Protein AF-0000000080331135 (afdb_homodimer)

Organism: NCBI:txid40318

Nearest PDB structures (foldseek):
  3e05-assembly2_H  TM=9.127E-01  e=1.111E-12  Geobacter metallireducens GS-15
  2yxd-assembly1_A  TM=8.853E-01  e=2.826E-09  Methanocaldococcus jannaschii DSM 2661
  3hm2-assembly1_B  TM=8.017E-01  e=1.770E-09  Corynebacterium diphtheriae
  2zbr-assembly1_A  TM=7.468E-01  e=2.769E-08  Thermus thermophilus
  3hm2-assembly2_H  TM=7.702E-01  e=7.490E-08  Corynebacterium diphtheriae

Radius of gyration: 27.76 Å; Cα contacts (8 Å, |Δi|>4): 1956; chains: 2; bounding box: 53×81×69 Å

Sequence (804 aa):
MADRVTVIGWDGSPLTAAARSALGAATLVAGAAHHLALPEVPAAAERIRLGSVALAARRIAAHRGSAVVLADGDPGFFGVVRTLHDPQFGLEVEVVPAVSSVAAAFARAGMPWDDAQVVVAHPRTLRRAVNVCRAHTKVAVLTSPGAGPAELGLLLEGVHRTFVICEELGTDRERVTVVTSDRAADHTWRNPNVVIVIGGPAGAAEGGWIAGRDPGAGPRGWALPAGAYGGGLGEGEAQLLRAAQLARLGPRVGDLVWDIGSGSGAFAVEAARCGAAVIAVDRDPGACARTDAAARRFGVPLQIVFGAAPHILEDLPEPDVVRVGGGGPAVVSAVADRRPQCIVAHAATRDEAELLGRDLTEHGYAVECALLQSVELDTRAWTEKERSVAFLLSGRLPERSPMADRVTVIGWDGSPLTAAARSALGAATLVAGAAHHLALPEVPAAAERIRLGSVALAARRIAAHRGSAVVLADGDPGFFGVVRTLHDPQFGLEVEVVPAVSSVAAAFARAGMPWDDAQVVVAHPRTLRRAVNVCRAHTKVAVLTSPGAGPAELGLLLEGVHRTFVICEELGTDRERVTVVTSDRAADHTWRNPNVVIVIGGPAGAAEGGWIAGRDPGAGPRGWALPAGAYGGGLGEGEAQLLRAAQLARLGPRVGDLVWDIGSGSGAFAVEAARCGAAVIAVDRDPGACARTDAAARRFGVPLQIVFGAAPHILEDLPEPDVVRVGGGGPAVVSAVADRRPQCIVAHAATRDEAELLGRDLTEHGYAVECALLQSVELDTRAWTEKERSVAFLLSGRLPERSP

Solvent-accessible surface area (backbone atoms only — not comparable to full-atom values): 41237 Å² total; per-residue (Å²): 125,72,37,54,33,38,36,35,24,42,45,59,62,82,74,48,72,68,52,48,53,52,38,57,61,22,47,29,39,32,15,44,73,76,56,68,64,37,85,65,52,42,87,85,27,45,76,40,77,59,77,50,65,67,61,51,39,52,51,50,50,70,46,89,66,39,35,29,38,46,36,76,10,17,25,32,58,89,36,61,42,56,66,49,58,37,68,92,48,48,45,42,58,42,42,43,62,26,37,32,62,66,54,49,47,30,20,75,69,42,39,52,47,34,49,30,43,43,31,35,20,34,72,90,34,31,67,31,42,46,20,35,53,62,31,41,41,41,29,38,35,42,42,33,87,85,20,36,64,28,51,46,18,58,73,37,63,96,54,80,32,39,31,42,37,32,24,37,74,49,49,98,72,46,45,78,46,78,42,46,27,83,56,34,50,80,50,88,77,63,80,59,36,38,35,36,39,35,38,64,62,80,44,86,75,73,64,79,46,44,57,21,70,60,74,72,71,63,75,78,34,43,49,62,61,48,67,83,67,76,42,84,63,53,83,89,53,36,42,69,58,41,20,49,48,47,22,64,54,30,60,29,59,34,30,32,34,36,24,31,43,34,51,59,19,61,65,47,44,47,39,25,73,48,39,8,15,32,40,32,27,22,66,45,69,67,30,49,51,39,24,50,52,42,20,59,73,69,44,43,44,69,47,76,46,83,36,52,70,50,70,56,55,73,80,49,79,83,45,42,27,36,39,41,60,46,68,58,58,65,27,53,50,54,50,52,74,66,60,35,50,28,39,33,38,64,25,85,44,68,68,53,39,50,53,42,49,51,51,41,40,75,70,59,23,52,64,48,36,31,42,38,35,40,37,33,36,40,80,90,76,66,39,82,67,55,74,50,70,37,32,41,36,37,30,34,50,69,77,75,70,129,125,71,37,54,35,39,36,36,23,42,42,60,63,82,75,48,72,67,52,47,53,51,38,57,60,22,47,28,40,33,15,46,73,75,56,69,64,37,86,64,51,44,86,84,26,45,75,40,76,58,76,50,67,68,60,51,39,51,53,51,50,71,46,91,67,40,35,32,36,46,36,76,11,16,26,32,57,87,36,61,44,55,65,47,58,39,70,92,49,46,46,42,56,41,43,42,61,26,38,31,61,66,55,49,45,30,18,77,68,43,39,52,47,33,49,30,42,44,32,36,19,32,73,89,34,30,66,32,42,47,20,36,52,59,31,41,43,41,28,38,35,43,41,33,87,84,20,36,64,29,51,47,18,59,72,37,63,96,52,80,33,38,31,42,37,31,23,38,74,51,49,98,71,46,45,78,46,77,43,47,26,84,58,34,48,79,48,88,76,62,81,59,36,38,34,37,39,34,38,64,62,81,41,85,76,73,65,79,46,44,57,20,69,60,73,72,70,65,75,79,34,42,49,62,60,47,68,82,67,76,42,84,64,53,84,89,52,34,42,69,59,41,20,48,47,48,23,64,54,30,60,29,60,35,30,32,34,37,25,31,41,34,48,59,18,61,64,47,45,47,39,23,73,48,38,8,15,32,39,31,28,22,68,47,68,69,30,50,52,37,24,51,51,42,20,59,72,68,43,44,43,66,47,74,44,84,36,53,70,51,70,57,55,73,81,50,80,85,44,42,27,35,40,41,62,47,69,58,58,65,27,52,49,54,50,53,73,65,60,35,50,27,40,35,38,64,26,84,45,68,69,54,38,50,52,42,46,50,51,41,41,74,70,60,25,54,64,48,36,31,42,39,36,38,36,32,34,39,81,90,76,66,40,82,70,54,73,50,70,36,32,42,36,38,30,34,50,67,78,76,71,128

InterPro domains:
  IPR000878 Tetrapyrrole methylase [PF00590] (15-182)
  IPR006365 Cobalamin (vitamin B12) biosynthesis CobL/Precorrin-6Y C(5,15)-methyltransferase [PIRSF036428] (2-395)
  IPR012818 Precorrin-6Y methyltransferase [TIGR02467] (9-196)
  IPR012818 Precorrin-6Y methyltransferase [cd11644] (28-197)
  IPR014776 Tetrapyrrole methylase, subdomain 2 [G3DSA:3.30.950.10] (101-200)
  IPR014777 Tetrapyrrole methylase, subdomain 1 [G3DSA:3.40.1010.10] (3-100)
  IPR029063 S-adenosyl-L-methionine-dependent methyltransferase superfamily [G3DSA:3.40.50.150] (238-394)
  IPR029063 S-adenosyl-L-methionine-dependent methyltransferase superfamily [SSF53335] (225-328)
  IPR035996 Tetrapyrrole methylase superfamily [SSF53790] (8-197)
  IPR050714 Cobalamin biosynthesis methyltransferase [PTHR43182] (1-396)

Foldseek 3Di:
DAQEEEEEEDQLDDDDPVRLVLQQFAQAEEEAPVVCPDPSHDPNHHYHYDDDLLVVLQVSLVDDGRYYYYDYAFQVPPHSVVVNPPVVSRYDYHYHHGHHQQNLLCVVVVHDQLAEAEEEDDPVQLLLLLFLLQWDFKYKYFYDVVRDLLSSLVQCPPPKKKKFKWAPGSDPPTDTDIDISVCSNVDDGDPPIMIIIGDAQPQPCPDDDGGYHDLPQFDPDALDDQVLLVHDADLLSHSVNLVVVCVQQVQARSFEEEEEQCQQLRSVLRSSSRSGAYEYEDQDVVSLVNNVVSCNSSRIRYHYYHDDPPVSVVPDPQGQEYEHSDDAQRRLLSNLVSPHQKYKYKDPDPVRVVSSQVSLVVSQWDKDKDWDKDWDADPVVRDTDDIHIMIMMMTGHPDPDD/DAQEEEEEEDQLDDDDPVRLVLQQFAQAEEEAPVVCPDPSHDPNHHYHYDDDLLVVLQVSLVDDGRYYYYDYAFQVPPHSVVVNPPVVSRYDYHYHHGHHQQNLLVVVVVHDQLAEAEEEDDPVQLLLLLFLLQWDFKYKYFYDVVRDLLVSLVQNPLPKKKKFKWAPGSDPPTDTDIDISVCSNVDDGDPPIMIIIGDAQPQPCPDDDGGYHDLVQFDPDALDDQVLLVHDADLLSHSVNLVVVCVQQVQARSFEEEEEQCQQLRSVLRSSSRSGAYEYEDQDVVSLVNNVVSCNSSRIRYHYYHDDPPVSVVPDPQGQEYEHSDDAQRRLLSNLVSPHQKYKYKDPDPVRVVSSQVSLVVSQWDKDKDWDKDWDADPVVRDTDDIHIMIMMMTGHPDPDD

Structure (mmCIF, N/CA/C/O backbone):
data_AF-0000000080331135-model_v1
#
loop_
_entity.id
_entity.type
_entity.pdbx_description
1 polymer Methyltransferase
#
loop_
_atom_site.group_PDB
_atom_site.id
_atom_site.type_symbol
_atom_site.label_atom_id
_atom_site.label_alt_id
_atom_site.label_comp_id
_atom_site.label_asym_id
_atom_site.label_entity_id
_atom_site.label_seq_id
_atom_site.pdbx_PDB_ins_code
_atom_site.Cartn_x
_atom_site.Cartn_y
_atom_site.Cartn_z
_atom_site.occupancy
_atom_site.B_iso_or_equiv
_atom_site.auth_seq_id
_atom_site.auth_comp_id
_atom_site.auth_asym_id
_atom_site.auth_atom_id
_atom_site.pdbx_PDB_model_num
ATOM 1 N N . MET A 1 1 ? -5.594 33.688 -19.953 1 44.69 1 MET A N 1
ATOM 2 C CA . MET A 1 1 ? -4.859 33.781 -18.688 1 44.69 1 MET A CA 1
ATOM 3 C C . MET A 1 1 ? -5.414 32.781 -17.672 1 44.69 1 MET A C 1
ATOM 5 O O . MET A 1 1 ? -6.633 32.656 -17.516 1 44.69 1 MET A O 1
ATOM 9 N N . ALA A 1 2 ? -4.734 31.828 -17.375 1 58.84 2 ALA A N 1
ATOM 10 C CA . ALA A 1 2 ? -5.309 30.922 -16.391 1 58.84 2 ALA A CA 1
ATOM 11 C C . ALA A 1 2 ? -5.773 31.672 -15.156 1 58.84 2 ALA A C 1
ATOM 13 O O . ALA A 1 2 ? -5.168 32.688 -14.766 1 58.84 2 ALA A O 1
ATOM 14 N N . ASP A 1 3 ? -7.125 31.516 -14.688 1 82.06 3 ASP A N 1
ATOM 15 C CA . ASP A 1 3 ? -7.676 32.125 -13.484 1 82.06 3 ASP A CA 1
ATOM 16 C C . ASP A 1 3 ? -7.074 31.5 -12.227 1 82.06 3 ASP A C 1
ATOM 18 O O . ASP A 1 3 ? -6.906 30.281 -12.141 1 82.06 3 ASP A O 1
ATOM 22 N N . ARG A 1 4 ? -6.473 32.406 -11.414 1 87.56 4 ARG A N 1
ATOM 23 C CA . ARG A 1 4 ? -5.781 31.984 -10.211 1 87.56 4 ARG A CA 1
ATOM 24 C C . ARG A 1 4 ? -6.754 31.828 -9.047 1 87.56 4 ARG A C 1
ATOM 26 O O . ARG A 1 4 ? -7.688 32.625 -8.898 1 87.56 4 ARG A O 1
ATOM 33 N N . VAL A 1 5 ? -6.602 30.766 -8.289 1 95.75 5 VAL A N 1
ATOM 34 C CA . VAL A 1 5 ? -7.375 30.547 -7.07 1 95.75 5 VAL A CA 1
ATOM 35 C C . VAL A 1 5 ? -6.441 30.156 -5.926 1 95.75 5 VAL A C 1
ATOM 37 O O . VAL A 1 5 ? -5.516 29.359 -6.113 1 95.75 5 VAL A O 1
ATOM 40 N N . THR A 1 6 ? -6.574 30.844 -4.824 1 97.31 6 THR A N 1
ATOM 41 C CA . THR A 1 6 ? -5.855 30.469 -3.611 1 97.31 6 THR A CA 1
ATOM 42 C C . THR A 1 6 ? -6.723 29.578 -2.721 1 97.31 6 THR A C 1
ATOM 44 O O . THR A 1 6 ? -7.852 29.938 -2.385 1 97.31 6 THR A O 1
ATOM 47 N N . VAL A 1 7 ? -6.242 28.406 -2.451 1 97.75 7 VAL A N 1
ATOM 48 C CA . VAL A 1 7 ? -6.941 27.469 -1.574 1 97.75 7 VAL A CA 1
ATOM 49 C C . VAL A 1 7 ? -6.293 27.469 -0.191 1 97.75 7 VAL A C 1
ATOM 51 O O . VAL A 1 7 ? -5.109 27.156 -0.051 1 97.75 7 VAL A O 1
ATOM 54 N N . ILE A 1 8 ? -7.066 27.797 0.812 1 97.31 8 ILE A N 1
ATOM 55 C CA . ILE A 1 8 ? -6.551 27.953 2.17 1 97.31 8 ILE A CA 1
ATOM 56 C C . ILE A 1 8 ? -7.137 26.859 3.064 1 97.31 8 ILE A C 1
ATOM 58 O O . ILE A 1 8 ? -8.359 26.734 3.172 1 97.31 8 ILE A O 1
ATOM 62 N N . GLY A 1 9 ? -6.215 26.062 3.648 1 96.56 9 GLY A N 1
ATOM 63 C CA . GLY A 1 9 ? -6.645 25.125 4.684 1 96.56 9 GLY A CA 1
ATOM 64 C C . GLY A 1 9 ? -6.887 25.797 6.023 1 96.56 9 GLY A C 1
ATOM 65 O O . GLY A 1 9 ? -6.168 26.734 6.398 1 96.56 9 GLY A O 1
ATOM 66 N N . TRP A 1 10 ? -7.867 25.328 6.672 1 93.38 10 TRP A N 1
ATOM 67 C CA . TRP A 1 10 ? -8.219 25.844 7.992 1 93.38 10 TRP A CA 1
ATOM 68 C C . TRP A 1 10 ? -8.289 24.719 9.016 1 93.38 10 TRP A C 1
ATOM 70 O O . TRP A 1 10 ? -9.039 23.75 8.836 1 93.38 10 TRP A O 1
ATOM 80 N N . ASP A 1 11 ? -7.477 24.797 10.086 1 92.38 11 ASP A N 1
ATOM 81 C CA . ASP A 1 11 ? -7.449 23.734 11.102 1 92.38 11 ASP A CA 1
ATOM 82 C C . ASP A 1 11 ? -7.812 24.297 12.477 1 92.38 11 ASP A C 1
ATOM 84 O O . ASP A 1 11 ? -7.52 23.672 13.5 1 92.38 11 ASP A O 1
ATOM 88 N N . GLY A 1 12 ? -8.414 25.469 12.492 1 88.06 12 GLY A N 1
ATOM 89 C CA . GLY A 1 12 ? -8.82 26.078 13.75 1 88.06 12 GLY A CA 1
ATOM 90 C C . GLY A 1 12 ? -7.777 27.016 14.312 1 88.06 12 GLY A C 1
ATOM 91 O O . GLY A 1 12 ? -8.078 27.844 15.188 1 88.06 12 GLY A O 1
ATOM 92 N N . SER A 1 13 ? -6.523 26.953 13.852 1 87.81 13 SER A N 1
ATOM 93 C CA . SER A 1 13 ? -5.465 27.844 14.305 1 87.81 13 SER A CA 1
ATOM 94 C C . SER A 1 13 ? -5.547 29.203 13.609 1 87.81 13 SER A C 1
ATOM 96 O O . SER A 1 13 ? -6.254 29.344 12.609 1 87.81 13 SER A O 1
ATOM 98 N N . PRO A 1 14 ? -4.906 30.156 14.102 1 84.81 14 PRO A N 1
ATOM 99 C CA . PRO A 1 14 ? -4.859 31.453 13.422 1 84.81 14 PRO A CA 1
ATOM 100 C C . PRO A 1 14 ? -4.273 31.359 12.016 1 84.81 14 PRO A C 1
ATOM 102 O O . PRO A 1 14 ? -3.342 30.578 11.781 1 84.81 14 PRO A O 1
ATOM 105 N N . LEU A 1 15 ? -4.887 32.156 11.172 1 89 15 LEU A N 1
ATOM 106 C CA . LEU A 1 15 ? -4.422 32.156 9.789 1 89 15 LEU A CA 1
ATOM 107 C C . LEU A 1 15 ? -2.988 32.688 9.703 1 89 15 LEU A C 1
ATOM 109 O O . LEU A 1 15 ? -2.607 33.594 10.438 1 89 15 LEU A O 1
ATOM 113 N N . THR A 1 16 ? -2.217 32.125 8.859 1 87.69 16 THR A N 1
ATOM 114 C CA . THR A 1 16 ? -0.875 32.625 8.57 1 87.69 16 THR A CA 1
ATOM 115 C C . THR A 1 16 ? -0.94 34 7.891 1 87.69 16 THR A C 1
ATOM 117 O O . THR A 1 16 ? -2.012 34.406 7.457 1 87.69 16 THR A O 1
ATOM 120 N N . ALA A 1 17 ? 0.189 34.625 7.816 1 88.19 17 ALA A N 1
ATOM 121 C CA . ALA A 1 17 ? 0.256 35.906 7.125 1 88.19 17 ALA A CA 1
ATOM 122 C C . ALA A 1 17 ? -0.137 35.781 5.66 1 88.19 17 ALA A C 1
ATOM 124 O O . ALA A 1 17 ? -0.87 36.594 5.121 1 88.19 17 ALA A O 1
ATOM 125 N N . ALA A 1 18 ? 0.296 34.719 5.062 1 89.31 18 ALA A N 1
ATOM 126 C CA . ALA A 1 18 ? -0.018 34.438 3.664 1 89.31 18 ALA A CA 1
ATOM 127 C C . ALA A 1 18 ? -1.519 34.25 3.467 1 89.31 18 ALA A C 1
ATOM 129 O O . ALA A 1 18 ? -2.104 34.781 2.521 1 89.31 18 ALA A O 1
ATOM 130 N N . ALA A 1 19 ? -2.104 33.5 4.328 1 93.5 19 ALA A N 1
ATOM 131 C CA . ALA A 1 19 ? -3.539 33.25 4.258 1 93.5 19 ALA A CA 1
ATOM 132 C C . ALA A 1 19 ? -4.34 34.531 4.453 1 93.5 19 ALA A C 1
ATOM 134 O O . ALA A 1 19 ? -5.297 34.781 3.719 1 93.5 19 ALA A O 1
ATOM 135 N N . ARG A 1 20 ? -3.928 35.312 5.383 1 94.12 20 ARG A N 1
ATOM 136 C CA . ARG A 1 20 ? -4.613 36.562 5.664 1 94.12 20 ARG A CA 1
ATOM 137 C C . ARG A 1 20 ? -4.523 37.531 4.477 1 94.12 20 ARG A C 1
ATOM 139 O O . ARG A 1 20 ? -5.512 38.188 4.121 1 94.12 20 ARG A O 1
ATOM 146 N N . SER A 1 21 ? -3.381 37.594 3.955 1 94.5 21 SER A N 1
ATOM 147 C CA . SER A 1 21 ? -3.168 38.438 2.795 1 94.5 21 SER A CA 1
ATOM 148 C C . SER A 1 21 ? -4.039 38 1.619 1 94.5 21 SER A C 1
ATOM 150 O O . SER A 1 21 ? -4.699 38.844 0.992 1 94.5 21 SER A O 1
ATOM 152 N N . ALA A 1 22 ? -4.07 36.75 1.343 1 94.88 22 ALA A N 1
ATOM 153 C CA . ALA A 1 22 ? -4.875 36.188 0.25 1 94.88 22 ALA A CA 1
ATOM 154 C C . ALA A 1 22 ? -6.363 36.438 0.495 1 94.88 22 ALA A C 1
ATOM 156 O O . ALA A 1 22 ? -7.086 36.875 -0.407 1 94.88 22 ALA A O 1
ATOM 157 N N . LEU A 1 23 ? -6.758 36.156 1.661 1 95.5 23 LEU A N 1
ATOM 158 C CA . LEU A 1 23 ? -8.164 36.344 2.014 1 95.5 23 LEU A CA 1
ATOM 159 C C . LEU A 1 23 ? -8.562 37.812 1.943 1 95.5 23 LEU A C 1
ATOM 161 O O . LEU A 1 23 ? -9.625 38.156 1.417 1 95.5 23 LEU A O 1
ATOM 165 N N . GLY A 1 24 ? -7.75 38.656 2.396 1 95.06 24 GLY A N 1
ATOM 166 C CA . GLY A 1 24 ? -8.023 40.094 2.393 1 95.06 24 GLY A CA 1
ATOM 167 C C . GLY A 1 24 ? -8.195 40.656 0.998 1 95.06 24 GLY A C 1
ATOM 168 O O . GLY A 1 24 ? -8.938 41.625 0.803 1 95.06 24 GLY A O 1
ATOM 169 N N . ALA A 1 25 ? -7.547 40.094 0.053 1 94.75 25 ALA A N 1
ATOM 170 C CA . ALA A 1 25 ? -7.57 40.562 -1.326 1 94.75 25 ALA A CA 1
ATOM 171 C C . ALA A 1 25 ? -8.672 39.875 -2.127 1 94.75 25 ALA A C 1
ATOM 173 O O . ALA A 1 25 ? -8.906 40.219 -3.291 1 94.75 25 ALA A O 1
ATOM 174 N N . ALA A 1 26 ? -9.367 38.969 -1.557 1 96.44 26 ALA A N 1
ATOM 175 C CA . ALA A 1 26 ? -10.289 38.125 -2.293 1 96.44 26 ALA A CA 1
ATOM 176 C C . ALA A 1 26 ? -11.547 38.875 -2.695 1 96.44 26 ALA A C 1
ATOM 178 O O . ALA A 1 26 ? -12.094 39.656 -1.904 1 96.44 26 ALA A O 1
ATOM 179 N N . THR A 1 27 ? -11.969 38.719 -3.959 1 97.12 27 THR A N 1
ATOM 180 C CA . THR A 1 27 ? -13.234 39.25 -4.449 1 97.12 27 THR A CA 1
ATOM 181 C C . THR A 1 27 ? -14.289 38.156 -4.543 1 97.12 27 THR A C 1
ATOM 183 O O . THR A 1 27 ? -15.469 38.438 -4.766 1 97.12 27 THR A O 1
ATOM 186 N N . LEU A 1 28 ? -13.867 36.969 -4.375 1 97.06 28 LEU A N 1
ATOM 187 C CA . LEU A 1 28 ? -14.734 35.812 -4.266 1 97.06 28 LEU A CA 1
ATOM 188 C C . LEU A 1 28 ? -14.195 34.812 -3.234 1 97.06 28 LEU A C 1
ATOM 190 O O . LEU A 1 28 ? -13 34.5 -3.25 1 97.06 28 LEU A O 1
ATOM 194 N N . VAL A 1 29 ? -15.023 34.438 -2.301 1 97.69 29 VAL A N 1
ATOM 195 C CA . VAL A 1 29 ? -14.633 33.469 -1.279 1 97.69 29 VAL A CA 1
ATOM 196 C C . VAL A 1 29 ? -15.633 32.312 -1.251 1 97.69 29 VAL A C 1
ATOM 198 O O . VAL A 1 29 ? -16.844 32.531 -1.095 1 97.69 29 VAL A O 1
ATOM 201 N N . ALA A 1 30 ? -15.117 31.141 -1.482 1 97.19 30 ALA A N 1
ATOM 202 C CA . ALA A 1 30 ? -15.914 29.922 -1.377 1 97.19 30 ALA A CA 1
ATOM 203 C C . ALA A 1 30 ? -15.508 29.109 -0.152 1 97.19 30 ALA A C 1
ATOM 205 O O . ALA A 1 30 ? -14.32 29.016 0.173 1 97.19 30 ALA A O 1
ATOM 206 N N . GLY A 1 31 ? -16.422 28.5 0.599 1 95.88 31 GLY A N 1
ATOM 207 C CA . GLY A 1 31 ? -16.141 27.703 1.775 1 95.88 31 GLY A CA 1
ATOM 208 C C . GLY A 1 31 ? -17.406 27.25 2.504 1 95.88 31 GLY A C 1
ATOM 209 O O . GLY A 1 31 ? -18.516 27.5 2.039 1 95.88 31 GLY A O 1
ATOM 210 N N . ALA A 1 32 ? -17.219 26.516 3.52 1 91.25 32 ALA A N 1
ATOM 211 C CA . ALA A 1 32 ? -18.328 26.156 4.398 1 91.25 32 ALA A CA 1
ATOM 212 C C . ALA A 1 32 ? -18.859 27.359 5.152 1 91.25 32 ALA A C 1
ATOM 214 O O . ALA A 1 32 ? -18.266 28.438 5.105 1 91.25 32 ALA A O 1
ATOM 215 N N . ALA A 1 33 ? -19.969 27.125 5.863 1 89.94 33 ALA A N 1
ATOM 216 C CA . ALA A 1 33 ? -20.625 28.219 6.586 1 89.94 33 ALA A CA 1
ATOM 217 C C . ALA A 1 33 ? -19.672 28.844 7.609 1 89.94 33 ALA A C 1
ATOM 219 O O . ALA A 1 33 ? -19.578 30.062 7.707 1 89.94 33 ALA A O 1
ATOM 220 N N . HIS A 1 34 ? -18.969 28 8.328 1 87.75 34 HIS A N 1
ATOM 221 C CA . HIS A 1 34 ? -18.094 28.5 9.391 1 87.75 34 HIS A CA 1
ATOM 222 C C . HIS A 1 34 ? -16.875 29.219 8.812 1 87.75 34 HIS A C 1
ATOM 224 O O . HIS A 1 34 ? -16.297 30.078 9.461 1 87.75 34 HIS A O 1
ATOM 230 N N . HIS A 1 35 ? -16.484 28.891 7.605 1 92.25 35 HIS A N 1
ATOM 231 C CA . HIS A 1 35 ? -15.414 29.609 6.922 1 92.25 35 HIS A CA 1
ATOM 232 C C . HIS A 1 35 ? -15.844 31.016 6.523 1 92.25 35 HIS A C 1
ATOM 234 O O . HIS A 1 35 ? -15.109 31.984 6.75 1 92.25 35 HIS A O 1
ATOM 240 N N . LEU A 1 36 ? -17.016 31.047 5.961 1 93.69 36 LEU A N 1
ATOM 241 C CA . LEU A 1 36 ? -17.516 32.312 5.418 1 93.69 36 LEU A CA 1
ATOM 242 C C . LEU A 1 36 ? -17.859 33.281 6.535 1 93.69 36 LEU A C 1
ATOM 244 O O . LEU A 1 36 ? -18.016 34.469 6.289 1 93.69 36 LEU A O 1
ATOM 248 N N . ALA A 1 37 ? -17.906 32.75 7.762 1 90.69 37 ALA A N 1
ATOM 249 C CA . ALA A 1 37 ? -18.203 33.562 8.93 1 90.69 37 ALA A CA 1
ATOM 250 C C . ALA A 1 37 ? -16.938 34.188 9.523 1 90.69 37 ALA A C 1
ATOM 252 O O . ALA A 1 37 ? -17 35 10.453 1 90.69 37 ALA A O 1
ATOM 253 N N . LEU A 1 38 ? -15.789 33.781 9.047 1 90.12 38 LEU A N 1
ATOM 254 C CA . LEU A 1 38 ? -14.531 34.344 9.555 1 90.12 38 LEU A CA 1
ATOM 255 C C . LEU A 1 38 ? -14.469 35.844 9.344 1 90.12 38 LEU A C 1
ATOM 257 O O . LEU A 1 38 ? -14.883 36.344 8.297 1 90.12 38 LEU A O 1
ATOM 261 N N . PRO A 1 39 ? -13.961 36.531 10.359 1 91.31 39 PRO A N 1
ATOM 262 C CA . PRO A 1 39 ? -13.922 38 10.258 1 91.31 39 PRO A CA 1
ATOM 263 C C . PRO A 1 39 ? -12.969 38.469 9.164 1 91.31 39 PRO A C 1
ATOM 265 O O . PRO A 1 39 ? -13.102 39.594 8.68 1 91.31 39 PRO A O 1
ATOM 268 N N . GLU A 1 40 ? -12.039 37.625 8.742 1 93 40 GLU A N 1
ATOM 269 C CA . GLU A 1 40 ? -11.047 38 7.742 1 93 40 GLU A CA 1
ATOM 270 C C . GLU A 1 40 ? -11.656 38.031 6.344 1 93 40 GLU A C 1
ATOM 272 O O . GLU A 1 40 ? -11.047 38.562 5.41 1 93 40 GLU A O 1
ATOM 277 N N . VAL A 1 41 ? -12.844 37.469 6.16 1 95.31 41 VAL A N 1
ATOM 278 C CA . VAL A 1 41 ? -13.492 37.469 4.855 1 95.31 41 VAL A CA 1
ATOM 279 C C . VAL A 1 41 ? -14 38.875 4.52 1 95.31 41 VAL A C 1
ATOM 281 O O . VAL A 1 41 ? -14.797 39.438 5.266 1 95.31 41 VAL A O 1
ATOM 284 N N . PRO A 1 42 ? -13.594 39.375 3.398 1 96.31 42 PRO A N 1
ATOM 285 C CA . PRO A 1 42 ? -14.016 40.719 3.055 1 96.31 42 PRO A CA 1
ATOM 286 C C . PRO A 1 42 ? -15.523 40.844 2.879 1 96.31 42 PRO A C 1
ATOM 288 O O . PRO A 1 42 ? -16.156 39.969 2.277 1 96.31 42 PRO A O 1
ATOM 291 N N . ALA A 1 43 ? -16.031 42 3.254 1 95.12 43 ALA A N 1
ATOM 292 C CA . ALA A 1 43 ? -17.469 42.219 3.197 1 95.12 43 ALA A CA 1
ATOM 293 C C . ALA A 1 43 ? -17.953 42.312 1.754 1 95.12 43 ALA A C 1
ATOM 295 O O . ALA A 1 43 ? -19.078 41.906 1.444 1 95.12 43 ALA A O 1
ATOM 296 N N . ALA A 1 44 ? -17.188 42.781 0.88 1 95.38 44 ALA A N 1
ATOM 297 C CA . ALA A 1 44 ? -17.594 43.062 -0.498 1 95.38 44 ALA A CA 1
ATOM 298 C C . ALA A 1 44 ? -17.406 41.812 -1.369 1 95.38 44 ALA A C 1
ATOM 300 O O . ALA A 1 44 ? -17.844 41.781 -2.518 1 95.38 44 ALA A O 1
ATOM 301 N N . ALA A 1 45 ? -16.688 40.812 -0.84 1 96.75 45 ALA A N 1
ATOM 302 C CA . ALA A 1 45 ? -16.406 39.625 -1.644 1 96.75 45 ALA A CA 1
ATOM 303 C C . ALA A 1 45 ? -17.672 38.812 -1.893 1 96.75 45 ALA A C 1
ATOM 305 O O . ALA A 1 45 ? -18.516 38.688 -1 1 96.75 45 ALA A O 1
ATOM 306 N N . GLU A 1 46 ? -17.781 38.312 -3.123 1 96.75 46 GLU A N 1
ATOM 307 C CA . GLU A 1 46 ? -18.812 37.312 -3.381 1 96.75 46 GLU A CA 1
ATOM 308 C C . GLU A 1 46 ? -18.594 36.062 -2.535 1 96.75 46 GLU A C 1
ATOM 310 O O . GLU A 1 46 ? -17.484 35.562 -2.451 1 96.75 46 GLU A O 1
ATOM 315 N N . ARG A 1 47 ? -19.609 35.625 -1.903 1 96.5 47 ARG A N 1
ATOM 316 C CA . ARG A 1 47 ? -19.531 34.438 -1.046 1 96.5 47 ARG A CA 1
ATOM 317 C C . ARG A 1 47 ? -20.266 33.281 -1.676 1 96.5 47 ARG A C 1
ATOM 319 O O . ARG A 1 47 ? -21.422 33.406 -2.096 1 96.5 47 ARG A O 1
ATOM 326 N N . ILE A 1 48 ? -19.562 32.156 -1.737 1 95.56 48 ILE A N 1
ATOM 327 C CA . ILE A 1 48 ? -20.125 30.922 -2.273 1 95.56 48 ILE A CA 1
ATOM 328 C C . ILE A 1 48 ? -20.062 29.828 -1.212 1 95.56 48 ILE A C 1
ATOM 330 O O . ILE A 1 48 ? -18.984 29.469 -0.736 1 95.56 48 ILE A O 1
ATOM 334 N N . ARG A 1 49 ? -21.203 29.312 -0.874 1 93.12 49 ARG A N 1
ATOM 335 C CA . ARG A 1 49 ? -21.234 28.141 -0 1 93.12 49 ARG A CA 1
ATOM 336 C C . ARG A 1 49 ? -20.812 26.891 -0.75 1 93.12 49 ARG A C 1
ATOM 338 O O . ARG A 1 49 ? -21.422 26.516 -1.752 1 93.12 49 ARG A O 1
ATOM 345 N N . LEU A 1 50 ? -19.781 26.25 -0.157 1 89.12 50 LEU A N 1
ATOM 346 C CA . LEU A 1 50 ? -19.203 25.109 -0.851 1 89.12 50 LEU A CA 1
ATOM 347 C C . LEU A 1 50 ? -20.047 23.859 -0.648 1 89.12 50 LEU A C 1
ATOM 349 O O . LEU A 1 50 ? -20.141 23.328 0.467 1 89.12 50 LEU A O 1
ATOM 353 N N . GLY A 1 51 ? -20.875 23.562 -1.603 1 82.56 51 GLY A N 1
ATOM 354 C CA . GLY A 1 51 ? -21.531 22.266 -1.729 1 82.56 51 GLY A CA 1
ATOM 355 C C . GLY A 1 51 ? -20.859 21.344 -2.734 1 82.56 51 GLY A C 1
ATOM 356 O O . GLY A 1 51 ? -20.141 20.422 -2.355 1 82.56 51 GLY A O 1
ATOM 357 N N . SER A 1 52 ? -20.922 21.734 -3.918 1 88.69 52 SER A N 1
ATOM 358 C CA . SER A 1 52 ? -20.203 21.078 -5.008 1 88.69 52 SER A CA 1
ATOM 359 C C . SER A 1 52 ? -18.922 21.828 -5.359 1 88.69 52 SER A C 1
ATOM 361 O O . SER A 1 52 ? -18.969 23 -5.777 1 88.69 52 SER A O 1
ATOM 363 N N . VAL A 1 53 ? -17.859 21.141 -5.199 1 91.62 53 VAL A N 1
ATOM 364 C CA . VAL A 1 53 ? -16.578 21.766 -5.512 1 91.62 53 VAL A CA 1
ATOM 365 C C . VAL A 1 53 ? -16.5 22.062 -7.008 1 91.62 53 VAL A C 1
ATOM 367 O O . VAL A 1 53 ? -15.938 23.078 -7.418 1 91.62 53 VAL A O 1
ATOM 370 N N . ALA A 1 54 ? -17.109 21.219 -7.789 1 92 54 ALA A N 1
ATOM 371 C CA . ALA A 1 54 ? -17.094 21.406 -9.234 1 92 54 ALA A CA 1
ATOM 372 C C . ALA A 1 54 ? -17.844 22.688 -9.625 1 92 54 ALA A C 1
ATOM 374 O O . ALA A 1 54 ? -17.391 23.438 -10.492 1 92 54 ALA A O 1
ATOM 375 N N . LEU A 1 55 ? -18.953 22.906 -8.977 1 92.62 55 LEU A N 1
ATOM 376 C CA . LEU A 1 55 ? -19.734 24.109 -9.266 1 92.62 55 LEU A CA 1
ATOM 377 C C . LEU A 1 55 ? -18.969 25.359 -8.844 1 92.62 55 LEU A C 1
ATOM 379 O O . LEU A 1 55 ? -18.953 26.359 -9.562 1 92.62 55 LEU A O 1
ATOM 383 N N . ALA A 1 56 ? -18.391 25.25 -7.707 1 93.25 56 ALA A N 1
ATOM 384 C CA . ALA A 1 56 ? -17.578 26.375 -7.242 1 93.25 56 ALA A CA 1
ATOM 385 C C . ALA A 1 56 ? -16.422 26.641 -8.195 1 93.25 56 ALA A C 1
ATOM 387 O O . ALA A 1 56 ? -16.109 27.797 -8.5 1 93.25 56 ALA A O 1
ATOM 388 N N . ALA A 1 57 ? -15.797 25.594 -8.688 1 94.12 57 ALA A N 1
ATOM 389 C CA . ALA A 1 57 ? -14.672 25.719 -9.602 1 94.12 57 ALA A CA 1
ATOM 390 C C . ALA A 1 57 ? -15.086 26.438 -10.891 1 94.12 57 ALA A C 1
ATOM 392 O O . ALA A 1 57 ? -14.359 27.297 -11.383 1 94.12 57 ALA A O 1
ATOM 393 N N . ARG A 1 58 ? -16.25 26.141 -11.406 1 94.25 58 ARG A N 1
ATOM 394 C CA . ARG A 1 58 ? -16.75 26.781 -12.609 1 94.25 58 ARG A CA 1
ATOM 395 C C . ARG A 1 58 ? -17.016 28.266 -12.375 1 94.25 58 ARG A C 1
ATOM 397 O O . ARG A 1 58 ? -16.688 29.094 -13.227 1 94.25 58 ARG A O 1
ATOM 404 N N . ARG A 1 59 ? -17.594 28.531 -11.266 1 94.5 59 ARG A N 1
ATOM 405 C CA . ARG A 1 59 ? -17.844 29.922 -10.938 1 94.5 59 ARG A CA 1
ATOM 406 C C . ARG A 1 59 ? -16.531 30.703 -10.797 1 94.5 59 ARG A C 1
ATOM 408 O O . ARG A 1 59 ? -16.438 31.859 -11.227 1 94.5 59 ARG A O 1
ATOM 415 N N . ILE A 1 60 ? -15.555 30.094 -10.18 1 94.25 60 ILE A N 1
ATOM 416 C CA . ILE A 1 60 ? -14.25 30.703 -9.969 1 94.25 60 ILE A CA 1
ATOM 417 C C . ILE A 1 60 ? -13.578 30.953 -11.32 1 94.25 60 ILE A C 1
ATOM 419 O O . ILE A 1 60 ? -13 32.031 -11.539 1 94.25 60 ILE A O 1
ATOM 423 N N . ALA A 1 61 ? -13.727 30.016 -12.195 1 93.62 61 ALA A N 1
ATOM 424 C CA . ALA A 1 61 ? -13.141 30.125 -13.531 1 93.62 61 ALA A CA 1
ATOM 425 C C . ALA A 1 61 ? -13.742 31.312 -14.289 1 93.62 61 ALA A C 1
ATOM 427 O O . ALA A 1 61 ? -13.078 31.922 -15.117 1 93.62 61 ALA A O 1
ATOM 428 N N . ALA A 1 62 ? -14.969 31.578 -14 1 93.38 62 ALA A N 1
ATOM 429 C CA . ALA A 1 62 ? -15.672 32.688 -14.672 1 93.38 62 ALA A CA 1
ATOM 430 C C . ALA A 1 62 ? -15.445 34 -13.953 1 93.38 62 ALA A C 1
ATOM 432 O O . ALA A 1 62 ? -15.828 35.062 -14.461 1 93.38 62 ALA A O 1
ATOM 433 N N . HIS A 1 63 ? -14.93 33.906 -12.805 1 93.56 63 HIS A N 1
ATOM 434 C CA . HIS A 1 63 ? -14.742 35.094 -11.961 1 93.56 63 HIS A CA 1
ATOM 435 C C . HIS A 1 63 ? -13.531 35.906 -12.406 1 93.56 63 HIS A C 1
ATOM 437 O O . HIS A 1 63 ? -12.469 35.312 -12.688 1 93.56 63 HIS A O 1
ATOM 443 N N . ARG A 1 64 ? -13.773 37.219 -12.594 1 90.38 64 ARG A N 1
ATOM 444 C CA . ARG A 1 64 ? -12.672 38.125 -12.891 1 90.38 64 ARG A CA 1
ATOM 445 C C . ARG A 1 64 ? -12.164 38.812 -11.617 1 90.38 64 ARG A C 1
ATOM 447 O O . ARG A 1 64 ? -12.852 39.656 -11.062 1 90.38 64 ARG A O 1
ATOM 454 N N . GLY A 1 65 ? -11.117 38.344 -10.945 1 92.12 65 GLY A N 1
ATOM 455 C CA . GLY A 1 65 ? -10.547 38.844 -9.703 1 92.12 65 GLY A CA 1
ATOM 456 C C . GLY A 1 65 ? -9.812 37.781 -8.914 1 92.12 65 GLY A C 1
ATOM 457 O O . GLY A 1 65 ? -9.328 36.781 -9.492 1 92.12 65 GLY A O 1
ATOM 458 N N . SER A 1 66 ? -9.656 38.094 -7.617 1 94.56 66 SER A N 1
ATOM 459 C CA . SER A 1 66 ? -8.953 37.156 -6.738 1 94.56 66 SER A CA 1
ATOM 460 C C . SER A 1 66 ? -9.93 36.25 -6.016 1 94.56 66 SER A C 1
ATOM 462 O O . SER A 1 66 ? -10.805 36.719 -5.281 1 94.56 66 SER A O 1
ATOM 464 N N . ALA A 1 67 ? -9.797 35 -6.246 1 96.62 67 ALA A N 1
ATOM 465 C CA . ALA A 1 67 ? -10.688 34 -5.633 1 96.62 67 ALA A CA 1
ATOM 466 C C . ALA A 1 67 ? -9.953 33.188 -4.566 1 96.62 67 ALA A C 1
ATOM 468 O O . ALA A 1 67 ? -8.781 32.844 -4.738 1 96.62 67 ALA A O 1
ATOM 469 N N . VAL A 1 68 ? -10.656 32.969 -3.492 1 97.31 68 VAL A N 1
ATOM 470 C CA . VAL A 1 68 ? -10.141 32.125 -2.408 1 97.31 68 VAL A CA 1
ATOM 471 C C . VAL A 1 68 ? -11.133 31.016 -2.09 1 97.31 68 VAL A C 1
ATOM 473 O O . VAL A 1 68 ? -12.344 31.234 -2.051 1 97.31 68 VAL A O 1
ATOM 476 N N . VAL A 1 69 ? -10.641 29.812 -1.957 1 97.31 69 VAL A N 1
ATOM 477 C CA . VAL A 1 69 ? -11.414 28.672 -1.461 1 97.31 69 VAL A CA 1
ATOM 478 C C . VAL A 1 69 ? -10.898 28.25 -0.089 1 97.31 69 VAL A C 1
ATOM 480 O O . VAL A 1 69 ? -9.695 28.031 0.084 1 97.31 69 VAL A O 1
ATOM 483 N N . LEU A 1 70 ? -11.797 28.219 0.87 1 96.38 70 LEU A N 1
ATOM 484 C CA . LEU A 1 70 ? -11.461 27.734 2.201 1 96.38 70 LEU A CA 1
ATOM 485 C C . LEU A 1 70 ? -11.906 26.281 2.377 1 96.38 70 LEU A C 1
ATOM 487 O O . LEU A 1 70 ? -13.016 25.922 1.973 1 96.38 70 LEU A O 1
ATOM 491 N N . ALA A 1 71 ? -11 25.453 2.918 1 95.06 71 ALA A N 1
ATOM 492 C CA . ALA A 1 71 ? -11.297 24.047 3.172 1 95.06 71 ALA A CA 1
ATOM 493 C C . ALA A 1 71 ? -10.867 23.641 4.578 1 95.06 71 ALA A C 1
ATOM 495 O O . ALA A 1 71 ? -9.898 24.172 5.121 1 95.06 71 ALA A O 1
ATOM 496 N N . ASP A 1 72 ? -11.594 22.688 5.172 1 92.69 72 ASP A N 1
ATOM 497 C CA . ASP A 1 72 ? -11.211 22.141 6.469 1 92.69 72 ASP A CA 1
ATOM 498 C C . ASP A 1 72 ? -9.938 21.297 6.352 1 92.69 72 ASP A C 1
ATOM 500 O O . ASP A 1 72 ? -9.82 20.469 5.453 1 92.69 72 ASP A O 1
ATOM 504 N N . GLY A 1 73 ? -9.031 21.516 7.312 1 95 73 GLY A N 1
ATOM 505 C CA . GLY A 1 73 ? -7.793 20.75 7.312 1 95 73 GLY A CA 1
ATOM 506 C C . GLY A 1 73 ? -6.887 21.094 6.145 1 95 73 GLY A C 1
ATOM 507 O O . GLY A 1 73 ? -6.773 22.25 5.75 1 95 73 GLY A O 1
ATOM 508 N N . ASP A 1 74 ? -6.168 20.141 5.668 1 97.12 74 ASP A N 1
ATOM 509 C CA . ASP A 1 74 ? -5.254 20.312 4.547 1 97.12 74 ASP A CA 1
ATOM 510 C C . ASP A 1 74 ? -5.973 20.125 3.213 1 97.12 74 ASP A C 1
ATOM 512 O O . ASP A 1 74 ? -6.398 19.016 2.881 1 97.12 74 ASP A O 1
ATOM 516 N N . PRO A 1 75 ? -6.027 21.156 2.385 1 96.88 75 PRO A N 1
ATOM 517 C CA . PRO A 1 75 ? -6.777 21.062 1.131 1 96.88 75 PRO A CA 1
ATOM 518 C C . PRO A 1 75 ? -6.16 20.078 0.146 1 96.88 75 PRO A C 1
ATOM 520 O O . PRO A 1 75 ? -6.809 19.688 -0.826 1 96.88 75 PRO A O 1
ATOM 523 N N . GLY A 1 76 ? -4.934 19.719 0.33 1 96.88 76 GLY A N 1
ATOM 524 C CA . GLY A 1 76 ? -4.25 18.828 -0.597 1 96.88 76 GLY A CA 1
ATOM 525 C C . GLY A 1 76 ? -4.34 17.375 -0.199 1 96.88 76 GLY A C 1
ATOM 526 O O . GLY A 1 76 ? -3.854 16.5 -0.917 1 96.88 76 GLY A O 1
ATOM 527 N N . PHE A 1 77 ? -4.895 17.062 0.952 1 97.44 77 PHE A N 1
ATOM 528 C CA . PHE A 1 77 ? -4.996 15.695 1.478 1 97.44 77 PHE A CA 1
ATOM 529 C C . PHE A 1 77 ? -6.457 15.273 1.589 1 97.44 77 PHE A C 1
ATOM 531 O O . PHE A 1 77 ? -7.082 15.445 2.637 1 97.44 77 PHE A O 1
ATOM 538 N N . PHE A 1 78 ? -6.969 14.594 0.538 1 95.62 78 PHE A N 1
ATOM 539 C CA . PHE A 1 78 ? -8.367 14.234 0.345 1 95.62 78 PHE A CA 1
ATOM 540 C C . PHE A 1 78 ? -9.25 15.484 0.338 1 95.62 78 PHE A C 1
ATOM 542 O O . PHE A 1 78 ? -10.352 15.477 0.896 1 95.62 78 PHE A O 1
ATOM 549 N N . GLY A 1 79 ? -8.734 16.547 -0.24 1 93.5 79 GLY A N 1
ATOM 550 C CA . GLY A 1 79 ? -9.414 17.844 -0.204 1 93.5 79 GLY A CA 1
ATOM 551 C C . GLY A 1 79 ? -9.75 18.375 -1.583 1 93.5 79 GLY A C 1
ATOM 552 O O . GLY A 1 79 ? -9.742 17.625 -2.562 1 93.5 79 GLY A O 1
ATOM 553 N N . VAL A 1 80 ? -10.008 19.625 -1.605 1 94.56 80 VAL A N 1
ATOM 554 C CA . VAL A 1 80 ? -10.633 20.25 -2.762 1 94.56 80 VAL A CA 1
ATOM 555 C C . VAL A 1 80 ? -9.594 20.469 -3.857 1 94.56 80 VAL A C 1
ATOM 557 O O . VAL A 1 80 ? -9.945 20.703 -5.02 1 94.56 80 VAL A O 1
ATOM 560 N N . VAL A 1 81 ? -8.297 20.453 -3.494 1 95.25 81 VAL A N 1
ATOM 561 C CA . VAL A 1 81 ? -7.246 20.75 -4.461 1 95.25 81 VAL A CA 1
ATOM 562 C C . VAL A 1 81 ? -7.328 19.781 -5.633 1 95.25 81 VAL A C 1
ATOM 564 O O . VAL A 1 81 ? -7.141 20.172 -6.789 1 95.25 81 VAL A O 1
ATOM 567 N N . ARG A 1 82 ? -7.637 18.5 -5.406 1 92.38 82 ARG A N 1
ATOM 568 C CA . ARG A 1 82 ? -7.73 17.5 -6.465 1 92.38 82 ARG A CA 1
ATOM 569 C C . ARG A 1 82 ? -8.773 17.891 -7.504 1 92.38 82 ARG A C 1
ATOM 571 O O . ARG A 1 82 ? -8.5 17.875 -8.703 1 92.38 82 ARG A O 1
ATOM 578 N N . THR A 1 83 ? -9.914 18.281 -7 1 91.56 83 THR A N 1
ATOM 579 C CA . THR A 1 83 ? -11 18.656 -7.902 1 91.56 83 THR A CA 1
ATOM 580 C C . THR A 1 83 ? -10.664 19.938 -8.664 1 91.56 83 THR A C 1
ATOM 582 O O . THR A 1 83 ? -10.914 20.031 -9.867 1 91.56 83 THR A O 1
ATOM 585 N N . LEU A 1 84 ? -10.086 20.859 -7.992 1 93.94 84 LEU A N 1
ATOM 586 C CA . LEU A 1 84 ? -9.781 22.156 -8.594 1 93.94 84 LEU A CA 1
ATOM 587 C C . LEU A 1 84 ? -8.703 22.031 -9.656 1 93.94 84 LEU A C 1
ATOM 589 O O . LEU A 1 84 ? -8.609 22.859 -10.562 1 93.94 84 LEU A O 1
ATOM 593 N N . HIS A 1 85 ? -7.898 20.984 -9.578 1 90.69 85 HIS A N 1
ATOM 594 C CA . HIS A 1 85 ? -6.805 20.766 -10.516 1 90.69 85 HIS A CA 1
ATOM 595 C C . HIS A 1 85 ? -7.305 20.125 -11.812 1 90.69 85 HIS A C 1
ATOM 597 O O . HIS A 1 85 ? -6.551 20 -12.773 1 90.69 85 HIS A O 1
ATOM 603 N N . ASP A 1 86 ? -8.547 19.703 -11.805 1 89.88 86 ASP A N 1
ATOM 604 C CA . ASP A 1 86 ? -9.094 19.188 -13.055 1 89.88 86 ASP A CA 1
ATOM 605 C C . ASP A 1 86 ? -8.883 20.156 -14.203 1 89.88 86 ASP A C 1
ATOM 607 O O . ASP A 1 86 ? -9.266 21.328 -14.117 1 89.88 86 ASP A O 1
ATOM 611 N N . PRO A 1 87 ? -8.344 19.641 -15.203 1 88.62 87 PRO A N 1
ATOM 612 C CA . PRO A 1 87 ? -8.008 20.516 -16.328 1 88.62 87 PRO A CA 1
ATOM 613 C C . PRO A 1 87 ? -9.234 21.188 -16.938 1 88.62 87 PRO A C 1
ATOM 615 O O . PRO A 1 87 ? -9.109 22.25 -17.547 1 88.62 87 PRO A O 1
ATOM 618 N N . GLN A 1 88 ? -10.328 20.641 -16.781 1 91.31 88 GLN A N 1
ATOM 619 C CA . GLN A 1 88 ? -11.547 21.188 -17.375 1 91.31 88 GLN A CA 1
ATOM 620 C C . GLN A 1 88 ? -11.844 22.578 -16.828 1 91.31 88 GLN A C 1
ATOM 622 O O . GLN A 1 88 ? -12.531 23.375 -17.484 1 91.31 88 GLN A O 1
ATOM 627 N N . PHE A 1 89 ? -11.211 22.891 -15.648 1 92.5 89 PHE A N 1
ATOM 628 C CA . PHE A 1 89 ? -11.508 24.188 -15.039 1 92.5 89 PHE A CA 1
ATOM 629 C C . PHE A 1 89 ? -10.438 25.203 -15.398 1 92.5 89 PHE A C 1
ATOM 631 O O . PHE A 1 89 ? -10.648 26.406 -15.25 1 92.5 89 PHE A O 1
ATOM 638 N N . GLY A 1 90 ? -9.219 24.719 -15.812 1 91.19 90 GLY A N 1
ATOM 639 C CA . GLY A 1 90 ? -8.141 25.594 -16.234 1 91.19 90 GLY A CA 1
ATOM 640 C C . GLY A 1 90 ? -7.648 26.5 -15.125 1 91.19 90 GLY A C 1
ATOM 641 O O . GLY A 1 90 ? -7.266 27.641 -15.383 1 91.19 90 GLY A O 1
ATOM 642 N N . LEU A 1 91 ? -7.707 26.156 -13.914 1 93.5 91 LEU A N 1
ATOM 643 C CA . LEU A 1 91 ? -7.348 26.984 -12.766 1 93.5 91 LEU A CA 1
ATOM 644 C C . LEU A 1 91 ? -5.883 26.781 -12.391 1 93.5 91 LEU A C 1
ATOM 646 O O . LEU A 1 91 ? -5.367 25.656 -12.461 1 93.5 91 LEU A O 1
ATOM 650 N N . GLU A 1 92 ? -5.277 27.828 -12.133 1 93.06 92 GLU A N 1
ATOM 651 C CA . GLU A 1 92 ? -3.998 27.781 -11.43 1 93.06 92 GLU A CA 1
ATOM 652 C C . GLU A 1 92 ? -4.195 27.828 -9.922 1 93.06 92 GLU A C 1
ATOM 654 O O . GLU A 1 92 ? -4.68 28.828 -9.391 1 93.06 92 GLU A O 1
ATOM 659 N N . VAL A 1 93 ? -3.729 26.828 -9.242 1 95.44 93 VAL A N 1
ATOM 660 C CA . VAL A 1 93 ? -4.09 26.672 -7.836 1 95.44 93 VAL A CA 1
ATOM 661 C C . VAL A 1 93 ? -2.877 26.953 -6.953 1 95.44 93 VAL A C 1
ATOM 663 O O . VAL A 1 93 ? -1.815 26.344 -7.137 1 95.44 93 VAL A O 1
ATOM 666 N N . GLU A 1 94 ? -2.998 27.875 -6.125 1 96.44 94 GLU A N 1
ATOM 667 C CA . GLU A 1 94 ? -2.055 28.109 -5.031 1 96.44 94 GLU A CA 1
ATOM 668 C C . GLU A 1 94 ? -2.605 27.594 -3.707 1 96.44 94 GLU A C 1
ATOM 670 O O . GLU A 1 94 ? -3.762 27.859 -3.365 1 96.44 94 GLU A O 1
ATOM 675 N N . VAL A 1 95 ? -1.771 26.891 -2.971 1 97.5 95 VAL A N 1
ATOM 676 C CA . VAL A 1 95 ? -2.287 26.219 -1.782 1 97.5 95 VAL A CA 1
ATOM 677 C C . VAL A 1 95 ? -1.591 26.766 -0.537 1 97.5 95 VAL A C 1
ATOM 679 O O . VAL A 1 95 ? -0.361 26.859 -0.495 1 97.5 95 VAL A O 1
ATOM 682 N N . VAL A 1 96 ? -2.314 27.203 0.416 1 96.69 96 VAL A N 1
ATOM 683 C CA . VAL A 1 96 ? -1.875 27.422 1.79 1 96.69 96 VAL A CA 1
ATOM 684 C C . VAL A 1 96 ? -2.32 26.25 2.666 1 96.69 96 VAL A C 1
ATOM 686 O O . VAL A 1 96 ? -3.498 26.141 3.02 1 96.69 96 VAL A O 1
ATOM 689 N N . PRO A 1 97 ? -1.377 25.375 3.053 1 96.44 97 PRO A N 1
ATOM 690 C CA . PRO A 1 97 ? -1.773 24.156 3.752 1 96.44 97 PRO A CA 1
ATOM 691 C C . PRO A 1 97 ? -2.131 24.406 5.215 1 96.44 97 PRO A C 1
ATOM 693 O O . PRO A 1 97 ? -1.908 25.5 5.734 1 96.44 97 PRO A O 1
ATOM 696 N N . ALA A 1 98 ? -2.725 23.5 5.82 1 96.19 98 ALA A N 1
ATOM 697 C CA . ALA A 1 98 ? -3.006 23.438 7.25 1 96.19 98 ALA A CA 1
ATOM 698 C C . ALA A 1 98 ? -2.863 22.016 7.773 1 96.19 98 ALA A C 1
ATOM 700 O O . ALA A 1 98 ? -2.654 21.078 7 1 96.19 98 ALA A O 1
ATOM 701 N N . VAL A 1 99 ? -2.887 21.859 9.086 1 96.81 99 VAL A N 1
ATOM 702 C CA . VAL A 1 99 ? -2.852 20.531 9.688 1 96.81 99 VAL A CA 1
ATOM 703 C C . VAL A 1 99 ? -4.074 19.734 9.242 1 96.81 99 VAL A C 1
ATOM 705 O O . VAL A 1 99 ? -5.207 20.203 9.367 1 96.81 99 VAL A O 1
ATOM 708 N N . SER A 1 100 ? -3.834 18.578 8.625 1 97.56 100 SER A N 1
ATOM 709 C CA . SER A 1 100 ? -4.957 17.75 8.188 1 97.56 100 SER A CA 1
ATOM 710 C C . SER A 1 100 ? -5.766 17.234 9.375 1 97.56 100 SER A C 1
ATOM 712 O O . SER A 1 100 ? -5.25 17.141 10.484 1 97.56 100 SER A O 1
ATOM 714 N N . SER A 1 101 ? -7.02 16.906 9.086 1 97.38 101 SER A N 1
ATOM 715 C CA . SER A 1 101 ? -7.852 16.359 10.156 1 97.38 101 SER A CA 1
ATOM 716 C C . SER A 1 101 ? -7.277 15.055 10.688 1 97.38 101 SER A C 1
ATOM 718 O O . SER A 1 101 ? -7.395 14.758 11.875 1 97.38 101 SER A O 1
ATOM 720 N N . VAL A 1 102 ? -6.613 14.266 9.859 1 98.44 102 VAL A N 1
ATOM 721 C CA . VAL A 1 102 ? -5.992 13.008 10.266 1 98.44 102 VAL A CA 1
ATOM 722 C C . VAL A 1 102 ? -4.844 13.289 11.234 1 98.44 102 VAL A C 1
ATOM 724 O O . VAL A 1 102 ? -4.77 12.695 12.312 1 98.44 102 VAL A O 1
ATOM 727 N N . ALA A 1 103 ? -3.969 14.227 10.852 1 98.25 103 ALA A N 1
ATOM 728 C CA . ALA A 1 103 ? -2.855 14.602 11.719 1 98.25 103 ALA A CA 1
ATOM 729 C C . ALA A 1 103 ? -3.359 15.133 13.055 1 98.25 103 ALA A C 1
ATOM 731 O O . ALA A 1 103 ? -2.824 14.789 14.109 1 98.25 103 ALA A O 1
ATOM 732 N N . ALA A 1 104 ? -4.375 15.969 12.977 1 97.69 104 ALA A N 1
ATOM 733 C CA . ALA A 1 104 ? -4.957 16.531 14.195 1 97.69 104 ALA A CA 1
ATOM 734 C C . ALA A 1 104 ? -5.523 15.438 15.094 1 97.69 104 ALA A C 1
ATOM 736 O O . ALA A 1 104 ? -5.328 15.461 16.312 1 97.69 104 ALA A O 1
ATOM 737 N N . ALA A 1 105 ? -6.203 14.5 14.484 1 98.5 105 ALA A N 1
ATOM 738 C CA . ALA A 1 105 ? -6.797 13.406 15.242 1 98.5 105 ALA A CA 1
ATOM 739 C C . ALA A 1 105 ? -5.727 12.586 15.961 1 98.5 105 ALA A C 1
ATOM 741 O O . ALA A 1 105 ? -5.836 12.32 17.156 1 98.5 105 ALA A O 1
ATOM 742 N N . PHE A 1 106 ? -4.699 12.203 15.281 1 98.25 106 PHE A N 1
ATOM 743 C CA . PHE A 1 106 ? -3.639 11.406 15.875 1 98.25 106 PHE A CA 1
ATOM 744 C C . PHE A 1 106 ? -2.891 12.203 16.938 1 98.25 106 PHE A C 1
ATOM 746 O O . PHE A 1 106 ? -2.43 11.648 17.938 1 98.25 106 PHE A O 1
ATOM 753 N N . ALA A 1 107 ? -2.768 13.516 16.688 1 97.44 107 ALA A N 1
ATOM 754 C CA . ALA A 1 107 ? -2.174 14.359 17.719 1 97.44 107 ALA A CA 1
ATOM 755 C C . ALA A 1 107 ? -2.977 14.297 19.016 1 97.44 107 ALA A C 1
ATOM 757 O O . ALA A 1 107 ? -2.408 14.148 20.094 1 97.44 107 ALA A O 1
ATOM 758 N N . ARG A 1 108 ? -4.316 14.406 18.891 1 96.88 108 ARG A N 1
ATOM 759 C CA . ARG A 1 108 ? -5.18 14.328 20.062 1 96.88 108 ARG A CA 1
ATOM 760 C C . ARG A 1 108 ? -5.043 12.969 20.75 1 96.88 108 ARG A C 1
ATOM 762 O O . ARG A 1 108 ? -5.156 12.875 21.969 1 96.88 108 ARG A O 1
ATOM 769 N N . ALA A 1 109 ? -4.777 11.93 19.938 1 96.12 109 ALA A N 1
ATOM 770 C CA . ALA A 1 109 ? -4.621 10.586 20.484 1 96.12 109 ALA A CA 1
ATOM 771 C C . ALA A 1 109 ? -3.203 10.367 21 1 96.12 109 ALA A C 1
ATOM 773 O O . ALA A 1 109 ? -2.916 9.336 21.625 1 96.12 109 ALA A O 1
ATOM 774 N N . GLY A 1 110 ? -2.279 11.312 20.703 1 95.06 110 GLY A N 1
ATOM 775 C CA . GLY A 1 110 ? -0.895 11.195 21.125 1 95.06 110 GLY A CA 1
ATOM 776 C C . GLY A 1 110 ? -0.138 10.094 20.406 1 95.06 110 GLY A C 1
ATOM 777 O O . GLY A 1 110 ? 0.734 9.445 21 1 95.06 110 GLY A O 1
ATOM 778 N N . MET A 1 111 ? -0.446 9.805 19.156 1 95 111 MET A N 1
ATOM 779 C CA . MET A 1 111 ? 0.139 8.688 18.422 1 95 111 MET A CA 1
ATOM 780 C C . MET A 1 111 ? 0.786 9.156 17.125 1 95 111 MET A C 1
ATOM 782 O O . MET A 1 111 ? 0.314 10.109 16.5 1 95 111 MET A O 1
ATOM 786 N N . PRO A 1 112 ? 1.897 8.484 16.75 1 95.75 112 PRO A N 1
ATOM 787 C CA . PRO A 1 112 ? 2.346 8.703 15.375 1 95.75 112 PRO A CA 1
ATOM 788 C C . PRO A 1 112 ? 1.367 8.148 14.344 1 95.75 112 PRO A C 1
ATOM 790 O O . PRO A 1 112 ? 0.548 7.281 14.664 1 95.75 112 PRO A O 1
ATOM 793 N N . TRP A 1 113 ? 1.446 8.656 13.133 1 96.5 113 TRP A N 1
ATOM 794 C CA . TRP A 1 113 ? 0.422 8.188 12.203 1 96.5 113 TRP A CA 1
ATOM 795 C C . TRP A 1 113 ? 1.032 7.844 10.852 1 96.5 113 TRP A C 1
ATOM 797 O O . TRP A 1 113 ? 0.319 7.453 9.922 1 96.5 113 TRP A O 1
ATOM 807 N N . ASP A 1 114 ? 2.402 7.898 10.695 1 95.75 114 ASP A N 1
ATOM 808 C CA . ASP A 1 114 ? 3.047 7.535 9.438 1 95.75 114 ASP A CA 1
ATOM 809 C C . ASP A 1 114 ? 2.805 6.066 9.102 1 95.75 114 ASP A C 1
ATOM 811 O O . ASP A 1 114 ? 2.889 5.668 7.934 1 95.75 114 ASP A O 1
ATOM 815 N N . ASP A 1 115 ? 2.467 5.23 10.062 1 94.19 115 ASP A N 1
ATOM 816 C CA . ASP A 1 115 ? 2.258 3.801 9.844 1 94.19 115 ASP A CA 1
ATOM 817 C C . ASP A 1 115 ? 0.771 3.479 9.711 1 94.19 115 ASP A C 1
ATOM 819 O O . ASP A 1 115 ? 0.39 2.309 9.617 1 94.19 115 ASP A O 1
ATOM 823 N N . ALA A 1 116 ? -0.098 4.477 9.703 1 96 116 ALA A N 1
ATOM 824 C CA . ALA A 1 116 ? -1.541 4.258 9.648 1 96 116 ALA A CA 1
ATOM 825 C C . ALA A 1 116 ? -2.025 4.16 8.203 1 96 116 ALA A C 1
ATOM 827 O O . ALA A 1 116 ? -1.498 4.836 7.316 1 96 116 ALA A O 1
ATOM 828 N N . GLN A 1 117 ? -3.014 3.283 7.992 1 96.5 117 GLN A N 1
ATOM 829 C CA . GLN A 1 117 ? -3.807 3.381 6.773 1 96.5 117 GLN A CA 1
ATOM 830 C C . GLN A 1 117 ? -4.832 4.504 6.871 1 96.5 117 GLN A C 1
ATOM 832 O O . GLN A 1 117 ? -5.465 4.688 7.914 1 96.5 117 GLN A O 1
ATOM 837 N N . VAL A 1 118 ? -4.949 5.32 5.848 1 98.12 118 VAL A N 1
ATOM 838 C CA . VAL A 1 118 ? -5.922 6.406 5.836 1 98.12 118 VAL A CA 1
ATOM 839 C C . VAL A 1 118 ? -6.938 6.184 4.719 1 98.12 118 VAL A C 1
ATOM 841 O O . VAL A 1 118 ? -6.562 6.059 3.549 1 98.12 118 VAL A O 1
ATOM 844 N N . VAL A 1 119 ? -8.203 6.105 5.066 1 98.06 119 VAL A N 1
ATOM 845 C CA . VAL A 1 119 ? -9.234 5.816 4.082 1 98.06 119 VAL A CA 1
ATOM 846 C C . VAL A 1 119 ? -10.383 6.816 4.223 1 98.06 119 VAL A C 1
ATOM 848 O O . VAL A 1 119 ? -10.523 7.457 5.266 1 98.06 119 VAL A O 1
ATOM 851 N N . VAL A 1 120 ? -11.109 7 3.162 1 97.25 120 VAL A N 1
ATOM 852 C CA . VAL A 1 120 ? -12.312 7.824 3.146 1 97.25 120 VAL A CA 1
ATOM 853 C C . VAL A 1 120 ? -13.555 6.934 3.088 1 97.25 120 VAL A C 1
ATOM 855 O O . VAL A 1 120 ? -13.648 6.051 2.232 1 97.25 120 VAL A O 1
ATOM 858 N N . ALA A 1 121 ? -14.445 7.148 4 1 97.75 121 ALA A N 1
ATOM 859 C CA . ALA A 1 121 ? -15.703 6.398 4.008 1 97.75 121 ALA A CA 1
ATOM 860 C C . ALA A 1 121 ? -16.859 7.262 3.523 1 97.75 121 ALA A C 1
ATOM 862 O O . ALA A 1 121 ? -17.156 8.312 4.105 1 97.75 121 ALA A O 1
ATOM 863 N N . HIS A 1 122 ? -17.469 6.953 2.457 1 94.94 122 HIS A N 1
ATOM 864 C CA . HIS A 1 122 ? -18.781 7.363 1.979 1 94.94 122 HIS A CA 1
ATOM 865 C C . HIS A 1 122 ? -19.672 6.156 1.716 1 94.94 122 HIS A C 1
ATOM 867 O O . HIS A 1 122 ? -19.219 5.012 1.798 1 94.94 122 HIS A O 1
ATOM 873 N N . PRO A 1 123 ? -20.891 6.406 1.518 1 93.06 123 PRO A N 1
ATOM 874 C CA . PRO A 1 123 ? -21.781 5.25 1.373 1 93.06 123 PRO A CA 1
ATOM 875 C C . PRO A 1 123 ? -21.281 4.254 0.327 1 93.06 123 PRO A C 1
ATOM 877 O O . PRO A 1 123 ? -21.453 3.045 0.494 1 93.06 123 PRO A O 1
ATOM 880 N N . ARG A 1 124 ? -20.547 4.691 -0.689 1 92.94 124 ARG A N 1
ATOM 881 C CA . ARG A 1 124 ? -20.094 3.818 -1.762 1 92.94 124 ARG A CA 1
ATOM 882 C C . ARG A 1 124 ? -18.812 3.086 -1.355 1 92.94 124 ARG A C 1
ATOM 884 O O . ARG A 1 124 ? -18.484 2.037 -1.914 1 92.94 124 ARG A O 1
ATOM 891 N N . THR A 1 125 ? -18.062 3.645 -0.413 1 95.25 125 THR A N 1
ATOM 892 C CA . THR A 1 125 ? -16.781 3.053 -0.07 1 95.25 125 THR A CA 1
ATOM 893 C C . THR A 1 125 ? -16.781 2.537 1.366 1 95.25 125 THR A C 1
ATOM 895 O O . THR A 1 125 ? -15.758 2.059 1.863 1 95.25 125 THR A O 1
ATOM 898 N N . LEU A 1 126 ? -17.922 2.602 2.037 1 97.62 126 LEU A N 1
ATOM 899 C CA . LEU A 1 126 ? -18.016 2.244 3.449 1 97.62 126 LEU A CA 1
ATOM 900 C C . LEU A 1 126 ? -17.578 0.803 3.676 1 97.62 126 LEU A C 1
ATOM 902 O O . LEU A 1 126 ? -16.766 0.53 4.566 1 97.62 126 LEU A O 1
ATOM 906 N N . ARG A 1 127 ? -18.062 -0.066 2.836 1 97.25 127 ARG A N 1
ATOM 907 C CA . ARG A 1 127 ? -17.703 -1.475 2.996 1 97.25 127 ARG A CA 1
ATOM 908 C C . ARG A 1 127 ? -16.203 -1.687 2.871 1 97.25 127 ARG A C 1
ATOM 910 O O . ARG A 1 127 ? -15.609 -2.439 3.646 1 97.25 127 ARG A O 1
ATOM 917 N N . ARG A 1 128 ? -15.578 -1.057 1.898 1 97.12 128 ARG A N 1
ATOM 918 C CA . ARG A 1 128 ? -14.133 -1.157 1.71 1 97.12 128 ARG A CA 1
ATOM 919 C C . ARG A 1 128 ? -13.383 -0.608 2.918 1 97.12 128 ARG A C 1
ATOM 921 O O . ARG A 1 128 ? -12.414 -1.213 3.381 1 97.12 128 ARG A O 1
ATOM 928 N N . ALA A 1 129 ? -13.828 0.551 3.398 1 98.19 129 ALA A N 1
ATOM 929 C CA . ALA A 1 129 ? -13.211 1.146 4.578 1 98.19 129 ALA A CA 1
ATOM 930 C C . ALA A 1 129 ? -13.289 0.198 5.773 1 98.19 129 ALA A C 1
ATOM 932 O O . ALA A 1 129 ? -12.305 0.027 6.5 1 98.19 129 ALA A O 1
ATOM 933 N N . VAL A 1 130 ? -14.43 -0.437 5.938 1 98.38 130 VAL A N 1
ATOM 934 C CA . VAL A 1 130 ? -14.633 -1.383 7.031 1 98.38 130 VAL A CA 1
ATOM 935 C C . VAL A 1 130 ? -13.672 -2.557 6.887 1 98.38 130 VAL A C 1
ATOM 937 O O . VAL A 1 130 ? -13.07 -3.002 7.871 1 98.38 130 VAL A O 1
ATOM 940 N N . ASN A 1 131 ? -13.523 -3.018 5.691 1 98.31 131 ASN A N 1
ATOM 941 C CA . ASN A 1 131 ? -12.625 -4.145 5.457 1 98.31 131 ASN A CA 1
ATOM 942 C C . ASN A 1 131 ? -11.172 -3.773 5.723 1 98.31 131 ASN A C 1
ATOM 944 O O . ASN A 1 131 ? -10.391 -4.609 6.176 1 98.31 131 ASN A O 1
ATOM 948 N N . VAL A 1 132 ? -10.773 -2.525 5.453 1 97.75 132 VAL A N 1
ATOM 949 C CA . VAL A 1 132 ? -9.438 -2.068 5.816 1 97.75 132 VAL A CA 1
ATOM 950 C C . VAL A 1 132 ? -9.281 -2.09 7.336 1 97.75 132 VAL A C 1
ATOM 952 O O . VAL A 1 132 ? -8.258 -2.529 7.855 1 97.75 132 VAL A O 1
ATOM 955 N N . CYS A 1 133 ? -10.328 -1.698 8.047 1 97.81 133 CYS A N 1
ATOM 956 C CA . CYS A 1 133 ? -10.289 -1.704 9.508 1 97.81 133 CYS A CA 1
ATOM 957 C C . CYS A 1 133 ? -10.18 -3.127 10.039 1 97.81 133 CYS A C 1
ATOM 959 O O . CYS A 1 133 ? -9.547 -3.357 11.07 1 97.81 133 CYS A O 1
ATOM 961 N N . ARG A 1 134 ? -10.805 -4.059 9.352 1 97.06 134 ARG A N 1
ATOM 962 C CA . ARG A 1 134 ? -10.719 -5.465 9.727 1 97.06 134 ARG A CA 1
ATOM 963 C C . ARG A 1 134 ? -9.297 -5.992 9.562 1 97.06 134 ARG A C 1
ATOM 965 O O . ARG A 1 134 ? -8.812 -6.777 10.375 1 97.06 134 ARG A O 1
ATOM 972 N N . ALA A 1 135 ? -8.633 -5.555 8.539 1 96.31 135 ALA A N 1
ATOM 973 C CA . ALA A 1 135 ? -7.395 -6.164 8.078 1 96.31 135 ALA A CA 1
ATOM 974 C C . ALA A 1 135 ? -6.18 -5.496 8.719 1 96.31 135 ALA A C 1
ATOM 976 O O . ALA A 1 135 ? -5.098 -6.082 8.773 1 96.31 135 ALA A O 1
ATOM 977 N N . HIS A 1 136 ? -6.293 -4.27 9.203 1 95.12 136 HIS A N 1
ATOM 978 C CA . HIS A 1 136 ? -5.137 -3.5 9.641 1 95.12 136 HIS A CA 1
ATOM 979 C C . HIS A 1 136 ? -5.316 -2.996 11.07 1 95.12 136 HIS A C 1
ATOM 981 O O . HIS A 1 136 ? -6.441 -2.727 11.5 1 95.12 136 HIS A O 1
ATOM 987 N N . THR A 1 137 ? -4.211 -2.752 11.766 1 94.38 137 THR A N 1
ATOM 988 C CA . THR A 1 137 ? -4.242 -2.529 13.211 1 94.38 137 THR A CA 1
ATOM 989 C C . THR A 1 137 ? -4.387 -1.044 13.523 1 94.38 137 THR A C 1
ATOM 991 O O . THR A 1 137 ? -4.691 -0.672 14.664 1 94.38 137 THR A O 1
ATOM 994 N N . LYS A 1 138 ? -4.117 -0.156 12.625 1 96.38 138 LYS A N 1
ATOM 995 C CA . LYS A 1 138 ? -4.191 1.291 12.812 1 96.38 138 LYS A CA 1
ATOM 996 C C . LYS A 1 138 ? -4.715 1.977 11.555 1 96.38 138 LYS A C 1
ATOM 998 O O . LYS A 1 138 ? -4 2.086 10.555 1 96.38 138 LYS A O 1
ATOM 1003 N N . VAL A 1 139 ? -5.969 2.432 11.602 1 97.94 139 VAL A N 1
ATOM 1004 C CA . VAL A 1 139 ? -6.645 3 10.438 1 97.94 139 VAL A CA 1
ATOM 1005 C C . VAL A 1 139 ? -7.301 4.328 10.82 1 97.94 139 VAL A C 1
ATOM 1007 O O . VAL A 1 139 ? -7.945 4.43 11.867 1 97.94 139 VAL A O 1
ATOM 1010 N N . ALA A 1 140 ? -7.035 5.348 10.078 1 98.75 140 ALA A N 1
ATOM 1011 C CA . ALA A 1 140 ? -7.809 6.582 10.164 1 98.75 140 ALA A CA 1
ATOM 1012 C C . ALA A 1 140 ? -8.898 6.621 9.094 1 98.75 140 ALA A C 1
ATOM 1014 O O . ALA A 1 140 ? -8.609 6.449 7.906 1 98.75 140 ALA A O 1
ATOM 1015 N N . VAL A 1 141 ? -10.117 6.848 9.516 1 98.75 141 VAL A N 1
ATOM 1016 C CA . VAL A 1 141 ? -11.242 6.895 8.594 1 98.75 141 VAL A CA 1
ATOM 1017 C C . VAL A 1 141 ? -11.82 8.312 8.547 1 98.75 141 VAL A C 1
ATOM 1019 O O . VAL A 1 141 ? -12.305 8.82 9.562 1 98.75 141 VAL A O 1
ATOM 1022 N N . LEU A 1 142 ? -11.617 8.969 7.418 1 98 142 LEU A N 1
ATOM 1023 C CA . LEU A 1 142 ? -12.383 10.188 7.16 1 98 142 LEU A CA 1
ATOM 1024 C C . LEU A 1 142 ? -13.836 9.852 6.824 1 98 142 LEU A C 1
ATOM 1026 O O . LEU A 1 142 ? -14.117 9.289 5.766 1 98 142 LEU A O 1
ATOM 1030 N N . THR A 1 143 ? -14.742 10.266 7.668 1 97.56 143 THR A N 1
ATOM 1031 C CA . THR A 1 143 ? -16.125 9.797 7.562 1 97.56 143 THR A CA 1
ATOM 1032 C C . THR A 1 143 ? -16.984 10.805 6.797 1 97.56 143 THR A C 1
ATOM 1034 O O . THR A 1 143 ? -16.516 11.898 6.465 1 97.56 143 THR A O 1
ATOM 1037 N N . SER A 1 144 ? -18.141 10.406 6.41 1 94.88 144 SER A N 1
ATOM 1038 C CA . SER A 1 144 ? -19.188 11.227 5.809 1 94.88 144 SER A CA 1
ATOM 1039 C C . SER A 1 144 ? -20.578 10.805 6.312 1 94.88 144 SER A C 1
ATOM 1041 O O . SER A 1 144 ? -20.719 9.766 6.961 1 94.88 144 SER A O 1
ATOM 1043 N N . PRO A 1 145 ? -21.547 11.695 6.141 1 93.62 145 PRO A N 1
ATOM 1044 C CA . PRO A 1 145 ? -22.906 11.297 6.551 1 93.62 145 PRO A CA 1
ATOM 1045 C C . PRO A 1 145 ? -23.312 9.945 5.977 1 93.62 145 PRO A C 1
ATOM 1047 O O . PRO A 1 145 ? -23.156 9.711 4.777 1 93.62 145 PRO A O 1
ATOM 1050 N N . GLY A 1 146 ? -23.828 9.055 6.84 1 95.06 146 GLY A N 1
ATOM 1051 C CA . GLY A 1 146 ? -24.234 7.719 6.422 1 95.06 146 GLY A CA 1
ATOM 1052 C C . GLY A 1 146 ? -23.094 6.719 6.453 1 95.06 146 GLY A C 1
ATOM 1053 O O . GLY A 1 146 ? -23.297 5.535 6.18 1 95.06 146 GLY A O 1
ATOM 1054 N N . ALA A 1 147 ? -21.953 7.188 6.754 1 97.5 147 ALA A N 1
ATOM 1055 C CA . ALA A 1 147 ? -20.75 6.367 6.852 1 97.5 147 ALA A CA 1
ATOM 1056 C C . ALA A 1 147 ? -19.844 6.848 7.98 1 97.5 147 ALA A C 1
ATOM 1058 O O . ALA A 1 147 ? -18.656 7.07 7.773 1 97.5 147 ALA A O 1
ATOM 1059 N N . GLY A 1 148 ? -20.469 6.93 9.117 1 97.5 148 GLY A N 1
ATOM 1060 C CA . GLY A 1 148 ? -19.781 7.449 10.289 1 97.5 148 GLY A CA 1
ATOM 1061 C C . GLY A 1 148 ? -19.391 6.371 11.281 1 97.5 148 GLY A C 1
ATOM 1062 O O . GLY A 1 148 ? -19.375 5.184 10.945 1 97.5 148 GLY A O 1
ATOM 1063 N N . PRO A 1 149 ? -19.047 6.797 12.484 1 98.06 149 PRO A N 1
ATOM 1064 C CA . PRO A 1 149 ? -18.609 5.848 13.516 1 98.06 149 PRO A CA 1
ATOM 1065 C C . PRO A 1 149 ? -19.656 4.781 13.812 1 98.06 149 PRO A C 1
ATOM 1067 O O . PRO A 1 149 ? -19.312 3.619 14.039 1 98.06 149 PRO A O 1
ATOM 1070 N N . ALA A 1 150 ? -20.906 5.168 13.82 1 97.75 150 ALA A N 1
ATOM 1071 C CA . ALA A 1 150 ? -21.969 4.215 14.117 1 97.75 150 ALA A CA 1
ATOM 1072 C C . ALA A 1 150 ? -22.016 3.109 13.062 1 97.75 150 ALA A C 1
ATOM 1074 O O . ALA A 1 150 ? -22.078 1.926 13.406 1 97.75 150 ALA A O 1
ATOM 1075 N N . GLU A 1 151 ? -22.031 3.521 11.82 1 97.56 151 GLU A N 1
ATOM 1076 C CA . GLU A 1 151 ? -22.062 2.559 10.719 1 97.56 151 GLU A CA 1
ATOM 1077 C C . GLU A 1 151 ? -20.828 1.667 10.742 1 97.56 151 GLU A C 1
ATOM 1079 O O . GLU A 1 151 ? -20.922 0.453 10.547 1 97.56 151 GLU A O 1
ATOM 1084 N N . LEU A 1 152 ? -19.641 2.248 10.977 1 98.06 152 LEU A N 1
ATOM 1085 C CA . LEU A 1 152 ? -18.406 1.485 11.078 1 98.06 152 LEU A CA 1
ATOM 1086 C C . LEU A 1 152 ? -18.5 0.423 12.172 1 98.06 152 LEU A C 1
ATOM 1088 O O . LEU A 1 152 ? -18.172 -0.743 11.938 1 98.06 152 LEU A O 1
ATOM 1092 N N . GLY A 1 153 ? -18.938 0.885 13.312 1 97.25 153 GLY A N 1
ATOM 1093 C CA . GLY A 1 153 ? -19.094 -0.036 14.43 1 97.25 153 GLY A CA 1
ATOM 1094 C C . GLY A 1 153 ? -20.016 -1.198 14.133 1 97.25 153 GLY A C 1
ATOM 1095 O O . GLY A 1 153 ? -19.703 -2.348 14.438 1 97.25 153 GLY A O 1
ATOM 1096 N N . LEU A 1 154 ? -21.141 -0.896 13.539 1 96.38 154 LEU A N 1
ATOM 1097 C CA . LEU A 1 154 ? -22.125 -1.917 13.195 1 96.38 154 LEU A CA 1
ATOM 1098 C C . LEU A 1 154 ? -21.531 -2.938 12.227 1 96.38 154 LEU A C 1
ATOM 1100 O O . LEU A 1 154 ? -21.719 -4.145 12.398 1 96.38 154 LEU A O 1
ATOM 1104 N N . LEU A 1 155 ? -20.828 -2.463 11.258 1 96.62 155 LEU A N 1
ATOM 1105 C CA . LEU A 1 155 ? -20.312 -3.338 10.203 1 96.62 155 LEU A CA 1
ATOM 1106 C C . LEU A 1 155 ? -19.094 -4.105 10.68 1 96.62 155 LEU A C 1
ATOM 1108 O O . LEU A 1 155 ? -18.688 -5.094 10.062 1 96.62 155 LEU A O 1
ATOM 1112 N N . LEU A 1 156 ? -18.438 -3.664 11.711 1 95.94 156 LEU A N 1
ATOM 1113 C CA . LEU A 1 156 ? -17.297 -4.359 12.289 1 95.94 156 LEU A CA 1
ATOM 1114 C C . LEU A 1 156 ? -17.75 -5.359 13.352 1 95.94 156 LEU A C 1
ATOM 1116 O O . LEU A 1 156 ? -16.938 -5.801 14.172 1 95.94 156 LEU A O 1
ATOM 1120 N N . GLU A 1 157 ? -18.969 -5.711 13.328 1 90.5 157 GLU A N 1
ATOM 1121 C CA . GLU A 1 157 ? -19.469 -6.699 14.281 1 90.5 157 GLU A CA 1
ATOM 1122 C C . GLU A 1 157 ? -18.625 -7.965 14.266 1 90.5 157 GLU A C 1
ATOM 1124 O O . GLU A 1 157 ? -18.281 -8.477 13.195 1 90.5 157 GLU A O 1
ATOM 1129 N N . GLY A 1 158 ? -18.266 -8.414 15.422 1 87.19 158 GLY A N 1
ATOM 1130 C CA . GLY A 1 158 ? -17.453 -9.609 15.539 1 87.19 158 GLY A CA 1
ATOM 1131 C C . GLY A 1 158 ? -15.961 -9.312 15.578 1 87.19 158 GLY A C 1
ATOM 1132 O O . GLY A 1 158 ? -15.148 -10.203 15.844 1 87.19 158 GLY A O 1
ATOM 1133 N N . VAL A 1 159 ? -15.594 -8.164 15.227 1 92.25 159 VAL A N 1
ATOM 1134 C CA . VAL A 1 159 ? -14.203 -7.723 15.273 1 92.25 159 VAL A CA 1
ATOM 1135 C C . VAL A 1 159 ? -14.047 -6.598 16.297 1 92.25 159 VAL A C 1
ATOM 1137 O O . VAL A 1 159 ? -14.641 -5.523 16.141 1 92.25 159 VAL A O 1
ATOM 1140 N N . HIS A 1 160 ? -13.273 -6.773 17.25 1 91.88 160 HIS A N 1
ATOM 1141 C CA . HIS A 1 160 ? -13.117 -5.793 18.328 1 91.88 160 HIS A CA 1
ATOM 1142 C C . HIS A 1 160 ? -12.031 -4.777 17.984 1 91.88 160 HIS A C 1
ATOM 1144 O O . HIS A 1 160 ? -10.875 -5.145 17.75 1 91.88 160 HIS A O 1
ATOM 1150 N N . ARG A 1 161 ? -12.438 -3.586 18 1 96.75 161 ARG A N 1
ATOM 1151 C CA . ARG A 1 161 ? -11.531 -2.461 17.781 1 96.75 161 ARG A CA 1
ATOM 1152 C C . ARG A 1 161 ? -11.812 -1.337 18.781 1 96.75 161 ARG A C 1
ATOM 1154 O O . ARG A 1 161 ? -12.883 -1.29 19.375 1 96.75 161 ARG A O 1
ATOM 1161 N N . THR A 1 162 ? -10.844 -0.557 19.016 1 97.62 162 THR A N 1
ATOM 1162 C CA . THR A 1 162 ? -11.008 0.696 19.75 1 97.62 162 THR A CA 1
ATOM 1163 C C . THR A 1 162 ? -11.141 1.869 18.781 1 97.62 162 THR A C 1
ATOM 1165 O O . THR A 1 162 ? -10.344 2.008 17.859 1 97.62 162 THR A O 1
ATOM 1168 N N . PHE A 1 163 ? -12.188 2.645 19.031 1 98.31 163 PHE A N 1
ATOM 1169 C CA . PHE A 1 163 ? -12.422 3.848 18.25 1 98.31 163 PHE A CA 1
ATOM 1170 C C . PHE A 1 163 ? -12.008 5.094 19.016 1 98.31 163 PHE A C 1
ATOM 1172 O O . PHE A 1 163 ? -12.422 5.281 20.172 1 98.31 163 PHE A O 1
ATOM 1179 N N . VAL A 1 164 ? -11.141 5.867 18.484 1 98.62 164 VAL A N 1
ATOM 1180 C CA . VAL A 1 164 ? -10.969 7.258 18.891 1 98.62 164 VAL A CA 1
ATOM 1181 C C . VAL A 1 164 ? -11.711 8.18 17.938 1 98.62 164 VAL A C 1
ATOM 1183 O O . VAL A 1 164 ? -11.266 8.383 16.797 1 98.62 164 VAL A O 1
ATOM 1186 N N . ILE A 1 165 ? -12.82 8.688 18.344 1 98.62 165 ILE A N 1
ATOM 1187 C CA . ILE A 1 165 ? -13.695 9.5 17.5 1 98.62 165 ILE A CA 1
ATOM 1188 C C . ILE A 1 165 ? -13.453 10.984 17.781 1 98.62 165 ILE A C 1
ATOM 1190 O O . ILE A 1 165 ? -13.656 11.453 18.906 1 98.62 165 ILE A O 1
ATOM 1194 N N . CYS A 1 166 ? -12.992 11.695 16.812 1 98.31 166 CYS A N 1
ATOM 1195 C CA . CYS A 1 166 ? -12.695 13.117 16.906 1 98.31 166 CYS A CA 1
ATOM 1196 C C . CYS A 1 166 ? -13.719 13.953 16.156 1 98.31 166 CYS A C 1
ATOM 1198 O O . CYS A 1 166 ? -13.664 14.039 14.922 1 98.31 166 CYS A O 1
ATOM 1200 N N . GLU A 1 167 ? -14.594 14.633 16.859 1 97.31 167 GLU A N 1
ATOM 1201 C CA . GLU A 1 167 ? -15.664 15.422 16.266 1 97.31 167 GLU A CA 1
ATOM 1202 C C . GLU A 1 167 ? -15.289 16.906 16.203 1 97.31 167 GLU A C 1
ATOM 1204 O O . GLU A 1 167 ? -14.789 17.453 17.188 1 97.31 167 GLU A O 1
ATOM 1209 N N . GLU A 1 168 ? -15.508 17.516 15.102 1 93.88 168 GLU A N 1
ATOM 1210 C CA . GLU A 1 168 ? -15.414 18.969 14.891 1 93.88 168 GLU A CA 1
ATOM 1211 C C . GLU A 1 168 ? -14.062 19.5 15.344 1 93.88 168 GLU A C 1
ATOM 1213 O O . GLU A 1 168 ? -14 20.469 16.109 1 93.88 168 GLU A O 1
ATOM 1218 N N . LEU A 1 169 ? -13.008 18.812 14.883 1 94.06 169 LEU A N 1
ATOM 1219 C CA . LEU A 1 169 ? -11.633 19.172 15.234 1 94.06 169 LEU A CA 1
ATOM 1220 C C . LEU A 1 169 ? -11.336 20.625 14.883 1 94.06 169 LEU A C 1
ATOM 1222 O O . LEU A 1 169 ? -11.711 21.094 13.805 1 94.06 169 LEU A O 1
ATOM 1226 N N . GLY A 1 170 ? -10.68 21.344 15.789 1 88.44 170 GLY A N 1
ATOM 1227 C CA . GLY A 1 170 ? -10.25 22.703 15.531 1 88.44 170 GLY A CA 1
ATOM 1228 C C . GLY A 1 170 ? -11.297 23.734 15.898 1 88.44 170 GLY A C 1
ATOM 1229 O O . GLY A 1 170 ? -11.039 24.938 15.828 1 88.44 170 GLY A O 1
ATOM 1230 N N . THR A 1 171 ? -12.5 23.328 16.25 1 88.31 171 THR A N 1
ATOM 1231 C CA . THR A 1 171 ? -13.562 24.266 16.625 1 88.31 171 THR A CA 1
ATOM 1232 C C . THR A 1 171 ? -13.766 24.281 18.141 1 88.31 171 THR A C 1
ATOM 1234 O O . THR A 1 171 ? -13.141 23.5 18.859 1 88.31 171 THR A O 1
ATOM 1237 N N . ASP A 1 172 ? -14.648 25.172 18.594 1 88 172 ASP A N 1
ATOM 1238 C CA . ASP A 1 172 ? -14.961 25.266 20.016 1 88 172 ASP A CA 1
ATOM 1239 C C . ASP A 1 172 ? -15.828 24.094 20.469 1 88 172 ASP A C 1
ATOM 1241 O O . ASP A 1 172 ? -16.047 23.906 21.672 1 88 172 ASP A O 1
ATOM 1245 N N . ARG A 1 173 ? -16.281 23.25 19.547 1 92.81 173 ARG A N 1
ATOM 1246 C CA . ARG A 1 173 ? -17.156 22.125 19.859 1 92.81 173 ARG A CA 1
ATOM 1247 C C . ARG A 1 173 ? -16.406 20.812 19.719 1 92.81 173 ARG A C 1
ATOM 1249 O O . ARG A 1 173 ? -17.031 19.734 19.656 1 92.81 173 ARG A O 1
ATOM 1256 N N . GLU A 1 174 ? -15.164 20.938 19.641 1 95.06 174 GLU A N 1
ATOM 1257 C CA . GLU A 1 174 ? -14.344 19.75 19.484 1 95.06 174 GLU A CA 1
ATOM 1258 C C . GLU A 1 174 ? -14.602 18.75 20.625 1 95.06 174 GLU A C 1
ATOM 1260 O O . GLU A 1 174 ? -14.727 19.141 21.781 1 95.06 174 GLU A O 1
ATOM 1265 N N . ARG A 1 175 ? -14.781 17.5 20.266 1 97.19 175 ARG A N 1
ATOM 1266 C CA . ARG A 1 175 ? -14.945 16.422 21.234 1 97.19 175 ARG A CA 1
ATOM 1267 C C . ARG A 1 175 ? -14.188 15.164 20.797 1 97.19 175 ARG A C 1
ATOM 1269 O O . ARG A 1 175 ? -14.297 14.742 19.641 1 97.19 175 ARG A O 1
ATOM 1276 N N . VAL A 1 176 ? -13.422 14.641 21.688 1 97.88 176 VAL A N 1
ATOM 1277 C CA . VAL A 1 176 ? -12.711 13.383 21.453 1 97.88 176 VAL A CA 1
ATOM 1278 C C . VAL A 1 176 ? -13.25 12.305 22.375 1 97.88 176 VAL A C 1
ATOM 1280 O O . VAL A 1 176 ? -13.227 12.461 23.609 1 97.88 176 VAL A O 1
ATOM 1283 N N . THR A 1 177 ? -13.734 11.25 21.781 1 97.88 177 THR A N 1
ATOM 1284 C CA . THR A 1 177 ? -14.336 10.164 22.547 1 97.88 177 THR A CA 1
ATOM 1285 C C . THR A 1 177 ? -13.68 8.836 22.219 1 97.88 177 THR A C 1
ATOM 1287 O O . THR A 1 177 ? -13.406 8.547 21.047 1 97.88 177 THR A O 1
ATOM 1290 N N . VAL A 1 178 ? -13.344 8.109 23.219 1 97.75 178 VAL A N 1
ATOM 1291 C CA . VAL A 1 178 ? -12.789 6.77 23.031 1 97.75 178 VAL A CA 1
ATOM 1292 C C . VAL A 1 178 ? -13.828 5.723 23.438 1 97.75 178 VAL A C 1
ATOM 1294 O O . VAL A 1 178 ? -14.336 5.75 24.562 1 97.75 178 VAL A O 1
ATOM 1297 N N . VAL A 1 179 ? -14.125 4.848 22.531 1 97.19 179 VAL A N 1
ATOM 1298 C CA . VAL A 1 179 ? -15.078 3.777 22.812 1 97.19 179 VAL A CA 1
ATOM 1299 C C . VAL A 1 179 ? -14.641 2.498 22.109 1 97.19 179 VAL A C 1
ATOM 1301 O O . VAL A 1 179 ? -13.789 2.533 21.219 1 97.19 179 VAL A O 1
ATOM 1304 N N . THR A 1 180 ? -15.148 1.412 22.578 1 95.88 180 THR A N 1
ATOM 1305 C CA . THR A 1 180 ? -15.008 0.183 21.812 1 95.88 180 THR A CA 1
ATOM 1306 C C . THR A 1 180 ? -15.93 0.199 20.594 1 95.88 180 THR A C 1
ATOM 1308 O O . THR A 1 180 ? -16.969 0.854 20.609 1 95.88 180 THR A O 1
ATOM 1311 N N . SER A 1 181 ? -15.539 -0.501 19.547 1 94.62 181 SER A N 1
ATOM 1312 C CA . SER A 1 181 ? -16.281 -0.48 18.281 1 94.62 181 SER A CA 1
ATOM 1313 C C . SER A 1 181 ? -17.734 -0.868 18.5 1 94.62 181 SER A C 1
ATOM 1315 O O . SER A 1 181 ? -18.641 -0.305 17.859 1 94.62 181 SER A O 1
ATOM 1317 N N . ASP A 1 182 ? -18.078 -1.742 19.438 1 93.75 182 ASP A N 1
ATOM 1318 C CA . ASP A 1 182 ? -19.438 -2.236 19.656 1 93.75 182 ASP A CA 1
ATOM 1319 C C . ASP A 1 182 ? -20.312 -1.171 20.312 1 93.75 182 ASP A C 1
ATOM 1321 O O . ASP A 1 182 ? -21.547 -1.256 20.281 1 93.75 182 ASP A O 1
ATOM 1325 N N . ARG A 1 183 ? -19.656 -0.178 20.844 1 94.62 183 ARG A N 1
ATOM 1326 C CA . ARG A 1 183 ? -20.391 0.871 21.531 1 94.62 183 ARG A CA 1
ATOM 1327 C C . ARG A 1 183 ? -20.609 2.08 20.625 1 94.62 183 ARG A C 1
ATOM 1329 O O . ARG A 1 183 ? -21.375 2.984 20.969 1 94.62 183 ARG A O 1
ATOM 1336 N N . ALA A 1 184 ? -19.969 2.102 19.547 1 94.69 184 ALA A N 1
ATOM 1337 C CA . ALA A 1 184 ? -20.031 3.266 18.672 1 94.69 184 ALA A CA 1
ATOM 1338 C C . ALA A 1 184 ? -21.422 3.404 18.047 1 94.69 184 ALA A C 1
ATOM 1340 O O . ALA A 1 184 ? -21.859 4.516 17.766 1 94.69 184 ALA A O 1
ATOM 1341 N N . ALA A 1 185 ? -22.109 2.25 17.844 1 91.81 185 ALA A N 1
ATOM 1342 C CA . ALA A 1 185 ? -23.391 2.242 17.141 1 91.81 185 ALA A CA 1
ATOM 1343 C C . ALA A 1 185 ? -24.5 2.84 18 1 91.81 185 ALA A C 1
ATOM 1345 O O . ALA A 1 185 ? -25.547 3.242 17.5 1 91.81 185 ALA A O 1
ATOM 1346 N N . ASP A 1 186 ? -24.297 3.004 19.234 1 90.31 186 ASP A N 1
ATOM 1347 C CA . ASP A 1 186 ? -25.328 3.406 20.188 1 90.31 186 ASP A CA 1
ATOM 1348 C C . ASP A 1 186 ? -25.344 4.922 20.375 1 90.31 186 ASP A C 1
ATOM 1350 O O . ASP A 1 186 ? -26.078 5.441 21.219 1 90.31 186 ASP A O 1
ATOM 1354 N N . HIS A 1 187 ? -24.516 5.605 19.641 1 91.06 187 HIS A N 1
ATOM 1355 C CA . HIS A 1 187 ? -24.375 7.047 19.828 1 91.06 187 HIS A CA 1
ATOM 1356 C C . HIS A 1 187 ? -24.594 7.793 18.516 1 91.06 187 HIS A C 1
ATOM 1358 O O . HIS A 1 187 ? -24.516 7.199 17.438 1 91.06 187 HIS A O 1
ATOM 1364 N N . THR A 1 188 ? -25.062 8.977 18.703 1 93.69 188 THR A N 1
ATOM 1365 C CA . THR A 1 188 ? -25.078 9.898 17.578 1 93.69 188 THR A CA 1
ATOM 1366 C C . THR A 1 188 ? -23.797 10.727 17.547 1 93.69 188 THR A C 1
ATOM 1368 O O . THR A 1 188 ? -23.344 11.234 18.578 1 93.69 188 THR A O 1
ATOM 1371 N N . TRP A 1 189 ? -23.281 10.773 16.438 1 96.69 189 TRP A N 1
ATOM 1372 C CA . TRP A 1 189 ? -22.016 11.469 16.281 1 96.69 189 TRP A CA 1
ATOM 1373 C C . TRP A 1 189 ? -22.156 12.664 15.352 1 96.69 189 TRP A C 1
ATOM 1375 O O . TRP A 1 189 ? -22.859 12.602 14.344 1 96.69 189 TRP A O 1
ATOM 1385 N N . ARG A 1 190 ? -21.453 13.688 15.602 1 94.44 190 ARG A N 1
ATOM 1386 C CA . ARG A 1 190 ? -21.516 14.891 14.789 1 94.44 190 ARG A CA 1
ATOM 1387 C C . ARG A 1 190 ? -20.531 14.82 13.633 1 94.44 190 ARG A C 1
ATOM 1389 O O . ARG A 1 190 ? -19.453 14.234 13.758 1 94.44 190 ARG A O 1
ATOM 1396 N N . ASN A 1 191 ? -20.953 15.43 12.594 1 91.56 191 ASN A N 1
ATOM 1397 C CA . ASN A 1 191 ? -20.062 15.656 11.461 1 91.56 191 ASN A CA 1
ATOM 1398 C C . ASN A 1 191 ? -19.516 17.078 11.453 1 91.56 191 ASN A C 1
ATOM 1400 O O . ASN A 1 191 ? -20.203 18.016 11.883 1 91.56 191 ASN A O 1
ATOM 1404 N N . PRO A 1 192 ? -18.328 17.344 10.961 1 91.81 192 PRO A N 1
ATOM 1405 C CA . PRO A 1 192 ? -17.406 16.312 10.492 1 91.81 192 PRO A CA 1
ATOM 1406 C C . PRO A 1 192 ? -16.703 15.578 11.633 1 91.81 192 PRO A C 1
ATOM 1408 O O . PRO A 1 192 ? -16.562 16.125 12.734 1 91.81 192 PRO A O 1
ATOM 1411 N N . ASN A 1 193 ? -16.312 14.32 11.438 1 96.62 193 ASN A N 1
ATOM 1412 C CA . ASN A 1 193 ? -15.484 13.602 12.398 1 96.62 193 ASN A CA 1
ATOM 1413 C C . ASN A 1 193 ? -14.492 12.672 11.703 1 96.62 193 ASN A C 1
ATOM 1415 O O . ASN A 1 193 ? -14.641 12.367 10.516 1 96.62 193 ASN A O 1
ATOM 1419 N N . VAL A 1 194 ? -13.445 12.352 12.359 1 98.19 194 VAL A N 1
ATOM 1420 C CA . VAL A 1 194 ? -12.43 11.367 12 1 98.19 194 VAL A CA 1
ATOM 1421 C C . VAL A 1 194 ? -12.406 10.25 13.039 1 98.19 194 VAL A C 1
ATOM 1423 O O . VAL A 1 194 ? -12.453 10.516 14.25 1 98.19 194 VAL A O 1
ATOM 1426 N N . VAL A 1 195 ? -12.375 9.031 12.562 1 98.81 195 VAL A N 1
ATOM 1427 C CA . VAL A 1 195 ? -12.305 7.895 13.477 1 98.81 195 VAL A CA 1
ATOM 1428 C C . VAL A 1 195 ? -10.945 7.207 13.336 1 98.81 195 VAL A C 1
ATOM 1430 O O . VAL A 1 195 ? -10.562 6.797 12.234 1 98.81 195 VAL A O 1
ATOM 1433 N N . ILE A 1 196 ? -10.195 7.152 14.359 1 98.69 196 ILE A N 1
ATOM 1434 C CA . ILE A 1 196 ? -9.023 6.281 14.422 1 98.69 196 ILE A CA 1
ATOM 1435 C C . ILE A 1 196 ? -9.43 4.902 14.938 1 98.69 196 ILE A C 1
ATOM 1437 O O . ILE A 1 196 ? -9.977 4.781 16.031 1 98.69 196 ILE A O 1
ATOM 1441 N N . VAL A 1 197 ? -9.25 3.938 14.133 1 98.38 197 VAL A N 1
ATOM 1442 C CA . VAL A 1 197 ? -9.586 2.559 14.469 1 98.38 197 VAL A CA 1
ATOM 1443 C C . VAL A 1 197 ? -8.312 1.787 14.82 1 98.38 197 VAL A C 1
ATOM 1445 O O . VAL A 1 197 ? -7.43 1.621 13.977 1 98.38 197 VAL A O 1
ATOM 1448 N N . ILE A 1 198 ? -8.258 1.331 16.062 1 96.69 198 ILE A N 1
ATOM 1449 C CA . ILE A 1 198 ? -7.055 0.667 16.562 1 96.69 198 ILE A CA 1
ATOM 1450 C C . ILE A 1 198 ? -7.406 -0.73 17.062 1 96.69 198 ILE A C 1
ATOM 1452 O O . ILE A 1 198 ? -8.453 -0.928 17.688 1 96.69 198 ILE A O 1
ATOM 1456 N N . GLY A 1 199 ? -6.5 -1.642 16.781 1 93.44 199 GLY A N 1
ATOM 1457 C CA . GLY A 1 199 ? -6.648 -2.975 17.344 1 93.44 199 GLY A CA 1
ATOM 1458 C C . GLY A 1 199 ? -6.062 -4.062 16.469 1 93.44 199 GLY A C 1
ATOM 1459 O O . GLY A 1 199 ? -5.496 -3.777 15.406 1 93.44 199 GLY A O 1
ATOM 1460 N N . GLY A 1 200 ? -6.078 -5.258 16.906 1 80.94 200 GLY A N 1
ATOM 1461 C CA . GLY A 1 200 ? -5.5 -6.395 16.219 1 80.94 200 GLY A CA 1
ATOM 1462 C C . GLY A 1 200 ? -4.117 -6.762 16.719 1 80.94 200 GLY A C 1
ATOM 1463 O O . GLY A 1 200 ? -3.596 -6.125 17.641 1 80.94 200 GLY A O 1
ATOM 1464 N N . PRO A 1 201 ? -3.664 -7.887 16.156 1 72.69 201 PRO A N 1
ATOM 1465 C CA . PRO A 1 201 ? -2.355 -8.344 16.641 1 72.69 201 PRO A CA 1
ATOM 1466 C C . PRO A 1 201 ? -1.251 -7.316 16.406 1 72.69 201 PRO A C 1
ATOM 1468 O O . PRO A 1 201 ? -1.268 -6.605 15.398 1 72.69 201 PRO A O 1
ATOM 1471 N N . ALA A 1 202 ? -0.652 -6.984 17.594 1 59 202 ALA A N 1
ATOM 1472 C CA . ALA A 1 202 ? 0.435 -6.008 17.531 1 59 202 ALA A CA 1
ATOM 1473 C C . ALA A 1 202 ? 1.554 -6.484 16.609 1 59 202 ALA A C 1
ATOM 1475 O O . ALA A 1 202 ? 2.072 -7.594 16.781 1 59 202 ALA A O 1
ATOM 1476 N N . GLY A 1 203 ? 1.5 -6.359 15.359 1 54.78 203 GLY A N 1
ATOM 1477 C CA . GLY A 1 203 ? 2.719 -6.699 14.648 1 54.78 203 GLY A CA 1
ATOM 1478 C C . GLY A 1 203 ? 3.877 -5.773 14.969 1 54.78 203 GLY A C 1
ATOM 1479 O O . GLY A 1 203 ? 3.68 -4.703 15.547 1 54.78 203 GLY A O 1
ATOM 1480 N N . ALA A 1 204 ? 5.07 -6.332 15.141 1 49.47 204 ALA A N 1
ATOM 1481 C CA . ALA A 1 204 ? 6.27 -5.516 15.32 1 49.47 204 ALA A CA 1
ATOM 1482 C C . ALA A 1 204 ? 6.23 -4.277 14.43 1 49.47 204 ALA A C 1
ATOM 1484 O O . ALA A 1 204 ? 6.238 -4.387 13.203 1 49.47 204 ALA A O 1
ATOM 1485 N N . ALA A 1 205 ? 5.414 -3.34 14.836 1 51.41 205 ALA A N 1
ATOM 1486 C CA . ALA A 1 205 ? 5.32 -2.074 14.109 1 51.41 205 ALA A CA 1
ATOM 1487 C C . ALA A 1 205 ? 6.703 -1.583 13.695 1 51.41 205 ALA A C 1
ATOM 1489 O O . ALA A 1 205 ? 7.457 -1.055 14.516 1 51.41 205 ALA A O 1
ATOM 1490 N N . GLU A 1 206 ? 7.531 -2.293 12.898 1 55.44 206 GLU A N 1
ATOM 1491 C CA . GLU A 1 206 ? 8.773 -1.596 12.57 1 55.44 206 GLU A CA 1
ATOM 1492 C C . GLU A 1 206 ? 8.547 -0.559 11.469 1 55.44 206 GLU A C 1
ATOM 1494 O O . GLU A 1 206 ? 8.586 -0.888 10.281 1 55.44 206 GLU A O 1
ATOM 1499 N N . GLY A 1 207 ? 7.574 0.387 11.734 1 61.47 207 GLY A N 1
ATOM 1500 C CA . GLY A 1 207 ? 7.406 1.603 10.953 1 61.47 207 GLY A CA 1
ATOM 1501 C C . GLY A 1 207 ? 8.719 2.316 10.672 1 61.47 207 GLY A C 1
ATOM 1502 O O . GLY A 1 207 ? 9.75 1.982 11.258 1 61.47 207 GLY A O 1
ATOM 1503 N N . GLY A 1 208 ? 9.164 2.879 9.328 1 79.5 208 GLY A N 1
ATOM 1504 C CA . GLY A 1 208 ? 10.266 3.824 9.422 1 79.5 208 GLY A CA 1
ATOM 1505 C C . GLY A 1 208 ? 10.68 4.391 8.078 1 79.5 208 GLY A C 1
ATOM 1506 O O . GLY A 1 208 ? 11.18 5.516 8 1 79.5 208 GLY A O 1
ATOM 1507 N N . TRP A 1 209 ? 10.25 3.49 7 1 92.5 209 TRP A N 1
ATOM 1508 C CA . TRP A 1 209 ? 10.844 4.105 5.82 1 92.5 209 TRP A CA 1
ATOM 1509 C C . TRP A 1 209 ? 9.781 4.48 4.797 1 92.5 209 TRP A C 1
ATOM 1511 O O . TRP A 1 209 ? 10.047 5.223 3.85 1 92.5 209 TRP A O 1
ATOM 1521 N N . ILE A 1 210 ? 8.539 4.031 4.98 1 95.88 210 ILE A N 1
ATOM 1522 C CA . ILE A 1 210 ? 7.453 4.32 4.047 1 95.88 210 ILE A CA 1
ATOM 1523 C C . ILE A 1 210 ? 6.16 4.559 4.82 1 95.88 210 ILE A C 1
ATOM 1525 O O . ILE A 1 210 ? 5.926 3.939 5.859 1 95.88 210 ILE A O 1
ATOM 1529 N N . ALA A 1 211 ? 5.316 5.496 4.324 1 96.06 211 ALA A N 1
ATOM 1530 C CA . ALA A 1 211 ? 4.027 5.773 4.953 1 96.06 211 ALA A CA 1
ATOM 1531 C C . ALA A 1 211 ? 3.061 4.609 4.766 1 96.06 211 ALA A C 1
ATOM 1533 O O . ALA A 1 211 ? 3.006 4.008 3.689 1 96.06 211 ALA A O 1
ATOM 1534 N N . GLY A 1 212 ? 2.258 4.348 5.801 1 92.75 212 GLY A N 1
ATOM 1535 C CA . GLY A 1 212 ? 1.339 3.221 5.77 1 92.75 212 GLY A CA 1
ATOM 1536 C C . GLY A 1 212 ? 1.961 1.93 6.266 1 92.75 212 GLY A C 1
ATOM 1537 O O . GLY A 1 212 ? 2.957 1.953 6.992 1 92.75 212 GLY A O 1
ATOM 1538 N N . ARG A 1 213 ? 1.348 0.891 5.949 1 86.69 213 ARG A N 1
ATOM 1539 C CA . ARG A 1 213 ? 1.863 -0.414 6.348 1 86.69 213 ARG A CA 1
ATOM 1540 C C . ARG A 1 213 ? 3.146 -0.75 5.598 1 86.69 213 ARG A C 1
ATOM 1542 O O . ARG A 1 213 ? 3.244 -0.517 4.391 1 86.69 213 ARG A O 1
ATOM 1549 N N . ASP A 1 214 ? 4.098 -1.304 6.305 1 85.44 214 ASP A N 1
ATOM 1550 C CA . ASP A 1 214 ? 5.352 -1.721 5.688 1 85.44 214 ASP A CA 1
ATOM 1551 C C . ASP A 1 214 ? 5.137 -2.914 4.758 1 85.44 214 ASP A C 1
ATOM 1553 O O . ASP A 1 214 ? 4.715 -3.984 5.203 1 85.44 214 ASP A O 1
ATOM 1557 N N . PRO A 1 215 ? 5.484 -2.754 3.514 1 80.12 215 PRO A N 1
ATOM 1558 C CA . PRO A 1 215 ? 5.289 -3.848 2.559 1 80.12 215 PRO A CA 1
ATOM 1559 C C . PRO A 1 215 ? 6.23 -5.023 2.805 1 80.12 215 PRO A C 1
ATOM 1561 O O . PRO A 1 215 ? 6.023 -6.109 2.258 1 80.12 215 PRO A O 1
ATOM 1564 N N . GLY A 1 216 ? 7.223 -4.852 3.537 1 77.12 216 GLY A N 1
ATOM 1565 C CA . GLY A 1 216 ? 8.211 -5.898 3.744 1 77.12 216 GLY A CA 1
ATOM 1566 C C . GLY A 1 216 ? 8.102 -6.566 5.102 1 77.12 216 GLY A C 1
ATOM 1567 O O . GLY A 1 216 ? 9.016 -7.266 5.535 1 77.12 216 GLY A O 1
ATOM 1568 N N . ALA A 1 217 ? 6.836 -6.25 5.648 1 77.62 217 ALA A N 1
ATOM 1569 C CA . ALA A 1 217 ? 6.633 -6.879 6.953 1 77.62 217 ALA A CA 1
ATOM 1570 C C . ALA A 1 217 ? 6.324 -8.367 6.801 1 77.62 217 ALA A C 1
ATOM 1572 O O . ALA A 1 217 ? 5.461 -8.75 6.008 1 77.62 217 ALA A O 1
ATOM 1573 N N . GLY A 1 218 ? 7.227 -9.32 6.941 1 84.19 218 GLY A N 1
ATOM 1574 C CA . GLY A 1 218 ? 7.043 -10.758 6.852 1 84.19 218 GLY A CA 1
ATOM 1575 C C . GLY A 1 218 ? 7.93 -11.406 5.805 1 84.19 218 GLY A C 1
ATOM 1576 O O . GLY A 1 218 ? 8.734 -10.727 5.156 1 84.19 218 GLY A O 1
ATOM 1577 N N . PRO A 1 219 ? 7.637 -12.609 5.625 1 91.44 219 PRO A N 1
ATOM 1578 C CA . PRO A 1 219 ? 8.469 -13.32 4.648 1 91.44 219 PRO A CA 1
ATOM 1579 C C . PRO A 1 219 ? 8.141 -12.938 3.207 1 91.44 219 PRO A C 1
ATOM 1581 O O . PRO A 1 219 ? 7.008 -12.555 2.91 1 91.44 219 PRO A O 1
ATOM 1584 N N . ARG A 1 220 ? 9.094 -13.023 2.393 1 92.69 220 ARG A N 1
ATOM 1585 C CA . ARG A 1 220 ? 8.906 -12.742 0.974 1 92.69 220 ARG A CA 1
ATOM 1586 C C . ARG A 1 220 ? 8.117 -13.859 0.293 1 92.69 220 ARG A C 1
ATOM 1588 O O . ARG A 1 220 ? 8.359 -15.039 0.548 1 92.69 220 ARG A O 1
ATOM 1595 N N . GLY A 1 221 ? 7.234 -13.406 -0.603 1 92.75 221 GLY A N 1
ATOM 1596 C CA . GLY A 1 221 ? 6.488 -14.359 -1.416 1 92.75 221 GLY A CA 1
ATOM 1597 C C . GLY A 1 221 ? 5.172 -14.773 -0.788 1 92.75 221 GLY A C 1
ATOM 1598 O O . GLY A 1 221 ? 4.836 -14.336 0.312 1 92.75 221 GLY A O 1
ATOM 1599 N N . TRP A 1 222 ? 4.48 -15.531 -1.477 1 92.75 222 TRP A N 1
ATOM 1600 C CA . TRP A 1 222 ? 3.242 -16.156 -1.025 1 92.75 222 TRP A CA 1
ATOM 1601 C C . TRP A 1 222 ? 3.188 -17.625 -1.445 1 92.75 222 TRP A C 1
ATOM 1603 O O . TRP A 1 222 ? 4.129 -18.141 -2.053 1 92.75 222 TRP A O 1
ATOM 1613 N N . ALA A 1 223 ? 2.207 -18.312 -1.027 1 95.81 223 ALA A N 1
ATOM 1614 C CA . ALA A 1 223 ? 2.135 -19.75 -1.188 1 95.81 223 ALA A CA 1
ATOM 1615 C C . ALA A 1 223 ? 3.396 -20.438 -0.66 1 95.81 223 ALA A C 1
ATOM 1617 O O . ALA A 1 223 ? 4.039 -21.203 -1.372 1 95.81 223 ALA A O 1
ATOM 1618 N N . LEU A 1 224 ? 3.762 -20.125 0.488 1 95.5 224 LEU A N 1
ATOM 1619 C CA . LEU A 1 224 ? 4.992 -20.609 1.109 1 95.5 224 LEU A CA 1
ATOM 1620 C C . LEU A 1 224 ? 4.953 -22.125 1.302 1 95.5 224 LEU A C 1
ATOM 1622 O O . LEU A 1 224 ? 3.877 -22.719 1.29 1 95.5 224 LEU A O 1
ATOM 1626 N N . PRO A 1 225 ? 6.145 -22.719 1.449 1 92.19 225 PRO A N 1
ATOM 1627 C CA . PRO A 1 225 ? 6.199 -24.172 1.674 1 92.19 225 PRO A CA 1
ATOM 1628 C C . PRO A 1 225 ? 5.508 -24.594 2.969 1 92.19 225 PRO A C 1
ATOM 1630 O O . PRO A 1 225 ? 5.305 -23.766 3.861 1 92.19 225 PRO A O 1
ATOM 1633 N N . ALA A 1 226 ? 5.188 -25.859 3.037 1 92.69 226 ALA A N 1
ATOM 1634 C CA . ALA A 1 226 ? 4.41 -26.438 4.133 1 92.69 226 ALA A CA 1
ATOM 1635 C C . ALA A 1 226 ? 5.066 -26.141 5.48 1 92.69 226 ALA A C 1
ATOM 1637 O O . ALA A 1 226 ? 4.379 -25.953 6.484 1 92.69 226 ALA A O 1
ATOM 1638 N N . GLY A 1 227 ? 6.328 -26.094 5.484 1 92.12 227 GLY A N 1
ATOM 1639 C CA . GLY A 1 227 ? 7.051 -25.859 6.727 1 92.12 227 GLY A CA 1
ATOM 1640 C C . GLY A 1 227 ? 6.719 -24.531 7.379 1 92.12 227 GLY A C 1
ATOM 1641 O O . GLY A 1 227 ? 6.793 -24.406 8.602 1 92.12 227 GLY A O 1
ATOM 1642 N N . ALA A 1 228 ? 6.336 -23.562 6.613 1 93.31 228 ALA A N 1
ATOM 1643 C CA . ALA A 1 228 ? 5.988 -22.234 7.141 1 93.31 228 ALA A CA 1
ATOM 1644 C C . ALA A 1 228 ? 4.699 -22.297 7.953 1 93.31 228 ALA A C 1
ATOM 1646 O O . ALA A 1 228 ? 4.418 -21.391 8.75 1 93.31 228 ALA A O 1
ATOM 1647 N N . TYR A 1 229 ? 3.934 -23.328 7.777 1 94.06 229 TYR A N 1
ATOM 1648 C CA . TYR A 1 229 ? 2.627 -23.438 8.414 1 94.06 229 TYR A CA 1
ATOM 1649 C C . TYR A 1 229 ? 2.588 -24.641 9.367 1 94.06 229 TYR A C 1
ATOM 1651 O O . TYR A 1 229 ? 1.511 -25.141 9.688 1 94.06 229 TYR A O 1
ATOM 1659 N N . GLY A 1 230 ? 3.758 -25.172 9.711 1 88.94 230 GLY A N 1
ATOM 1660 C CA . GLY A 1 230 ? 3.842 -26.266 10.672 1 88.94 230 GLY A CA 1
ATOM 1661 C C . GLY A 1 230 ? 3.863 -27.641 10.023 1 88.94 230 GLY A C 1
ATOM 1662 O O . GLY A 1 230 ? 3.844 -28.656 10.711 1 88.94 230 GLY A O 1
ATOM 1663 N N . GLY A 1 231 ? 3.891 -27.688 8.727 1 87.81 231 GLY A N 1
ATOM 1664 C CA . GLY A 1 231 ? 4 -28.938 7.988 1 87.81 231 GLY A CA 1
ATOM 1665 C C . GLY A 1 231 ? 2.66 -29.625 7.766 1 87.81 231 GLY A C 1
ATOM 1666 O O . GLY A 1 231 ? 1.65 -29.219 8.344 1 87.81 231 GLY A O 1
ATOM 1667 N N . GLY A 1 232 ? 2.66 -30.562 6.797 1 82.19 232 GLY A N 1
ATOM 1668 C CA . GLY A 1 232 ? 1.527 -31.453 6.605 1 82.19 232 GLY A CA 1
ATOM 1669 C C . GLY A 1 232 ? 0.322 -30.766 5.992 1 82.19 232 GLY A C 1
ATOM 1670 O O . GLY A 1 232 ? -0.795 -30.906 6.496 1 82.19 232 GLY A O 1
ATOM 1671 N N . LEU A 1 233 ? 0.42 -30.031 4.98 1 90.38 233 LEU A N 1
ATOM 1672 C CA . LEU A 1 233 ? -0.724 -29.422 4.316 1 90.38 233 LEU A CA 1
ATOM 1673 C C . LEU A 1 233 ? -1.507 -30.453 3.512 1 90.38 233 LEU A C 1
ATOM 1675 O O . LEU A 1 233 ? -0.919 -31.359 2.928 1 90.38 233 LEU A O 1
ATOM 1679 N N . GLY A 1 234 ? -2.83 -30.344 3.568 1 87.88 234 GLY A N 1
ATOM 1680 C CA . GLY A 1 234 ? -3.676 -31.25 2.805 1 87.88 234 GLY A CA 1
ATOM 1681 C C . GLY A 1 234 ? -3.551 -31.047 1.305 1 87.88 234 GLY A C 1
ATOM 1682 O O . GLY A 1 234 ? -2.943 -30.078 0.846 1 87.88 234 GLY A O 1
ATOM 1683 N N . GLU A 1 235 ? -4.102 -31.938 0.564 1 85.06 235 GLU A N 1
ATOM 1684 C CA . GLU A 1 235 ? -4.016 -31.922 -0.894 1 85.06 235 GLU A CA 1
ATOM 1685 C C . GLU A 1 235 ? -4.578 -30.641 -1.472 1 85.06 235 GLU A C 1
ATOM 1687 O O . GLU A 1 235 ? -4.059 -30.109 -2.459 1 85.06 235 GLU A O 1
ATOM 1692 N N . GLY A 1 236 ? -5.578 -30.141 -0.849 1 90.69 236 GLY A N 1
ATOM 1693 C CA . GLY A 1 236 ? -6.203 -28.922 -1.324 1 90.69 236 GLY A CA 1
ATOM 1694 C C . GLY A 1 236 ? -5.43 -27.672 -0.949 1 90.69 236 GLY A C 1
ATOM 1695 O O . GLY A 1 236 ? -5.867 -26.547 -1.236 1 90.69 236 GLY A O 1
ATOM 1696 N N . GLU A 1 237 ? -4.238 -27.906 -0.347 1 94.62 237 GLU A N 1
ATOM 1697 C CA . GLU A 1 237 ? -3.455 -26.766 0.129 1 94.62 237 GLU A CA 1
ATOM 1698 C C . GLU A 1 237 ? -2.029 -26.812 -0.414 1 94.62 237 GLU A C 1
ATOM 1700 O O . GLU A 1 237 ? -1.132 -26.156 0.129 1 94.62 237 GLU A O 1
ATOM 1705 N N . ALA A 1 238 ? -1.852 -27.625 -1.437 1 94.56 238 ALA A N 1
ATOM 1706 C CA . ALA A 1 238 ? -0.532 -27.719 -2.057 1 94.56 238 ALA A CA 1
ATOM 1707 C C . ALA A 1 238 ? -0.054 -26.344 -2.527 1 94.56 238 ALA A C 1
ATOM 1709 O O . ALA A 1 238 ? -0.862 -25.5 -2.92 1 94.56 238 ALA A O 1
ATOM 1710 N N . GLN A 1 239 ? 1.201 -26.219 -2.518 1 94.62 239 GLN A N 1
ATOM 1711 C CA . GLN A 1 239 ? 1.846 -24.938 -2.775 1 94.62 239 GLN A CA 1
ATOM 1712 C C . GLN A 1 239 ? 1.439 -24.375 -4.137 1 94.62 239 GLN A C 1
ATOM 1714 O O . GLN A 1 239 ? 1.019 -23.219 -4.238 1 94.62 239 GLN A O 1
ATOM 1719 N N . LEU A 1 240 ? 1.534 -25.203 -5.168 1 95.75 240 LEU A N 1
ATOM 1720 C CA . LEU A 1 240 ? 1.221 -24.766 -6.52 1 95.75 240 LEU A CA 1
ATOM 1721 C C . LEU A 1 240 ? -0.249 -24.375 -6.637 1 95.75 240 LEU A C 1
ATOM 1723 O O . LEU A 1 240 ? -0.579 -23.359 -7.258 1 95.75 240 LEU A O 1
ATOM 1727 N N . LEU A 1 241 ? -1.096 -25.156 -6.098 1 96.88 241 LEU A N 1
ATOM 1728 C CA . LEU A 1 241 ? -2.525 -24.875 -6.145 1 96.88 241 LEU A CA 1
ATOM 1729 C C . LEU A 1 241 ? -2.838 -23.547 -5.461 1 96.88 241 LEU A C 1
ATOM 1731 O O . LEU A 1 241 ? -3.57 -22.719 -6.012 1 96.88 241 LEU A O 1
ATOM 1735 N N . ARG A 1 242 ? -2.256 -23.297 -4.289 1 97.69 242 ARG A N 1
ATOM 1736 C CA . ARG A 1 242 ? -2.479 -22.047 -3.561 1 97.69 242 ARG A CA 1
ATOM 1737 C C . ARG A 1 242 ? -1.97 -20.859 -4.355 1 97.69 242 ARG A C 1
ATOM 1739 O O . ARG A 1 242 ? -2.627 -19.812 -4.406 1 97.69 242 ARG A O 1
ATOM 1746 N N . ALA A 1 243 ? -0.822 -21.031 -4.973 1 97.5 243 ALA A N 1
ATOM 1747 C CA . ALA A 1 243 ? -0.284 -19.953 -5.805 1 97.5 243 ALA A CA 1
ATOM 1748 C C . ALA A 1 243 ? -1.253 -19.594 -6.926 1 97.5 243 ALA A C 1
ATOM 1750 O O . ALA A 1 243 ? -1.498 -18.406 -7.184 1 97.5 243 ALA A O 1
ATOM 1751 N N . ALA A 1 244 ? -1.779 -2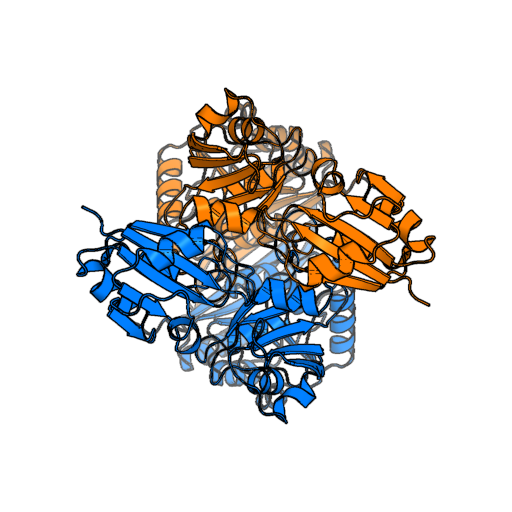0.609 -7.543 1 97.69 244 ALA A N 1
ATOM 1752 C CA . ALA A 1 244 ? -2.715 -20.391 -8.641 1 97.69 244 ALA A CA 1
ATOM 1753 C C . ALA A 1 244 ? -4.016 -19.766 -8.141 1 97.69 244 ALA A C 1
ATOM 1755 O O . ALA A 1 244 ? -4.582 -18.891 -8.781 1 97.69 244 ALA A O 1
ATOM 1756 N N . GLN A 1 245 ? -4.477 -20.234 -7.004 1 98.31 245 GLN A N 1
ATOM 1757 C CA . GLN A 1 245 ? -5.707 -19.703 -6.422 1 98.31 245 GLN A CA 1
ATOM 1758 C C . GLN A 1 245 ? -5.555 -18.234 -6.043 1 98.31 245 GLN A C 1
ATOM 1760 O O . GLN A 1 245 ? -6.422 -17.422 -6.348 1 98.31 245 GLN A O 1
ATOM 1765 N N . LEU A 1 246 ? -4.449 -17.922 -5.41 1 98.06 246 LEU A N 1
ATOM 1766 C CA . LEU A 1 246 ? -4.18 -16.531 -5.031 1 98.06 246 LEU A CA 1
ATOM 1767 C C . LEU A 1 246 ? -4.098 -15.641 -6.262 1 98.06 246 LEU A C 1
ATOM 1769 O O . LEU A 1 246 ? -4.656 -14.539 -6.273 1 98.06 246 LEU A O 1
ATOM 1773 N N . ALA A 1 247 ? -3.445 -16.125 -7.25 1 97.25 247 ALA A N 1
ATOM 1774 C CA . ALA A 1 247 ? -3.277 -15.344 -8.469 1 97.25 247 ALA A CA 1
ATOM 1775 C C . ALA A 1 247 ? -4.625 -15.039 -9.117 1 97.25 247 ALA A C 1
ATOM 1777 O O . ALA A 1 247 ? -4.844 -13.93 -9.617 1 97.25 247 ALA A O 1
ATOM 1778 N N . ARG A 1 248 ? -5.527 -16 -9.094 1 97 248 ARG A N 1
ATOM 1779 C CA . ARG A 1 248 ? -6.84 -15.828 -9.711 1 97 248 ARG A CA 1
ATOM 1780 C C . ARG A 1 248 ? -7.707 -14.883 -8.883 1 97 248 ARG A C 1
ATOM 1782 O O . ARG A 1 248 ? -8.398 -14.023 -9.438 1 97 248 ARG A O 1
ATOM 1789 N N . LEU A 1 249 ? -7.637 -15.047 -7.59 1 97.88 249 LEU A N 1
ATOM 1790 C CA . LEU A 1 249 ? -8.5 -14.258 -6.719 1 97.88 249 LEU A CA 1
ATOM 1791 C C . LEU A 1 249 ? -7.98 -12.828 -6.578 1 97.88 249 LEU A C 1
ATOM 1793 O O . LEU A 1 249 ? -8.766 -11.891 -6.441 1 97.88 249 LEU A O 1
ATOM 1797 N N . GLY A 1 250 ? -6.676 -12.656 -6.5 1 96.56 250 GLY A N 1
ATOM 1798 C CA . GLY A 1 250 ? -6.059 -11.344 -6.387 1 96.56 250 GLY A CA 1
ATOM 1799 C C . GLY A 1 250 ? -6.57 -10.547 -5.203 1 96.56 250 GLY A C 1
ATOM 1800 O O . GLY A 1 250 ? -7.062 -9.43 -5.367 1 96.56 250 GLY A O 1
ATOM 1801 N N . PRO A 1 251 ? -6.453 -11.102 -4.012 1 97.12 251 PRO A N 1
ATOM 1802 C CA . PRO A 1 251 ? -6.875 -10.32 -2.848 1 97.12 251 PRO A CA 1
ATOM 1803 C C . PRO A 1 251 ? -6.156 -8.977 -2.74 1 97.12 251 PRO A C 1
ATOM 1805 O O . PRO A 1 251 ? -4.941 -8.906 -2.961 1 97.12 251 PRO A O 1
ATOM 1808 N N . ARG A 1 252 ? -6.895 -7.918 -2.391 1 95.44 252 ARG A N 1
ATOM 1809 C CA . ARG A 1 252 ? -6.348 -6.566 -2.301 1 95.44 252 ARG A CA 1
ATOM 1810 C C . ARG A 1 252 ? -6.855 -5.852 -1.054 1 95.44 252 ARG A C 1
ATOM 1812 O O . ARG A 1 252 ? -7.832 -6.285 -0.438 1 95.44 252 ARG A O 1
ATOM 1819 N N . VAL A 1 253 ? -6.195 -4.777 -0.706 1 95.94 253 VAL A N 1
ATOM 1820 C CA . VAL A 1 253 ? -6.652 -3.902 0.369 1 95.94 253 VAL A CA 1
ATOM 1821 C C . VAL A 1 253 ? -8.078 -3.436 0.084 1 95.94 253 VAL A C 1
ATOM 1823 O O . VAL A 1 253 ? -8.391 -3.012 -1.032 1 95.94 253 VAL A O 1
ATOM 1826 N N . GLY A 1 254 ? -8.961 -3.613 1.055 1 97.06 254 GLY A N 1
ATOM 1827 C CA . GLY A 1 254 ? -10.344 -3.213 0.891 1 97.06 254 GLY A CA 1
ATOM 1828 C C . GLY A 1 254 ? -11.273 -4.375 0.58 1 97.06 254 GLY A C 1
ATOM 1829 O O . GLY A 1 254 ? -12.492 -4.246 0.665 1 97.06 254 GLY A O 1
ATOM 1830 N N . ASP A 1 255 ? -10.719 -5.547 0.226 1 97.88 255 ASP A N 1
ATOM 1831 C CA . ASP A 1 255 ? -11.516 -6.73 -0.073 1 97.88 255 ASP A CA 1
ATOM 1832 C C . ASP A 1 255 ? -11.867 -7.492 1.203 1 97.88 255 ASP A C 1
ATOM 1834 O O . ASP A 1 255 ? -11.164 -7.387 2.209 1 97.88 255 ASP A O 1
ATOM 1838 N N . LEU A 1 256 ? -12.906 -8.195 1.106 1 98.56 256 LEU A N 1
ATOM 1839 C CA . LEU A 1 256 ? -13.203 -9.266 2.051 1 98.56 256 LEU A CA 1
ATOM 1840 C C . LEU A 1 256 ? -13.109 -10.625 1.37 1 98.56 256 LEU A C 1
ATOM 1842 O O . LEU A 1 256 ? -13.82 -10.891 0.397 1 98.56 256 LEU A O 1
ATOM 1846 N N . VAL A 1 257 ? -12.266 -11.469 1.882 1 98.81 257 VAL A N 1
ATOM 1847 C CA . VAL A 1 257 ? -12.055 -12.812 1.359 1 98.81 257 VAL A CA 1
ATOM 1848 C C . VAL A 1 257 ? -12.695 -13.844 2.293 1 98.81 257 VAL A C 1
ATOM 1850 O O . VAL A 1 257 ? -12.484 -13.797 3.508 1 98.81 257 VAL A O 1
ATOM 1853 N N . TRP A 1 258 ? -13.531 -14.703 1.704 1 98.88 258 TRP A N 1
ATOM 1854 C CA . TRP A 1 258 ? -13.914 -15.906 2.424 1 98.88 258 TRP A CA 1
ATOM 1855 C C . TRP A 1 258 ? -12.984 -17.062 2.078 1 98.88 258 TRP A C 1
ATOM 1857 O O . TRP A 1 258 ? -12.727 -17.328 0.903 1 98.88 258 TRP A O 1
ATOM 1867 N N . ASP A 1 259 ? -12.484 -17.688 3.045 1 98.69 259 ASP A N 1
ATOM 1868 C CA . ASP A 1 259 ? -11.781 -18.969 2.91 1 98.69 259 ASP A CA 1
ATOM 1869 C C . ASP A 1 259 ? -12.555 -20.094 3.578 1 98.69 259 ASP A C 1
ATOM 1871 O O . ASP A 1 259 ? -12.43 -20.312 4.785 1 98.69 259 ASP A O 1
ATOM 1875 N N . ILE A 1 260 ? -13.266 -20.812 2.803 1 98.62 260 ILE A N 1
ATOM 1876 C CA . ILE A 1 260 ? -14.148 -21.844 3.328 1 98.62 260 ILE A CA 1
ATOM 1877 C C . ILE A 1 260 ? -13.445 -23.203 3.299 1 98.62 260 ILE A C 1
ATOM 1879 O O . ILE A 1 260 ? -12.977 -23.641 2.246 1 98.62 260 ILE A O 1
ATOM 1883 N N . GLY A 1 261 ? -13.57 -23.953 4.398 1 97.56 261 GLY A N 1
ATOM 1884 C CA . GLY A 1 261 ? -12.688 -25.094 4.523 1 97.56 261 GLY A CA 1
ATOM 1885 C C . GLY A 1 261 ? -11.219 -24.703 4.59 1 97.56 261 GLY A C 1
ATOM 1886 O O . GLY A 1 261 ? -10.414 -25.172 3.785 1 97.56 261 GLY A O 1
ATOM 1887 N N . SER A 1 262 ? -10.859 -23.891 5.625 1 97.06 262 SER A N 1
ATOM 1888 C CA . SER A 1 262 ? -9.57 -23.203 5.656 1 97.06 262 SER A CA 1
ATOM 1889 C C . SER A 1 262 ? -8.43 -24.188 5.938 1 97.06 262 SER A C 1
ATOM 1891 O O . SER A 1 262 ? -7.277 -23.906 5.613 1 97.06 262 SER A O 1
ATOM 1893 N N . GLY A 1 263 ? -8.766 -25.375 6.586 1 96.38 263 GLY A N 1
ATOM 1894 C CA . GLY A 1 263 ? -7.754 -26.391 6.836 1 96.38 263 GLY A CA 1
ATOM 1895 C C . GLY A 1 263 ? -6.641 -25.906 7.746 1 96.38 263 GLY A C 1
ATOM 1896 O O . GLY A 1 263 ? -6.859 -25.672 8.938 1 96.38 263 GLY A O 1
ATOM 1897 N N . SER A 1 264 ? -5.453 -25.672 7.199 1 96.94 264 SER A N 1
ATOM 1898 C CA . SER A 1 264 ? -4.305 -25.203 7.965 1 96.94 264 SER A CA 1
ATOM 1899 C C . SER A 1 264 ? -4.348 -23.688 8.164 1 96.94 264 SER A C 1
ATOM 1901 O O . SER A 1 264 ? -3.629 -23.156 9.008 1 96.94 264 SER A O 1
ATOM 1903 N N . GLY A 1 265 ? -5.109 -23.031 7.398 1 97.62 265 GLY A N 1
ATOM 1904 C CA . GLY A 1 265 ? -5.145 -21.562 7.406 1 97.62 265 GLY A CA 1
ATOM 1905 C C . GLY A 1 265 ? -4.121 -20.938 6.477 1 97.62 265 GLY A C 1
ATOM 1906 O O . GLY A 1 265 ? -3.996 -19.719 6.418 1 97.62 265 GLY A O 1
ATOM 1907 N N . ALA A 1 266 ? -3.404 -21.75 5.688 1 98 266 ALA A N 1
ATOM 1908 C CA . ALA A 1 266 ? -2.322 -21.266 4.844 1 98 266 ALA A CA 1
ATOM 1909 C C . ALA A 1 266 ? -2.838 -20.234 3.844 1 98 266 ALA A C 1
ATOM 1911 O O . ALA A 1 266 ? -2.311 -19.109 3.762 1 98 266 ALA A O 1
ATOM 1912 N N . PHE A 1 267 ? -3.934 -20.641 3.191 1 98.12 267 PHE A N 1
ATOM 1913 C CA . PHE A 1 267 ? -4.484 -19.719 2.207 1 98.12 267 PHE A CA 1
ATOM 1914 C C . PHE A 1 267 ? -4.988 -18.438 2.879 1 98.12 267 PHE A C 1
ATOM 1916 O O . PHE A 1 267 ? -4.734 -17.328 2.398 1 98.12 267 PHE A O 1
ATOM 1923 N N . ALA A 1 268 ? -5.688 -18.562 3.965 1 98.44 268 ALA A N 1
ATOM 1924 C CA . ALA A 1 268 ? -6.25 -17.422 4.688 1 98.44 268 ALA A CA 1
ATOM 1925 C C . ALA A 1 268 ? -5.156 -16.438 5.082 1 98.44 268 ALA A C 1
ATOM 1927 O O . ALA A 1 268 ? -5.293 -15.227 4.863 1 98.44 268 ALA A O 1
ATOM 1928 N N . VAL A 1 269 ? -4.094 -16.953 5.605 1 97.44 269 VAL A N 1
ATOM 1929 C CA . VAL A 1 269 ? -2.98 -16.125 6.059 1 97.44 269 VAL A CA 1
ATOM 1930 C C . VAL A 1 269 ? -2.344 -15.422 4.867 1 97.44 269 VAL A C 1
ATOM 1932 O O . VAL A 1 269 ? -2.021 -14.234 4.941 1 97.44 269 VAL A O 1
ATOM 1935 N N . GLU A 1 270 ? -2.191 -16.141 3.801 1 97.62 270 GLU A N 1
ATOM 1936 C CA . GLU A 1 270 ? -1.56 -15.555 2.617 1 97.62 270 GLU A CA 1
ATOM 1937 C C . GLU A 1 270 ? -2.43 -14.461 2.006 1 97.62 270 GLU A C 1
ATOM 1939 O O . GLU A 1 270 ? -1.92 -13.43 1.566 1 97.62 270 GLU A O 1
ATOM 1944 N N . ALA A 1 271 ? -3.738 -14.672 1.989 1 97.75 271 ALA A N 1
ATOM 1945 C CA . ALA A 1 271 ? -4.656 -13.625 1.532 1 97.75 271 ALA A CA 1
ATOM 1946 C C . ALA A 1 271 ? -4.578 -12.398 2.428 1 97.75 271 ALA A C 1
ATOM 1948 O O . ALA A 1 271 ? -4.57 -11.266 1.937 1 97.75 271 ALA A O 1
ATOM 1949 N N . ALA A 1 272 ? -4.492 -12.602 3.699 1 96.88 272 ALA A N 1
ATOM 1950 C CA . ALA A 1 272 ? -4.387 -11.5 4.652 1 96.88 272 ALA A CA 1
ATOM 1951 C C . ALA A 1 272 ? -3.084 -10.727 4.461 1 96.88 272 ALA A C 1
ATOM 1953 O O . ALA A 1 272 ? -3.055 -9.5 4.594 1 96.88 272 ALA A O 1
ATOM 1954 N N . ARG A 1 273 ? -2.047 -11.445 4.148 1 95.44 273 ARG A N 1
ATOM 1955 C CA . ARG A 1 273 ? -0.748 -10.812 3.945 1 95.44 273 ARG A CA 1
ATOM 1956 C C . ARG A 1 273 ? -0.771 -9.898 2.727 1 95.44 273 ARG A C 1
ATOM 1958 O O . ARG A 1 273 ? 0.083 -9.016 2.59 1 95.44 273 ARG A O 1
ATOM 1965 N N . CYS A 1 274 ? -1.762 -10.102 1.867 1 94.5 274 CYS A N 1
ATOM 1966 C CA . CYS A 1 274 ? -1.945 -9.203 0.728 1 94.5 274 CYS A CA 1
ATOM 1967 C C . CYS A 1 274 ? -2.676 -7.934 1.143 1 94.5 274 CYS A C 1
ATOM 1969 O O . CYS A 1 274 ? -2.865 -7.027 0.329 1 94.5 274 CYS A O 1
ATOM 1971 N N . GLY A 1 275 ? -3.139 -7.867 2.393 1 94.31 275 GLY A N 1
ATOM 1972 C CA . GLY A 1 275 ? -3.777 -6.672 2.918 1 94.31 275 GLY A CA 1
ATOM 1973 C C . GLY A 1 275 ? -5.293 -6.762 2.934 1 94.31 275 GLY A C 1
ATOM 1974 O O . GLY A 1 275 ? -5.973 -5.809 3.314 1 94.31 275 GLY A O 1
ATOM 1975 N N . ALA A 1 276 ? -5.844 -7.914 2.52 1 97.31 276 ALA A N 1
ATOM 1976 C CA . ALA A 1 276 ? -7.293 -8.086 2.49 1 97.31 276 ALA A CA 1
ATOM 1977 C C . ALA A 1 276 ? -7.824 -8.516 3.857 1 97.31 276 ALA A C 1
ATOM 1979 O O . ALA A 1 276 ? -7.082 -9.078 4.664 1 97.31 276 ALA A O 1
ATOM 1980 N N . ALA A 1 277 ? -9.039 -8.148 4.117 1 97.94 277 ALA A N 1
ATOM 1981 C CA . ALA A 1 277 ? -9.75 -8.781 5.223 1 97.94 277 ALA A CA 1
ATOM 1982 C C . ALA A 1 277 ? -10.086 -10.234 4.895 1 97.94 277 ALA A C 1
ATOM 1984 O O . ALA A 1 277 ? -10.406 -10.555 3.746 1 97.94 277 ALA A O 1
ATOM 1985 N N . VAL A 1 278 ? -10.008 -11.109 5.922 1 98.44 278 VAL A N 1
ATOM 1986 C CA . VAL A 1 278 ? -10.25 -12.523 5.648 1 98.44 278 VAL A CA 1
ATOM 1987 C C . VAL A 1 278 ? -11.133 -13.117 6.738 1 98.44 278 VAL A C 1
ATOM 1989 O O . VAL A 1 278 ? -10.906 -12.891 7.93 1 98.44 278 VAL A O 1
ATOM 1992 N N . ILE A 1 279 ? -12.125 -13.781 6.355 1 98.62 279 ILE A N 1
ATOM 1993 C CA . ILE A 1 279 ? -12.891 -14.68 7.219 1 98.62 279 ILE A CA 1
ATOM 1994 C C . ILE A 1 279 ? -12.609 -16.125 6.832 1 98.62 279 ILE A C 1
ATOM 1996 O O . ILE A 1 279 ? -12.914 -16.547 5.715 1 98.62 279 ILE A O 1
ATOM 2000 N N . ALA A 1 280 ? -12.039 -16.828 7.723 1 98.56 280 ALA A N 1
ATOM 2001 C CA . ALA A 1 280 ? -11.758 -18.25 7.539 1 98.56 280 ALA A CA 1
ATOM 2002 C C . ALA A 1 280 ? -12.812 -19.109 8.227 1 98.56 280 ALA A C 1
ATOM 2004 O O . ALA A 1 280 ? -13.086 -18.938 9.422 1 98.56 280 ALA A O 1
ATOM 2005 N N . VAL A 1 281 ? -13.383 -20.016 7.5 1 98.44 281 VAL A N 1
ATOM 2006 C CA . VAL A 1 281 ? -14.453 -20.859 8.016 1 98.44 281 VAL A CA 1
ATOM 2007 C C . VAL A 1 281 ? -14.016 -22.328 7.969 1 98.44 281 VAL A C 1
ATOM 2009 O O . VAL A 1 281 ? -13.477 -22.781 6.965 1 98.44 281 VAL A O 1
ATOM 2012 N N . ASP A 1 282 ? -14.25 -23.016 9.023 1 98.25 282 ASP A N 1
ATOM 2013 C CA . ASP A 1 282 ? -14.031 -24.453 9.023 1 98.25 282 ASP A CA 1
ATOM 2014 C C . ASP A 1 282 ? -14.953 -25.156 10.008 1 98.25 282 ASP A C 1
ATOM 2016 O O . ASP A 1 282 ? -15.281 -24.609 11.062 1 98.25 282 ASP A O 1
ATOM 2020 N N . ARG A 1 283 ? -15.344 -26.375 9.734 1 97.75 283 ARG A N 1
ATOM 2021 C CA . ARG A 1 283 ? -16.219 -27.141 10.617 1 97.75 283 ARG A CA 1
ATOM 2022 C C . ARG A 1 283 ? -15.398 -27.938 11.641 1 97.75 283 ARG A C 1
ATOM 2024 O O . ARG A 1 283 ? -15.953 -28.469 12.602 1 97.75 283 ARG A O 1
ATOM 2031 N N . ASP A 1 284 ? -14.117 -28.109 11.391 1 97.56 284 ASP A N 1
ATOM 2032 C CA . ASP A 1 284 ? -13.203 -28.812 12.289 1 97.56 284 ASP A CA 1
ATOM 2033 C C . ASP A 1 284 ? -12.555 -27.828 13.273 1 97.56 284 ASP A C 1
ATOM 2035 O O . ASP A 1 284 ? -11.797 -26.953 12.867 1 97.56 284 ASP A O 1
ATOM 2039 N N . PRO A 1 285 ? -12.766 -28.016 14.555 1 97.88 285 PRO A N 1
ATOM 2040 C CA . PRO A 1 285 ? -12.156 -27.109 15.531 1 97.88 285 PRO A CA 1
ATOM 2041 C C . PRO A 1 285 ? -10.625 -27.141 15.492 1 97.88 285 PRO A C 1
ATOM 2043 O O . PRO A 1 285 ? -9.977 -26.141 15.773 1 97.88 285 PRO A O 1
ATOM 2046 N N . GLY A 1 286 ? -10.102 -28.297 15.172 1 97.44 286 GLY A N 1
ATOM 2047 C CA . GLY A 1 286 ? -8.656 -28.375 15 1 97.44 286 GLY A CA 1
ATOM 2048 C C . GLY A 1 286 ? -8.133 -27.5 13.891 1 97.44 286 GLY A C 1
ATOM 2049 O O . GLY A 1 286 ? -7.07 -26.891 14.016 1 97.44 286 GLY A O 1
ATOM 2050 N N . ALA A 1 287 ? -8.875 -27.438 12.805 1 97 287 ALA A N 1
ATOM 2051 C CA . ALA A 1 287 ? -8.516 -26.562 11.688 1 97 287 ALA A CA 1
ATOM 2052 C C . ALA A 1 287 ? -8.578 -25.094 12.109 1 97 287 ALA A C 1
ATOM 2054 O O . ALA A 1 287 ? -7.695 -24.312 11.75 1 97 287 ALA A O 1
ATOM 2055 N N . CYS A 1 288 ? -9.578 -24.734 12.875 1 98.12 288 CYS A N 1
ATOM 2056 C CA . CYS A 1 288 ? -9.695 -23.375 13.383 1 98.12 288 CYS A CA 1
ATOM 2057 C C . CYS A 1 288 ? -8.5 -23 14.242 1 98.12 288 CYS A C 1
ATOM 2059 O O . CYS A 1 288 ? -7.953 -21.906 14.117 1 98.12 288 CYS A O 1
ATOM 2061 N N . ALA A 1 289 ? -8.094 -23.953 15.039 1 97.88 289 ALA A N 1
ATOM 2062 C CA . ALA A 1 289 ? -6.941 -23.719 15.914 1 97.88 289 ALA A CA 1
ATOM 2063 C C . ALA A 1 289 ? -5.664 -23.547 15.102 1 97.88 289 ALA A C 1
ATOM 2065 O O . ALA A 1 289 ? -4.836 -22.672 15.406 1 97.88 289 ALA A O 1
ATOM 2066 N N . ARG 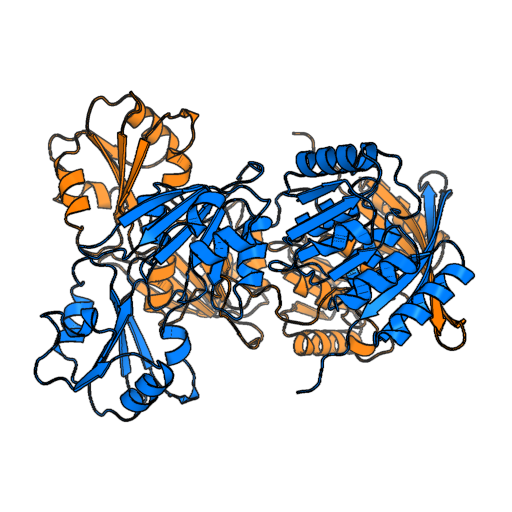A 1 290 ? -5.48 -24.375 14.086 1 97.31 290 ARG A N 1
ATOM 2067 C CA . ARG A 1 290 ? -4.312 -24.266 13.219 1 97.31 290 ARG A CA 1
ATOM 2068 C C . ARG A 1 290 ? -4.293 -22.922 12.492 1 97.31 290 ARG A C 1
ATOM 2070 O O . ARG A 1 290 ? -3.24 -22.297 12.359 1 97.31 290 ARG A O 1
ATOM 2077 N N . THR A 1 291 ? -5.453 -22.531 12.031 1 97.75 291 THR A N 1
ATOM 2078 C CA . THR A 1 291 ? -5.57 -21.234 11.359 1 97.75 291 THR A CA 1
ATOM 2079 C C . THR A 1 291 ? -5.195 -20.094 12.297 1 97.75 291 THR A C 1
ATOM 2081 O O . THR A 1 291 ? -4.469 -19.172 11.906 1 97.75 291 THR A O 1
ATOM 2084 N N . ASP A 1 292 ? -5.645 -20.172 13.508 1 96.94 292 ASP A N 1
ATOM 2085 C CA . ASP A 1 292 ? -5.316 -19.156 14.508 1 96.94 292 ASP A CA 1
ATOM 2086 C C . ASP A 1 292 ? -3.812 -19.109 14.773 1 96.94 292 ASP A C 1
ATOM 2088 O O . ASP A 1 292 ? -3.221 -18.031 14.828 1 96.94 292 ASP A O 1
ATOM 2092 N N . ALA A 1 293 ? -3.252 -20.25 14.898 1 96.69 293 ALA A N 1
ATOM 2093 C CA . ALA A 1 293 ? -1.815 -20.344 15.141 1 96.69 293 ALA A CA 1
ATOM 2094 C C . ALA A 1 293 ? -1.025 -19.75 13.977 1 96.69 293 ALA A C 1
ATOM 2096 O O . ALA A 1 293 ? -0.049 -19.031 14.188 1 96.69 293 ALA A O 1
ATOM 2097 N N . ALA A 1 294 ? -1.44 -20.062 12.781 1 96.5 294 ALA A N 1
ATOM 2098 C CA . ALA A 1 294 ? -0.774 -19.516 11.602 1 96.5 294 ALA A CA 1
ATOM 2099 C C . ALA A 1 294 ? -0.899 -18 11.547 1 96.5 294 ALA A C 1
ATOM 2101 O O . ALA A 1 294 ? 0.074 -17.297 11.266 1 96.5 294 ALA A O 1
ATOM 2102 N N . ALA A 1 295 ? -2.068 -17.531 11.828 1 95.88 295 ALA A N 1
ATOM 2103 C CA . ALA A 1 295 ? -2.311 -16.078 11.828 1 95.88 295 ALA A CA 1
ATOM 2104 C C . ALA A 1 295 ? -1.406 -15.375 12.836 1 95.88 295 ALA A C 1
ATOM 2106 O O . ALA A 1 295 ? -0.83 -14.328 12.523 1 95.88 295 ALA A O 1
ATOM 2107 N N . ARG A 1 296 ? -1.249 -15.922 13.969 1 94.25 296 ARG A N 1
A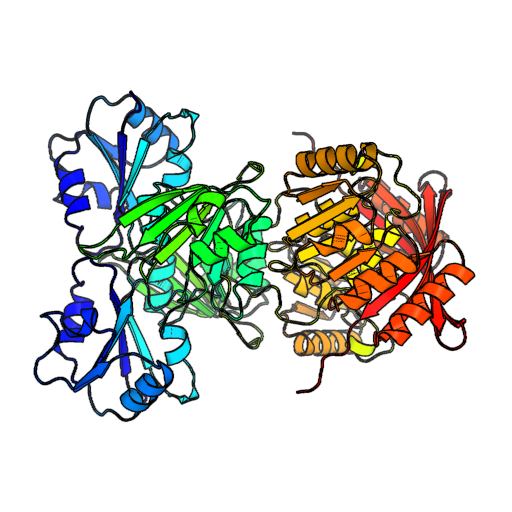TOM 2108 C CA . ARG A 1 296 ? -0.388 -15.359 15 1 94.25 296 ARG A CA 1
ATOM 2109 C C . ARG A 1 296 ? 1.074 -15.383 14.57 1 94.25 296 ARG A C 1
ATOM 2111 O O . ARG A 1 296 ? 1.802 -14.406 14.766 1 94.25 296 ARG A O 1
ATOM 2118 N N . ARG A 1 297 ? 1.413 -16.438 14 1 92.88 297 ARG A N 1
ATOM 2119 C CA . ARG A 1 297 ? 2.793 -16.609 13.555 1 92.88 297 ARG A CA 1
ATOM 2120 C C . ARG A 1 297 ? 3.166 -15.531 12.531 1 92.88 297 ARG A C 1
ATOM 2122 O O . ARG A 1 297 ? 4.27 -14.984 12.57 1 92.88 297 ARG A O 1
ATOM 2129 N N . PHE A 1 298 ? 2.27 -15.25 11.656 1 93.88 298 PHE A N 1
ATOM 2130 C CA . PHE A 1 298 ? 2.564 -14.312 10.586 1 93.88 298 PHE A CA 1
ATOM 2131 C C . PHE A 1 298 ? 2.143 -12.898 10.969 1 93.88 298 PHE A C 1
ATOM 2133 O O . PHE A 1 298 ? 2.363 -11.953 10.211 1 93.88 298 PHE A O 1
ATOM 2140 N N . GLY A 1 299 ? 1.473 -12.703 12.102 1 91.5 299 GLY A N 1
ATOM 2141 C CA . GLY A 1 299 ? 1.101 -11.398 12.609 1 91.5 299 GLY A CA 1
ATOM 2142 C C . GLY A 1 299 ? -0.003 -10.734 11.812 1 91.5 299 GLY A C 1
ATOM 2143 O O . GLY A 1 299 ? 0.033 -9.523 11.578 1 91.5 299 GLY A O 1
ATOM 2144 N N . VAL A 1 300 ? -0.912 -11.523 11.266 1 93.19 300 VAL A N 1
ATOM 2145 C CA . VAL A 1 300 ? -2.004 -10.945 10.492 1 93.19 300 VAL A CA 1
ATOM 2146 C C . VAL A 1 300 ? -3.334 -11.203 11.195 1 93.19 300 VAL A C 1
ATOM 2148 O O . VAL A 1 300 ? -3.518 -12.25 11.82 1 93.19 300 VAL A O 1
ATOM 2151 N N . PRO A 1 301 ? -4.242 -10.242 11.086 1 92.81 301 PRO A N 1
ATOM 2152 C CA . PRO A 1 301 ? -5.574 -10.461 11.656 1 92.81 301 PRO A CA 1
ATOM 2153 C C . PRO A 1 301 ? -6.438 -11.375 10.797 1 92.81 301 PRO A C 1
ATOM 2155 O O . PRO A 1 301 ? -6.422 -11.273 9.562 1 92.81 301 PRO A O 1
ATOM 2158 N N . LEU A 1 302 ? -7.117 -12.312 11.414 1 94.88 302 LEU A N 1
ATOM 2159 C CA . LEU A 1 302 ? -8.094 -13.18 10.766 1 94.88 302 LEU A CA 1
ATOM 2160 C C . LEU A 1 302 ? -9.352 -13.312 11.625 1 94.88 302 LEU A C 1
ATOM 2162 O O . LEU A 1 302 ? -9.266 -13.43 12.844 1 94.88 302 LEU A O 1
ATOM 2166 N N . GLN A 1 303 ? -10.445 -13.195 11 1 96.81 303 GLN A N 1
ATOM 2167 C CA . GLN A 1 303 ? -11.664 -13.664 11.648 1 96.81 303 GLN A CA 1
ATOM 2168 C C . GLN A 1 303 ? -11.898 -15.148 11.367 1 96.81 303 GLN A C 1
ATOM 2170 O O . GLN A 1 303 ? -12.023 -15.555 10.211 1 96.81 303 GLN A O 1
ATOM 2175 N N . ILE A 1 304 ? -11.883 -15.938 12.391 1 97.75 304 ILE A N 1
ATOM 2176 C CA . ILE A 1 304 ? -12.039 -17.375 12.266 1 97.75 304 ILE A CA 1
ATOM 2177 C C . ILE A 1 304 ? -13.43 -17.781 12.758 1 97.75 304 ILE A C 1
ATOM 2179 O O . ILE A 1 304 ? -13.812 -17.469 13.883 1 97.75 304 ILE A O 1
ATOM 2183 N N . VAL A 1 305 ? -14.164 -18.406 11.945 1 97.62 305 VAL A N 1
ATOM 2184 C CA . VAL A 1 305 ? -15.531 -18.812 12.25 1 97.62 305 VAL A CA 1
ATOM 2185 C C . VAL A 1 305 ? -15.633 -20.344 12.258 1 97.62 305 VAL A C 1
ATOM 2187 O O . VAL A 1 305 ? -15.391 -21 11.242 1 97.62 305 VAL A O 1
ATOM 2190 N N . PHE A 1 306 ? -15.984 -20.875 13.375 1 97.75 306 PHE A N 1
ATOM 2191 C CA . PHE A 1 306 ? -16.25 -22.312 13.523 1 97.75 306 PHE A CA 1
ATOM 2192 C C . PHE A 1 306 ? -17.672 -22.641 13.125 1 97.75 306 PHE A C 1
ATOM 2194 O O . PHE A 1 306 ? -18.625 -22.156 13.75 1 97.75 306 PHE A O 1
ATOM 2201 N N . GLY A 1 307 ? -17.797 -23.422 12.086 1 96.81 307 GLY A N 1
ATOM 2202 C CA . GLY A 1 307 ? -19.125 -23.812 11.656 1 96.81 307 GLY A CA 1
ATOM 2203 C C . GLY A 1 307 ? -19.125 -24.547 10.336 1 96.81 307 GLY A C 1
ATOM 2204 O O . GLY A 1 307 ? -18.094 -24.656 9.664 1 96.81 307 GLY A O 1
ATOM 2205 N N . ALA A 1 308 ? -20.25 -25.062 10.008 1 96.62 308 ALA A N 1
ATOM 2206 C CA . ALA A 1 308 ? -20.406 -25.844 8.789 1 96.62 308 ALA A CA 1
ATOM 2207 C C . ALA A 1 308 ? -21 -25 7.664 1 96.62 308 ALA A C 1
ATOM 2209 O O . ALA A 1 308 ? -22.094 -24.438 7.816 1 96.62 308 ALA A O 1
ATOM 2210 N N . ALA A 1 309 ? -20.312 -24.875 6.594 1 96.25 309 ALA A N 1
ATOM 2211 C CA . ALA A 1 309 ? -20.875 -24.297 5.379 1 96.25 309 ALA A CA 1
ATOM 2212 C C . ALA A 1 309 ? -21.828 -25.266 4.688 1 96.25 309 ALA A C 1
ATOM 2214 O O . ALA A 1 309 ? -21.609 -26.484 4.727 1 96.25 309 ALA A O 1
ATOM 2215 N N . PRO A 1 310 ? -22.922 -24.828 4.152 1 96.56 310 PRO A N 1
ATOM 2216 C CA . PRO A 1 310 ? -23.125 -23.422 3.807 1 96.56 310 PRO A CA 1
ATOM 2217 C C . PRO A 1 310 ? -23.891 -22.656 4.887 1 96.56 310 PRO A C 1
ATOM 2219 O O . PRO A 1 310 ? -23.969 -21.422 4.836 1 96.56 310 PRO A O 1
ATOM 2222 N N . HIS A 1 311 ? -24.438 -23.312 5.934 1 96.12 311 HIS A N 1
ATOM 2223 C CA . HIS A 1 311 ? -25.344 -22.688 6.887 1 96.12 311 HIS A CA 1
ATOM 2224 C C . HIS A 1 311 ? -24.672 -21.5 7.586 1 96.12 311 HIS A C 1
ATOM 2226 O O . HIS A 1 311 ? -25.281 -20.438 7.734 1 96.12 311 HIS A O 1
ATOM 2232 N N . ILE A 1 312 ? -23.453 -21.672 7.914 1 96.75 312 ILE A N 1
ATOM 2233 C CA . ILE A 1 312 ? -22.75 -20.688 8.727 1 96.75 312 ILE A CA 1
ATOM 2234 C C . ILE A 1 312 ? -22.484 -19.422 7.902 1 96.75 312 ILE A C 1
ATOM 2236 O O . ILE A 1 312 ? -22.203 -18.359 8.461 1 96.75 312 ILE A O 1
ATOM 2240 N N . LEU A 1 313 ? -22.547 -19.516 6.543 1 97.12 313 LEU A N 1
ATOM 2241 C CA . LEU A 1 313 ? -22.219 -18.406 5.656 1 97.12 313 LEU A CA 1
ATOM 2242 C C . LEU A 1 313 ? -23.328 -17.359 5.656 1 97.12 313 LEU A C 1
ATOM 2244 O O . LEU A 1 313 ? -23.109 -16.219 5.234 1 97.12 313 LEU A O 1
ATOM 2248 N N . GLU A 1 314 ? -24.531 -17.719 6.094 1 95.06 314 GLU A N 1
ATOM 2249 C CA . GLU A 1 314 ? -25.719 -16.891 5.984 1 95.06 314 GLU A CA 1
ATOM 2250 C C . GLU A 1 314 ? -25.531 -15.578 6.754 1 95.06 314 GLU A C 1
ATOM 2252 O O . GLU A 1 314 ? -26 -14.523 6.312 1 95.06 314 GLU A O 1
ATOM 2257 N N . ASP A 1 315 ? -24.797 -15.594 7.809 1 91.81 315 ASP A N 1
ATOM 2258 C CA . ASP A 1 315 ? -24.719 -14.438 8.695 1 91.81 315 ASP A CA 1
ATOM 2259 C C . ASP A 1 315 ? -23.438 -13.648 8.453 1 91.81 315 ASP A C 1
ATOM 2261 O O . ASP A 1 315 ? -23.156 -12.672 9.148 1 91.81 315 ASP A O 1
ATOM 2265 N N . LEU A 1 316 ? -22.688 -14.109 7.516 1 96.44 316 LEU A N 1
ATOM 2266 C CA . LEU A 1 316 ? -21.406 -13.453 7.281 1 96.44 316 LEU A CA 1
ATOM 2267 C C . LEU A 1 316 ? -21.562 -12.266 6.344 1 96.44 316 LEU A C 1
ATOM 2269 O O . LEU A 1 316 ? -22.453 -12.25 5.5 1 96.44 316 LEU A O 1
ATOM 2273 N N . PRO A 1 317 ? -20.734 -11.18 6.559 1 96.69 317 PRO A N 1
ATOM 2274 C CA . PRO A 1 317 ? -20.766 -10.078 5.598 1 96.69 317 PRO A CA 1
ATOM 2275 C C . PRO A 1 317 ? -20.422 -10.516 4.18 1 96.69 317 PRO A C 1
ATOM 2277 O O . PRO A 1 317 ? -19.719 -11.508 3.994 1 96.69 317 PRO A O 1
ATOM 2280 N N . GLU A 1 318 ? -20.844 -9.781 3.18 1 97 318 GLU A N 1
ATOM 2281 C CA . GLU A 1 318 ? -20.688 -10.141 1.773 1 97 318 GLU A CA 1
ATOM 2282 C C . GLU A 1 318 ? -19.203 -10.133 1.374 1 97 318 GLU A C 1
ATOM 2284 O O . GLU A 1 318 ? -18.5 -9.164 1.632 1 97 318 GLU A O 1
ATOM 2289 N N . PRO A 1 319 ? -18.812 -11.227 0.765 1 98.38 319 PRO A N 1
ATOM 2290 C CA . PRO A 1 319 ? -17.422 -11.305 0.309 1 98.38 319 PRO A CA 1
ATOM 2291 C C . PRO A 1 319 ? -17.219 -10.656 -1.059 1 98.38 319 PRO A C 1
ATOM 2293 O O . PRO A 1 319 ? -18.172 -10.523 -1.834 1 98.38 319 PRO A O 1
ATOM 2296 N N . ASP A 1 32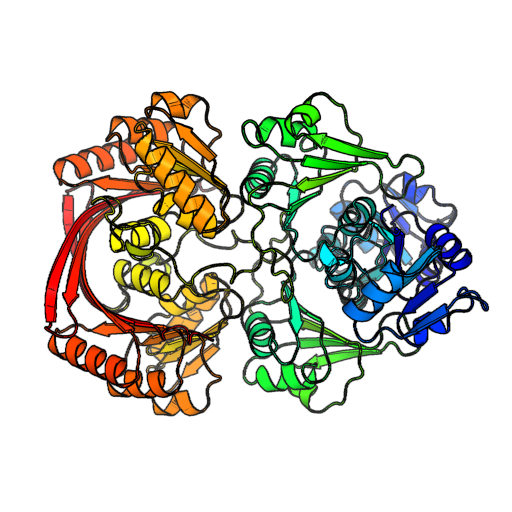0 ? -16 -10.219 -1.304 1 98 320 ASP A N 1
ATOM 2297 C CA . ASP A 1 320 ? -15.602 -9.789 -2.641 1 98 320 ASP A CA 1
ATOM 2298 C C . ASP A 1 320 ? -15.102 -10.969 -3.471 1 98 320 ASP A C 1
ATOM 2300 O O . ASP A 1 320 ? -15.375 -11.055 -4.668 1 98 320 ASP A O 1
ATOM 2304 N N . VAL A 1 321 ? -14.305 -11.859 -2.863 1 98.69 321 VAL A N 1
ATOM 2305 C CA . VAL A 1 321 ? -13.789 -13.07 -3.5 1 98.69 321 VAL A CA 1
ATOM 2306 C C . VAL A 1 321 ? -13.828 -14.234 -2.51 1 98.69 321 VAL A C 1
ATOM 2308 O O . VAL A 1 321 ? -13.82 -14.023 -1.295 1 98.69 321 VAL A O 1
ATOM 2311 N N . VAL A 1 322 ? -13.828 -15.461 -3.047 1 98.88 322 VAL A N 1
ATOM 2312 C CA . VAL A 1 322 ? -14.023 -16.609 -2.164 1 98.88 322 VAL A CA 1
ATOM 2313 C C . VAL A 1 322 ? -13.172 -17.781 -2.643 1 98.88 322 VAL A C 1
ATOM 2315 O O . VAL A 1 322 ? -13.125 -18.078 -3.84 1 98.88 322 VAL A O 1
ATOM 2318 N N . ARG A 1 323 ? -12.492 -18.391 -1.762 1 98.88 323 ARG A N 1
ATOM 2319 C CA . ARG A 1 323 ? -11.945 -19.719 -1.99 1 98.88 323 ARG A CA 1
ATOM 2320 C C . ARG A 1 323 ? -12.797 -20.781 -1.305 1 98.88 323 ARG A C 1
ATOM 2322 O O . ARG A 1 323 ? -13.047 -20.703 -0.101 1 98.88 323 ARG A O 1
ATOM 2329 N N . VAL A 1 324 ? -13.227 -21.734 -2.051 1 98.44 324 VAL A N 1
ATOM 2330 C CA . VAL A 1 324 ? -13.93 -22.891 -1.499 1 98.44 324 VAL A CA 1
ATOM 2331 C C . VAL A 1 324 ? -12.984 -24.094 -1.428 1 98.44 324 VAL A C 1
ATOM 2333 O O . VAL A 1 324 ? -12.766 -24.766 -2.43 1 98.44 324 VAL A O 1
ATOM 2336 N N . GLY A 1 325 ? -12.523 -24.312 -0.232 1 96.06 325 GLY A N 1
ATOM 2337 C CA . GLY A 1 325 ? -11.586 -25.391 -0.014 1 96.06 325 GLY A CA 1
ATOM 2338 C C . GLY A 1 325 ? -12.258 -26.688 0.396 1 96.06 325 GLY A C 1
ATOM 2339 O O . GLY A 1 325 ? -11.617 -27.75 0.417 1 96.06 325 GLY A O 1
ATOM 2340 N N . GLY A 1 326 ? -13.555 -26.562 0.728 1 91.12 326 GLY A N 1
ATOM 2341 C CA . GLY A 1 326 ? -14.305 -27.734 1.154 1 91.12 326 GLY A CA 1
ATOM 2342 C C . GLY A 1 326 ? -15.805 -27.531 1.097 1 91.12 326 GLY A C 1
ATOM 2343 O O . GLY A 1 326 ? -16.281 -26.406 0.954 1 91.12 326 GLY A O 1
ATOM 2344 N N . GLY A 1 327 ? -16.547 -28.703 1.148 1 89.81 327 GLY A N 1
ATOM 2345 C CA . GLY A 1 327 ? -18 -28.641 1.21 1 89.81 327 GLY A CA 1
ATOM 2346 C C . GLY A 1 327 ? -18.672 -29.016 -0.105 1 89.81 327 GLY A C 1
ATOM 2347 O O . GLY A 1 327 ? -19.859 -29.312 -0.139 1 89.81 327 GLY A O 1
ATOM 2348 N N . GLY A 1 328 ? -17.922 -29.016 -1.211 1 88.94 328 GLY A N 1
ATOM 2349 C CA . GLY A 1 328 ? -18.406 -29.547 -2.477 1 88.94 328 GLY A CA 1
ATOM 2350 C C . GLY A 1 328 ? -19.359 -28.609 -3.184 1 88.94 328 GLY A C 1
ATOM 2351 O O . GLY A 1 328 ? -19.328 -27.391 -2.963 1 88.94 328 GLY A O 1
ATOM 2352 N N . PRO A 1 329 ? -20.203 -29.141 -4.016 1 93.69 329 PRO A N 1
ATOM 2353 C CA . PRO A 1 329 ? -21.078 -28.344 -4.887 1 93.69 329 PRO A CA 1
ATOM 2354 C C . PRO A 1 329 ? -22.094 -27.531 -4.102 1 93.69 329 PRO A C 1
ATOM 2356 O O . PRO A 1 329 ? -22.438 -26.406 -4.496 1 93.69 329 PRO A O 1
ATOM 2359 N N . ALA A 1 330 ? -22.547 -28.016 -2.998 1 95.44 330 ALA A N 1
ATOM 2360 C CA . ALA A 1 330 ? -23.547 -27.297 -2.203 1 95.44 330 ALA A CA 1
ATOM 2361 C C . ALA A 1 330 ? -22.984 -25.984 -1.676 1 95.44 330 ALA A C 1
ATOM 2363 O O . ALA A 1 330 ? -23.672 -24.969 -1.685 1 95.44 330 ALA A O 1
ATOM 2364 N N . VAL A 1 331 ? -21.781 -26.031 -1.245 1 97.75 331 VAL A N 1
ATOM 2365 C CA . VAL A 1 331 ? -21.141 -24.828 -0.72 1 97.75 331 VAL A CA 1
ATOM 2366 C C . VAL A 1 331 ? -20.859 -23.859 -1.86 1 97.75 331 VAL A C 1
ATOM 2368 O O . VAL A 1 331 ? -21.094 -22.656 -1.731 1 97.75 331 VAL A O 1
ATOM 2371 N N . VAL A 1 332 ? -20.375 -24.359 -2.98 1 98.06 332 VAL A N 1
ATOM 2372 C CA . VAL A 1 332 ? -20.094 -23.516 -4.141 1 98.06 332 VAL A CA 1
ATOM 2373 C C . VAL A 1 332 ? -21.375 -22.812 -4.582 1 98.06 332 VAL A C 1
ATOM 2375 O O . VAL A 1 332 ? -21.359 -21.609 -4.883 1 98.06 332 VAL A O 1
ATOM 2378 N N . SER A 1 333 ? -22.453 -23.516 -4.566 1 97.31 333 SER A N 1
ATOM 2379 C CA . SER A 1 333 ? -23.734 -22.938 -4.949 1 97.31 333 SER A CA 1
ATOM 2380 C C . SER A 1 333 ? -24.156 -21.828 -3.996 1 97.31 333 SER A C 1
ATOM 2382 O O . SER A 1 333 ? -24.578 -20.75 -4.434 1 97.31 333 SER A O 1
ATOM 2384 N N . ALA A 1 334 ? -24.016 -22.109 -2.721 1 98 334 ALA A N 1
ATOM 2385 C CA . ALA A 1 334 ? -24.375 -21.109 -1.711 1 98 334 ALA A CA 1
ATOM 2386 C C . ALA A 1 334 ? -23.5 -19.859 -1.843 1 98 334 ALA A C 1
ATOM 2388 O O . ALA A 1 334 ? -23.984 -18.734 -1.683 1 98 334 ALA A O 1
ATOM 2389 N N . VAL A 1 335 ? -22.25 -20.062 -2.115 1 98.5 335 VAL A N 1
ATOM 2390 C CA . VAL A 1 335 ? -21.312 -18.953 -2.301 1 98.5 335 VAL A CA 1
ATOM 2391 C C . VAL A 1 335 ? -21.703 -18.172 -3.551 1 98.5 335 VAL A C 1
ATOM 2393 O O . VAL A 1 335 ? -21.75 -16.938 -3.523 1 98.5 335 VAL A O 1
ATOM 2396 N N . ALA A 1 336 ? -21.969 -18.875 -4.633 1 98.12 336 ALA A N 1
ATOM 2397 C CA . ALA A 1 336 ? -22.328 -18.234 -5.898 1 98.12 336 ALA A CA 1
ATOM 2398 C C . ALA A 1 336 ? -23.578 -17.391 -5.754 1 98.12 336 ALA A C 1
ATOM 2400 O O . ALA A 1 336 ? -23.719 -16.359 -6.414 1 98.12 336 ALA A O 1
ATOM 2401 N N . ASP A 1 337 ? -24.453 -17.797 -4.855 1 97.5 337 ASP A N 1
ATOM 2402 C CA . ASP A 1 337 ? -25.672 -17.047 -4.59 1 97.5 337 ASP A CA 1
ATOM 2403 C C . ASP A 1 337 ? -25.359 -15.672 -3.998 1 97.5 337 ASP A C 1
ATOM 2405 O O . ASP A 1 337 ? -26.141 -14.734 -4.137 1 97.5 337 ASP A O 1
ATOM 2409 N N . ARG A 1 338 ? -24.172 -15.531 -3.377 1 97.62 338 ARG A N 1
ATOM 2410 C CA . ARG A 1 338 ? -23.781 -14.266 -2.768 1 97.62 338 ARG A CA 1
ATOM 2411 C C . ARG A 1 338 ? -23.125 -13.344 -3.793 1 97.62 338 ARG A C 1
ATOM 2413 O O . ARG A 1 338 ? -22.859 -12.18 -3.5 1 97.62 338 ARG A O 1
ATOM 2420 N N . ARG A 1 339 ? -22.797 -13.859 -4.941 1 97.38 339 ARG A N 1
ATOM 2421 C CA . ARG A 1 339 ? -22.328 -13.148 -6.133 1 97.38 339 ARG A CA 1
ATOM 2422 C C . ARG A 1 339 ? -21 -12.453 -5.879 1 97.38 339 ARG A C 1
ATOM 2424 O O . ARG A 1 339 ? -20.844 -11.273 -6.199 1 97.38 339 ARG A O 1
ATOM 2431 N N . PRO A 1 340 ? -20.031 -13.133 -5.215 1 98.19 340 PRO A N 1
ATOM 2432 C CA . PRO A 1 340 ? -18.688 -12.539 -5.203 1 98.19 340 PRO A CA 1
ATOM 2433 C C . PRO A 1 340 ? -18.109 -12.367 -6.605 1 98.19 340 PRO A C 1
ATOM 2435 O O . PRO A 1 340 ? -18.516 -13.07 -7.535 1 98.19 340 PRO A O 1
ATOM 2438 N N . GLN A 1 341 ? -17.219 -11.438 -6.734 1 97.06 341 GLN A N 1
ATOM 2439 C CA . GLN A 1 341 ? -16.641 -11.117 -8.039 1 97.06 341 GLN A CA 1
ATOM 2440 C C . GLN A 1 341 ? -15.898 -12.328 -8.617 1 97.06 341 GLN A C 1
ATOM 2442 O O . GLN A 1 341 ? -15.922 -12.547 -9.828 1 97.06 341 GLN A O 1
ATOM 2447 N N . CYS A 1 342 ? -15.25 -13.086 -7.762 1 98.06 342 CYS A N 1
ATOM 2448 C CA . CYS A 1 342 ? -14.461 -14.227 -8.195 1 98.06 342 CYS A CA 1
ATOM 2449 C C . CYS A 1 342 ? -14.523 -15.359 -7.176 1 98.06 342 CYS A C 1
ATOM 2451 O O . CYS A 1 342 ? -14.484 -15.109 -5.973 1 98.06 342 CYS A O 1
ATOM 2453 N N . ILE A 1 343 ? -14.625 -16.547 -7.676 1 98.62 343 ILE A N 1
ATOM 2454 C CA . ILE A 1 343 ? -14.656 -17.75 -6.859 1 98.62 343 ILE A CA 1
ATOM 2455 C C . ILE A 1 343 ? -13.609 -18.734 -7.367 1 98.62 343 ILE A C 1
ATOM 2457 O O . ILE A 1 343 ? -13.5 -18.969 -8.578 1 98.62 343 ILE A O 1
ATOM 2461 N N . VAL A 1 344 ? -12.797 -19.266 -6.48 1 98.56 344 VAL A N 1
ATOM 2462 C CA . VAL A 1 344 ? -11.945 -20.406 -6.855 1 98.56 344 VAL A CA 1
ATOM 2463 C C . VAL A 1 344 ? -12.312 -21.625 -6.02 1 98.56 344 VAL A C 1
ATOM 2465 O O . VAL A 1 344 ? -12.664 -21.5 -4.844 1 98.56 344 VAL A O 1
ATOM 2468 N N . ALA A 1 345 ? -12.258 -22.719 -6.605 1 98.19 345 ALA A N 1
ATOM 2469 C CA . ALA A 1 345 ? -12.461 -24.031 -5.984 1 98.19 345 ALA A CA 1
ATOM 2470 C C . ALA A 1 345 ? -11.539 -25.078 -6.605 1 98.19 345 ALA A C 1
ATOM 2472 O O . ALA A 1 345 ? -10.906 -24.828 -7.629 1 98.19 345 ALA A O 1
ATOM 2473 N N . HIS A 1 346 ? -11.398 -26.156 -5.934 1 97.44 346 HIS A N 1
ATOM 2474 C CA . HIS A 1 346 ? -10.617 -27.266 -6.496 1 97.44 346 HIS A CA 1
ATOM 2475 C C . HIS A 1 346 ? -11.328 -28.594 -6.297 1 97.44 346 HIS A C 1
ATOM 2477 O O . HIS A 1 346 ? -12.234 -28.703 -5.477 1 97.44 346 HIS A O 1
ATOM 2483 N N . ALA A 1 347 ? -10.984 -29.531 -7.152 1 96.19 347 ALA A N 1
ATOM 2484 C CA . ALA A 1 347 ? -11.531 -30.891 -7.094 1 96.19 347 ALA A CA 1
ATOM 2485 C C . ALA A 1 347 ? -10.43 -31.938 -7.297 1 96.19 347 ALA A C 1
ATOM 2487 O O . ALA A 1 347 ? -9.453 -31.688 -8.008 1 96.19 347 ALA A O 1
ATOM 2488 N N . ALA A 1 348 ? -10.664 -33.062 -6.703 1 93.81 348 ALA A N 1
ATOM 2489 C CA . ALA A 1 348 ? -9.703 -34.156 -6.84 1 93.81 348 ALA A CA 1
ATOM 2490 C C . ALA A 1 348 ? -10.031 -35.031 -8.047 1 93.81 348 ALA A C 1
ATOM 2492 O O . ALA A 1 348 ? -9.164 -35.75 -8.57 1 93.81 348 ALA A O 1
ATOM 2493 N N . THR A 1 349 ? -11.336 -35.031 -8.461 1 93.81 349 THR A N 1
ATOM 2494 C CA . THR A 1 349 ? -11.758 -35.844 -9.586 1 93.81 349 THR A CA 1
ATOM 2495 C C . THR A 1 349 ? -12.398 -35 -10.68 1 93.81 349 THR A C 1
ATOM 2497 O O . THR A 1 349 ? -12.906 -33.906 -10.406 1 93.81 349 THR A O 1
ATOM 2500 N N . ARG A 1 350 ? -12.375 -35.562 -11.82 1 94.06 350 ARG A N 1
ATOM 2501 C CA . ARG A 1 350 ? -12.977 -34.875 -12.961 1 94.06 350 ARG A CA 1
ATOM 2502 C C . ARG A 1 350 ? -14.477 -34.688 -12.766 1 94.06 350 ARG A C 1
ATOM 2504 O O . ARG A 1 350 ? -15.031 -33.625 -13.086 1 94.06 350 ARG A O 1
ATOM 2511 N N . ASP A 1 351 ? -15.102 -35.719 -12.25 1 94.62 351 ASP A N 1
ATOM 2512 C CA . ASP A 1 351 ? -16.547 -35.656 -12.031 1 94.62 351 ASP A CA 1
ATOM 2513 C C . ASP A 1 351 ? -16.922 -34.5 -11.109 1 94.62 351 ASP A C 1
ATOM 2515 O O . ASP A 1 351 ? -17.875 -33.781 -11.391 1 94.62 351 ASP A O 1
ATOM 2519 N N . GLU A 1 352 ? -16.172 -34.375 -10.102 1 94.75 352 GLU A N 1
ATOM 2520 C CA . GLU A 1 352 ? -16.438 -33.281 -9.172 1 94.75 352 GLU A CA 1
ATOM 2521 C C . GLU A 1 352 ? -16.188 -31.922 -9.836 1 94.75 352 GLU A C 1
ATOM 2523 O O . GLU A 1 352 ? -16.953 -30.984 -9.648 1 94.75 352 GLU A O 1
ATOM 2528 N N . ALA A 1 353 ? -15.141 -31.844 -10.539 1 96.31 353 ALA A N 1
ATOM 2529 C CA . ALA A 1 353 ? -14.812 -30.609 -11.25 1 96.31 353 ALA A CA 1
ATOM 2530 C C . ALA A 1 353 ? -15.938 -30.234 -12.211 1 96.31 353 ALA A C 1
ATOM 2532 O O . ALA A 1 353 ? -16.297 -29.047 -12.312 1 96.31 353 ALA A O 1
ATOM 2533 N N . GLU A 1 354 ? -16.438 -31.234 -12.867 1 95.19 354 GLU A N 1
ATOM 2534 C CA . GLU A 1 354 ? -17.531 -30.984 -13.812 1 95.19 354 GLU A CA 1
ATOM 2535 C C . GLU A 1 354 ? -18.766 -30.453 -13.102 1 95.19 354 GLU A C 1
ATOM 2537 O O . GLU A 1 354 ? -19.422 -29.516 -13.586 1 95.19 354 GLU A O 1
ATOM 2542 N N . LEU A 1 355 ? -19.062 -31.031 -12.008 1 95.56 355 LEU A N 1
ATOM 2543 C CA . LEU A 1 355 ? -20.219 -30.609 -11.234 1 95.56 355 LEU A CA 1
ATOM 2544 C C . LEU A 1 355 ? -20.047 -29.172 -10.758 1 95.56 355 LEU A C 1
ATOM 2546 O O . LEU A 1 355 ? -20.969 -28.359 -10.875 1 95.56 355 LEU A O 1
ATOM 2550 N N . LEU A 1 356 ? -18.906 -28.828 -10.242 1 96.62 356 LEU A N 1
ATOM 2551 C CA . LEU A 1 356 ? -18.609 -27.484 -9.773 1 96.62 356 LEU A CA 1
ATOM 2552 C C . LEU A 1 356 ? -18.703 -26.469 -10.922 1 96.62 356 LEU A C 1
ATOM 2554 O O . LEU A 1 356 ? -19.281 -25.406 -10.773 1 96.62 356 LEU A O 1
ATOM 2558 N N . GLY A 1 357 ? -18.078 -26.844 -12.008 1 95.94 357 GLY A N 1
ATOM 2559 C CA . GLY A 1 357 ? -18.094 -25.969 -13.172 1 95.94 357 GLY A CA 1
ATOM 2560 C C . GLY A 1 357 ? -19.484 -25.672 -13.68 1 95.94 357 GLY A C 1
ATOM 2561 O O . GLY A 1 357 ? -19.812 -24.516 -14 1 95.94 357 GLY A O 1
ATOM 2562 N N . ARG A 1 358 ? -20.25 -26.688 -13.766 1 95.19 358 ARG A N 1
ATOM 2563 C CA . ARG A 1 358 ? -21.641 -26.531 -14.203 1 95.19 358 ARG A CA 1
ATOM 2564 C C . ARG A 1 358 ? -22.406 -25.609 -13.266 1 95.19 358 ARG A C 1
ATOM 2566 O O . ARG A 1 358 ? -23.141 -24.734 -13.719 1 95.19 358 ARG A O 1
ATOM 2573 N N . ASP A 1 359 ? -22.219 -25.828 -12.055 1 96 359 ASP A N 1
ATOM 2574 C CA . ASP A 1 359 ? -22.906 -25.016 -11.055 1 96 359 ASP A CA 1
ATOM 2575 C C . ASP A 1 359 ? -22.531 -23.547 -11.188 1 96 359 ASP A C 1
ATOM 2577 O O . ASP A 1 359 ? -23.406 -22.672 -11.195 1 96 359 ASP A O 1
ATOM 2581 N N . LEU A 1 360 ? -21.297 -23.234 -11.289 1 97.19 360 LEU A N 1
ATOM 2582 C CA . LEU A 1 360 ? -20.812 -21.859 -11.438 1 97.19 360 LEU A CA 1
ATOM 2583 C C . LEU A 1 360 ? -21.359 -21.234 -12.719 1 97.19 360 LEU A C 1
ATOM 2585 O O . LEU A 1 360 ? -21.812 -20.094 -12.719 1 97.19 360 LEU A O 1
ATOM 2589 N N . THR A 1 361 ? -21.328 -22.031 -13.742 1 96.44 361 THR A N 1
ATOM 2590 C CA . THR A 1 361 ? -21.828 -21.562 -15.023 1 96.44 361 THR A CA 1
ATOM 2591 C C . THR A 1 361 ? -23.312 -21.219 -14.93 1 96.44 361 THR A C 1
ATOM 2593 O O . THR A 1 361 ? -23.75 -20.188 -15.445 1 96.44 361 THR A O 1
ATOM 2596 N N . GLU A 1 362 ? -24.016 -22.047 -14.305 1 96.25 362 GLU A N 1
ATOM 2597 C CA . GLU A 1 362 ? -25.453 -21.844 -14.148 1 96.25 362 GLU A CA 1
ATOM 2598 C C . GLU A 1 362 ? -25.734 -20.578 -13.344 1 96.25 362 GLU A C 1
ATOM 2600 O O . GLU A 1 362 ? -26.797 -19.969 -13.484 1 96.25 362 GLU A O 1
ATOM 2605 N N . HIS A 1 363 ? -24.812 -20.156 -12.508 1 97.31 363 HIS A N 1
ATOM 2606 C CA . HIS A 1 363 ? -24.984 -18.953 -11.711 1 97.31 363 HIS A CA 1
ATOM 2607 C C . HIS A 1 363 ? -24.484 -17.719 -12.461 1 97.31 363 HIS A C 1
ATOM 2609 O O . HIS A 1 363 ? -24.438 -16.625 -11.906 1 97.31 363 HIS A O 1
ATOM 2615 N N . GLY A 1 364 ? -23.984 -17.922 -13.672 1 96.44 364 GLY A N 1
ATOM 2616 C CA . GLY A 1 364 ? -23.641 -16.812 -14.531 1 96.44 364 GLY A CA 1
ATOM 2617 C C . GLY A 1 364 ? -22.172 -16.469 -14.516 1 96.44 364 GLY A C 1
ATOM 2618 O O . GLY A 1 364 ? -21.766 -15.43 -15.039 1 96.44 364 GLY A O 1
ATOM 2619 N N . TYR A 1 365 ? -21.344 -17.328 -13.953 1 97.62 365 TYR A N 1
ATOM 2620 C CA . TYR A 1 365 ? -19.906 -17.078 -13.914 1 97.62 365 TYR A CA 1
ATOM 2621 C C . TYR A 1 365 ? -19.234 -17.547 -15.195 1 97.62 365 TYR A C 1
ATOM 2623 O O . TYR A 1 365 ? -19.609 -18.562 -15.766 1 97.62 365 TYR A O 1
ATOM 2631 N N . ALA A 1 366 ? -18.297 -16.75 -15.703 1 96.19 366 ALA A N 1
ATOM 2632 C CA . ALA A 1 366 ? -17.328 -17.281 -16.672 1 96.19 366 ALA A CA 1
ATOM 2633 C C . ALA A 1 366 ? -16.359 -18.25 -15.992 1 96.19 366 ALA A C 1
ATOM 2635 O O . ALA A 1 366 ? -15.57 -17.828 -15.133 1 96.19 366 ALA A O 1
ATOM 2636 N N . VAL A 1 367 ? -16.375 -19.5 -16.438 1 96.62 367 VAL A N 1
ATOM 2637 C CA . VAL A 1 367 ? -15.672 -20.531 -15.688 1 96.62 367 VAL A CA 1
ATOM 2638 C C . VAL A 1 367 ? -14.438 -21 -16.469 1 96.62 367 VAL A C 1
ATOM 2640 O O . VAL A 1 367 ? -14.508 -21.203 -17.672 1 96.62 367 VAL A O 1
ATOM 2643 N N . GLU A 1 368 ? -13.344 -21.094 -15.812 1 94.94 368 GLU A N 1
ATOM 2644 C CA . GLU A 1 368 ? -12.133 -21.75 -16.297 1 94.94 368 GLU A CA 1
ATOM 2645 C C . GLU A 1 368 ? -11.758 -22.953 -15.422 1 94.94 368 GLU A C 1
ATOM 2647 O O . GLU A 1 368 ? -11.977 -22.922 -14.211 1 94.94 368 GLU A O 1
ATOM 2652 N N . CYS A 1 369 ? -11.242 -23.953 -16.047 1 96.44 369 CYS A N 1
ATOM 2653 C CA . CYS A 1 369 ? -10.797 -25.156 -15.336 1 96.44 369 CYS A CA 1
ATOM 2654 C C . CYS A 1 369 ? -9.469 -25.656 -15.891 1 96.44 369 CYS A C 1
ATOM 2656 O O . CYS A 1 369 ? -9.266 -25.656 -17.109 1 96.44 369 CYS A O 1
ATOM 2658 N N . ALA A 1 370 ? -8.609 -26.031 -15.023 1 96.31 370 ALA A N 1
ATOM 2659 C CA . ALA A 1 370 ? -7.332 -26.609 -15.422 1 96.31 370 ALA A CA 1
ATOM 2660 C C . ALA A 1 370 ? -6.926 -27.734 -14.484 1 96.31 370 ALA A C 1
ATOM 2662 O O . ALA A 1 370 ? -7.156 -27.656 -13.273 1 96.31 370 ALA A O 1
ATOM 2663 N N . LEU A 1 371 ? -6.379 -28.797 -15.078 1 96.94 371 LEU A N 1
ATOM 2664 C CA . LEU A 1 371 ? -5.703 -29.828 -14.289 1 96.94 371 LEU A CA 1
ATOM 2665 C C . LEU A 1 371 ? -4.262 -29.422 -13.992 1 96.94 371 LEU A C 1
ATOM 2667 O O . LEU A 1 371 ? -3.467 -29.219 -14.914 1 96.94 371 LEU A O 1
ATOM 2671 N N . LEU A 1 372 ? -3.982 -29.234 -12.711 1 96.88 372 LEU A N 1
ATOM 2672 C CA . LEU A 1 372 ? -2.648 -28.844 -12.273 1 96.88 372 LEU A CA 1
ATOM 2673 C C . LEU A 1 372 ? -1.901 -30.031 -11.68 1 96.88 372 LEU A C 1
ATOM 2675 O O . LEU A 1 372 ? -2.459 -30.781 -10.875 1 96.88 372 LEU A O 1
ATOM 2679 N N . GLN A 1 373 ? -0.689 -30.188 -12.094 1 95.38 373 GLN A N 1
ATOM 2680 C CA . GLN A 1 373 ? 0.184 -31.219 -11.547 1 95.38 373 GLN A CA 1
ATOM 2681 C C . GLN A 1 373 ? 1.568 -30.656 -11.234 1 95.38 373 GLN A C 1
ATOM 2683 O O . GLN A 1 373 ? 2.107 -29.844 -11.992 1 95.38 373 GLN A O 1
ATOM 2688 N N . SER A 1 374 ? 2.033 -30.984 -10.086 1 95 374 SER A N 1
ATOM 2689 C CA . SER A 1 374 ? 3.395 -30.625 -9.703 1 95 374 SER A CA 1
ATOM 2690 C C . SER A 1 374 ? 4.141 -31.828 -9.133 1 95 374 SER A C 1
ATOM 2692 O O . SER A 1 374 ? 3.568 -32.625 -8.398 1 95 374 SER A O 1
ATOM 2694 N N . VAL A 1 375 ? 5.367 -32 -9.57 1 94.69 375 VAL A N 1
ATOM 2695 C CA . VAL A 1 375 ? 6.27 -33 -9.023 1 94.69 375 VAL A CA 1
ATOM 2696 C C . VAL A 1 375 ? 7.523 -32.344 -8.469 1 94.69 375 VAL A C 1
ATOM 2698 O O . VAL A 1 375 ? 8.32 -31.781 -9.227 1 94.69 375 VAL A O 1
ATOM 2701 N N . GLU A 1 376 ? 7.613 -32.375 -7.199 1 92.31 376 GLU A N 1
ATOM 2702 C CA . GLU A 1 376 ? 8.828 -31.828 -6.59 1 92.31 376 GLU A CA 1
ATOM 2703 C C . GLU A 1 376 ? 10.016 -32.75 -6.824 1 92.31 376 GLU A C 1
ATOM 2705 O O . GLU A 1 376 ? 9.891 -33.969 -6.711 1 92.31 376 GLU A O 1
ATOM 2710 N N . LEU A 1 377 ? 11.133 -32.094 -7.109 1 92.25 377 LEU A N 1
ATOM 2711 C CA . LEU A 1 377 ? 12.336 -32.875 -7.383 1 92.25 377 LEU A CA 1
ATOM 2712 C C . LEU A 1 377 ? 13.414 -32.594 -6.332 1 92.25 377 LEU A C 1
ATOM 2714 O O . LEU A 1 377 ? 13.586 -31.469 -5.902 1 92.25 377 LEU A O 1
ATOM 2718 N N . ASP A 1 378 ? 14 -33.625 -5.848 1 87.19 378 ASP A N 1
ATOM 2719 C CA . ASP A 1 378 ? 15.219 -33.469 -5.062 1 87.19 378 ASP A CA 1
ATOM 2720 C C . ASP A 1 378 ? 16.391 -33.031 -5.934 1 87.19 378 ASP A C 1
ATOM 2722 O O . ASP A 1 378 ? 16.844 -33.75 -6.812 1 87.19 378 ASP A O 1
ATOM 2726 N N . THR A 1 379 ? 16.859 -31.891 -5.797 1 82.75 379 THR A N 1
ATOM 2727 C CA . THR A 1 379 ? 17.844 -31.312 -6.699 1 82.75 379 THR A CA 1
ATOM 2728 C C . THR A 1 379 ? 19.203 -31.969 -6.512 1 82.75 379 THR A C 1
ATOM 2730 O O . THR A 1 379 ? 20.109 -31.781 -7.316 1 82.75 379 THR A O 1
ATOM 2733 N N . ARG A 1 380 ? 19.578 -32.812 -5.422 1 81 380 ARG A N 1
ATOM 2734 C CA . ARG A 1 380 ? 20.828 -33.531 -5.219 1 81 380 ARG A CA 1
ATOM 2735 C C . ARG A 1 380 ? 20.859 -34.844 -6 1 81 380 ARG A C 1
ATOM 2737 O O . ARG A 1 380 ? 21.812 -35.125 -6.715 1 81 380 ARG A O 1
ATOM 2744 N N . ALA A 1 381 ? 19.547 -35.438 -5.906 1 81.44 381 ALA A N 1
ATOM 2745 C CA . ALA A 1 381 ? 19.469 -36.781 -6.52 1 81.44 381 ALA A CA 1
ATOM 2746 C C . ALA A 1 381 ? 18.609 -36.75 -7.777 1 81.44 381 ALA A C 1
ATOM 2748 O O . ALA A 1 381 ? 18.625 -37.688 -8.57 1 81.44 381 ALA A O 1
ATOM 2749 N N . TRP A 1 382 ? 17.891 -35.656 -7.926 1 81.94 382 TRP A N 1
ATOM 2750 C CA . TRP A 1 382 ? 16.984 -35.438 -9.039 1 81.94 382 TRP A CA 1
ATOM 2751 C C . TRP A 1 382 ? 15.969 -36.594 -9.148 1 81.94 382 TRP A C 1
ATOM 2753 O O . TRP A 1 382 ? 15.75 -37.125 -10.242 1 81.94 382 TRP A O 1
ATOM 2763 N N . THR A 1 383 ? 15.516 -36.938 -8.055 1 85.88 383 THR A N 1
ATOM 2764 C CA . THR A 1 383 ? 14.43 -37.906 -7.938 1 85.88 383 THR A CA 1
ATOM 2765 C C . THR A 1 383 ? 13.133 -37.219 -7.523 1 85.88 383 THR A C 1
ATOM 2767 O O . THR A 1 383 ? 13.156 -36.125 -6.941 1 85.88 383 THR A O 1
ATOM 2770 N N . GLU A 1 384 ? 12.062 -37.906 -7.918 1 88 384 GLU A N 1
ATOM 2771 C CA . GLU A 1 384 ? 10.75 -37.344 -7.586 1 88 384 GLU A CA 1
ATOM 2772 C C . GLU A 1 384 ? 10.453 -37.5 -6.098 1 88 384 GLU A C 1
ATOM 2774 O O . GLU A 1 384 ? 10.766 -38.531 -5.492 1 88 384 GLU A O 1
ATOM 2779 N N . LYS A 1 385 ? 9.945 -36.469 -5.492 1 86.06 385 LYS A N 1
ATOM 2780 C CA . LYS A 1 385 ? 9.516 -36.5 -4.098 1 86.06 385 LYS A CA 1
ATOM 2781 C C . LYS A 1 385 ? 7.992 -36.469 -3.992 1 86.06 385 LYS A C 1
ATOM 2783 O O . LYS A 1 385 ? 7.34 -37.531 -4.078 1 86.06 385 LYS A O 1
ATOM 2788 N N . GLU A 1 386 ? 7.422 -35.375 -3.852 1 84.69 386 GLU A N 1
ATOM 2789 C CA . GLU A 1 386 ? 5.988 -35.219 -3.633 1 84.69 386 GLU A CA 1
ATOM 2790 C C . GLU A 1 386 ? 5.273 -34.812 -4.918 1 84.69 386 GLU A C 1
ATOM 2792 O O . GLU A 1 386 ? 5.785 -34 -5.691 1 84.69 386 GLU A O 1
ATOM 2797 N N . ARG A 1 387 ? 4.215 -35.531 -5.145 1 90 387 ARG A N 1
ATOM 2798 C CA . ARG A 1 387 ? 3.361 -35.219 -6.289 1 90 387 ARG A CA 1
ATOM 2799 C C . ARG A 1 387 ? 2.006 -34.688 -5.832 1 90 387 ARG A C 1
ATOM 2801 O O . ARG A 1 387 ? 1.44 -35.188 -4.852 1 90 387 ARG A O 1
ATOM 2808 N N . SER A 1 388 ? 1.569 -33.656 -6.523 1 92.56 388 SER A N 1
ATOM 2809 C CA . SER A 1 388 ? 0.236 -33.125 -6.273 1 92.56 388 SER A CA 1
ATOM 2810 C C . SER A 1 388 ? -0.533 -32.906 -7.574 1 92.56 388 SER A C 1
ATOM 2812 O O . SER A 1 388 ? 0.048 -32.531 -8.594 1 92.56 388 SER A O 1
ATOM 2814 N N . VAL A 1 389 ? -1.825 -33.344 -7.547 1 94.62 389 VAL A N 1
ATOM 2815 C CA . VAL A 1 389 ? -2.719 -33.188 -8.688 1 94.62 389 VAL A CA 1
ATOM 2816 C C . VAL A 1 389 ? -4.07 -32.656 -8.219 1 94.62 389 VAL A C 1
ATOM 2818 O O . VAL A 1 389 ? -4.609 -33.125 -7.211 1 94.62 389 VAL A O 1
ATOM 2821 N N . ALA A 1 390 ? -4.52 -31.656 -8.938 1 96.5 390 ALA A N 1
ATOM 2822 C CA . ALA A 1 390 ? -5.836 -31.125 -8.602 1 96.5 390 ALA A CA 1
ATOM 2823 C C . ALA A 1 390 ? -6.449 -30.391 -9.789 1 96.5 390 ALA A C 1
ATOM 2825 O O . ALA A 1 390 ? -5.73 -29.812 -10.609 1 96.5 390 ALA A O 1
ATOM 2826 N N . PHE A 1 391 ? -7.77 -30.484 -9.844 1 96.75 391 PHE A N 1
ATOM 2827 C CA . PHE A 1 391 ? -8.5 -29.609 -10.758 1 96.75 391 PHE A CA 1
ATOM 2828 C C . PHE A 1 391 ? -8.742 -28.25 -10.117 1 96.75 391 PHE A C 1
ATOM 2830 O O . PHE A 1 391 ? -9.297 -28.172 -9.016 1 96.75 391 PHE A O 1
ATOM 2837 N N . LEU A 1 392 ? -8.266 -27.219 -10.719 1 97.75 392 LEU A N 1
ATOM 2838 C CA . LEU A 1 392 ? -8.555 -25.875 -10.273 1 97.75 392 LEU A CA 1
ATOM 2839 C C . LEU A 1 392 ? -9.68 -25.25 -11.102 1 97.75 392 LEU A C 1
ATOM 2841 O O . LEU A 1 392 ? -9.609 -25.234 -12.336 1 97.75 392 LEU A O 1
ATOM 2845 N N . LEU A 1 393 ? -10.688 -24.812 -10.438 1 97.44 393 LEU A N 1
ATOM 2846 C CA . LEU A 1 393 ? -11.773 -24.078 -11.07 1 97.44 393 LEU A CA 1
ATOM 2847 C C . LEU A 1 393 ? -11.789 -22.625 -10.617 1 97.44 393 LEU A C 1
ATOM 2849 O O . LEU A 1 393 ? -11.57 -22.328 -9.445 1 97.44 393 LEU A O 1
ATOM 2853 N N . SER A 1 394 ? -12.008 -21.766 -11.531 1 97.38 394 SER A N 1
ATOM 2854 C CA . SER A 1 394 ? -12.211 -20.359 -11.227 1 97.38 394 SER A CA 1
ATOM 2855 C C . SER A 1 394 ? -13.438 -19.812 -11.945 1 97.38 394 SER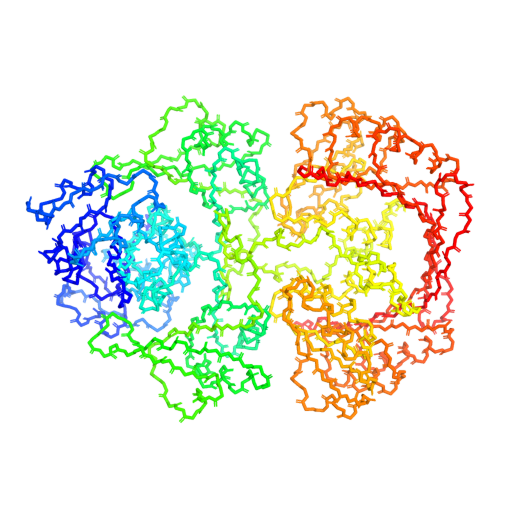 A C 1
ATOM 2857 O O . SER A 1 394 ? -13.68 -20.141 -13.102 1 97.38 394 SER A O 1
ATOM 2859 N N . GLY A 1 395 ? -14.266 -19.109 -11.25 1 97.5 395 GLY A N 1
ATOM 2860 C CA . GLY A 1 395 ? -15.414 -18.406 -11.797 1 97.5 395 GLY A CA 1
ATOM 2861 C C . GLY A 1 395 ? -15.336 -16.906 -11.586 1 97.5 395 GLY A C 1
ATOM 2862 O O . GLY A 1 395 ? -15.094 -16.438 -10.469 1 97.5 395 GLY A O 1
ATOM 2863 N N . ARG A 1 396 ? -15.523 -16.109 -12.648 1 96.88 396 ARG A N 1
ATOM 2864 C CA . ARG A 1 396 ? -15.531 -14.648 -12.57 1 96.88 396 ARG A CA 1
ATOM 2865 C C . ARG A 1 396 ? -16.859 -14.07 -13.062 1 96.88 396 ARG A C 1
ATOM 2867 O O . ARG A 1 396 ? -17.375 -14.5 -14.094 1 96.88 396 ARG A O 1
ATOM 2874 N N . LEU A 1 397 ? -17.328 -13.141 -12.305 1 95.31 397 LEU A N 1
ATOM 2875 C CA . LEU A 1 397 ? -18.531 -12.453 -12.773 1 95.31 397 LEU A CA 1
ATOM 2876 C C . LEU A 1 397 ? -18.188 -11.453 -13.875 1 95.31 397 LEU A C 1
ATOM 2878 O O . LEU A 1 397 ? -17.281 -10.625 -13.711 1 95.31 397 LEU A O 1
ATOM 2882 N N . PRO A 1 398 ? -18.766 -11.672 -14.992 1 86.5 398 PRO A N 1
ATOM 2883 C CA . PRO A 1 398 ? -18.484 -10.719 -16.078 1 86.5 398 PRO A CA 1
ATOM 2884 C C . PRO A 1 398 ? -18.859 -9.281 -15.703 1 86.5 398 PRO A C 1
ATOM 2886 O O . PRO A 1 398 ? -19.781 -9.055 -14.93 1 86.5 398 PRO A O 1
ATOM 2889 N N . GLU A 1 399 ? -17.922 -8.367 -15.891 1 74.06 399 GLU A N 1
ATOM 2890 C CA . GLU A 1 399 ? -18.203 -6.961 -15.617 1 74.06 399 GLU A CA 1
ATOM 2891 C C . GLU A 1 399 ? -19.469 -6.508 -16.359 1 74.06 399 GLU A C 1
ATOM 2893 O O . GLU A 1 399 ? -19.672 -6.859 -17.516 1 74.06 399 GLU A O 1
ATOM 2898 N N . ARG A 1 400 ? -20.547 -6.227 -15.602 1 53.19 400 ARG A N 1
ATOM 2899 C CA . ARG A 1 400 ? -21.719 -5.684 -16.266 1 53.19 400 ARG A CA 1
ATOM 2900 C C . ARG A 1 400 ? -21.391 -4.406 -17.016 1 53.19 400 ARG A C 1
ATOM 2902 O O . ARG A 1 400 ? -20.703 -3.527 -16.5 1 53.19 400 ARG A O 1
ATOM 2909 N N . SER A 1 401 ? -21.125 -4.57 -18.391 1 39.06 401 SER A N 1
ATOM 2910 C CA . SER A 1 401 ? -21.125 -3.328 -19.156 1 39.06 401 SER A CA 1
ATOM 2911 C C . SER A 1 401 ? -22.078 -2.307 -18.547 1 39.06 401 SER A C 1
ATOM 2913 O O . SER A 1 401 ? -23.203 -2.645 -18.188 1 39.06 401 SER A O 1
ATOM 2915 N N . PRO A 1 402 ? -21.609 -1.143 -18.297 1 36.12 402 PRO A N 1
ATOM 2916 C CA . PRO A 1 402 ? -22.703 -0.192 -18.109 1 36.12 402 PRO A CA 1
ATOM 2917 C C . PRO A 1 402 ? -23.766 -0.289 -19.203 1 36.12 402 PRO A C 1
ATOM 2919 O O . PRO A 1 402 ? -23.469 -0.705 -20.328 1 36.12 402 PRO A O 1
ATOM 2922 N N . MET B 1 1 ? 4.582 7.84 38.406 1 44.53 1 MET B N 1
ATOM 2923 C CA . MET B 1 1 ? 3.816 8.805 37.625 1 44.53 1 MET B CA 1
ATOM 2924 C C . MET B 1 1 ? 4.402 8.953 36.219 1 44.53 1 MET B C 1
ATOM 2926 O O . MET B 1 1 ? 5.621 9.078 36.062 1 44.53 1 MET B O 1
ATOM 2930 N N . ALA B 1 2 ? 3.787 8.484 35.312 1 59.03 2 ALA B N 1
ATOM 2931 C CA . ALA B 1 2 ? 4.383 8.656 33.969 1 59.03 2 ALA B CA 1
ATOM 2932 C C . ALA B 1 2 ? 4.762 10.117 33.719 1 59.03 2 ALA B C 1
ATOM 2934 O O . ALA B 1 2 ? 4.086 11.031 34.219 1 59.03 2 ALA B O 1
ATOM 2935 N N . ASP B 1 3 ? 6.117 10.438 33.344 1 82.06 3 ASP B N 1
ATOM 2936 C CA . ASP B 1 3 ? 6.594 11.789 33.031 1 82.06 3 ASP B CA 1
ATOM 2937 C C . ASP B 1 3 ? 6 12.289 31.719 1 82.06 3 ASP B C 1
ATOM 2939 O O . ASP B 1 3 ? 5.914 11.539 30.75 1 82.06 3 ASP B O 1
ATOM 2943 N N . ARG B 1 4 ? 5.32 13.461 31.844 1 87.56 4 ARG B N 1
ATOM 2944 C CA . ARG B 1 4 ? 4.629 14.039 30.703 1 87.56 4 ARG B CA 1
ATOM 2945 C C . ARG B 1 4 ? 5.586 14.852 29.828 1 87.56 4 ARG B C 1
ATOM 2947 O O . ARG B 1 4 ? 6.469 15.539 30.359 1 87.56 4 ARG B O 1
ATOM 2954 N N . VAL B 1 5 ? 5.48 14.703 28.531 1 95.75 5 VAL B N 1
ATOM 2955 C CA . VAL B 1 5 ? 6.242 15.5 27.578 1 95.75 5 VAL B CA 1
ATOM 2956 C C . VAL B 1 5 ? 5.309 16.047 26.5 1 95.75 5 VAL B C 1
ATOM 2958 O O . VAL B 1 5 ? 4.438 15.32 26 1 95.75 5 VAL B O 1
ATOM 2961 N N . THR B 1 6 ? 5.379 17.328 26.266 1 97.31 6 THR B N 1
ATOM 2962 C CA . THR B 1 6 ? 4.652 17.938 25.172 1 97.31 6 THR B CA 1
ATOM 2963 C C . THR B 1 6 ? 5.547 18.062 23.938 1 97.31 6 THR B C 1
ATOM 2965 O O . THR B 1 6 ? 6.645 18.625 24.016 1 97.31 6 THR B O 1
ATOM 2968 N N . VAL B 1 7 ? 5.133 17.453 22.859 1 97.75 7 VAL B N 1
ATOM 2969 C CA . VAL B 1 7 ? 5.859 17.516 21.594 1 97.75 7 VAL B CA 1
ATOM 2970 C C . VAL B 1 7 ? 5.184 18.531 20.672 1 97.75 7 VAL B C 1
ATOM 2972 O O . VAL B 1 7 ? 4.012 18.359 20.312 1 97.75 7 VAL B O 1
ATOM 2975 N N . ILE B 1 8 ? 5.914 19.531 20.266 1 97.31 8 ILE B N 1
ATOM 2976 C CA . ILE B 1 8 ? 5.367 20.609 19.453 1 97.31 8 ILE B CA 1
ATOM 2977 C C . ILE B 1 8 ? 5.992 20.594 18.062 1 97.31 8 ILE B C 1
ATOM 2979 O O . ILE B 1 8 ? 7.215 20.641 17.922 1 97.31 8 ILE B O 1
ATOM 2983 N N . GLY B 1 9 ? 5.098 20.438 17.062 1 96.5 9 GLY B N 1
ATOM 2984 C CA . GLY B 1 9 ? 5.555 20.609 15.688 1 96.5 9 GLY B CA 1
ATOM 2985 C C . GLY B 1 9 ? 5.73 22.062 15.297 1 96.5 9 GLY B C 1
ATOM 2986 O O . GLY B 1 9 ? 4.949 22.922 15.719 1 96.5 9 GLY B O 1
ATOM 2987 N N . TRP B 1 10 ? 6.723 22.281 14.531 1 93.31 10 TRP B N 1
ATOM 2988 C CA . TRP B 1 10 ? 7.012 23.625 14.055 1 93.31 10 TRP B CA 1
ATOM 2989 C C . TRP B 1 10 ? 7.125 23.656 12.531 1 93.31 10 TRP B C 1
ATOM 2991 O O . TRP B 1 10 ? 7.926 22.922 11.953 1 93.31 10 TRP B O 1
ATOM 3001 N N . ASP B 1 11 ? 6.273 24.453 11.852 1 92.31 11 ASP B N 1
ATOM 3002 C CA . ASP B 1 11 ? 6.281 24.5 10.398 1 92.31 11 ASP B CA 1
ATOM 3003 C C . ASP B 1 11 ? 6.582 25.922 9.906 1 92.31 11 ASP B C 1
ATOM 3005 O O . ASP B 1 11 ? 6.301 26.25 8.75 1 92.31 11 ASP B O 1
ATOM 3009 N N . GLY B 1 12 ? 7.125 26.75 10.773 1 87.94 12 GLY B N 1
ATOM 3010 C CA . GLY B 1 12 ? 7.469 28.109 10.406 1 87.94 12 GLY B CA 1
ATOM 3011 C C . GLY B 1 12 ? 6.367 29.109 10.703 1 87.94 12 GLY B C 1
ATOM 3012 O O . GLY B 1 12 ? 6.605 30.312 10.734 1 87.94 12 GLY B O 1
ATOM 3013 N N . SER B 1 13 ? 5.133 28.641 10.922 1 87.75 13 SER B N 1
ATOM 3014 C CA . SER B 1 13 ? 4.016 29.516 11.266 1 87.75 13 SER B CA 1
ATOM 3015 C C . SER B 1 13 ? 4.043 29.891 12.734 1 87.75 13 SER B C 1
ATOM 3017 O O . SER B 1 13 ? 4.762 29.281 13.531 1 87.75 13 SER B O 1
ATOM 3019 N N . PRO B 1 14 ? 3.34 30.875 13.102 1 84.75 14 PRO B N 1
ATOM 3020 C CA . PRO B 1 14 ? 3.242 31.219 14.523 1 84.75 14 PRO B CA 1
ATOM 3021 C C . PRO B 1 14 ? 2.693 30.078 15.375 1 84.75 14 PRO B C 1
ATOM 3023 O O . PRO B 1 14 ? 1.81 29.344 14.93 1 84.75 14 PRO B O 1
ATOM 3026 N N . LEU B 1 15 ? 3.281 30.016 16.547 1 89.12 15 LEU B N 1
ATOM 3027 C CA . LEU B 1 15 ? 2.848 28.969 17.453 1 89.12 15 LEU B CA 1
ATOM 3028 C C . LEU B 1 15 ? 1.393 29.156 17.875 1 89.12 15 LEU B C 1
ATOM 3030 O O . LEU B 1 15 ? 0.941 30.297 18.047 1 89.12 15 LEU B O 1
ATOM 3034 N N . THR B 1 16 ? 0.67 28.125 18 1 87.62 16 THR B N 1
ATOM 3035 C CA . THR B 1 16 ? -0.689 28.172 18.516 1 87.62 16 THR B CA 1
ATOM 3036 C C . THR B 1 16 ? -0.686 28.578 19.984 1 87.62 16 THR B C 1
ATOM 3038 O O . THR B 1 16 ? 0.367 28.609 20.625 1 87.62 16 THR B O 1
ATOM 3041 N N . ALA B 1 17 ? -1.845 28.891 20.484 1 88.12 17 ALA B N 1
ATOM 3042 C CA . ALA B 1 17 ? -1.969 29.234 21.906 1 88.12 17 ALA B CA 1
ATOM 3043 C C . ALA B 1 17 ? -1.536 28.062 22.781 1 88.12 17 ALA B C 1
ATOM 3045 O O . ALA B 1 17 ? -0.838 28.25 23.781 1 88.12 17 ALA B O 1
ATOM 3046 N N . ALA B 1 18 ? -1.897 26.906 22.391 1 89.25 18 ALA B N 1
ATOM 3047 C CA . ALA B 1 18 ? -1.538 25.688 23.125 1 89.25 18 ALA B CA 1
ATOM 3048 C C . ALA B 1 18 ? -0.026 25.484 23.156 1 89.25 18 ALA B C 1
ATOM 3050 O O . ALA B 1 18 ? 0.551 25.172 24.188 1 89.25 18 ALA B O 1
ATOM 3051 N N . ALA B 1 19 ? 0.574 25.672 22.047 1 93.5 19 ALA B N 1
ATOM 3052 C CA . ALA B 1 19 ? 2.021 25.531 21.938 1 93.5 19 ALA B CA 1
ATOM 3053 C C . ALA B 1 19 ? 2.748 26.562 22.797 1 93.5 19 ALA B C 1
ATOM 3055 O O . ALA B 1 19 ? 3.703 26.25 23.5 1 93.5 19 ALA B O 1
ATOM 3056 N N . ARG B 1 20 ? 2.275 27.766 22.75 1 94.12 20 ARG B N 1
ATOM 3057 C CA . ARG B 1 20 ? 2.885 28.844 23.516 1 94.12 20 ARG B CA 1
ATOM 3058 C C . ARG B 1 20 ? 2.768 28.594 25.016 1 94.12 20 ARG B C 1
ATOM 3060 O O . ARG B 1 20 ? 3.723 28.812 25.766 1 94.12 20 ARG B O 1
ATOM 3067 N N . SER B 1 21 ? 1.635 28.172 25.359 1 94.5 21 SER B N 1
ATOM 3068 C CA . SER B 1 21 ? 1.399 27.875 26.766 1 94.5 21 SER B CA 1
ATOM 3069 C C . SER B 1 21 ? 2.316 26.75 27.25 1 94.5 21 SER B C 1
ATOM 3071 O O . SER B 1 21 ? 2.947 26.875 28.297 1 94.5 21 SER B O 1
ATOM 3073 N N . ALA B 1 22 ? 2.418 25.703 26.484 1 94.88 22 ALA B N 1
ATOM 3074 C CA . ALA B 1 22 ? 3.275 24.578 26.844 1 94.88 22 ALA B CA 1
ATOM 3075 C C . ALA B 1 22 ? 4.742 25 26.891 1 94.88 22 ALA B C 1
ATOM 3077 O O . ALA B 1 22 ? 5.457 24.656 27.844 1 94.88 22 ALA B O 1
ATOM 3078 N N . LEU B 1 23 ? 5.125 25.703 25.938 1 95.5 23 LEU B N 1
ATOM 3079 C CA . LEU B 1 23 ? 6.512 26.156 25.875 1 95.5 23 LEU B CA 1
ATOM 3080 C C . LEU B 1 23 ? 6.828 27.109 27.016 1 95.5 23 LEU B C 1
ATOM 3082 O O . LEU B 1 23 ? 7.883 27 27.656 1 95.5 23 LEU B O 1
ATOM 3086 N N . GLY B 1 24 ? 5.961 27.969 27.344 1 95.06 24 GLY B N 1
ATOM 3087 C CA . GLY B 1 24 ? 6.156 28.922 28.406 1 95.06 24 GLY B CA 1
ATOM 3088 C C . GLY B 1 24 ? 6.324 28.266 29.766 1 95.06 24 GLY B C 1
ATOM 3089 O O . GLY B 1 24 ? 7.023 28.797 30.641 1 95.06 24 GLY B O 1
ATOM 3090 N N . ALA B 1 25 ? 5.734 27.141 29.938 1 94.75 25 ALA B N 1
ATOM 3091 C CA . ALA B 1 25 ? 5.762 26.438 31.219 1 94.75 25 ALA B CA 1
ATOM 3092 C C . ALA B 1 25 ? 6.918 25.453 31.281 1 94.75 25 ALA B C 1
ATOM 3094 O O . ALA B 1 25 ? 7.156 24.812 32.312 1 94.75 25 ALA B O 1
ATOM 3095 N N . ALA B 1 26 ? 7.641 25.312 30.25 1 96.44 26 ALA B N 1
ATOM 3096 C CA . ALA B 1 26 ? 8.625 24.234 30.125 1 96.44 26 ALA B CA 1
ATOM 3097 C C . ALA B 1 26 ? 9.852 24.516 31 1 96.44 26 ALA B C 1
ATOM 3099 O O . ALA B 1 26 ? 10.328 25.656 31.062 1 96.44 26 ALA B O 1
ATOM 3100 N N . THR B 1 27 ? 10.312 23.484 31.719 1 97.06 27 THR B N 1
ATOM 3101 C CA . THR B 1 27 ? 11.555 23.547 32.469 1 97.06 27 THR B CA 1
ATOM 3102 C C . THR B 1 27 ? 12.672 22.797 31.75 1 97.06 27 THR B C 1
ATOM 3104 O O . THR B 1 27 ? 13.836 22.891 32.156 1 97.06 27 THR B O 1
ATOM 3107 N N . LEU B 1 28 ? 12.312 22.125 30.75 1 97.06 28 LEU B N 1
ATOM 3108 C CA . LEU B 1 28 ? 13.234 21.469 29.828 1 97.06 28 LEU B CA 1
ATOM 3109 C C . LEU B 1 28 ? 12.727 21.547 28.391 1 97.06 28 LEU B C 1
ATOM 3111 O O . LEU B 1 28 ? 11.555 21.266 28.141 1 97.06 28 LEU B O 1
ATOM 3115 N N . VAL B 1 29 ? 13.555 22.047 27.516 1 97.62 29 VAL B N 1
ATOM 3116 C CA . VAL B 1 29 ? 13.195 22.141 26.094 1 97.62 29 VAL B CA 1
ATOM 3117 C C . VAL B 1 29 ? 14.258 21.438 25.25 1 97.62 29 VAL B C 1
ATOM 3119 O O . VAL B 1 29 ? 15.445 21.766 25.328 1 97.62 29 VAL B O 1
ATOM 3122 N N . ALA B 1 30 ? 13.812 20.453 24.516 1 97.19 30 ALA B N 1
ATOM 3123 C CA . ALA B 1 30 ? 14.672 19.766 23.547 1 97.19 30 ALA B CA 1
ATOM 3124 C C . ALA B 1 30 ? 14.289 20.125 22.109 1 97.19 30 ALA B C 1
ATOM 3126 O O . ALA B 1 30 ? 13.109 20.234 21.797 1 97.19 30 ALA B O 1
ATOM 3127 N N . GLY B 1 31 ? 15.219 20.328 21.188 1 95.88 31 GLY B N 1
ATOM 3128 C CA . GLY B 1 31 ? 14.961 20.656 19.797 1 95.88 31 GLY B CA 1
ATOM 3129 C C . GLY B 1 31 ? 16.219 20.969 19.016 1 95.88 31 GLY B C 1
ATOM 3130 O O . GLY B 1 31 ? 17.328 20.844 19.531 1 95.88 31 GLY B O 1
ATOM 3131 N N . ALA B 1 32 ? 16.062 21.234 17.797 1 91.19 32 ALA B N 1
ATOM 3132 C CA . ALA B 1 32 ? 17.172 21.703 16.969 1 91.19 32 ALA B CA 1
ATOM 3133 C C . ALA B 1 32 ? 17.625 23.094 17.375 1 91.19 32 ALA B C 1
ATOM 3135 O O . ALA B 1 32 ? 16.969 23.75 18.203 1 91.19 32 ALA B O 1
ATOM 3136 N N . ALA B 1 33 ? 18.734 23.516 16.766 1 89.88 33 ALA B N 1
ATOM 3137 C CA . ALA B 1 33 ? 19.312 24.812 17.109 1 89.88 33 ALA B CA 1
ATOM 3138 C C . ALA B 1 33 ? 18.312 25.953 16.859 1 89.88 33 ALA B C 1
ATOM 3140 O O . ALA B 1 33 ? 18.141 26.828 17.719 1 89.88 33 ALA B O 1
ATOM 3141 N N . HIS B 1 34 ? 17.641 25.875 15.727 1 87.69 34 HIS B N 1
ATOM 3142 C CA . HIS B 1 34 ? 16.719 26.953 15.375 1 87.69 34 HIS B CA 1
ATOM 3143 C C . HIS B 1 34 ? 15.477 26.938 16.266 1 87.69 34 HIS B C 1
ATOM 3145 O O . HIS B 1 34 ? 14.844 27.984 16.469 1 87.69 34 HIS B O 1
ATOM 3151 N N . HIS B 1 35 ? 15.125 25.812 16.812 1 92.19 35 HIS B N 1
ATOM 3152 C CA . HIS B 1 35 ? 14.023 25.719 17.766 1 92.19 35 HIS B CA 1
ATOM 3153 C C . HIS B 1 35 ? 14.391 26.375 19.094 1 92.19 35 HIS B C 1
ATOM 3155 O O . HIS B 1 35 ? 13.602 27.156 19.656 1 92.19 35 HIS B O 1
ATOM 3161 N N . LEU B 1 36 ? 15.562 26.047 19.531 1 93.62 36 LEU B N 1
ATOM 3162 C CA . LEU B 1 36 ? 16.016 26.5 20.844 1 93.62 36 LEU B CA 1
ATOM 3163 C C . LEU B 1 36 ? 16.266 28 20.844 1 93.62 36 LEU B C 1
ATOM 3165 O O . LEU B 1 36 ? 16.375 28.625 21.906 1 93.62 36 LEU B O 1
ATOM 3169 N N . ALA B 1 37 ? 16.312 28.578 19.625 1 90.69 37 ALA B N 1
ATOM 3170 C CA . ALA B 1 37 ? 16.547 30.016 19.484 1 90.69 37 ALA B CA 1
ATOM 3171 C C . ALA B 1 37 ? 15.234 30.781 19.484 1 90.69 37 ALA B C 1
ATOM 3173 O O . ALA B 1 37 ? 15.227 32.031 19.469 1 90.69 37 ALA B O 1
ATOM 3174 N N . LEU B 1 38 ? 14.117 30.109 19.484 1 90.12 38 LEU B N 1
ATOM 3175 C CA . LEU B 1 38 ? 12.828 30.781 19.516 1 90.12 38 LEU B CA 1
ATOM 3176 C C . LEU B 1 38 ? 12.68 31.625 20.781 1 90.12 38 LEU B C 1
ATOM 3178 O O . LEU B 1 38 ? 13.086 31.203 21.859 1 90.12 38 LEU B O 1
ATOM 3182 N N . PRO B 1 39 ? 12.109 32.812 20.609 1 91.31 39 PRO B N 1
ATOM 3183 C CA . PRO B 1 39 ? 11.984 33.688 21.766 1 91.31 39 PRO B CA 1
ATOM 3184 C C . PRO B 1 39 ? 11.031 33.156 22.828 1 91.31 39 PRO B C 1
ATOM 3186 O O . PRO B 1 39 ? 11.109 33.562 24 1 91.31 39 PRO B O 1
ATOM 3189 N N . GLU B 1 40 ? 10.172 32.219 22.453 1 93 40 GLU B N 1
ATOM 3190 C CA . GLU B 1 40 ? 9.172 31.672 23.359 1 93 40 GLU B CA 1
ATOM 3191 C C . GLU B 1 40 ? 9.812 30.688 24.344 1 93 40 GLU B C 1
ATOM 3193 O O . GLU B 1 40 ? 9.195 30.312 25.344 1 93 40 GLU B O 1
ATOM 3198 N N . VAL B 1 41 ? 11.031 30.234 24.078 1 95.25 41 VAL B N 1
ATOM 3199 C CA . VAL B 1 41 ? 11.711 29.297 24.953 1 95.25 41 VAL B CA 1
ATOM 3200 C C . VAL B 1 41 ? 12.141 30 26.234 1 95.25 41 VAL B C 1
ATOM 3202 O O . VAL B 1 41 ? 12.883 30.984 26.188 1 95.25 41 VAL B O 1
ATOM 3205 N N . PRO B 1 42 ? 11.742 29.484 27.344 1 96.25 42 PRO B N 1
ATOM 3206 C CA . PRO B 1 42 ? 12.086 30.156 28.594 1 96.25 42 PRO B CA 1
ATOM 3207 C C . PRO B 1 42 ? 13.594 30.188 28.844 1 96.25 42 PRO B C 1
ATOM 3209 O O . PRO B 1 42 ? 14.289 29.188 28.625 1 96.25 42 PRO B O 1
ATOM 3212 N N . ALA B 1 43 ? 14.023 31.234 29.453 1 95.06 43 ALA B N 1
ATOM 3213 C CA . ALA B 1 43 ? 15.445 31.438 29.703 1 95.06 43 ALA B CA 1
ATOM 3214 C C . ALA B 1 43 ? 15.961 30.453 30.75 1 95.06 43 ALA B C 1
ATOM 3216 O O . ALA B 1 43 ? 17.109 30.016 30.688 1 95.06 43 ALA B O 1
ATOM 3217 N N . ALA B 1 44 ? 15.18 30.078 31.672 1 95.31 44 ALA B N 1
ATOM 3218 C CA . ALA B 1 44 ? 15.609 29.25 32.781 1 95.31 44 ALA B CA 1
ATOM 3219 C C . ALA B 1 44 ? 15.5 27.766 32.438 1 95.31 44 ALA B C 1
ATOM 3221 O O . ALA B 1 44 ? 15.977 26.906 33.219 1 95.31 44 ALA B O 1
ATOM 3222 N N . ALA B 1 45 ? 14.82 27.453 31.328 1 96.69 45 ALA B N 1
ATOM 3223 C CA . ALA B 1 45 ? 14.625 26.047 30.984 1 96.69 45 ALA B CA 1
ATOM 3224 C C . ALA B 1 45 ? 15.945 25.391 30.578 1 96.69 45 ALA B C 1
ATOM 3226 O O . ALA B 1 45 ? 16.766 26 29.906 1 96.69 45 ALA B O 1
ATOM 3227 N N . GLU B 1 46 ? 16.109 24.156 31.047 1 96.75 46 GLU B N 1
ATOM 3228 C CA . GLU B 1 46 ? 17.203 23.359 30.5 1 96.75 46 GLU B CA 1
ATOM 3229 C C . GLU B 1 46 ? 17.031 23.141 29 1 96.75 46 GLU B C 1
ATOM 3231 O O . GLU B 1 46 ? 15.945 22.812 28.531 1 96.75 46 GLU B O 1
ATOM 3236 N N . ARG B 1 47 ? 18.062 23.344 28.266 1 96.56 47 ARG B N 1
ATOM 3237 C CA . ARG B 1 47 ? 18.031 23.203 26.812 1 96.56 47 ARG B CA 1
ATOM 3238 C C . ARG B 1 47 ? 18.844 21.984 26.375 1 96.56 47 ARG B C 1
ATOM 3240 O O . ARG B 1 47 ? 19.984 21.812 26.781 1 96.56 47 ARG B O 1
ATOM 3247 N N . ILE B 1 48 ? 18.188 21.172 25.562 1 95.56 48 ILE B N 1
ATOM 3248 C CA . ILE B 1 48 ? 18.828 19.984 25 1 95.56 48 ILE B CA 1
ATOM 3249 C C . ILE B 1 48 ? 18.812 20.062 23.469 1 95.56 48 ILE B C 1
ATOM 3251 O O . ILE B 1 48 ? 17.75 20.125 22.859 1 95.56 48 ILE B O 1
ATOM 3255 N N . ARG B 1 49 ? 19.969 20.016 22.891 1 93.12 49 ARG B N 1
ATOM 3256 C CA . ARG B 1 49 ? 20.047 19.906 21.438 1 93.12 49 ARG B CA 1
ATOM 3257 C C . ARG B 1 49 ? 19.719 18.484 20.984 1 93.12 49 ARG B C 1
ATOM 3259 O O . ARG B 1 49 ? 20.391 17.531 21.391 1 93.12 49 ARG B O 1
ATOM 3266 N N . LEU B 1 50 ? 18.719 18.453 20.094 1 89.19 50 LEU B N 1
ATOM 3267 C CA . LEU B 1 50 ? 18.234 17.141 19.672 1 89.19 50 LEU B CA 1
ATOM 3268 C C . LEU B 1 50 ? 19.156 16.516 18.641 1 89.19 50 LEU B C 1
ATOM 3270 O O . LEU B 1 50 ? 19.297 17.031 17.531 1 89.19 50 LEU B O 1
ATOM 3274 N N . GLY B 1 51 ? 19.984 15.625 19.062 1 82.38 51 GLY B N 1
ATOM 3275 C CA . GLY B 1 51 ? 20.734 14.711 18.203 1 82.38 51 GLY B CA 1
ATOM 3276 C C . GLY B 1 51 ? 20.141 13.312 18.172 1 82.38 51 GLY B C 1
ATOM 3277 O O . GLY B 1 51 ? 19.484 12.93 17.203 1 82.38 51 GLY B O 1
ATOM 3278 N N . SER B 1 52 ? 20.172 12.703 19.25 1 88.69 52 SER B N 1
ATOM 3279 C CA . SER B 1 52 ? 19.516 11.422 19.484 1 88.69 52 SER B CA 1
ATOM 3280 C C . SER B 1 52 ? 18.219 11.594 20.234 1 88.69 52 SER B C 1
ATOM 3282 O O . SER B 1 52 ? 18.203 12.055 21.391 1 88.69 52 SER B O 1
ATOM 3284 N N . VAL B 1 53 ? 17.188 11.188 19.594 1 91.62 53 VAL B N 1
ATOM 3285 C CA . VAL B 1 53 ? 15.875 11.297 20.234 1 91.62 53 VAL B CA 1
ATOM 3286 C C . VAL B 1 53 ? 15.812 10.375 21.453 1 91.62 53 VAL B C 1
ATOM 3288 O O . VAL B 1 53 ? 15.211 10.727 22.469 1 91.62 53 VAL B O 1
ATOM 3291 N N . ALA B 1 54 ? 16.484 9.273 21.359 1 92.12 54 ALA B N 1
ATOM 3292 C CA . ALA B 1 54 ? 16.5 8.32 22.469 1 92.12 54 ALA B CA 1
ATOM 3293 C C . ALA B 1 54 ? 17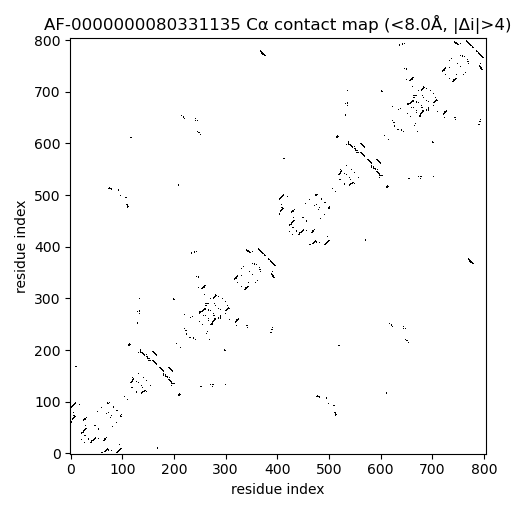.188 8.914 23.703 1 92.12 54 ALA B C 1
ATOM 3295 O O . ALA B 1 54 ? 16.719 8.742 24.828 1 92.12 54 ALA B O 1
ATOM 3296 N N . LEU B 1 55 ? 18.266 9.617 23.453 1 92.75 55 LEU B N 1
ATOM 3297 C CA . LEU B 1 55 ? 18.984 10.242 24.578 1 92.75 55 LEU B CA 1
ATOM 3298 C C . LEU B 1 55 ? 18.141 11.352 25.203 1 92.75 55 LEU B C 1
ATOM 3300 O O . LEU B 1 55 ? 18.094 11.469 26.422 1 92.75 55 LEU B O 1
ATOM 3304 N N . ALA B 1 56 ? 17.547 12.086 24.344 1 93.31 56 ALA B N 1
ATOM 3305 C CA . ALA B 1 56 ? 16.656 13.133 24.844 1 93.31 56 ALA B CA 1
ATOM 3306 C C . ALA B 1 56 ? 15.508 12.539 25.656 1 93.31 56 ALA B C 1
ATOM 3308 O O . ALA B 1 56 ? 15.141 13.062 26.703 1 93.31 56 ALA B O 1
ATOM 3309 N N . ALA B 1 57 ? 14.969 11.453 25.188 1 94.19 57 ALA B N 1
ATOM 3310 C CA . ALA B 1 57 ? 13.859 10.781 25.859 1 94.19 57 ALA B CA 1
ATOM 3311 C C . ALA B 1 57 ? 14.258 10.328 27.266 1 94.19 57 ALA B C 1
ATOM 3313 O O . ALA B 1 57 ? 13.492 10.492 28.219 1 94.19 57 ALA B O 1
ATOM 3314 N N . ARG B 1 58 ? 15.445 9.805 27.406 1 94.31 58 ARG B N 1
ATOM 3315 C CA . ARG B 1 58 ? 15.945 9.352 28.703 1 94.31 58 ARG B CA 1
ATOM 3316 C C . ARG B 1 58 ? 16.109 10.531 29.672 1 94.31 58 ARG B C 1
ATOM 3318 O O . ARG B 1 58 ? 15.766 10.43 30.844 1 94.31 58 ARG B O 1
ATOM 3325 N N . ARG B 1 59 ? 16.641 11.562 29.141 1 94.56 59 ARG B N 1
ATOM 3326 C CA . ARG B 1 59 ? 16.812 12.75 29.969 1 94.56 59 ARG B CA 1
ATOM 3327 C C . ARG B 1 59 ? 15.461 13.297 30.422 1 94.56 59 ARG B C 1
ATOM 3329 O O . ARG B 1 59 ? 15.312 13.742 31.562 1 94.56 59 ARG B O 1
ATOM 3336 N N . ILE B 1 60 ? 14.508 13.297 29.516 1 94.25 60 ILE B N 1
ATOM 3337 C CA . ILE B 1 60 ? 13.164 13.789 29.812 1 94.25 60 ILE B CA 1
ATOM 3338 C C . ILE B 1 60 ? 12.508 12.914 30.875 1 94.25 60 ILE B C 1
ATOM 3340 O O . ILE B 1 60 ? 11.875 13.43 31.797 1 94.25 60 ILE B O 1
ATOM 3344 N N . ALA B 1 61 ? 12.734 11.648 30.75 1 93.69 61 ALA B N 1
ATOM 3345 C CA . ALA B 1 61 ? 12.164 10.703 31.703 1 93.69 61 ALA B CA 1
ATOM 3346 C C . ALA B 1 61 ? 12.719 10.953 33.125 1 93.69 61 ALA B C 1
ATOM 3348 O O . ALA B 1 61 ? 12.039 10.703 34.094 1 93.69 61 ALA B O 1
ATOM 3349 N N . ALA B 1 62 ? 13.922 11.414 33.156 1 93.44 62 ALA B N 1
ATOM 3350 C CA . ALA B 1 62 ? 14.578 11.672 34.438 1 93.44 62 ALA B CA 1
ATOM 3351 C C . ALA B 1 62 ? 14.258 13.078 34.938 1 93.44 62 ALA B C 1
ATOM 3353 O O . ALA B 1 62 ? 14.594 13.43 36.094 1 93.44 62 ALA B O 1
ATOM 3354 N N . HIS B 1 63 ? 13.719 13.844 34.094 1 93.56 63 HIS B N 1
ATOM 3355 C CA . HIS B 1 63 ? 13.445 15.242 34.438 1 93.56 63 HIS B CA 1
ATOM 3356 C C . HIS B 1 63 ? 12.195 15.383 35.281 1 93.56 63 HIS B C 1
ATOM 3358 O O . HIS B 1 63 ? 11.18 14.734 35.031 1 93.56 63 HIS B O 1
ATOM 3364 N N . ARG B 1 64 ? 12.367 16.141 36.375 1 90.44 64 ARG B N 1
ATOM 3365 C CA . ARG B 1 64 ? 11.219 16.469 37.219 1 90.44 64 ARG B CA 1
ATOM 3366 C C . ARG B 1 64 ? 10.656 17.844 36.875 1 90.44 64 ARG B C 1
ATOM 3368 O O . ARG B 1 64 ? 11.289 18.859 37.156 1 90.44 64 ARG B O 1
ATOM 3375 N N . GLY B 1 65 ? 9.609 18 36.062 1 92.06 65 GLY B N 1
ATOM 3376 C CA . GLY B 1 65 ? 8.992 19.219 35.594 1 92.06 65 GLY B CA 1
ATOM 3377 C C . GLY B 1 65 ? 8.305 19.062 34.25 1 92.06 65 GLY B C 1
ATOM 3378 O O . GLY B 1 65 ? 7.883 17.953 33.906 1 92.06 65 GLY B O 1
ATOM 3379 N N . SER B 1 66 ? 8.102 20.234 33.625 1 94.5 66 SER B N 1
ATOM 3380 C CA . SER B 1 66 ? 7.438 20.234 32.312 1 94.5 66 SER B CA 1
ATOM 3381 C C . SER B 1 66 ? 8.453 20.203 31.188 1 94.5 66 SER B C 1
ATOM 3383 O O . SER B 1 66 ? 9.297 21.094 31.078 1 94.5 66 SER B O 1
ATOM 3385 N N . ALA B 1 67 ? 8.391 19.203 30.391 1 96.62 67 ALA B N 1
ATOM 3386 C CA . ALA B 1 67 ? 9.32 19.047 29.281 1 96.62 67 ALA B CA 1
ATOM 3387 C C . ALA B 1 67 ? 8.617 19.266 27.938 1 96.62 67 ALA B C 1
ATOM 3389 O O . ALA B 1 67 ? 7.469 18.844 27.766 1 96.62 67 ALA B O 1
ATOM 3390 N N . VAL B 1 68 ? 9.305 19.938 27.062 1 97.31 68 VAL B N 1
ATOM 3391 C CA . VAL B 1 68 ? 8.812 20.172 25.703 1 97.31 68 VAL B CA 1
ATOM 3392 C C . VAL B 1 68 ? 9.859 19.703 24.688 1 97.31 68 VAL B C 1
ATOM 3394 O O . VAL B 1 68 ? 11.055 19.953 24.875 1 97.31 68 VAL B O 1
ATOM 3397 N N . VAL B 1 69 ? 9.438 18.984 23.703 1 97.31 69 VAL B N 1
ATOM 3398 C CA . VAL B 1 69 ? 10.258 18.641 22.547 1 97.31 69 VAL B CA 1
ATOM 3399 C C . VAL B 1 69 ? 9.734 19.359 21.297 1 97.31 69 VAL B C 1
ATOM 3401 O O . VAL B 1 69 ? 8.547 19.266 20.984 1 97.31 69 VAL B O 1
ATOM 3404 N N . LEU B 1 70 ? 10.617 20.094 20.672 1 96.31 70 LEU B N 1
ATOM 3405 C CA . LEU B 1 70 ? 10.281 20.734 19.406 1 96.31 70 LEU B CA 1
ATOM 3406 C C . LEU B 1 70 ? 10.797 19.938 18.219 1 96.31 70 LEU B C 1
ATOM 3408 O O . LEU B 1 70 ? 11.938 19.453 18.25 1 96.31 70 LEU B O 1
ATOM 3412 N N . ALA B 1 71 ? 9.93 19.734 17.219 1 95 71 ALA B N 1
ATOM 3413 C CA . ALA B 1 71 ? 10.297 19.016 16.016 1 95 71 ALA B CA 1
ATOM 3414 C C . ALA B 1 71 ? 9.859 19.766 14.758 1 95 71 ALA B C 1
ATOM 3416 O O . ALA B 1 71 ? 8.852 20.484 14.781 1 95 71 ALA B O 1
ATOM 3417 N N . ASP B 1 72 ? 10.625 19.625 13.672 1 92.5 72 ASP B N 1
ATOM 3418 C CA . ASP B 1 72 ? 10.242 20.203 12.383 1 92.5 72 ASP B CA 1
ATOM 3419 C C . ASP B 1 72 ? 9.023 19.484 11.805 1 92.5 72 ASP B C 1
ATOM 3421 O O . ASP B 1 72 ? 8.977 18.25 11.773 1 92.5 72 ASP B O 1
ATOM 3425 N N . GLY B 1 73 ? 8.078 20.297 11.312 1 94.88 73 GLY B N 1
ATOM 3426 C CA . GLY B 1 73 ? 6.887 19.719 10.711 1 94.88 73 GLY B CA 1
ATOM 3427 C C . GLY B 1 73 ? 5.984 19.031 11.711 1 94.88 73 GLY B C 1
ATOM 3428 O O . GLY B 1 73 ? 5.812 19.5 12.836 1 94.88 73 GLY B O 1
ATOM 3429 N N . ASP B 1 74 ? 5.34 18 11.297 1 97.06 74 ASP B N 1
ATOM 3430 C CA . ASP B 1 74 ? 4.441 17.234 12.148 1 97.06 74 ASP B CA 1
ATOM 3431 C C . ASP B 1 74 ? 5.199 16.156 12.922 1 97.06 74 ASP B C 1
ATOM 3433 O O . ASP B 1 74 ? 5.691 15.195 12.328 1 97.06 74 ASP B O 1
ATOM 3437 N N . PRO B 1 75 ? 5.215 16.234 14.242 1 96.88 75 PRO B N 1
ATOM 3438 C CA . PRO B 1 75 ? 6 15.281 15.023 1 96.88 75 PRO B CA 1
ATOM 3439 C C . PRO B 1 75 ? 5.461 13.852 14.93 1 96.88 75 PRO B C 1
ATOM 3441 O O . PRO B 1 75 ? 6.148 12.898 15.305 1 96.88 75 PRO B O 1
ATOM 3444 N N . GLY B 1 76 ? 4.246 13.688 14.516 1 96.88 76 GLY B N 1
ATOM 3445 C CA . GLY B 1 76 ? 3.633 12.367 14.461 1 96.88 76 GLY B CA 1
ATOM 3446 C C . GLY B 1 76 ? 3.795 11.695 13.109 1 96.88 76 GLY B C 1
ATOM 3447 O O . GLY B 1 76 ? 3.373 10.555 12.93 1 96.88 76 GLY B O 1
ATOM 3448 N N . PHE B 1 77 ? 4.336 12.367 12.117 1 97.44 77 PHE B N 1
ATOM 3449 C CA . PHE B 1 77 ? 4.504 11.859 10.758 1 97.44 77 PHE B CA 1
ATOM 3450 C C . PHE B 1 77 ? 5.984 11.734 10.406 1 97.44 77 PHE B C 1
ATOM 3452 O O . PHE B 1 77 ? 6.578 12.664 9.859 1 97.44 77 PHE B O 1
ATOM 3459 N N . PHE B 1 78 ? 6.551 10.531 10.625 1 95.56 78 PHE B N 1
ATOM 3460 C CA . PHE B 1 78 ? 7.973 10.219 10.523 1 95.56 78 PHE B CA 1
ATOM 3461 C C . PHE B 1 78 ? 8.789 11.078 11.477 1 95.56 78 PHE B C 1
ATOM 3463 O O . PHE B 1 78 ? 9.875 11.539 11.133 1 95.56 78 PHE B O 1
ATOM 3470 N N . GLY B 1 79 ? 8.227 11.344 12.641 1 93.56 79 GLY B N 1
ATOM 3471 C CA . GLY B 1 79 ? 8.836 12.266 13.586 1 93.56 79 GLY B CA 1
ATOM 3472 C C . GLY B 1 79 ? 9.172 11.609 14.914 1 93.56 79 GLY B C 1
ATOM 3473 O O . GLY B 1 79 ? 9.227 10.383 15.016 1 93.56 79 GLY B O 1
ATOM 3474 N N . VAL B 1 80 ? 9.359 12.438 15.875 1 94.56 80 VAL B N 1
ATOM 3475 C CA . VAL B 1 80 ? 9.969 12.031 17.125 1 94.56 80 VAL B CA 1
ATOM 3476 C C . VAL B 1 80 ? 8.945 11.305 18 1 94.56 80 VAL B C 1
ATOM 3478 O O . VAL B 1 80 ? 9.305 10.609 18.953 1 94.56 80 VAL B O 1
ATOM 3481 N N . VAL B 1 81 ? 7.648 11.484 17.703 1 95.31 81 VAL B N 1
ATOM 3482 C CA . VAL B 1 81 ? 6.602 10.914 18.547 1 95.31 81 VAL B CA 1
ATOM 3483 C C . VAL B 1 81 ? 6.762 9.398 18.609 1 95.31 81 VAL B C 1
ATOM 3485 O O . VAL B 1 81 ? 6.582 8.789 19.656 1 95.31 81 VAL B O 1
ATOM 3488 N N . ARG B 1 82 ? 7.133 8.734 17.516 1 92.38 82 ARG B N 1
ATOM 3489 C CA . ARG B 1 82 ? 7.305 7.285 17.484 1 92.38 82 ARG B CA 1
ATOM 3490 C C . ARG B 1 82 ? 8.344 6.832 18.5 1 92.38 82 ARG B C 1
ATOM 3492 O O . ARG B 1 82 ? 8.094 5.91 19.281 1 92.38 82 ARG B O 1
ATOM 3499 N N . THR B 1 83 ? 9.461 7.531 18.484 1 91.62 83 THR B N 1
ATOM 3500 C CA . THR B 1 83 ? 10.547 7.164 19.391 1 91.62 83 THR B CA 1
ATOM 3501 C C . THR B 1 83 ? 10.148 7.43 20.844 1 91.62 83 THR B C 1
ATOM 3503 O O . THR B 1 83 ? 10.422 6.613 21.719 1 91.62 83 THR B O 1
ATOM 3506 N N . LEU B 1 84 ? 9.5 8.516 21.062 1 93.94 84 LEU B N 1
ATOM 3507 C CA . LEU B 1 84 ? 9.141 8.914 22.406 1 93.94 84 LEU B CA 1
ATOM 3508 C C . LEU B 1 84 ? 8.086 7.977 22.984 1 93.94 84 LEU B C 1
ATOM 3510 O O . LEU B 1 84 ? 7.973 7.844 24.219 1 93.94 84 LEU B O 1
ATOM 3514 N N . HIS B 1 85 ? 7.355 7.285 22.141 1 90.81 85 HIS B N 1
ATOM 3515 C CA . HIS B 1 85 ? 6.293 6.383 22.578 1 90.81 85 HIS B CA 1
ATOM 3516 C C . HIS B 1 85 ? 6.859 5.023 22.969 1 90.81 85 HIS B C 1
ATOM 3518 O O . HIS B 1 85 ? 6.133 4.176 23.5 1 90.81 85 HIS B O 1
ATOM 3524 N N . ASP B 1 86 ? 8.125 4.816 22.703 1 89.94 86 ASP B N 1
ATOM 3525 C CA . ASP B 1 86 ? 8.734 3.568 23.156 1 89.94 86 ASP B CA 1
ATOM 3526 C C . ASP B 1 86 ? 8.484 3.35 24.656 1 89.94 86 ASP B C 1
ATOM 3528 O O . ASP B 1 86 ? 8.805 4.211 25.469 1 89.94 86 ASP B O 1
ATOM 3532 N N . PRO B 1 87 ? 8.008 2.225 24.922 1 88.75 87 PRO B N 1
ATOM 3533 C CA . PRO B 1 87 ? 7.641 1.95 26.312 1 88.75 87 PRO B CA 1
ATOM 3534 C C . PRO B 1 87 ? 8.836 2.01 27.266 1 88.75 87 PRO B C 1
ATOM 3536 O O . PRO B 1 87 ? 8.672 2.258 28.453 1 88.75 87 PRO B O 1
ATOM 3539 N N . GLN B 1 88 ? 9.969 1.828 26.766 1 91.31 88 GLN B N 1
ATOM 3540 C CA . GLN B 1 88 ? 11.164 1.813 27.609 1 91.31 88 GLN B CA 1
ATOM 3541 C C . GLN B 1 88 ? 11.367 3.162 28.297 1 91.31 88 GLN B C 1
ATOM 3543 O O . GLN B 1 88 ? 12.031 3.244 29.328 1 91.31 88 GLN B O 1
ATOM 3548 N N . PHE B 1 89 ? 10.688 4.219 27.719 1 92.56 89 PHE B N 1
ATOM 3549 C CA . PHE B 1 89 ? 10.898 5.547 28.281 1 92.56 89 PHE B CA 1
ATOM 3550 C C . PHE B 1 89 ? 9.781 5.906 29.25 1 92.56 89 PHE B C 1
ATOM 3552 O O . PHE B 1 89 ? 9.914 6.828 30.062 1 92.56 89 PHE B O 1
ATOM 3559 N N . GLY B 1 90 ? 8.602 5.211 29.125 1 91.25 90 GLY B N 1
ATOM 3560 C CA . GLY B 1 90 ? 7.484 5.426 30.031 1 91.25 90 GLY B CA 1
ATOM 3561 C C . GLY B 1 90 ? 6.918 6.832 29.953 1 91.25 90 GLY B C 1
ATOM 3562 O O . GLY B 1 90 ? 6.469 7.375 30.969 1 91.25 90 GLY B O 1
ATOM 3563 N N . LEU B 1 91 ? 6.961 7.508 28.875 1 93.56 91 LEU B N 1
ATOM 3564 C CA . LEU B 1 91 ? 6.531 8.891 28.719 1 93.56 91 LEU B CA 1
ATOM 3565 C C . LEU B 1 91 ? 5.07 8.961 28.281 1 93.56 91 LEU B C 1
ATOM 3567 O O . LEU B 1 91 ? 4.621 8.133 27.484 1 93.56 91 LEU B O 1
ATOM 3571 N N . GLU B 1 92 ? 4.41 9.812 28.875 1 93.19 92 GLU B N 1
ATOM 3572 C CA . GLU B 1 92 ? 3.119 10.234 28.344 1 93.19 92 GLU B CA 1
ATOM 3573 C C . GLU B 1 92 ? 3.275 11.406 27.375 1 93.19 92 GLU B C 1
ATOM 3575 O O . GLU B 1 92 ? 3.688 12.492 27.781 1 93.19 92 GLU B O 1
ATOM 3580 N N . VAL B 1 93 ? 2.852 11.219 26.172 1 95.5 93 VAL B N 1
ATOM 3581 C CA . VAL B 1 93 ? 3.189 12.172 25.125 1 95.5 93 VAL B CA 1
ATOM 3582 C C . VAL B 1 93 ? 1.941 12.953 24.703 1 95.5 93 VAL B C 1
ATOM 3584 O O . VAL B 1 93 ? 0.918 12.359 24.359 1 95.5 93 VAL B O 1
ATOM 3587 N N . GLU B 1 94 ? 2.004 14.195 24.844 1 96.44 94 GLU B N 1
ATOM 3588 C CA . GLU B 1 94 ? 1.027 15.117 24.266 1 96.44 94 GLU B CA 1
ATOM 3589 C C . GLU B 1 94 ? 1.577 15.781 23 1 96.44 94 GLU B C 1
ATOM 3591 O O . GLU B 1 94 ? 2.711 16.266 23 1 96.44 94 GLU B O 1
ATOM 3596 N N . VAL B 1 95 ? 0.768 15.828 21.984 1 97.44 95 VAL B N 1
ATOM 3597 C CA . VAL B 1 95 ? 1.295 16.297 20.703 1 97.44 95 VAL B CA 1
ATOM 3598 C C . VAL B 1 95 ? 0.541 17.547 20.25 1 97.44 95 VAL B C 1
ATOM 3600 O O . VAL B 1 95 ? -0.692 17.562 20.266 1 97.44 95 VAL B O 1
ATOM 3603 N N . VAL B 1 96 ? 1.216 18.578 19.953 1 96.69 96 VAL B N 1
ATOM 3604 C CA . VAL B 1 96 ? 0.733 19.719 19.188 1 96.69 96 VAL B CA 1
ATOM 3605 C C . VAL B 1 96 ? 1.222 19.625 17.734 1 96.69 96 VAL B C 1
ATOM 3607 O O . VAL B 1 96 ? 2.395 19.875 17.453 1 96.69 96 VAL B O 1
ATOM 3610 N N . PRO B 1 97 ? 0.319 19.281 16.812 1 96.38 97 PRO B N 1
ATOM 3611 C CA . PRO B 1 97 ? 0.765 19 15.453 1 96.38 97 PRO B CA 1
ATOM 3612 C C . PRO B 1 97 ? 1.073 20.281 14.664 1 96.38 97 PRO B C 1
ATOM 3614 O O . PRO B 1 97 ? 0.785 21.375 15.133 1 96.38 97 PRO B O 1
ATOM 3617 N N . ALA B 1 98 ? 1.698 20.156 13.602 1 96.19 98 ALA B N 1
ATOM 3618 C CA . ALA B 1 98 ? 1.952 21.188 12.602 1 96.19 98 ALA B CA 1
ATOM 3619 C C . ALA B 1 98 ? 1.878 20.625 11.188 1 96.19 98 ALA B C 1
ATOM 3621 O O . ALA B 1 98 ? 1.744 19.422 11.008 1 96.19 98 ALA B O 1
ATOM 3622 N N . VAL B 1 99 ? 1.881 21.5 10.219 1 96.81 99 VAL B N 1
ATOM 3623 C CA . VAL B 1 99 ? 1.904 21.078 8.82 1 96.81 99 VAL B CA 1
ATOM 3624 C C . VAL B 1 99 ? 3.182 20.281 8.555 1 96.81 99 VAL B C 1
ATOM 3626 O O . VAL B 1 99 ? 4.285 20.75 8.844 1 96.81 99 VAL B O 1
ATOM 3629 N N . SER B 1 100 ? 3.02 19.031 8.094 1 97.56 100 SER B N 1
ATOM 3630 C CA . SER B 1 100 ? 4.195 18.219 7.805 1 97.56 100 SER B CA 1
ATOM 3631 C C . SER B 1 100 ? 5 18.812 6.648 1 97.56 100 SER B C 1
ATOM 3633 O O . SER B 1 100 ? 4.465 19.562 5.828 1 97.56 100 SER B O 1
ATOM 3635 N N . SER B 1 101 ? 6.281 18.453 6.621 1 97.31 101 SER B N 1
ATOM 3636 C CA . SER B 1 101 ? 7.113 18.922 5.52 1 97.31 101 SER B CA 1
ATOM 3637 C C . SER B 1 101 ? 6.598 18.406 4.18 1 97.31 101 SER B C 1
ATOM 3639 O O . SER B 1 101 ? 6.695 19.109 3.166 1 97.31 101 SER B O 1
ATOM 3641 N N . VAL B 1 102 ? 5.992 17.234 4.129 1 98.44 102 VAL B N 1
ATOM 3642 C CA . VAL B 1 102 ? 5.426 16.672 2.912 1 98.44 102 VAL B CA 1
ATOM 3643 C C . VAL B 1 102 ? 4.242 17.516 2.449 1 98.44 102 VAL B C 1
ATOM 3645 O O . VAL B 1 102 ? 4.176 17.922 1.284 1 98.44 102 VAL B O 1
ATOM 3648 N N . ALA B 1 103 ? 3.33 17.812 3.381 1 98.25 103 ALA B N 1
ATOM 3649 C CA . ALA B 1 103 ? 2.178 18.641 3.059 1 98.25 103 ALA B CA 1
ATOM 3650 C C . ALA B 1 103 ? 2.619 20.016 2.572 1 98.25 103 ALA B C 1
ATOM 3652 O O . ALA B 1 103 ? 2.078 20.547 1.596 1 98.25 103 ALA B O 1
ATOM 3653 N N . ALA B 1 104 ? 3.59 20.578 3.268 1 97.69 104 ALA B N 1
ATOM 3654 C CA . ALA B 1 104 ? 4.109 21.891 2.893 1 97.69 104 ALA B CA 1
ATOM 3655 C C . ALA B 1 104 ? 4.711 21.859 1.489 1 97.69 104 ALA B C 1
ATOM 3657 O O . ALA B 1 104 ? 4.48 22.766 0.69 1 97.69 104 ALA B O 1
ATOM 3658 N N . ALA B 1 105 ? 5.461 20.812 1.204 1 98.5 105 ALA B N 1
ATOM 3659 C CA . ALA B 1 105 ? 6.094 20.688 -0.105 1 98.5 105 ALA B CA 1
ATOM 3660 C C . ALA B 1 105 ? 5.051 20.609 -1.215 1 98.5 105 ALA B C 1
ATOM 3662 O O . ALA B 1 105 ? 5.141 21.328 -2.211 1 98.5 105 ALA B O 1
ATOM 3663 N N . PHE B 1 106 ? 4.059 19.797 -1.067 1 98.25 106 PHE B N 1
ATOM 3664 C CA . PHE B 1 106 ? 3.027 19.656 -2.088 1 98.25 106 PHE B CA 1
ATOM 3665 C C . PHE B 1 106 ? 2.209 20.938 -2.217 1 98.25 106 PHE B C 1
ATOM 3667 O O . PHE B 1 106 ? 1.757 21.281 -3.311 1 98.25 106 PHE B O 1
ATOM 3674 N N . ALA B 1 107 ? 2.025 21.609 -1.076 1 97.44 107 ALA B N 1
ATOM 3675 C CA . ALA B 1 107 ? 1.361 22.906 -1.146 1 97.44 107 ALA B CA 1
ATOM 3676 C C . ALA B 1 107 ? 2.135 23.875 -2.041 1 97.44 107 ALA B C 1
ATOM 3678 O O . ALA B 1 107 ? 1.548 24.547 -2.891 1 97.44 107 ALA B O 1
ATOM 3679 N N . ARG B 1 108 ? 3.471 23.922 -1.846 1 96.94 108 ARG B N 1
ATOM 3680 C CA . ARG B 1 108 ? 4.309 24.797 -2.67 1 96.94 108 ARG B CA 1
ATOM 3681 C C . ARG B 1 108 ? 4.223 24.391 -4.141 1 96.94 108 ARG B C 1
ATOM 3683 O O . ARG B 1 108 ? 4.305 25.25 -5.023 1 96.94 108 ARG B O 1
ATOM 3690 N N . ALA B 1 109 ? 4.035 23.078 -4.379 1 96.19 109 ALA B N 1
ATOM 3691 C CA . ALA B 1 109 ? 3.938 22.578 -5.746 1 96.19 109 ALA B CA 1
ATOM 3692 C C . ALA B 1 109 ? 2.521 22.75 -6.293 1 96.19 109 ALA B C 1
ATOM 3694 O O . ALA B 1 109 ? 2.275 22.516 -7.477 1 96.19 109 ALA B O 1
ATOM 3695 N N . GLY B 1 110 ? 1.557 23.094 -5.41 1 95.06 110 GLY B N 1
ATOM 3696 C CA . GLY B 1 110 ? 0.171 23.266 -5.82 1 95.06 110 GLY B CA 1
ATOM 3697 C C . GLY B 1 110 ? -0.505 21.953 -6.18 1 95.06 110 GLY B C 1
ATOM 3698 O O . GLY B 1 110 ? -1.353 21.906 -7.074 1 95.06 110 GLY B O 1
ATOM 3699 N N . MET B 1 111 ? -0.159 20.844 -5.535 1 95 111 MET B N 1
ATOM 3700 C CA . MET B 1 111 ? -0.664 19.516 -5.898 1 95 111 MET B CA 1
ATOM 3701 C C . MET B 1 111 ? -1.302 18.828 -4.695 1 95 111 MET B C 1
ATOM 3703 O O . MET B 1 111 ? -0.866 19.031 -3.559 1 95 111 MET B O 1
ATOM 3707 N N . PRO B 1 112 ? -2.369 18.047 -4.977 1 95.75 112 PRO B N 1
ATOM 3708 C CA . PRO B 1 112 ? -2.793 17.141 -3.908 1 95.75 112 PRO B CA 1
ATOM 3709 C C . PRO B 1 112 ? -1.763 16.062 -3.609 1 95.75 112 PRO B C 1
ATOM 3711 O O . PRO B 1 112 ? -0.904 15.773 -4.449 1 95.75 112 PRO B O 1
ATOM 3714 N N . TRP B 1 113 ? -1.842 15.492 -2.418 1 96.5 113 TRP B N 1
ATOM 3715 C CA . TRP B 1 113 ? -0.772 14.547 -2.125 1 96.5 113 TRP B CA 1
ATOM 3716 C C . TRP B 1 113 ? -1.327 13.281 -1.49 1 96.5 113 TRP B C 1
ATOM 3718 O O . TRP B 1 113 ? -0.571 12.367 -1.142 1 96.5 113 TRP B O 1
ATOM 3728 N N . ASP B 1 114 ? -2.697 13.117 -1.376 1 95.81 114 ASP B N 1
ATOM 3729 C CA . ASP B 1 114 ? -3.291 11.906 -0.823 1 95.81 114 ASP B CA 1
ATOM 3730 C C . ASP B 1 114 ? -2.959 10.688 -1.684 1 95.81 114 ASP B C 1
ATOM 3732 O O . ASP B 1 114 ? -2.988 9.555 -1.202 1 95.81 114 ASP B O 1
ATOM 3736 N N . ASP B 1 115 ? -2.594 10.859 -2.945 1 94.25 115 ASP B N 1
ATOM 3737 C CA . ASP B 1 115 ? -2.301 9.766 -3.861 1 94.25 115 ASP B CA 1
ATOM 3738 C C . ASP B 1 115 ? -0.795 9.539 -3.979 1 94.25 115 ASP B C 1
ATOM 3740 O O . ASP B 1 115 ? -0.347 8.711 -4.781 1 94.25 115 ASP B O 1
ATOM 3744 N N . ALA B 1 116 ? 0.015 10.25 -3.205 1 96 116 ALA B N 1
ATOM 3745 C CA . ALA B 1 116 ? 1.469 10.141 -3.297 1 96 116 ALA B CA 1
ATOM 3746 C C . ALA B 1 116 ? 1.996 9.031 -2.395 1 96 116 ALA B C 1
ATOM 3748 O O . ALA B 1 116 ? 1.455 8.789 -1.312 1 96 116 ALA B O 1
ATOM 3749 N N . GLN B 1 117 ? 3.033 8.344 -2.883 1 96.5 117 GLN B N 1
ATOM 3750 C CA . GLN B 1 117 ? 3.848 7.543 -1.974 1 96.5 117 GLN B CA 1
ATOM 3751 C C . GLN B 1 117 ? 4.809 8.422 -1.178 1 96.5 117 GLN B C 1
ATOM 3753 O O . GLN B 1 117 ? 5.402 9.352 -1.723 1 96.5 117 GLN B O 1
ATOM 3758 N N . VAL B 1 118 ? 4.902 8.203 0.118 1 98.19 118 VAL B N 1
ATOM 3759 C CA . VAL B 1 118 ? 5.816 8.977 0.959 1 98.19 118 VAL B CA 1
ATOM 3760 C C . VAL B 1 118 ? 6.867 8.047 1.563 1 98.19 118 VAL B C 1
ATOM 3762 O O . VAL B 1 118 ? 6.531 7.074 2.246 1 98.19 118 VAL B O 1
ATOM 3765 N N . VAL B 1 119 ? 8.125 8.328 1.302 1 98.06 119 VAL B N 1
ATOM 3766 C CA . VAL B 1 119 ? 9.195 7.453 1.768 1 98.06 119 VAL B CA 1
ATOM 3767 C C . VAL B 1 119 ? 10.281 8.289 2.443 1 98.06 119 VAL B C 1
ATOM 3769 O O . VAL B 1 119 ? 10.367 9.5 2.227 1 98.06 119 VAL B O 1
ATOM 3772 N N . VAL B 1 120 ? 11.031 7.656 3.303 1 97.25 120 VAL B N 1
ATOM 3773 C CA . VAL B 1 120 ? 12.188 8.258 3.955 1 97.25 120 VAL B CA 1
ATOM 3774 C C . VAL B 1 120 ? 13.477 7.688 3.357 1 97.25 120 VAL B C 1
ATOM 3776 O O . VAL B 1 120 ? 13.633 6.469 3.266 1 97.25 120 VAL B O 1
ATOM 3779 N N . ALA B 1 121 ? 14.328 8.562 2.936 1 97.75 121 ALA B N 1
ATOM 3780 C CA . ALA B 1 121 ? 15.625 8.133 2.404 1 97.75 121 ALA B CA 1
ATOM 3781 C C . ALA B 1 121 ? 16.75 8.406 3.4 1 97.75 121 ALA B C 1
ATOM 3783 O O . ALA B 1 121 ? 16.969 9.555 3.795 1 97.75 121 ALA B O 1
ATOM 3784 N N . HIS B 1 122 ? 17.406 7.438 3.895 1 94.88 122 HIS B N 1
ATOM 3785 C CA . HIS B 1 122 ? 18.703 7.43 4.547 1 94.88 122 HIS B CA 1
ATOM 3786 C C . HIS B 1 122 ? 19.672 6.48 3.844 1 94.88 122 HIS B C 1
ATOM 3788 O O . HIS B 1 122 ? 19.281 5.754 2.928 1 94.88 122 HIS B O 1
ATOM 3794 N N . PRO B 1 123 ? 20.875 6.559 4.199 1 92.88 123 PRO B N 1
ATOM 3795 C CA . PRO B 1 123 ? 21.828 5.734 3.451 1 92.88 123 PRO B CA 1
ATOM 3796 C C . PRO B 1 123 ? 21.406 4.266 3.393 1 92.88 123 PRO B C 1
ATOM 3798 O O . PRO B 1 123 ? 21.641 3.596 2.381 1 92.88 123 PRO B O 1
ATOM 3801 N N . ARG B 1 124 ? 20.688 3.756 4.375 1 92.75 124 ARG B N 1
ATOM 3802 C CA . ARG B 1 124 ? 20.297 2.352 4.426 1 92.75 124 ARG B CA 1
ATOM 3803 C C . ARG B 1 124 ? 19.047 2.1 3.58 1 92.75 124 ARG B C 1
ATOM 3805 O O . ARG B 1 124 ? 18.797 0.968 3.16 1 92.75 124 ARG B O 1
ATOM 3812 N N . THR B 1 125 ? 18.25 3.137 3.354 1 95.19 125 THR B N 1
ATOM 3813 C CA . THR B 1 125 ? 16.984 2.926 2.654 1 95.19 125 THR B CA 1
ATOM 3814 C C . THR B 1 125 ? 16.984 3.654 1.314 1 95.19 125 THR B C 1
ATOM 3816 O O . THR B 1 125 ? 15.969 3.654 0.604 1 95.19 125 THR B O 1
ATOM 3819 N N . LEU B 1 126 ? 18.109 4.258 0.941 1 97.62 126 LEU B N 1
ATOM 3820 C CA . LEU B 1 126 ? 18.172 5.074 -0.263 1 97.62 126 LEU B CA 1
ATOM 3821 C C . LEU B 1 126 ? 17.812 4.262 -1.498 1 97.62 126 LEU B C 1
ATOM 3823 O O . LEU B 1 126 ? 16.984 4.699 -2.312 1 97.62 126 LEU B O 1
ATOM 3827 N N . ARG B 1 127 ? 18.359 3.08 -1.578 1 97.25 127 ARG B N 1
ATOM 3828 C CA . ARG B 1 127 ? 18.078 2.244 -2.742 1 97.25 127 ARG B CA 1
ATOM 3829 C C . ARG B 1 127 ? 16.594 1.927 -2.85 1 97.25 127 ARG B C 1
ATOM 3831 O O . ARG B 1 127 ? 16.016 1.972 -3.941 1 97.25 127 ARG B O 1
ATOM 3838 N N . ARG B 1 128 ? 15.953 1.589 -1.746 1 97.12 128 ARG B N 1
ATOM 3839 C CA . ARG B 1 128 ? 14.523 1.303 -1.729 1 97.12 128 ARG B CA 1
ATOM 3840 C C . ARG B 1 128 ? 13.719 2.527 -2.143 1 97.12 128 ARG B C 1
ATOM 3842 O O . ARG B 1 128 ? 12.766 2.418 -2.924 1 97.12 128 ARG B O 1
ATOM 3849 N N . ALA B 1 129 ? 14.086 3.688 -1.589 1 98.19 129 ALA B N 1
ATOM 3850 C CA . ALA B 1 129 ? 13.406 4.93 -1.949 1 98.19 129 ALA B CA 1
ATOM 3851 C C . ALA B 1 129 ? 13.5 5.191 -3.449 1 98.19 129 ALA B C 1
ATOM 3853 O O . ALA B 1 129 ? 12.508 5.562 -4.086 1 98.19 129 ALA B O 1
ATOM 3854 N N . VAL B 1 130 ? 14.68 4.945 -4.012 1 98.38 130 VAL B N 1
ATOM 3855 C CA . VAL B 1 130 ? 14.906 5.141 -5.438 1 98.38 130 VAL B CA 1
ATOM 3856 C C . VAL B 1 130 ? 14 4.199 -6.238 1 98.38 130 VAL B C 1
ATOM 3858 O O . VAL B 1 130 ? 13.406 4.605 -7.238 1 98.38 130 VAL B O 1
ATOM 3861 N N . ASN B 1 131 ? 13.914 2.996 -5.777 1 98.25 131 ASN B N 1
ATOM 3862 C CA . ASN B 1 131 ? 13.086 2.023 -6.48 1 98.25 131 ASN B CA 1
ATOM 3863 C C . ASN B 1 131 ? 11.602 2.393 -6.414 1 98.25 131 ASN B C 1
ATOM 3865 O O . ASN B 1 131 ? 10.852 2.133 -7.355 1 98.25 131 ASN B O 1
ATOM 3869 N N . VAL B 1 132 ? 11.156 2.996 -5.312 1 97.75 132 VAL B N 1
ATOM 3870 C CA . VAL B 1 132 ? 9.789 3.502 -5.246 1 97.75 132 VAL B CA 1
ATOM 3871 C C . VAL B 1 132 ? 9.594 4.609 -6.281 1 97.75 132 VAL B C 1
ATOM 3873 O O . VAL B 1 132 ? 8.578 4.648 -6.977 1 97.75 132 VAL B O 1
ATOM 3876 N N . CYS B 1 133 ? 10.594 5.461 -6.438 1 97.81 133 CYS B N 1
ATOM 3877 C CA . CYS B 1 133 ? 10.523 6.539 -7.418 1 97.81 133 CYS B CA 1
ATOM 3878 C C . CYS B 1 133 ? 10.477 5.984 -8.836 1 97.81 133 CYS B C 1
ATOM 3880 O O . CYS B 1 133 ? 9.836 6.566 -9.711 1 97.81 133 CYS B O 1
ATOM 3882 N N . ARG B 1 134 ? 11.164 4.875 -9.062 1 97.12 134 ARG B N 1
ATOM 3883 C CA . ARG B 1 134 ? 11.141 4.215 -10.367 1 97.12 134 ARG B CA 1
ATOM 3884 C C . ARG B 1 134 ? 9.758 3.666 -10.68 1 97.12 134 ARG B C 1
ATOM 3886 O O . ARG B 1 134 ? 9.305 3.723 -11.82 1 97.12 134 ARG B O 1
ATOM 3893 N N . ALA B 1 135 ? 9.094 3.168 -9.68 1 96.38 135 ALA B N 1
ATOM 3894 C CA . ALA B 1 135 ? 7.898 2.352 -9.859 1 96.38 135 ALA B CA 1
ATOM 3895 C C . ALA B 1 135 ? 6.637 3.209 -9.812 1 96.38 135 ALA B C 1
ATOM 3897 O O . ALA B 1 135 ? 5.582 2.799 -10.305 1 96.38 135 ALA B O 1
ATOM 3898 N N . HIS B 1 136 ? 6.676 4.391 -9.219 1 95.12 136 HIS B N 1
ATOM 3899 C CA . HIS B 1 136 ? 5.469 5.168 -8.961 1 95.12 136 HIS B CA 1
ATOM 3900 C C . HIS B 1 136 ? 5.59 6.578 -9.539 1 95.12 136 HIS B C 1
ATOM 3902 O O . HIS B 1 136 ? 6.688 7.137 -9.594 1 95.12 136 HIS B O 1
ATOM 3908 N N . THR B 1 137 ? 4.457 7.199 -9.852 1 94.44 137 THR B N 1
ATOM 3909 C CA . THR B 1 137 ? 4.445 8.422 -10.648 1 94.44 137 THR B CA 1
ATOM 3910 C C . THR B 1 137 ? 4.504 9.656 -9.758 1 94.44 137 THR B C 1
ATOM 3912 O O . THR B 1 137 ? 4.762 10.758 -10.227 1 94.44 137 THR B O 1
ATOM 3915 N N . LYS B 1 138 ? 4.203 9.562 -8.508 1 96.38 138 LYS B N 1
ATOM 3916 C CA . LYS B 1 138 ? 4.195 10.664 -7.547 1 96.38 138 LYS B CA 1
ATOM 3917 C C . LYS B 1 138 ? 4.711 10.219 -6.184 1 96.38 138 LYS B C 1
ATOM 3919 O O . LYS B 1 138 ? 4.02 9.5 -5.457 1 96.38 138 LYS B O 1
ATOM 3924 N N . VAL B 1 139 ? 5.934 10.633 -5.848 1 97.94 139 VAL B N 1
ATOM 3925 C CA . VAL B 1 139 ? 6.605 10.18 -4.629 1 97.94 139 VAL B CA 1
ATOM 3926 C C . VAL B 1 139 ? 7.176 11.383 -3.879 1 97.94 139 VAL B C 1
ATOM 3928 O O . VAL B 1 139 ? 7.789 12.266 -4.484 1 97.94 139 VAL B O 1
ATOM 3931 N N . ALA B 1 140 ? 6.879 11.492 -2.633 1 98.75 140 ALA B N 1
ATOM 3932 C CA . ALA B 1 140 ? 7.586 12.414 -1.751 1 98.75 140 ALA B CA 1
ATOM 3933 C C . ALA B 1 140 ? 8.695 11.703 -0.983 1 98.75 140 ALA B C 1
ATOM 3935 O O . ALA B 1 140 ? 8.453 10.688 -0.332 1 98.75 140 ALA B O 1
ATOM 3936 N N . VAL B 1 141 ? 9.883 12.227 -1.062 1 98.75 141 VAL B N 1
ATOM 3937 C CA . VAL B 1 141 ? 11.031 11.633 -0.384 1 98.75 141 VAL B CA 1
ATOM 3938 C C . VAL B 1 141 ? 11.531 12.578 0.708 1 98.75 141 VAL B C 1
ATOM 3940 O O . VAL B 1 141 ? 11.969 13.695 0.421 1 98.75 141 VAL B O 1
ATOM 3943 N N . LEU B 1 142 ? 11.336 12.172 1.947 1 98 142 LEU B N 1
ATOM 3944 C CA . LEU B 1 142 ? 12.039 12.828 3.043 1 98 142 LEU B CA 1
ATOM 3945 C C . LEU B 1 142 ? 13.508 12.43 3.057 1 98 142 LEU B C 1
ATOM 3947 O O . LEU B 1 142 ? 13.844 11.281 3.355 1 98 142 LEU B O 1
ATOM 3951 N N . THR B 1 143 ? 14.375 13.383 2.816 1 97.5 143 THR B N 1
ATOM 3952 C CA . THR B 1 143 ? 15.781 13.062 2.57 1 97.5 143 THR B CA 1
ATOM 3953 C C . THR B 1 143 ? 16.594 13.211 3.85 1 97.5 143 THR B C 1
ATOM 3955 O O . THR B 1 143 ? 16.094 13.672 4.871 1 97.5 143 THR B O 1
ATOM 3958 N N . SER B 1 144 ? 17.797 12.727 3.836 1 94.81 144 SER B N 1
ATOM 3959 C CA . SER B 1 144 ? 18.812 12.875 4.867 1 94.81 144 SER B CA 1
ATOM 3960 C C . SER B 1 144 ? 20.203 13.047 4.254 1 94.81 144 SER B C 1
ATOM 3962 O O . SER B 1 144 ? 20.391 12.844 3.051 1 94.81 144 SER B O 1
ATOM 3964 N N . PRO B 1 145 ? 21.125 13.57 5.059 1 93.5 145 PRO B N 1
ATOM 3965 C CA . PRO B 1 145 ? 22.484 13.68 4.52 1 93.5 145 PRO B CA 1
ATOM 3966 C C . PRO B 1 145 ? 23 12.375 3.908 1 93.5 145 PRO B C 1
ATOM 3968 O O . PRO B 1 145 ? 22.875 11.32 4.527 1 93.5 145 PRO B O 1
ATOM 3971 N N . GLY B 1 146 ? 23.531 12.461 2.678 1 94.94 146 GLY B N 1
ATOM 3972 C CA . GLY B 1 146 ? 24.016 11.281 1.973 1 94.94 146 GLY B CA 1
ATOM 3973 C C . GLY B 1 146 ? 22.938 10.578 1.181 1 94.94 146 GLY B C 1
ATOM 3974 O O . GLY B 1 146 ? 23.203 9.594 0.482 1 94.94 146 GLY B O 1
ATOM 3975 N N . ALA B 1 147 ? 21.766 11.039 1.309 1 97.38 147 ALA B N 1
ATOM 3976 C CA . ALA B 1 147 ? 20.609 10.492 0.6 1 97.38 147 ALA B CA 1
ATOM 3977 C C . ALA B 1 147 ? 19.656 11.609 0.185 1 97.38 147 ALA B C 1
ATOM 3979 O O . ALA B 1 147 ? 18.453 11.531 0.458 1 97.38 147 ALA B O 1
ATOM 3980 N N . GLY B 1 148 ? 20.234 12.539 -0.497 1 97.5 148 GLY B N 1
ATOM 3981 C CA . GLY B 1 148 ? 19.484 13.719 -0.911 1 97.5 148 GLY B CA 1
ATOM 3982 C C . GLY B 1 148 ? 19.141 13.719 -2.387 1 97.5 148 GLY B C 1
ATOM 3983 O O . GLY B 1 148 ? 19.188 12.68 -3.043 1 97.5 148 GLY B O 1
ATOM 3984 N N . PRO B 1 149 ? 18.734 14.883 -2.881 1 98.06 149 PRO B N 1
ATOM 3985 C CA . PRO B 1 149 ? 18.328 14.992 -4.285 1 98.06 149 PRO B CA 1
ATOM 3986 C C . PRO B 1 149 ? 19.422 14.555 -5.254 1 98.06 149 PRO B C 1
ATOM 3988 O O . PRO B 1 149 ? 19.141 13.938 -6.281 1 98.06 149 PRO B O 1
ATOM 3991 N N . ALA B 1 150 ? 20.641 14.891 -4.949 1 97.75 150 ALA B N 1
ATOM 3992 C CA . ALA B 1 150 ? 21.75 14.531 -5.832 1 97.75 150 ALA B CA 1
ATOM 3993 C C . ALA B 1 150 ? 21.891 13.016 -5.953 1 97.75 150 ALA B C 1
ATOM 3995 O O . ALA B 1 150 ? 22 12.484 -7.059 1 97.75 150 ALA B O 1
ATOM 3996 N N . GLU B 1 151 ? 21.922 12.359 -4.805 1 97.5 151 GLU B N 1
ATOM 3997 C CA . GLU B 1 151 ? 22.016 10.906 -4.793 1 97.5 151 GLU B CA 1
ATOM 3998 C C . GLU B 1 151 ? 20.828 10.266 -5.5 1 97.5 151 GLU B C 1
ATOM 4000 O O . GLU B 1 151 ? 21 9.312 -6.27 1 97.5 151 GLU B O 1
ATOM 4005 N N . LEU B 1 152 ? 19.609 10.758 -5.246 1 98 152 LEU B N 1
ATOM 4006 C CA . LEU B 1 152 ? 18.406 10.266 -5.914 1 98 152 LEU B CA 1
ATOM 4007 C C . LEU B 1 152 ? 18.531 10.375 -7.43 1 98 152 LEU B C 1
ATOM 4009 O O . LEU B 1 152 ? 18.281 9.406 -8.148 1 98 152 LEU B O 1
ATOM 4013 N N . GLY B 1 153 ? 18.922 11.555 -7.848 1 97.19 153 GLY B N 1
ATOM 4014 C CA . GLY B 1 153 ? 19.094 11.781 -9.273 1 97.19 153 GLY B CA 1
ATOM 4015 C C . GLY B 1 153 ? 20.078 10.828 -9.914 1 97.19 153 GLY B C 1
ATOM 4016 O O . GLY B 1 153 ? 19.812 10.273 -10.984 1 97.19 153 GLY B O 1
ATOM 4017 N N . LEU B 1 154 ? 21.219 10.648 -9.273 1 96.25 154 LEU B N 1
ATOM 4018 C CA . LEU B 1 154 ? 22.266 9.773 -9.781 1 96.25 154 LEU B CA 1
ATOM 4019 C C . LEU B 1 154 ? 21.75 8.336 -9.906 1 96.25 154 LEU B C 1
ATOM 4021 O O . LEU B 1 154 ? 22 7.672 -10.914 1 96.25 154 LEU B O 1
ATOM 4025 N N . LEU B 1 155 ? 21.047 7.895 -8.922 1 96.56 155 LEU B N 1
ATOM 4026 C CA . LEU B 1 155 ? 20.609 6.5 -8.883 1 96.56 155 LEU B CA 1
ATOM 4027 C C . LEU B 1 155 ? 19.422 6.273 -9.797 1 96.56 155 LEU B C 1
ATOM 4029 O O . LEU B 1 155 ? 19.094 5.129 -10.125 1 96.56 155 LEU B O 1
ATOM 4033 N N . LEU B 1 156 ? 18.703 7.293 -10.164 1 95.88 156 LEU B N 1
ATOM 4034 C CA . LEU B 1 156 ? 17.578 7.191 -11.094 1 95.88 156 LEU B CA 1
ATOM 4035 C C . LEU B 1 156 ? 18.062 7.332 -12.539 1 95.88 156 LEU B C 1
ATOM 4037 O O . LEU B 1 156 ? 17.25 7.598 -13.438 1 95.88 156 LEU B O 1
ATOM 4041 N N . GLU B 1 157 ? 19.297 7.156 -12.758 1 90.19 157 GLU B N 1
ATOM 4042 C CA . GLU B 1 157 ? 19.828 7.23 -14.117 1 90.19 157 GLU B CA 1
ATOM 4043 C C . GLU B 1 157 ? 19.047 6.332 -15.07 1 90.19 157 GLU B C 1
ATOM 4045 O O . GLU B 1 157 ? 18.766 5.176 -14.742 1 90.19 157 GLU B O 1
ATOM 4050 N N . GLY B 1 158 ? 18.688 6.871 -16.188 1 87 158 GLY B N 1
ATOM 4051 C CA . GLY B 1 158 ? 17.922 6.121 -17.172 1 87 158 GLY B CA 1
ATOM 4052 C C . GLY B 1 158 ? 16.422 6.277 -17.016 1 87 158 GLY B C 1
ATOM 4053 O O . GLY B 1 158 ? 15.648 5.836 -17.859 1 87 158 GLY B O 1
ATOM 4054 N N . VAL B 1 159 ? 16 6.777 -15.93 1 92.25 159 VAL B N 1
ATOM 4055 C CA . VAL B 1 159 ? 14.594 7.039 -15.664 1 92.25 159 VAL B CA 1
ATOM 4056 C C . VAL B 1 159 ? 14.367 8.539 -15.508 1 92.25 159 VAL B C 1
ATOM 4058 O O . VAL B 1 159 ? 14.906 9.164 -14.594 1 92.25 159 VAL B O 1
ATOM 4061 N N . HIS B 1 160 ? 13.578 9.094 -16.297 1 91.75 160 HIS B N 1
ATOM 4062 C CA . HIS B 1 160 ? 13.352 10.539 -16.281 1 91.75 160 HIS B CA 1
ATOM 4063 C C . HIS B 1 160 ? 12.219 10.906 -15.328 1 91.75 160 HIS B C 1
ATOM 4065 O O . HIS B 1 160 ? 11.094 10.422 -15.469 1 91.75 160 HIS B O 1
ATOM 4071 N N . ARG B 1 161 ? 12.555 11.719 -14.438 1 96.75 161 ARG B N 1
ATOM 4072 C CA . ARG B 1 161 ? 11.602 12.266 -13.477 1 96.75 161 ARG B CA 1
ATOM 4073 C C . ARG B 1 161 ? 11.797 13.766 -13.297 1 96.75 161 ARG B C 1
ATOM 4075 O O . ARG B 1 161 ? 12.852 14.305 -13.641 1 96.75 161 ARG B O 1
ATOM 4082 N N . THR B 1 162 ? 10.781 14.414 -12.914 1 97.69 162 THR B N 1
ATOM 4083 C CA . THR B 1 162 ? 10.867 15.805 -12.461 1 97.69 162 THR B CA 1
ATOM 4084 C C . THR B 1 162 ? 10.953 15.875 -10.945 1 97.69 162 THR B C 1
ATOM 4086 O O . THR B 1 162 ? 10.172 15.234 -10.234 1 97.69 162 THR B O 1
ATOM 4089 N N . PHE B 1 163 ? 11.953 16.625 -10.508 1 98.31 163 PHE B N 1
ATOM 4090 C CA . PHE B 1 163 ? 12.141 16.859 -9.078 1 98.31 163 PHE B CA 1
ATOM 4091 C C . PHE B 1 163 ? 11.641 18.234 -8.68 1 98.31 163 PHE B C 1
ATOM 4093 O O . PHE B 1 163 ? 12.016 19.234 -9.297 1 98.31 163 PHE B O 1
ATOM 4100 N N . VAL B 1 164 ? 10.75 18.312 -7.77 1 98.56 164 VAL B N 1
ATOM 4101 C CA . VAL B 1 164 ? 10.492 19.531 -7.012 1 98.56 164 VAL B CA 1
ATOM 4102 C C . VAL B 1 164 ? 11.203 19.469 -5.664 1 98.56 164 VAL B C 1
ATOM 4104 O O . VAL B 1 164 ? 10.781 18.734 -4.766 1 98.56 164 VAL B O 1
ATOM 4107 N N . ILE B 1 165 ? 12.281 20.188 -5.527 1 98.62 165 ILE B N 1
ATOM 4108 C CA . ILE B 1 165 ? 13.125 20.141 -4.344 1 98.62 165 ILE B CA 1
ATOM 4109 C C . ILE B 1 165 ? 12.805 21.312 -3.432 1 98.62 165 ILE B C 1
ATOM 4111 O O . ILE B 1 165 ? 12.953 22.484 -3.826 1 98.62 165 ILE B O 1
ATOM 4115 N N . CYS B 1 166 ? 12.328 21.047 -2.26 1 98.31 166 CYS B N 1
ATOM 4116 C CA . CYS B 1 166 ? 11.953 22.047 -1.276 1 98.31 166 CYS B CA 1
ATOM 4117 C C . CYS B 1 166 ? 12.953 22.094 -0.124 1 98.31 166 CYS B C 1
ATOM 4119 O O . CYS B 1 166 ? 12.922 21.234 0.755 1 98.31 166 CYS B O 1
ATOM 4121 N N . GLU B 1 167 ? 13.773 23.125 -0.07 1 97.25 167 GLU B N 1
ATOM 4122 C CA . GLU B 1 167 ? 14.812 23.266 0.945 1 97.25 167 GLU B CA 1
ATOM 4123 C C . GLU B 1 167 ? 14.359 24.188 2.072 1 97.25 167 GLU B C 1
ATOM 4125 O O . GLU B 1 167 ? 13.805 25.25 1.82 1 97.25 167 GLU B O 1
ATOM 4130 N N . GLU B 1 168 ? 14.578 23.781 3.277 1 93.88 168 GLU B N 1
ATOM 4131 C CA . GLU B 1 168 ? 14.414 24.594 4.488 1 93.88 168 GLU B CA 1
ATOM 4132 C C . GLU B 1 168 ? 13.016 25.203 4.559 1 93.88 168 GLU B C 1
ATOM 4134 O O . GLU B 1 168 ? 12.875 26.406 4.762 1 93.88 168 GLU B O 1
ATOM 4139 N N . LEU B 1 169 ? 12.008 24.344 4.324 1 94.06 169 LEU B N 1
ATOM 4140 C CA . LEU B 1 169 ? 10.609 24.766 4.32 1 94.06 169 LEU B CA 1
ATOM 4141 C C . LEU B 1 169 ? 10.25 25.453 5.633 1 94.06 169 LEU B C 1
ATOM 4143 O O . LEU B 1 169 ? 10.617 24.984 6.711 1 94.06 169 LEU B O 1
ATOM 4147 N N . GLY B 1 170 ? 9.523 26.562 5.543 1 88.44 170 GLY B N 1
ATOM 4148 C CA . GLY B 1 170 ? 9.023 27.266 6.719 1 88.44 170 GLY B CA 1
ATOM 4149 C C . GLY B 1 170 ? 10 28.281 7.273 1 88.44 170 GLY B C 1
ATOM 4150 O O . GLY B 1 170 ? 9.68 29.016 8.211 1 88.44 170 GLY B O 1
ATOM 4151 N N . THR B 1 171 ? 11.219 28.344 6.758 1 88.38 171 THR B N 1
ATOM 4152 C CA . THR B 1 171 ? 12.219 29.297 7.227 1 88.38 171 THR B CA 1
ATOM 4153 C C . THR B 1 171 ? 12.383 30.453 6.234 1 88.38 171 THR B C 1
ATOM 4155 O O . THR B 1 171 ? 11.781 30.438 5.16 1 88.38 171 THR B O 1
ATOM 4158 N N . ASP B 1 172 ? 13.203 31.422 6.609 1 88.06 172 ASP B N 1
ATOM 4159 C CA . ASP B 1 172 ? 13.477 32.562 5.742 1 88.06 172 ASP B CA 1
ATOM 4160 C C . ASP B 1 172 ? 14.406 32.156 4.594 1 88.06 172 ASP B C 1
ATOM 4162 O O . ASP B 1 172 ? 14.594 32.938 3.652 1 88.06 172 ASP B O 1
ATOM 4166 N N . ARG B 1 173 ? 14.93 30.953 4.602 1 92.75 173 ARG B N 1
ATOM 4167 C CA . ARG B 1 173 ? 15.852 30.469 3.576 1 92.75 173 ARG B CA 1
ATOM 4168 C C . ARG B 1 173 ? 15.18 29.453 2.666 1 92.75 173 ARG B C 1
ATOM 4170 O O . ARG B 1 173 ? 15.859 28.734 1.928 1 92.75 173 ARG B O 1
ATOM 4177 N N . GLU B 1 174 ? 13.93 29.422 2.783 1 95 174 GLU B N 1
ATOM 4178 C CA . GLU B 1 174 ? 13.188 28.469 1.972 1 95 174 GLU B CA 1
ATOM 4179 C C . GLU B 1 174 ? 13.469 28.656 0.486 1 95 174 GLU B C 1
ATOM 4181 O O . GLU B 1 174 ? 13.539 29.797 0.005 1 95 174 GLU B O 1
ATOM 4186 N N . ARG B 1 175 ? 13.727 27.578 -0.213 1 97.19 175 ARG B N 1
ATOM 4187 C CA . ARG B 1 175 ? 13.922 27.578 -1.658 1 97.19 175 ARG B CA 1
ATOM 4188 C C . ARG B 1 175 ? 13.25 26.391 -2.312 1 97.19 175 ARG B C 1
ATOM 4190 O O . ARG B 1 175 ? 13.398 25.25 -1.852 1 97.19 175 ARG B O 1
ATOM 4197 N N . VAL B 1 176 ? 12.484 26.641 -3.32 1 97.88 176 VAL B N 1
ATOM 4198 C CA . VAL B 1 176 ? 11.852 25.594 -4.109 1 97.88 176 VAL B CA 1
ATOM 4199 C C . VAL B 1 176 ? 12.422 25.594 -5.527 1 97.88 176 VAL B C 1
ATOM 4201 O O . VAL B 1 176 ? 12.359 26.609 -6.227 1 97.88 176 VAL B O 1
ATOM 4204 N N . THR B 1 177 ? 12.977 24.5 -5.902 1 97.88 177 THR B N 1
ATOM 4205 C CA . THR B 1 177 ? 13.617 24.375 -7.207 1 97.88 177 THR B CA 1
ATOM 4206 C C . THR B 1 177 ? 13.039 23.203 -7.988 1 97.88 177 THR B C 1
ATOM 4208 O O . THR B 1 177 ? 12.812 22.125 -7.426 1 97.88 177 THR B O 1
ATOM 4211 N N . VAL B 1 178 ? 12.711 23.438 -9.203 1 97.75 178 VAL B N 1
ATOM 4212 C CA . VAL B 1 178 ? 12.234 22.375 -10.086 1 97.75 178 VAL B CA 1
ATOM 4213 C C . VAL B 1 178 ? 13.312 22.047 -11.117 1 97.75 178 VAL B C 1
ATOM 4215 O O . VAL B 1 178 ? 13.797 22.922 -11.828 1 97.75 178 VAL B O 1
ATOM 4218 N N . VAL B 1 179 ? 13.688 20.797 -11.164 1 97.12 179 VAL B N 1
ATOM 4219 C CA . VAL B 1 179 ? 14.688 20.344 -12.125 1 97.12 179 VAL B CA 1
ATOM 4220 C C . VAL B 1 179 ? 14.336 18.938 -12.609 1 97.12 179 VAL B C 1
ATOM 4222 O O . VAL B 1 179 ? 13.508 18.266 -12.008 1 97.12 179 VAL B O 1
ATOM 4225 N N . THR B 1 180 ? 14.875 18.609 -13.711 1 95.88 180 THR B N 1
ATOM 4226 C CA . THR B 1 180 ? 14.82 17.203 -14.117 1 95.88 180 THR B CA 1
ATOM 4227 C C . THR B 1 180 ? 15.773 16.359 -13.273 1 95.88 180 THR B C 1
ATOM 4229 O O . THR B 1 180 ? 16.781 16.875 -12.773 1 95.88 180 THR B O 1
ATOM 4232 N N . SER B 1 181 ? 15.453 15.086 -13.109 1 94.62 181 SER B N 1
ATOM 4233 C CA . SER B 1 181 ? 16.219 14.211 -12.242 1 94.62 181 SER B CA 1
ATOM 4234 C C . SER B 1 181 ? 17.688 14.188 -12.633 1 94.62 181 SER B C 1
ATOM 4236 O O . SER B 1 181 ? 18.578 14.141 -11.773 1 94.62 181 SER B O 1
ATOM 4238 N N . ASP B 1 182 ? 18.062 14.328 -13.906 1 93.75 182 ASP B N 1
ATOM 4239 C CA . ASP B 1 182 ? 19.438 14.242 -14.398 1 93.75 182 ASP B CA 1
ATOM 4240 C C . ASP B 1 182 ? 20.234 15.484 -14.016 1 93.75 182 ASP B C 1
ATOM 4242 O O . ASP B 1 182 ? 21.469 15.461 -14.016 1 93.75 182 ASP B O 1
ATOM 4246 N N . ARG B 1 183 ? 19.5 16.516 -13.641 1 94.56 183 ARG B N 1
ATOM 4247 C CA . ARG B 1 183 ? 20.172 17.766 -13.305 1 94.56 183 ARG B CA 1
ATOM 4248 C C . ARG B 1 183 ? 20.344 17.906 -11.789 1 94.56 183 ARG B C 1
ATOM 4250 O O . ARG B 1 183 ? 21.047 18.797 -11.32 1 94.56 183 ARG B O 1
ATOM 4257 N N . ALA B 1 184 ? 19.734 17.062 -11.07 1 94.62 184 ALA B N 1
ATOM 4258 C CA . ALA B 1 184 ? 19.766 17.188 -9.617 1 94.62 184 ALA B CA 1
ATOM 4259 C C . ALA B 1 184 ? 21.156 16.906 -9.062 1 94.62 184 ALA B C 1
ATOM 4261 O O . ALA B 1 184 ? 21.547 17.453 -8.031 1 94.62 184 ALA B O 1
ATOM 4262 N N . ALA B 1 185 ? 21.922 16.031 -9.781 1 91.75 185 ALA B N 1
ATOM 4263 C CA . ALA B 1 185 ? 23.219 15.586 -9.281 1 91.75 185 ALA B CA 1
ATOM 4264 C C . ALA B 1 185 ? 24.266 16.688 -9.391 1 91.75 185 ALA B C 1
ATOM 4266 O O . ALA B 1 185 ? 25.297 16.641 -8.727 1 91.75 185 ALA B O 1
ATOM 4267 N N . ASP B 1 186 ? 24.016 17.703 -10.086 1 90.12 186 ASP B N 1
ATOM 4268 C CA . ASP B 1 186 ? 25 18.75 -10.398 1 90.12 186 ASP B CA 1
ATOM 4269 C C . ASP B 1 186 ? 24.922 19.891 -9.391 1 90.12 186 ASP B C 1
ATOM 4271 O O . ASP B 1 186 ? 25.609 20.906 -9.547 1 90.12 186 ASP B O 1
ATOM 4275 N N . HIS B 1 187 ? 24.094 19.734 -8.398 1 90.88 187 HIS B N 1
ATOM 4276 C CA . HIS B 1 187 ? 23.859 20.828 -7.449 1 90.88 187 HIS B CA 1
ATOM 4277 C C . HIS B 1 187 ? 24.078 20.359 -6.012 1 90.88 187 HIS B C 1
ATOM 4279 O O . HIS B 1 187 ? 24.062 19.156 -5.742 1 90.88 187 HIS B O 1
ATOM 4285 N N . THR B 1 188 ? 24.484 21.328 -5.258 1 93.62 188 THR B N 1
ATOM 4286 C CA . THR B 1 188 ? 24.469 21.094 -3.818 1 93.62 188 THR B CA 1
ATOM 4287 C C . THR B 1 188 ? 23.141 21.547 -3.207 1 93.62 188 THR B C 1
ATOM 4289 O O . THR B 1 188 ? 22.656 22.625 -3.521 1 93.62 188 THR B O 1
ATOM 4292 N N . TRP B 1 189 ? 22.656 20.719 -2.453 1 96.56 189 TRP B N 1
ATOM 4293 C CA . TRP B 1 189 ? 21.359 20.984 -1.86 1 96.56 189 TRP B CA 1
ATOM 4294 C C . TRP B 1 189 ? 21.453 21.109 -0.343 1 96.56 189 TRP B C 1
ATOM 4296 O O . TRP B 1 189 ? 22.203 20.359 0.293 1 96.56 189 TRP B O 1
ATOM 4306 N N . ARG B 1 190 ? 20.703 21.922 0.229 1 94.31 190 ARG B N 1
ATOM 4307 C CA . ARG B 1 190 ? 20.703 22.125 1.674 1 94.31 190 ARG B CA 1
ATOM 4308 C C . ARG B 1 190 ? 19.766 21.156 2.367 1 94.31 190 ARG B C 1
ATOM 4310 O O . ARG B 1 190 ? 18.719 20.797 1.816 1 94.31 190 ARG B O 1
ATOM 4317 N N . ASN B 1 191 ? 20.188 20.812 3.525 1 91.38 191 ASN B N 1
ATOM 4318 C CA . ASN B 1 191 ? 19.312 20.062 4.43 1 91.38 191 ASN B CA 1
ATOM 4319 C C . ASN B 1 191 ? 18.688 20.984 5.488 1 91.38 191 ASN B C 1
ATOM 4321 O O . ASN B 1 191 ? 19.312 21.953 5.918 1 91.38 191 ASN B O 1
ATOM 4325 N N . PRO B 1 192 ? 17.5 20.719 5.973 1 91.75 192 PRO B N 1
ATOM 4326 C CA . PRO B 1 192 ? 16.641 19.641 5.5 1 91.75 192 PRO B CA 1
ATOM 4327 C C . PRO B 1 192 ? 15.945 19.969 4.18 1 91.75 192 PRO B C 1
ATOM 4329 O O . PRO B 1 192 ? 15.758 21.141 3.857 1 91.75 192 PRO B O 1
ATOM 4332 N N . ASN B 1 193 ? 15.633 18.969 3.367 1 96.56 193 ASN B N 1
ATOM 4333 C CA . ASN B 1 193 ? 14.82 19.156 2.164 1 96.56 193 ASN B CA 1
ATOM 4334 C C . ASN B 1 193 ? 13.891 17.969 1.92 1 96.56 193 ASN B C 1
ATOM 4336 O O . ASN B 1 193 ? 14.086 16.891 2.49 1 96.56 193 ASN B O 1
ATOM 4340 N N . VAL B 1 194 ? 12.852 18.203 1.217 1 98.19 194 VAL B N 1
ATOM 4341 C CA . VAL B 1 194 ? 11.906 17.219 0.698 1 98.19 194 VAL B CA 1
ATOM 4342 C C . VAL B 1 194 ? 11.914 17.25 -0.829 1 98.19 194 VAL B C 1
ATOM 4344 O O . VAL B 1 194 ? 11.906 18.328 -1.435 1 98.19 194 VAL B O 1
ATOM 4347 N N . VAL B 1 195 ? 11.961 16.078 -1.425 1 98.81 195 VAL B N 1
ATOM 4348 C CA . VAL B 1 195 ? 11.922 16 -2.881 1 98.81 195 VAL B CA 1
ATOM 4349 C C . VAL B 1 195 ? 10.609 15.367 -3.332 1 98.81 195 VAL B C 1
ATOM 4351 O O . VAL B 1 195 ? 10.273 14.25 -2.914 1 98.81 195 VAL B O 1
ATOM 4354 N N . ILE B 1 196 ? 9.836 16.047 -4.078 1 98.69 196 ILE B N 1
ATOM 4355 C CA . ILE B 1 196 ? 8.711 15.461 -4.797 1 98.69 196 ILE B CA 1
ATOM 4356 C C . ILE B 1 196 ? 9.18 14.945 -6.152 1 98.69 196 ILE B C 1
ATOM 4358 O O . ILE B 1 196 ? 9.711 15.703 -6.965 1 98.69 196 ILE B O 1
ATOM 4362 N N . VAL B 1 197 ? 9.07 13.688 -6.336 1 98.38 197 VAL B N 1
ATOM 4363 C CA . VAL B 1 197 ? 9.469 13.039 -7.582 1 98.38 197 VAL B CA 1
ATOM 4364 C C . VAL B 1 197 ? 8.234 12.711 -8.422 1 98.38 197 VAL B C 1
ATOM 4366 O O . VAL B 1 197 ? 7.383 11.93 -8 1 98.38 197 VAL B O 1
ATOM 4369 N N . ILE B 1 198 ? 8.164 13.328 -9.586 1 96.69 198 ILE B N 1
ATOM 4370 C CA . ILE B 1 198 ? 6.992 13.188 -10.438 1 96.69 198 ILE B CA 1
ATOM 4371 C C . ILE B 1 198 ? 7.406 12.656 -11.812 1 96.69 198 ILE B C 1
ATOM 4373 O O . ILE B 1 198 ? 8.453 13.047 -12.344 1 96.69 198 ILE B O 1
ATOM 4377 N N . GLY B 1 199 ? 6.551 11.797 -12.328 1 93.5 199 GLY B N 1
ATOM 4378 C CA . GLY B 1 199 ? 6.758 11.344 -13.695 1 93.5 199 GLY B CA 1
ATOM 4379 C C . GLY B 1 199 ? 6.254 9.93 -13.938 1 93.5 199 GLY B C 1
ATOM 4380 O O . GLY B 1 199 ? 5.715 9.297 -13.031 1 93.5 199 GLY B O 1
ATOM 4381 N N . GLY B 1 200 ? 6.324 9.469 -15.125 1 81.38 200 GLY B N 1
ATOM 4382 C CA . GLY B 1 200 ? 5.824 8.164 -15.516 1 81.38 200 GLY B CA 1
ATOM 4383 C C . GLY B 1 200 ? 4.449 8.219 -16.156 1 81.38 200 GLY B C 1
ATOM 4384 O O . GLY B 1 200 ? 3.875 9.297 -16.312 1 81.38 200 GLY B O 1
ATOM 4385 N N . PRO B 1 201 ? 4.074 7.031 -16.625 1 73 201 PRO B N 1
ATOM 4386 C CA . PRO B 1 201 ? 2.777 7.012 -17.312 1 73 201 PRO B CA 1
ATOM 4387 C C . PRO B 1 201 ? 1.632 7.473 -16.406 1 73 201 PRO B C 1
ATOM 4389 O O . PRO B 1 201 ? 1.643 7.203 -15.203 1 73 201 PRO B O 1
ATOM 4392 N N . ALA B 1 202 ? 0.978 8.547 -16.969 1 59.25 202 ALA B N 1
ATOM 4393 C CA . ALA B 1 202 ? -0.153 9.102 -16.219 1 59.25 202 ALA B CA 1
ATOM 4394 C C . ALA B 1 202 ? -1.231 8.047 -15.992 1 59.25 202 ALA B C 1
ATOM 4396 O O . ALA B 1 202 ? -1.702 7.414 -16.953 1 59.25 202 ALA B O 1
ATOM 4397 N N . GLY B 1 203 ? -1.148 7.195 -15.07 1 55.06 203 GLY B N 1
ATOM 4398 C CA . GLY B 1 203 ? -2.334 6.375 -14.875 1 55.06 203 GLY B CA 1
ATOM 4399 C C . GLY B 1 203 ? -3.543 7.172 -14.422 1 55.06 203 GLY B C 1
ATOM 4400 O O . GLY B 1 203 ? -3.41 8.32 -13.984 1 55.06 203 GLY B O 1
ATOM 4401 N N . ALA B 1 204 ? -4.699 6.867 -14.992 1 49.44 204 ALA B N 1
ATOM 4402 C CA . ALA B 1 204 ? -5.941 7.477 -14.531 1 49.44 204 ALA B CA 1
ATOM 4403 C C . ALA B 1 204 ? -5.949 7.625 -13.008 1 49.44 204 ALA B C 1
ATOM 4405 O O . ALA B 1 204 ? -5.926 6.629 -12.281 1 49.44 204 ALA B O 1
ATOM 4406 N N . ALA B 1 205 ? -5.176 8.578 -12.547 1 51.47 205 ALA B N 1
ATOM 4407 C CA . ALA B 1 205 ? -5.141 8.867 -11.117 1 51.47 205 ALA B CA 1
ATOM 4408 C C . ALA B 1 205 ? -6.543 8.82 -10.516 1 51.47 205 ALA B C 1
ATOM 4410 O O . ALA B 1 205 ? -7.328 9.758 -10.672 1 51.47 205 ALA B O 1
ATOM 4411 N N . GLU B 1 206 ? -7.312 7.719 -10.539 1 55.25 206 GLU B N 1
ATOM 4412 C CA . GLU B 1 206 ? -8.586 7.879 -9.836 1 55.25 206 GLU B CA 1
ATOM 4413 C C . GLU B 1 206 ? -8.398 7.77 -8.328 1 55.25 206 GLU B C 1
ATOM 4415 O O . GLU B 1 206 ? -8.398 6.664 -7.773 1 55.25 206 GLU B O 1
ATOM 4420 N N . GLY B 1 207 ? -7.445 8.609 -7.785 1 61.16 207 GLY B N 1
ATOM 4421 C CA . GLY B 1 207 ? -7.336 8.844 -6.352 1 61.16 207 GLY B CA 1
ATOM 4422 C C . GLY B 1 207 ? -8.672 9.055 -5.676 1 61.16 207 GLY B C 1
ATOM 4423 O O . GLY B 1 207 ? -9.688 9.25 -6.348 1 61.16 207 GLY B O 1
ATOM 4424 N N . GLY B 1 208 ? -9.133 8.383 -4.375 1 79.19 208 GLY B N 1
ATOM 4425 C CA . GLY B 1 208 ? -10.289 9.031 -3.768 1 79.19 208 GLY B CA 1
ATOM 4426 C C . GLY B 1 208 ? -10.703 8.398 -2.455 1 79.19 208 GLY B C 1
ATOM 4427 O O . GLY B 1 208 ? -11.258 9.07 -1.583 1 79.19 208 GLY B O 1
ATOM 4428 N N . TRP B 1 209 ? -10.18 7.016 -2.389 1 92.38 209 TRP B N 1
ATOM 4429 C CA . TRP B 1 209 ? -10.789 6.527 -1.154 1 92.38 209 TRP B CA 1
ATOM 4430 C C . TRP B 1 209 ? -9.719 6.074 -0.165 1 92.38 209 TRP B C 1
ATOM 4432 O O . TRP B 1 209 ? -10.008 5.855 1.014 1 92.38 209 TRP B O 1
ATOM 4442 N N . ILE B 1 210 ? -8.461 5.973 -0.592 1 95.88 210 ILE B N 1
ATOM 4443 C CA . ILE B 1 210 ? -7.375 5.523 0.275 1 95.88 210 ILE B CA 1
ATOM 4444 C C . ILE B 1 210 ? -6.109 6.324 -0.026 1 95.88 210 ILE B C 1
ATOM 4446 O O . ILE B 1 210 ? -5.859 6.695 -1.176 1 95.88 210 ILE B O 1
ATOM 4450 N N . ALA B 1 211 ? -5.309 6.629 1.026 1 96.06 211 ALA B N 1
ATOM 4451 C CA . ALA B 1 211 ? -4.055 7.352 0.85 1 96.06 211 ALA B CA 1
ATOM 4452 C C . ALA B 1 211 ? -3.02 6.484 0.135 1 96.06 211 ALA B C 1
ATOM 4454 O O . ALA B 1 211 ? -2.908 5.289 0.407 1 96.06 211 ALA B O 1
ATOM 4455 N N . GLY B 1 212 ? -2.232 7.129 -0.736 1 92.75 212 GLY B N 1
ATOM 4456 C CA . GLY B 1 212 ? -1.256 6.398 -1.53 1 92.75 212 GLY B CA 1
ATOM 4457 C C . GLY B 1 212 ? -1.821 5.871 -2.836 1 92.75 212 GLY B C 1
ATOM 4458 O O . GLY B 1 212 ? -2.844 6.363 -3.318 1 92.75 212 GLY B O 1
ATOM 4459 N N . ARG B 1 213 ? -1.138 4.98 -3.387 1 86.81 213 ARG B N 1
ATOM 4460 C CA . ARG B 1 213 ? -1.597 4.383 -4.637 1 86.81 213 ARG B CA 1
ATOM 4461 C C . ARG B 1 213 ? -2.842 3.533 -4.41 1 86.81 213 ARG B C 1
ATOM 4463 O O . ARG B 1 213 ? -2.92 2.783 -3.434 1 86.81 213 ARG B O 1
ATOM 4470 N N . ASP B 1 214 ? -3.779 3.643 -5.316 1 85.62 214 ASP B N 1
ATOM 4471 C CA . ASP B 1 214 ? -4.992 2.836 -5.238 1 85.62 214 ASP B CA 1
ATOM 4472 C C . ASP B 1 214 ? -4.691 1.364 -5.504 1 85.62 214 ASP B C 1
ATOM 4474 O O . ASP B 1 214 ? -4.234 1.006 -6.594 1 85.62 214 ASP B O 1
ATOM 4478 N N . PRO B 1 215 ? -5.023 0.524 -4.562 1 80.44 215 PRO B N 1
ATOM 4479 C CA . PRO B 1 215 ? -4.746 -0.904 -4.738 1 80.44 215 PRO B CA 1
ATOM 4480 C C . PRO B 1 215 ? -5.629 -1.553 -5.797 1 80.44 215 PRO B C 1
ATOM 4482 O O . PRO B 1 215 ? -5.348 -2.668 -6.242 1 80.44 215 PRO B O 1
ATOM 4485 N N . GLY B 1 216 ? -6.66 -0.946 -6.156 1 77.25 216 GLY B N 1
ATOM 4486 C CA . GLY B 1 216 ? -7.602 -1.542 -7.094 1 77.25 216 GLY B CA 1
ATOM 4487 C C . GLY B 1 216 ? -7.48 -0.978 -8.5 1 77.25 216 GLY B C 1
ATOM 4488 O O . GLY B 1 216 ? -8.367 -1.179 -9.328 1 77.25 216 GLY B O 1
ATOM 4489 N N . ALA B 1 217 ? -6.277 -0.282 -8.602 1 78.44 217 ALA B N 1
ATOM 4490 C CA . ALA B 1 217 ? -6.07 0.263 -9.938 1 78.44 217 ALA B CA 1
ATOM 4491 C C . ALA B 1 217 ? -5.684 -0.836 -10.93 1 78.44 217 ALA B C 1
ATOM 4493 O O . ALA B 1 217 ? -4.812 -1.66 -10.641 1 78.44 217 ALA B O 1
ATOM 4494 N N . GLY B 1 218 ? -6.508 -1.311 -11.828 1 84.5 218 GLY B N 1
ATOM 4495 C CA . GLY B 1 218 ? -6.238 -2.336 -12.82 1 84.5 218 GLY B CA 1
ATOM 4496 C C . GLY B 1 218 ? -7.066 -3.592 -12.625 1 84.5 218 GLY B C 1
ATOM 4497 O O . GLY B 1 218 ? -7.902 -3.656 -11.719 1 84.5 218 GLY B O 1
ATOM 4498 N N . PRO B 1 219 ? -6.703 -4.539 -13.367 1 91.5 219 PRO B N 1
ATOM 4499 C CA . PRO B 1 219 ? -7.477 -5.777 -13.266 1 91.5 219 PRO B CA 1
ATOM 4500 C C . PRO B 1 219 ? -7.137 -6.578 -12.008 1 91.5 219 PRO B C 1
ATOM 4502 O O . PRO B 1 219 ? -6.023 -6.477 -11.492 1 91.5 219 PRO B O 1
ATOM 4505 N N . ARG B 1 220 ? -8.078 -7.309 -11.562 1 92.75 220 ARG B N 1
ATOM 4506 C CA . ARG B 1 220 ? -7.863 -8.172 -10.398 1 92.75 220 ARG B CA 1
ATOM 4507 C C . ARG B 1 220 ? -7.008 -9.375 -10.758 1 92.75 220 ARG B C 1
ATOM 4509 O O . ARG B 1 220 ? -7.195 -9.984 -11.812 1 92.75 220 ARG B O 1
ATOM 4516 N N . GLY B 1 221 ? -6.125 -9.695 -9.805 1 92.81 221 GLY B N 1
ATOM 4517 C CA . GLY B 1 221 ? -5.309 -10.891 -9.953 1 92.81 221 GLY B CA 1
ATOM 4518 C C . GLY B 1 221 ? -3.984 -10.625 -10.641 1 92.81 221 GLY B C 1
ATOM 4519 O O . GLY B 1 221 ? -3.695 -9.484 -11.031 1 92.81 221 GLY B O 1
ATOM 4520 N N . TRP B 1 222 ? -3.244 -11.578 -10.727 1 92.88 222 TRP B N 1
ATOM 4521 C CA . TRP B 1 222 ? -1.983 -11.586 -11.461 1 92.88 222 TRP B CA 1
ATOM 4522 C C . TRP B 1 222 ? -1.826 -12.883 -12.25 1 92.88 222 TRP B C 1
ATOM 4524 O O . TRP B 1 222 ? -2.723 -13.727 -12.258 1 92.88 222 TRP B O 1
ATOM 4534 N N . ALA B 1 223 ? -0.822 -12.977 -13.031 1 95.81 223 ALA B N 1
ATOM 4535 C CA . ALA B 1 223 ? -0.667 -14.055 -14 1 95.81 223 ALA B CA 1
ATOM 4536 C C . ALA B 1 223 ? -1.907 -14.18 -14.883 1 95.81 223 ALA B C 1
ATOM 4538 O O . ALA B 1 223 ? -2.482 -15.266 -15.008 1 95.81 223 ALA B O 1
ATOM 4539 N N . LEU B 1 224 ? -2.322 -13.148 -15.438 1 95.5 224 LEU B N 1
ATOM 4540 C CA . LEU B 1 224 ? -3.539 -13.07 -16.234 1 95.5 224 LEU B CA 1
ATOM 4541 C C . LEU B 1 224 ? -3.426 -13.93 -17.484 1 95.5 224 LEU B C 1
ATOM 4543 O O . LEU B 1 224 ? -2.32 -14.281 -17.906 1 95.5 224 LEU B O 1
ATOM 4547 N N . PRO B 1 225 ? -4.586 -14.289 -18.062 1 92.19 225 PRO B N 1
ATOM 4548 C CA . PRO B 1 225 ? -4.57 -15.086 -19.281 1 92.19 225 PRO B CA 1
ATOM 4549 C C . PRO B 1 225 ? -3.895 -14.367 -20.453 1 92.19 225 PRO B C 1
ATOM 4551 O O . PRO B 1 225 ? -3.758 -13.141 -20.438 1 92.19 225 PRO B O 1
ATOM 4554 N N . ALA B 1 226 ? -3.514 -15.148 -21.422 1 92.69 226 ALA B N 1
ATOM 4555 C CA . ALA B 1 226 ? -2.738 -14.672 -22.578 1 92.69 226 ALA B CA 1
ATOM 4556 C C . ALA B 1 226 ? -3.447 -13.516 -23.266 1 92.69 226 ALA B C 1
ATOM 4558 O O . ALA B 1 226 ? -2.799 -12.602 -23.781 1 92.69 226 ALA B O 1
ATOM 4559 N N . GLY B 1 227 ? -4.711 -13.547 -23.25 1 92.19 227 GLY B N 1
ATOM 4560 C CA . GLY B 1 227 ? -5.48 -12.516 -23.938 1 92.19 227 GLY B CA 1
ATOM 4561 C C . GLY B 1 227 ? -5.23 -11.125 -23.375 1 92.19 227 GLY B C 1
ATOM 4562 O O . GLY B 1 227 ? -5.34 -10.133 -24.094 1 92.19 227 GLY B O 1
ATOM 4563 N N . ALA B 1 228 ? -4.879 -11.016 -22.141 1 93.44 228 ALA B N 1
ATOM 4564 C CA . ALA B 1 228 ? -4.609 -9.727 -21.5 1 93.44 228 ALA B CA 1
ATOM 4565 C C . ALA B 1 228 ? -3.34 -9.094 -22.062 1 93.44 228 ALA B C 1
ATOM 4567 O O . ALA B 1 228 ? -3.121 -7.891 -21.906 1 93.44 228 ALA B O 1
ATOM 4568 N N . TYR B 1 229 ? -2.523 -9.883 -22.703 1 94.12 229 TYR B N 1
ATOM 4569 C CA . TYR B 1 229 ? -1.231 -9.414 -23.188 1 94.12 229 TYR B CA 1
ATOM 4570 C C . TYR B 1 229 ? -1.155 -9.508 -24.703 1 94.12 229 TYR B C 1
ATOM 4572 O O . TYR B 1 229 ? -0.064 -9.57 -25.281 1 94.12 229 TYR B O 1
ATOM 4580 N N . GLY B 1 230 ? -2.305 -9.656 -25.375 1 89.06 230 GLY B N 1
ATOM 4581 C CA . GLY B 1 230 ? -2.359 -9.68 -26.828 1 89.06 230 GLY B CA 1
ATOM 4582 C C . GLY B 1 230 ? -2.295 -11.078 -27.406 1 89.06 230 GLY B C 1
ATOM 4583 O O . GLY B 1 230 ? -2.234 -11.25 -28.625 1 89.06 230 GLY B O 1
ATOM 4584 N N . GLY B 1 231 ? -2.285 -12.078 -26.578 1 87.81 231 GLY B N 1
ATOM 4585 C CA . GLY B 1 231 ? -2.311 -13.461 -27.016 1 87.81 231 GLY B CA 1
ATOM 4586 C C . GLY B 1 231 ? -0.934 -14.008 -27.344 1 87.81 231 GLY B C 1
ATOM 4587 O O . GLY B 1 231 ? 0.037 -13.258 -27.422 1 87.81 231 GLY B O 1
ATOM 4588 N N . GLY B 1 232 ? -0.86 -15.359 -27.406 1 82.25 232 GLY B N 1
ATOM 4589 C CA . GLY B 1 232 ? 0.322 -16.031 -27.906 1 82.25 232 GLY B CA 1
ATOM 4590 C C . GLY B 1 232 ? 1.506 -15.961 -26.969 1 82.25 232 GLY B C 1
ATOM 4591 O O . GLY B 1 232 ? 2.613 -15.609 -27.375 1 82.25 232 GLY B O 1
ATOM 4592 N N . LEU B 1 233 ? 1.397 -16.234 -25.75 1 90.38 233 LEU B N 1
ATOM 4593 C CA . LEU B 1 233 ? 2.525 -16.25 -24.828 1 90.38 233 LEU B CA 1
ATOM 4594 C C . LEU B 1 233 ? 3.379 -17.5 -25.031 1 90.38 233 LEU B C 1
ATOM 4596 O O . LEU B 1 233 ? 2.854 -18.578 -25.328 1 90.38 233 LEU B O 1
ATOM 4600 N N . GLY B 1 234 ? 4.691 -17.312 -24.969 1 87.88 234 GLY B N 1
ATOM 4601 C CA . GLY B 1 234 ? 5.602 -18.438 -25.109 1 87.88 234 GLY B CA 1
ATOM 4602 C C . GLY B 1 234 ? 5.496 -19.438 -23.969 1 87.88 234 GLY B C 1
ATOM 4603 O O . GLY B 1 234 ? 4.852 -19.156 -22.953 1 87.88 234 GLY B O 1
ATOM 4604 N N . GLU B 1 235 ? 6.105 -20.547 -24.109 1 85.12 235 GLU B N 1
ATOM 4605 C CA . GLU B 1 235 ? 6.051 -21.625 -23.125 1 85.12 235 GLU B CA 1
ATOM 4606 C C . GLU B 1 235 ? 6.562 -21.156 -21.766 1 85.12 235 GLU B C 1
ATOM 4608 O O . GLU B 1 235 ? 6.035 -21.562 -20.734 1 85.12 235 GLU B O 1
ATOM 4613 N N . GLY B 1 236 ? 7.531 -20.328 -21.812 1 90.81 236 GLY B N 1
ATOM 4614 C CA . GLY B 1 236 ? 8.109 -19.828 -20.562 1 90.81 236 GLY B CA 1
ATOM 4615 C C . GLY B 1 236 ? 7.266 -18.75 -19.906 1 90.81 236 GLY B C 1
ATOM 4616 O O . GLY B 1 236 ? 7.648 -18.203 -18.875 1 90.81 236 GLY B O 1
ATOM 4617 N N . GLU B 1 237 ? 6.078 -18.516 -20.516 1 94.62 237 GLU B N 1
ATOM 4618 C CA . GLU B 1 237 ? 5.227 -17.453 -20 1 94.62 237 GLU B CA 1
ATOM 4619 C C . GLU B 1 237 ? 3.818 -17.953 -19.703 1 94.62 237 GLU B C 1
ATOM 4621 O O . GLU B 1 237 ? 2.877 -17.172 -19.594 1 94.62 237 GLU B O 1
ATOM 4626 N N . ALA B 1 238 ? 3.721 -19.266 -19.641 1 94.62 238 ALA B N 1
ATOM 4627 C CA . ALA B 1 238 ? 2.424 -19.859 -19.328 1 94.62 238 ALA B CA 1
ATOM 4628 C C . ALA B 1 238 ? 1.886 -19.328 -18 1 94.62 238 ALA B C 1
ATOM 4630 O O . ALA B 1 238 ? 2.658 -19.031 -17.094 1 94.62 238 ALA B O 1
ATOM 4631 N N . GLN B 1 239 ? 0.617 -19.312 -17.938 1 94.62 239 GLN B N 1
ATOM 4632 C CA . GLN B 1 239 ? -0.086 -18.688 -16.828 1 94.62 239 GLN B CA 1
ATOM 4633 C C . GLN B 1 239 ? 0.325 -19.312 -15.5 1 94.62 239 GLN B C 1
ATOM 4635 O O . GLN B 1 239 ? 0.685 -18.609 -14.555 1 94.62 239 GLN B O 1
ATOM 4640 N N . LEU B 1 240 ? 0.302 -20.641 -15.438 1 95.75 240 LEU B N 1
ATOM 4641 C CA . LEU B 1 240 ? 0.625 -21.328 -14.195 1 95.75 240 LEU B CA 1
ATOM 4642 C C . LEU B 1 240 ? 2.074 -21.078 -13.789 1 95.75 240 LEU B C 1
ATOM 4644 O O . LEU B 1 240 ? 2.367 -20.859 -12.617 1 95.75 240 LEU B O 1
ATOM 4648 N N . LEU B 1 241 ? 2.947 -21.172 -14.727 1 96.94 241 LEU B N 1
ATOM 4649 C CA . LEU B 1 241 ? 4.363 -20.938 -14.445 1 96.94 241 LEU B CA 1
ATOM 4650 C C . LEU B 1 241 ? 4.59 -19.531 -13.906 1 96.94 241 LEU B C 1
ATOM 4652 O O . LEU B 1 241 ? 5.289 -19.344 -12.906 1 96.94 241 LEU B O 1
ATOM 4656 N N . ARG B 1 242 ? 3.969 -18.516 -14.508 1 97.69 242 ARG B N 1
ATOM 4657 C CA . ARG B 1 242 ? 4.109 -17.125 -14.055 1 97.69 242 ARG B CA 1
ATOM 4658 C C . ARG B 1 242 ? 3.557 -16.953 -12.648 1 97.69 242 ARG B C 1
ATOM 4660 O O . ARG B 1 242 ? 4.16 -16.266 -11.82 1 97.69 242 ARG B O 1
ATOM 4667 N N . ALA B 1 243 ? 2.436 -17.594 -12.391 1 97.5 243 ALA B N 1
ATOM 4668 C CA . ALA B 1 243 ? 1.863 -17.531 -11.055 1 97.5 243 ALA B CA 1
ATOM 4669 C C . ALA B 1 243 ? 2.838 -18.078 -10.016 1 97.5 243 ALA B C 1
ATOM 4671 O O . ALA B 1 243 ? 3.027 -17.469 -8.953 1 97.5 243 ALA B O 1
ATOM 4672 N N . ALA B 1 244 ? 3.426 -19.188 -10.352 1 97.75 244 ALA B N 1
ATOM 4673 C CA . ALA B 1 244 ? 4.375 -19.812 -9.438 1 97.75 244 ALA B CA 1
ATOM 4674 C C . ALA B 1 244 ? 5.633 -18.953 -9.281 1 97.75 244 ALA B C 1
ATOM 4676 O O . ALA B 1 244 ? 6.164 -18.828 -8.172 1 97.75 244 ALA B O 1
ATOM 4677 N N . GLN B 1 245 ? 6.09 -18.391 -10.367 1 98.31 245 GLN B N 1
ATOM 4678 C CA . GLN B 1 245 ? 7.277 -17.547 -10.328 1 98.31 245 GLN B CA 1
ATOM 4679 C C . GLN B 1 245 ? 7.035 -16.297 -9.484 1 98.31 245 GLN B C 1
ATOM 4681 O O . GLN B 1 245 ? 7.871 -15.938 -8.656 1 98.31 245 GLN B O 1
ATOM 4686 N N . LEU B 1 246 ? 5.898 -15.672 -9.695 1 98.12 246 LEU B N 1
ATOM 4687 C CA . LEU B 1 246 ? 5.555 -14.484 -8.922 1 98.12 246 LEU B CA 1
ATOM 4688 C C . LEU B 1 246 ? 5.449 -14.812 -7.434 1 98.12 246 LEU B C 1
ATOM 4690 O O . LEU B 1 246 ? 5.941 -14.062 -6.59 1 98.12 246 LEU B O 1
ATOM 4694 N N . ALA B 1 247 ? 4.855 -15.906 -7.156 1 97.31 247 ALA B N 1
ATOM 4695 C CA . ALA B 1 247 ? 4.68 -16.312 -5.762 1 97.31 247 ALA B CA 1
ATOM 4696 C C . ALA B 1 247 ? 6.023 -16.516 -5.074 1 97.31 247 ALA B C 1
ATOM 4698 O O . ALA B 1 247 ? 6.199 -16.141 -3.912 1 97.31 247 ALA B O 1
ATOM 4699 N N . ARG B 1 248 ? 6.977 -17.094 -5.789 1 97 248 ARG B N 1
ATOM 4700 C CA . ARG B 1 248 ? 8.289 -17.359 -5.223 1 97 248 ARG B CA 1
ATOM 4701 C C . ARG B 1 248 ? 9.086 -16.078 -5.047 1 97 248 ARG B C 1
ATOM 4703 O O . ARG B 1 248 ? 9.742 -15.883 -4.023 1 97 248 ARG B O 1
ATOM 4710 N N . LEU B 1 249 ? 8.992 -15.219 -6.035 1 97.88 249 LEU B N 1
ATOM 4711 C CA . LEU B 1 249 ? 9.797 -14 -6.004 1 97.88 249 LEU B CA 1
ATOM 4712 C C . LEU B 1 249 ? 9.195 -12.977 -5.047 1 97.88 249 LEU B C 1
ATOM 4714 O O . LEU B 1 249 ? 9.922 -12.203 -4.426 1 97.88 249 LEU B O 1
ATOM 4718 N N . GLY B 1 250 ? 7.883 -12.875 -5 1 96.56 250 GLY B N 1
ATOM 4719 C CA . GLY B 1 250 ? 7.195 -11.953 -4.109 1 96.56 250 GLY B CA 1
ATOM 4720 C C . GLY B 1 250 ? 7.637 -10.516 -4.289 1 96.56 250 GLY B C 1
ATOM 4721 O O . GLY B 1 250 ? 8.07 -9.867 -3.332 1 96.56 250 GLY B O 1
ATOM 4722 N N . PRO B 1 251 ? 7.523 -9.992 -5.496 1 97.06 251 PRO B N 1
ATOM 4723 C CA . PRO B 1 251 ? 7.879 -8.586 -5.676 1 97.06 251 PRO B CA 1
ATOM 4724 C C . PRO B 1 251 ? 7.086 -7.652 -4.762 1 97.06 251 PRO B C 1
ATOM 4726 O O . PRO B 1 251 ? 5.879 -7.832 -4.59 1 97.06 251 PRO B O 1
ATOM 4729 N N . ARG B 1 252 ? 7.762 -6.637 -4.18 1 95.44 252 ARG B N 1
ATOM 4730 C CA . ARG B 1 252 ? 7.148 -5.699 -3.244 1 95.44 252 ARG B CA 1
ATOM 4731 C C . ARG B 1 252 ? 7.578 -4.266 -3.541 1 95.44 252 ARG B C 1
ATOM 4733 O O . ARG B 1 252 ? 8.555 -4.043 -4.258 1 95.44 252 ARG B O 1
ATOM 4740 N N . VAL B 1 253 ? 6.848 -3.336 -2.984 1 95.94 253 VAL B N 1
ATOM 4741 C CA . VAL B 1 253 ? 7.23 -1.929 -3.043 1 95.94 253 VAL B CA 1
ATOM 4742 C C . VAL B 1 253 ? 8.641 -1.753 -2.475 1 95.94 253 VAL B C 1
ATOM 4744 O O . VAL B 1 253 ? 8.953 -2.287 -1.409 1 95.94 253 VAL B O 1
ATOM 4747 N N . GLY B 1 254 ? 9.5 -1.102 -3.234 1 97.06 254 GLY B N 1
ATOM 4748 C CA . GLY B 1 254 ? 10.875 -0.883 -2.797 1 97.06 254 GLY B CA 1
ATOM 4749 C C . GLY B 1 254 ? 11.859 -1.839 -3.436 1 97.06 254 GLY B C 1
ATOM 4750 O O . GLY B 1 254 ? 13.07 -1.622 -3.369 1 97.06 254 GLY B O 1
ATOM 4751 N N . ASP B 1 255 ? 11.383 -2.92 -4.078 1 97.88 255 ASP B N 1
ATOM 4752 C CA . ASP B 1 255 ? 12.25 -3.887 -4.742 1 97.88 255 ASP B CA 1
ATOM 4753 C C . ASP B 1 255 ? 12.609 -3.422 -6.152 1 97.88 255 ASP B C 1
ATOM 4755 O O . ASP B 1 255 ? 11.875 -2.637 -6.762 1 97.88 255 ASP B O 1
ATOM 4759 N N . LEU B 1 256 ? 13.688 -3.9 -6.59 1 98.56 256 LEU B N 1
ATOM 4760 C CA . LEU B 1 256 ? 14.008 -3.895 -8.016 1 98.56 256 LEU B CA 1
ATOM 4761 C C . LEU B 1 256 ? 14.008 -5.312 -8.578 1 98.56 256 LEU B C 1
ATOM 4763 O O . LEU B 1 256 ? 14.758 -6.168 -8.109 1 98.56 256 LEU B O 1
ATOM 4767 N N . VAL B 1 257 ? 13.188 -5.531 -9.57 1 98.81 257 VAL B N 1
ATOM 4768 C CA . VAL B 1 257 ? 13.062 -6.828 -10.227 1 98.81 257 VAL B CA 1
ATOM 4769 C C . VAL B 1 257 ? 13.727 -6.777 -11.602 1 98.81 257 VAL B C 1
ATOM 4771 O O . VAL B 1 257 ? 13.492 -5.855 -12.383 1 98.81 257 VAL B O 1
ATOM 4774 N N . TRP B 1 258 ? 14.625 -7.75 -11.836 1 98.88 258 TRP B N 1
ATOM 4775 C CA . TRP B 1 258 ? 15.055 -7.996 -13.203 1 98.88 258 TRP B CA 1
ATOM 4776 C C . TRP B 1 258 ? 14.195 -9.07 -13.859 1 98.88 258 TRP B C 1
ATOM 4778 O O . TRP B 1 258 ? 13.984 -10.141 -13.289 1 98.88 258 TRP B O 1
ATOM 4788 N N . ASP B 1 259 ? 13.695 -8.789 -14.977 1 98.75 259 ASP B N 1
ATOM 4789 C CA . ASP B 1 259 ? 13.062 -9.766 -15.852 1 98.75 259 ASP B CA 1
ATOM 4790 C C . ASP B 1 259 ? 13.883 -9.977 -17.125 1 98.75 259 ASP B C 1
ATOM 4792 O O . ASP B 1 259 ? 13.742 -9.227 -18.094 1 98.75 259 ASP B O 1
ATOM 4796 N N . ILE B 1 260 ? 14.648 -11 -17.125 1 98.62 260 ILE B N 1
ATOM 4797 C CA . ILE B 1 260 ? 15.578 -11.242 -18.234 1 98.62 260 ILE B CA 1
ATOM 4798 C C . ILE B 1 260 ? 14.945 -12.203 -19.234 1 98.62 260 ILE B C 1
ATOM 4800 O O . ILE B 1 260 ? 14.523 -13.305 -18.875 1 98.62 260 ILE B O 1
ATOM 4804 N N . GLY B 1 261 ? 15.078 -11.867 -20.531 1 97.56 261 GLY B N 1
ATOM 4805 C CA . GLY B 1 261 ? 14.242 -12.578 -21.484 1 97.56 261 GLY B CA 1
ATOM 4806 C C . GLY B 1 261 ? 12.758 -12.352 -21.266 1 97.56 2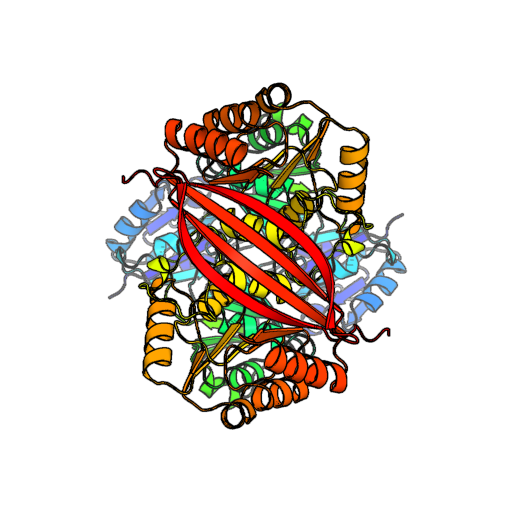61 GLY B C 1
ATOM 4807 O O . GLY B 1 261 ? 12 -13.305 -21.094 1 97.56 261 GLY B O 1
ATOM 4808 N N . SER B 1 262 ? 12.328 -11.062 -21.359 1 97.12 262 SER B N 1
ATOM 4809 C CA . SER B 1 262 ? 11.008 -10.641 -20.906 1 97.12 262 SER B CA 1
ATOM 4810 C C . SER B 1 262 ? 9.914 -11.141 -21.844 1 97.12 262 SER B C 1
ATOM 4812 O O . SER B 1 262 ? 8.75 -11.242 -21.438 1 97.12 262 SER B O 1
ATOM 4814 N N . GLY B 1 263 ? 10.297 -11.43 -23.141 1 96.38 263 GLY B N 1
ATOM 4815 C CA . GLY B 1 263 ? 9.328 -11.969 -24.094 1 96.38 263 GLY B CA 1
ATOM 4816 C C . GLY B 1 263 ? 8.164 -11.031 -24.359 1 96.38 263 GLY B C 1
ATOM 4817 O O . GLY B 1 263 ? 8.344 -9.977 -24.953 1 96.38 263 GLY B O 1
ATOM 4818 N N . SER B 1 264 ? 6.992 -11.344 -23.844 1 96.94 264 SER B N 1
ATOM 4819 C CA . SER B 1 264 ? 5.801 -10.523 -24.031 1 96.94 264 SER B CA 1
ATOM 4820 C C . SER B 1 264 ? 5.766 -9.375 -23.031 1 96.94 264 SER B C 1
ATOM 4822 O O . SER B 1 264 ? 4.996 -8.422 -23.203 1 96.94 264 SER B O 1
ATOM 4824 N N . GLY B 1 265 ? 6.504 -9.461 -22.016 1 97.62 265 GLY B N 1
ATOM 4825 C CA . GLY B 1 265 ? 6.469 -8.492 -20.938 1 97.62 265 GLY B CA 1
ATOM 4826 C C . GLY B 1 265 ? 5.438 -8.82 -19.875 1 97.62 265 GLY B C 1
ATOM 4827 O O . GLY B 1 265 ? 5.25 -8.062 -18.922 1 97.62 265 GLY B O 1
ATOM 4828 N N . ALA B 1 266 ? 4.781 -9.977 -19.969 1 98.06 266 ALA B N 1
ATOM 4829 C CA . ALA B 1 266 ? 3.697 -10.336 -19.062 1 98.06 266 ALA B CA 1
ATOM 4830 C C . ALA B 1 266 ? 4.188 -10.367 -17.609 1 98.06 266 ALA B C 1
ATOM 4832 O O . ALA B 1 266 ? 3.607 -9.719 -16.734 1 98.06 266 ALA B O 1
ATOM 4833 N N . PHE B 1 267 ? 5.312 -11.078 -17.469 1 98.19 267 PHE B N 1
ATOM 4834 C CA . PHE B 1 267 ? 5.84 -11.172 -16.109 1 98.19 267 PHE B CA 1
ATOM 4835 C C . PHE B 1 267 ? 6.266 -9.797 -15.594 1 98.19 267 PHE B C 1
ATOM 4837 O O . PHE B 1 267 ? 5.969 -9.438 -14.453 1 98.19 267 PHE B O 1
ATOM 4844 N N . ALA B 1 268 ? 6.945 -9.039 -16.391 1 98.5 268 ALA B N 1
ATOM 4845 C CA . ALA B 1 268 ? 7.434 -7.711 -16.016 1 98.5 268 ALA B CA 1
ATOM 4846 C C . ALA B 1 268 ? 6.285 -6.816 -15.562 1 98.5 268 ALA B C 1
ATOM 4848 O O . ALA B 1 268 ? 6.363 -6.176 -14.508 1 98.5 268 ALA B O 1
ATOM 4849 N N . VAL B 1 269 ? 5.238 -6.82 -16.312 1 97.5 269 VAL B N 1
ATOM 4850 C CA . VAL B 1 269 ? 4.07 -5.992 -16.031 1 97.5 269 VAL B CA 1
ATOM 4851 C C . VAL B 1 269 ? 3.426 -6.445 -14.727 1 97.5 269 VAL B C 1
ATOM 4853 O O . VAL B 1 269 ? 3.041 -5.617 -13.891 1 97.5 269 VAL B O 1
ATOM 4856 N N . GLU B 1 270 ? 3.34 -7.719 -14.547 1 97.69 270 GLU B N 1
ATOM 4857 C CA . GLU B 1 270 ? 2.705 -8.25 -13.344 1 97.69 270 GLU B CA 1
ATOM 4858 C C . GLU B 1 270 ? 3.531 -7.941 -12.102 1 97.69 270 GLU B C 1
ATOM 4860 O O . GLU B 1 270 ? 2.98 -7.613 -11.047 1 97.69 270 GLU B O 1
ATOM 4865 N N . ALA B 1 271 ? 4.848 -8.023 -12.219 1 97.75 271 ALA B N 1
ATOM 4866 C CA . ALA B 1 271 ? 5.719 -7.621 -11.117 1 97.75 271 ALA B CA 1
ATOM 4867 C C . ALA B 1 271 ? 5.555 -6.141 -10.797 1 97.75 271 ALA B C 1
ATOM 4869 O O . ALA B 1 271 ? 5.5 -5.754 -9.625 1 97.75 271 ALA B O 1
ATOM 4870 N N . ALA B 1 272 ? 5.453 -5.336 -11.797 1 96.88 272 ALA B N 1
ATOM 4871 C CA . ALA B 1 272 ? 5.273 -3.898 -11.617 1 96.88 272 ALA B CA 1
ATOM 4872 C C . ALA B 1 272 ? 3.938 -3.596 -10.938 1 96.88 272 ALA B C 1
ATOM 4874 O O . ALA B 1 272 ? 3.844 -2.686 -10.109 1 96.88 272 ALA B O 1
ATOM 4875 N N . ARG B 1 273 ? 2.943 -4.352 -11.289 1 95.44 273 ARG B N 1
ATOM 4876 C CA . ARG B 1 273 ? 1.618 -4.148 -10.711 1 95.44 273 ARG B CA 1
ATOM 4877 C C . ARG B 1 273 ? 1.621 -4.445 -9.219 1 95.44 273 ARG B C 1
ATOM 4879 O O . ARG B 1 273 ? 0.726 -4.008 -8.492 1 95.44 273 ARG B O 1
ATOM 4886 N N . CYS B 1 274 ? 2.643 -5.172 -8.773 1 94.56 274 CYS B N 1
ATOM 4887 C CA . CYS B 1 274 ? 2.805 -5.414 -7.34 1 94.56 274 CYS B CA 1
ATOM 4888 C C . CYS B 1 274 ? 3.457 -4.223 -6.656 1 94.56 274 CYS B C 1
ATOM 4890 O O . CYS B 1 274 ? 3.619 -4.215 -5.434 1 94.56 274 CYS B O 1
ATOM 4892 N N . GLY B 1 275 ? 3.881 -3.225 -7.422 1 94.31 275 GLY B N 1
ATOM 4893 C CA . GLY B 1 275 ? 4.445 -2.006 -6.867 1 94.31 275 GLY B CA 1
ATOM 4894 C C . GLY B 1 275 ? 5.961 -1.977 -6.91 1 94.31 275 GLY B C 1
ATOM 4895 O O . GLY B 1 275 ? 6.582 -1.025 -6.434 1 94.31 275 GLY B O 1
ATOM 4896 N N . ALA B 1 276 ? 6.582 -3.021 -7.48 1 97.31 276 ALA B N 1
ATOM 4897 C CA . ALA B 1 276 ? 8.039 -3.082 -7.555 1 97.31 276 ALA B CA 1
ATOM 4898 C C . ALA B 1 276 ? 8.562 -2.328 -8.773 1 97.31 276 ALA B C 1
ATOM 4900 O O . ALA B 1 276 ? 7.832 -2.145 -9.758 1 97.31 276 ALA B O 1
ATOM 4901 N N . ALA B 1 277 ? 9.75 -1.825 -8.648 1 97.94 277 ALA B N 1
ATOM 4902 C CA . ALA B 1 277 ? 10.461 -1.389 -9.852 1 97.94 277 ALA B CA 1
ATOM 4903 C C . ALA B 1 277 ? 10.883 -2.582 -10.703 1 97.94 277 ALA B C 1
ATOM 4905 O O . ALA B 1 277 ? 11.234 -3.637 -10.172 1 97.94 277 ALA B O 1
ATOM 4906 N N . VAL B 1 278 ? 10.828 -2.398 -12.039 1 98.44 278 VAL B N 1
ATOM 4907 C CA . VAL B 1 278 ? 11.141 -3.529 -12.906 1 98.44 278 VAL B CA 1
ATOM 4908 C C . VAL B 1 278 ? 12.031 -3.064 -14.055 1 98.44 278 VAL B C 1
ATOM 4910 O O . VAL B 1 278 ? 11.758 -2.037 -14.688 1 98.44 278 VAL B O 1
ATOM 4913 N N . ILE B 1 279 ? 13.07 -3.738 -14.273 1 98.62 279 ILE B N 1
ATOM 4914 C CA . ILE B 1 279 ? 13.859 -3.65 -15.5 1 98.62 279 ILE B CA 1
ATOM 4915 C C . ILE B 1 279 ? 13.656 -4.918 -16.328 1 98.62 279 ILE B C 1
ATOM 4917 O O . ILE B 1 279 ? 14.016 -6.016 -15.898 1 98.62 279 ILE B O 1
ATOM 4921 N N . ALA B 1 280 ? 13.109 -4.746 -17.469 1 98.56 280 ALA B N 1
ATOM 4922 C CA . ALA B 1 280 ? 12.906 -5.84 -18.406 1 98.56 280 ALA B CA 1
ATOM 4923 C C . ALA B 1 280 ? 13.984 -5.84 -19.484 1 98.56 280 ALA B C 1
ATOM 4925 O O . ALA B 1 280 ? 14.211 -4.824 -20.141 1 98.56 280 ALA B O 1
ATOM 4926 N N . VAL B 1 281 ? 14.617 -6.953 -19.656 1 98.44 281 VAL B N 1
ATOM 4927 C CA . VAL B 1 281 ? 15.719 -7.078 -20.609 1 98.44 281 VAL B CA 1
ATOM 4928 C C . VAL B 1 281 ? 15.352 -8.102 -21.672 1 98.44 281 VAL B C 1
ATOM 4930 O O . VAL B 1 281 ? 14.859 -9.188 -21.359 1 98.44 281 VAL B O 1
ATOM 4933 N N . ASP B 1 282 ? 15.602 -7.766 -22.891 1 98.25 282 ASP B N 1
ATOM 4934 C CA . ASP B 1 282 ? 15.453 -8.734 -23.969 1 98.25 282 ASP B CA 1
ATOM 4935 C C . ASP B 1 282 ? 16.391 -8.422 -25.125 1 98.25 282 ASP B C 1
ATOM 4937 O O . ASP B 1 282 ? 16.656 -7.25 -25.406 1 98.25 282 ASP B O 1
ATOM 4941 N N . ARG B 1 283 ? 16.844 -9.414 -25.844 1 97.69 283 ARG B N 1
ATOM 4942 C CA . ARG B 1 283 ? 17.734 -9.227 -27 1 97.69 283 ARG B CA 1
ATOM 4943 C C . ARG B 1 283 ? 16.922 -9.031 -28.281 1 97.69 283 ARG B C 1
ATOM 4945 O O . ARG B 1 283 ? 17.484 -8.641 -29.312 1 97.69 283 ARG B O 1
ATOM 4952 N N . ASP B 1 284 ? 15.656 -9.398 -28.266 1 97.56 284 ASP B N 1
ATOM 4953 C CA . ASP B 1 284 ? 14.758 -9.234 -29.406 1 97.56 284 ASP B CA 1
ATOM 4954 C C . ASP B 1 284 ? 14.039 -7.891 -29.344 1 97.56 284 ASP B C 1
ATOM 4956 O O . ASP B 1 284 ? 13.25 -7.645 -28.422 1 97.56 284 ASP B O 1
ATOM 4960 N N . PRO B 1 285 ? 14.234 -7.051 -30.328 1 97.81 285 PRO B N 1
ATOM 4961 C CA . PRO B 1 285 ? 13.547 -5.754 -30.328 1 97.81 285 PRO B CA 1
ATOM 4962 C C . PRO B 1 285 ? 12.031 -5.887 -30.359 1 97.81 285 PRO B C 1
ATOM 4964 O O . PRO B 1 285 ? 11.32 -5.039 -29.797 1 97.81 285 PRO B O 1
ATOM 4967 N N . GLY B 1 286 ? 11.57 -6.91 -31 1 97.44 286 GLY B N 1
ATOM 4968 C CA . GLY B 1 286 ? 10.141 -7.168 -30.984 1 97.44 286 GLY B CA 1
ATOM 4969 C C . GLY B 1 286 ? 9.602 -7.438 -29.594 1 97.44 286 GLY B C 1
ATOM 4970 O O . GLY B 1 286 ? 8.5 -6.992 -29.25 1 97.44 286 GLY B O 1
ATOM 4971 N N . ALA B 1 287 ? 10.359 -8.172 -28.812 1 97 287 ALA B N 1
ATOM 4972 C CA . ALA B 1 287 ? 9.992 -8.43 -27.422 1 97 287 ALA B CA 1
ATOM 4973 C C . ALA B 1 287 ? 9.961 -7.145 -26.609 1 97 287 ALA B C 1
ATOM 4975 O O . ALA B 1 287 ? 9.055 -6.93 -25.812 1 97 287 ALA B O 1
ATOM 4976 N N . CYS B 1 288 ? 10.922 -6.285 -26.828 1 98.12 288 CYS B N 1
ATOM 4977 C CA . CYS B 1 288 ? 10.961 -4.992 -26.156 1 98.12 288 CYS B CA 1
ATOM 4978 C C . CYS B 1 288 ? 9.719 -4.168 -26.484 1 98.12 288 CYS B C 1
ATOM 4980 O O . CYS B 1 288 ? 9.125 -3.557 -25.594 1 98.12 288 CYS B O 1
ATOM 4982 N N . ALA B 1 289 ? 9.344 -4.219 -27.719 1 97.88 289 ALA B N 1
ATOM 4983 C CA . ALA B 1 289 ? 8.164 -3.473 -28.156 1 97.88 289 ALA B CA 1
ATOM 4984 C C . ALA B 1 289 ? 6.895 -4.031 -27.516 1 97.88 289 ALA B C 1
ATOM 4986 O O . ALA B 1 289 ? 6.02 -3.27 -27.094 1 97.88 289 ALA B O 1
ATOM 4987 N N . ARG B 1 290 ? 6.785 -5.348 -27.453 1 97.31 290 ARG B N 1
ATOM 4988 C CA . ARG B 1 290 ? 5.633 -5.984 -26.828 1 97.31 290 ARG B CA 1
ATOM 4989 C C . ARG B 1 290 ? 5.562 -5.633 -25.344 1 97.31 290 ARG B C 1
ATOM 4991 O O . ARG B 1 290 ? 4.484 -5.375 -24.812 1 97.31 290 ARG B O 1
ATOM 4998 N N . THR B 1 291 ? 6.711 -5.656 -24.719 1 97.75 291 THR B N 1
ATOM 4999 C CA . THR B 1 291 ? 6.781 -5.297 -23.297 1 97.75 291 THR B CA 1
ATOM 5000 C C . THR B 1 291 ? 6.324 -3.859 -23.078 1 97.75 291 THR B C 1
ATOM 5002 O O . THR B 1 291 ? 5.566 -3.576 -22.156 1 97.75 291 THR B O 1
ATOM 5005 N N . ASP B 1 292 ? 6.742 -2.982 -23.938 1 97 292 ASP B N 1
ATOM 5006 C CA . ASP B 1 292 ? 6.34 -1.581 -23.859 1 97 292 ASP B CA 1
ATOM 5007 C C . ASP B 1 292 ? 4.828 -1.434 -24.031 1 97 292 ASP B C 1
ATOM 5009 O O . ASP B 1 292 ? 4.184 -0.703 -23.281 1 97 292 ASP B O 1
ATOM 5013 N N . ALA B 1 293 ? 4.324 -2.125 -24.969 1 96.75 293 ALA B N 1
ATOM 5014 C CA . ALA B 1 293 ? 2.889 -2.078 -25.234 1 96.75 293 ALA B CA 1
ATOM 5015 C C . ALA B 1 293 ? 2.1 -2.592 -24.031 1 96.75 293 ALA B C 1
ATOM 5017 O O . ALA B 1 293 ? 1.081 -2.008 -23.656 1 96.75 293 ALA B O 1
ATOM 5018 N N . ALA B 1 294 ? 2.559 -3.672 -23.453 1 96.56 294 ALA B N 1
ATOM 5019 C CA . ALA B 1 294 ? 1.897 -4.227 -22.281 1 96.56 294 ALA B CA 1
ATOM 5020 C C . ALA B 1 294 ? 1.945 -3.244 -21.109 1 96.56 294 ALA B C 1
ATOM 5022 O O . ALA B 1 294 ? 0.946 -3.047 -20.422 1 96.56 294 ALA B O 1
ATOM 5023 N N . ALA B 1 295 ? 3.084 -2.658 -20.922 1 95.88 295 ALA B N 1
ATOM 5024 C CA . ALA B 1 295 ? 3.252 -1.688 -19.844 1 95.88 295 ALA B CA 1
ATOM 5025 C C . ALA B 1 295 ? 2.285 -0.518 -20 1 95.88 295 ALA B C 1
ATOM 5027 O O . ALA B 1 295 ? 1.662 -0.082 -19.031 1 95.88 295 ALA B O 1
ATOM 5028 N N . ARG B 1 296 ? 2.127 -0.052 -21.172 1 94.31 296 ARG B N 1
ATOM 5029 C CA . ARG B 1 296 ? 1.21 1.045 -21.453 1 94.31 296 ARG B CA 1
ATOM 5030 C C . ARG B 1 296 ? -0.236 0.627 -21.219 1 94.31 296 ARG B C 1
ATOM 5032 O O . ARG B 1 296 ? -1.017 1.383 -20.625 1 94.31 296 ARG B O 1
ATOM 5039 N N . ARG B 1 297 ? -0.503 -0.504 -21.625 1 92.94 297 ARG B N 1
ATOM 5040 C CA . ARG B 1 297 ? -1.861 -1.019 -21.484 1 92.94 297 ARG B CA 1
ATOM 5041 C C . ARG B 1 297 ? -2.262 -1.093 -20 1 92.94 297 ARG B C 1
ATOM 5043 O O . ARG B 1 297 ? -3.391 -0.752 -19.641 1 92.94 297 ARG B O 1
ATOM 5050 N N . PHE B 1 298 ? -1.355 -1.507 -19.203 1 93.88 298 PHE B N 1
ATOM 5051 C CA . PHE B 1 298 ? -1.672 -1.705 -17.797 1 93.88 298 PHE B CA 1
ATOM 5052 C C . PHE B 1 298 ? -1.33 -0.461 -16.984 1 93.88 298 PHE B C 1
ATOM 5054 O O . PHE B 1 298 ? -1.572 -0.416 -15.773 1 93.88 298 PHE B O 1
ATOM 5061 N N . GLY B 1 299 ? -0.708 0.547 -17.578 1 91.56 299 GLY B N 1
ATOM 5062 C CA . GLY B 1 299 ? -0.42 1.818 -16.938 1 91.56 299 GLY B CA 1
ATOM 5063 C C . GLY B 1 299 ? 0.67 1.721 -15.891 1 91.56 299 GLY B C 1
ATOM 5064 O O . GLY B 1 299 ? 0.577 2.346 -14.828 1 91.56 299 GLY B O 1
ATOM 5065 N N . VAL B 1 300 ? 1.641 0.833 -16.094 1 93.25 300 VAL B N 1
ATOM 5066 C CA . VAL B 1 300 ? 2.725 0.7 -15.125 1 93.25 300 VAL B CA 1
ATOM 5067 C C . VAL B 1 300 ? 4.043 1.125 -15.766 1 93.25 300 VAL B C 1
ATOM 5069 O O . VAL B 1 300 ? 4.262 0.907 -16.953 1 93.25 300 VAL B O 1
ATOM 5072 N N . PRO B 1 301 ? 4.914 1.729 -14.953 1 92.88 301 PRO B N 1
ATOM 5073 C CA . PRO B 1 301 ? 6.238 2.078 -15.469 1 92.88 301 PRO B CA 1
ATOM 5074 C C . PRO B 1 301 ? 7.172 0.872 -15.562 1 92.88 301 PRO B C 1
ATOM 5076 O O . PRO B 1 301 ? 7.176 0.02 -14.672 1 92.88 301 PRO B O 1
ATOM 5079 N N . LEU B 1 302 ? 7.879 0.751 -16.656 1 94.88 302 LEU B N 1
ATOM 5080 C CA . LEU B 1 302 ? 8.914 -0.257 -16.859 1 94.88 302 LEU B CA 1
ATOM 5081 C C . LEU B 1 302 ? 10.156 0.356 -17.5 1 94.88 302 LEU B C 1
ATOM 5083 O O . LEU B 1 302 ? 10.047 1.188 -18.406 1 94.88 302 LEU B O 1
ATOM 5087 N N . GLN B 1 303 ? 11.258 0.034 -16.969 1 96.81 303 GLN B N 1
ATOM 5088 C CA . GLN B 1 303 ? 12.484 0.266 -17.719 1 96.81 303 GLN B CA 1
ATOM 5089 C C . GLN B 1 303 ? 12.805 -0.916 -18.641 1 96.81 303 GLN B C 1
ATOM 5091 O O . GLN B 1 303 ? 12.984 -2.041 -18.156 1 96.81 303 GLN B O 1
ATOM 5096 N N . ILE B 1 304 ? 12.789 -0.684 -19.906 1 97.75 304 ILE B N 1
ATOM 5097 C CA . ILE B 1 304 ? 13.031 -1.729 -20.891 1 97.75 304 ILE B CA 1
ATOM 5098 C C . ILE B 1 304 ? 14.422 -1.563 -21.484 1 97.75 304 ILE B C 1
ATOM 5100 O O . ILE B 1 304 ? 14.766 -0.494 -22 1 97.75 304 ILE B O 1
ATOM 5104 N N . VAL B 1 305 ? 15.203 -2.533 -21.406 1 97.62 305 VAL B N 1
ATOM 5105 C CA . VAL B 1 305 ? 16.578 -2.508 -21.875 1 97.62 305 VAL B CA 1
ATOM 5106 C C . VAL B 1 305 ? 16.766 -3.504 -23.016 1 97.62 305 VAL B C 1
ATOM 5108 O O . VAL B 1 305 ? 16.578 -4.711 -22.828 1 97.62 305 VAL B O 1
ATOM 5111 N N . PHE B 1 306 ? 17.109 -3.012 -24.172 1 97.69 306 PHE B N 1
ATOM 5112 C CA . PHE B 1 306 ? 17.438 -3.838 -25.328 1 97.69 306 PHE B CA 1
ATOM 5113 C C . PHE B 1 306 ? 18.906 -4.285 -25.281 1 97.69 306 PHE B C 1
ATOM 5115 O O . PHE B 1 306 ? 19.812 -3.455 -25.312 1 97.69 306 PHE B O 1
ATOM 5122 N N . GLY B 1 307 ? 19.062 -5.578 -25.156 1 96.75 307 GLY B N 1
ATOM 5123 C CA . GLY B 1 307 ? 20.422 -6.09 -25.125 1 96.75 307 GLY B CA 1
ATOM 5124 C C . GLY B 1 307 ? 20.5 -7.57 -24.812 1 96.75 307 GLY B C 1
ATOM 5125 O O . GLY B 1 307 ? 19.5 -8.188 -24.453 1 96.75 307 GLY B O 1
ATOM 5126 N N . ALA B 1 308 ? 21.672 -8.078 -24.938 1 96.56 308 ALA B N 1
ATOM 5127 C CA . ALA B 1 308 ? 21.891 -9.5 -24.703 1 96.56 308 ALA B CA 1
ATOM 5128 C C . ALA B 1 308 ? 22.469 -9.75 -23.312 1 96.56 308 ALA B C 1
ATOM 5130 O O . ALA B 1 308 ? 23.531 -9.203 -22.969 1 96.56 308 ALA B O 1
ATOM 5131 N N . ALA B 1 309 ? 21.797 -10.5 -22.531 1 96.31 309 ALA B N 1
ATOM 5132 C CA . ALA B 1 309 ? 22.359 -10.984 -21.266 1 96.31 309 ALA B CA 1
ATOM 5133 C C . ALA B 1 309 ? 23.375 -12.102 -21.516 1 96.31 309 ALA B C 1
ATOM 5135 O O . ALA B 1 309 ? 23.219 -12.898 -22.438 1 96.31 309 ALA B O 1
ATOM 5136 N N . PRO B 1 310 ? 24.453 -12.156 -20.797 1 96.62 310 PRO B N 1
ATOM 5137 C CA . PRO B 1 310 ? 24.594 -11.469 -19.516 1 96.62 310 PRO B CA 1
ATOM 5138 C C . PRO B 1 310 ? 25.297 -10.117 -19.641 1 96.62 310 PRO B C 1
ATOM 5140 O O . PRO B 1 310 ? 25.328 -9.328 -18.688 1 96.62 310 PRO B O 1
ATOM 5143 N N . HIS B 1 311 ? 25.844 -9.75 -20.812 1 96.06 311 HIS B N 1
ATOM 5144 C CA . HIS B 1 311 ? 26.703 -8.578 -20.969 1 96.06 311 HIS B CA 1
ATOM 5145 C C . HIS B 1 311 ? 25.969 -7.301 -20.562 1 96.06 311 HIS B C 1
ATOM 5147 O O . HIS B 1 311 ? 26.516 -6.453 -19.859 1 96.06 311 HIS B O 1
ATOM 5153 N N . ILE B 1 312 ? 24.75 -7.223 -20.938 1 96.75 312 ILE B N 1
ATOM 5154 C CA . ILE B 1 312 ? 23.969 -6 -20.75 1 96.75 312 ILE B CA 1
ATOM 5155 C C . ILE B 1 312 ? 23.672 -5.785 -19.266 1 96.75 312 ILE B C 1
ATOM 5157 O O . ILE B 1 312 ? 23.328 -4.68 -18.859 1 96.75 312 ILE B O 1
ATOM 5161 N N . LEU B 1 313 ? 23.766 -6.848 -18.438 1 97.19 313 LEU B N 1
ATOM 5162 C CA . LEU B 1 313 ? 23.406 -6.789 -17.031 1 97.19 313 LEU B CA 1
ATOM 5163 C C . LEU B 1 313 ? 24.453 -6.039 -16.219 1 97.19 313 LEU B C 1
ATOM 5165 O O . LEU B 1 313 ? 24.203 -5.605 -15.094 1 97.19 313 LEU B O 1
ATOM 5169 N N . GLU B 1 314 ? 25.672 -5.898 -16.75 1 95 314 GLU B N 1
ATOM 5170 C CA . GLU B 1 314 ? 26.812 -5.355 -16.031 1 95 314 GLU B CA 1
ATOM 5171 C C . GLU B 1 314 ? 26.547 -3.922 -15.578 1 95 314 GLU B C 1
ATOM 5173 O O . GLU B 1 314 ? 26.969 -3.523 -14.492 1 95 314 GLU B O 1
ATOM 5178 N N . ASP B 1 315 ? 25.781 -3.184 -16.297 1 91.81 315 ASP B N 1
ATOM 5179 C CA . ASP B 1 315 ? 25.625 -1.759 -16.031 1 91.81 315 ASP B CA 1
ATOM 5180 C C . ASP B 1 315 ? 24.297 -1.489 -15.305 1 91.81 315 ASP B C 1
ATOM 5182 O O . ASP B 1 315 ? 23.953 -0.336 -15.047 1 91.81 315 ASP B O 1
ATOM 5186 N N . LEU B 1 316 ? 23.594 -2.535 -15.047 1 96.38 316 LEU B N 1
ATOM 5187 C CA . LEU B 1 316 ? 22.297 -2.346 -14.43 1 96.38 316 LEU B CA 1
ATOM 5188 C C . LEU B 1 316 ? 22.406 -2.248 -12.914 1 96.38 316 LEU B C 1
ATOM 5190 O O . LEU B 1 316 ? 23.328 -2.824 -12.32 1 96.38 316 LEU B O 1
ATOM 5194 N N . PRO B 1 317 ? 21.531 -1.414 -12.266 1 96.62 317 PRO B N 1
ATOM 5195 C CA . PRO B 1 317 ? 21.531 -1.396 -10.805 1 96.62 317 PRO B CA 1
ATOM 5196 C C . PRO B 1 317 ? 21.234 -2.766 -10.195 1 96.62 317 PRO B C 1
ATOM 5198 O O . PRO B 1 317 ? 20.594 -3.604 -10.836 1 96.62 317 PRO B O 1
ATOM 5201 N N . GLU B 1 318 ? 21.641 -2.998 -8.969 1 97 318 GLU B N 1
ATOM 5202 C CA . GLU B 1 318 ? 21.531 -4.293 -8.305 1 97 318 GLU B CA 1
ATOM 5203 C C . GLU B 1 318 ? 20.062 -4.668 -8.078 1 97 318 GLU B C 1
ATOM 5205 O O . GLU B 1 318 ? 19.297 -3.867 -7.547 1 97 318 GLU B O 1
ATOM 5210 N N . PRO B 1 319 ? 19.75 -5.871 -8.492 1 98.31 319 PRO B N 1
ATOM 5211 C CA . PRO B 1 319 ? 18.375 -6.328 -8.273 1 98.31 319 PRO B CA 1
ATOM 5212 C C . PRO B 1 319 ? 18.172 -6.93 -6.887 1 98.31 319 PRO B C 1
ATOM 5214 O O . PRO B 1 319 ? 19.125 -7.371 -6.25 1 98.31 319 PRO B O 1
ATOM 5217 N N . ASP B 1 320 ? 16.938 -6.895 -6.434 1 98 320 ASP B N 1
ATOM 5218 C CA . ASP B 1 320 ? 16.547 -7.621 -5.23 1 98 320 ASP B CA 1
ATOM 5219 C C . ASP B 1 320 ? 16.125 -9.055 -5.566 1 98 320 ASP B C 1
ATOM 5221 O O . ASP B 1 320 ? 16.422 -9.984 -4.82 1 98 320 ASP B O 1
ATOM 5225 N N . VAL B 1 321 ? 15.359 -9.234 -6.652 1 98.62 321 VAL B N 1
ATOM 5226 C CA . VAL B 1 321 ? 14.93 -10.539 -7.145 1 98.62 321 VAL B CA 1
ATOM 5227 C C . VAL B 1 321 ? 15 -10.57 -8.672 1 98.62 321 VAL B C 1
ATOM 5229 O O . VAL B 1 321 ? 14.953 -9.523 -9.32 1 98.62 321 VAL B O 1
ATOM 5232 N N . VAL B 1 322 ? 15.078 -11.789 -9.234 1 98.88 322 VAL B N 1
ATOM 5233 C CA . VAL B 1 322 ? 15.312 -11.875 -10.672 1 98.88 322 VAL B CA 1
ATOM 5234 C C . VAL B 1 322 ? 14.531 -13.055 -11.25 1 98.88 322 VAL B C 1
ATOM 5236 O O . VAL B 1 322 ? 14.531 -14.148 -10.672 1 98.88 322 VAL B O 1
ATOM 5239 N N . ARG B 1 323 ? 13.859 -12.828 -12.297 1 98.88 323 ARG B N 1
ATOM 5240 C CA . ARG B 1 323 ? 13.391 -13.914 -13.156 1 98.88 323 ARG B CA 1
ATOM 5241 C C . ARG B 1 323 ? 14.281 -14.062 -14.383 1 98.88 323 ARG B C 1
ATOM 5243 O O . ARG B 1 323 ? 14.5 -13.102 -15.117 1 98.88 323 ARG B O 1
ATOM 5250 N N . VAL B 1 324 ? 14.773 -15.234 -14.594 1 98.44 324 VAL B N 1
ATOM 5251 C CA . VAL B 1 324 ? 15.523 -15.547 -15.805 1 98.44 324 VAL B CA 1
ATOM 5252 C C . VAL B 1 324 ? 14.641 -16.344 -16.766 1 98.44 324 VAL B C 1
ATOM 5254 O O . VAL B 1 324 ? 14.484 -17.547 -16.625 1 98.44 324 VAL B O 1
ATOM 5257 N N . GLY B 1 325 ? 14.172 -15.617 -17.734 1 96.06 325 GLY B N 1
ATOM 5258 C CA . GLY B 1 325 ? 13.281 -16.219 -18.719 1 96.06 325 GLY B CA 1
ATOM 5259 C C . GLY B 1 325 ? 14.008 -16.75 -19.938 1 96.06 325 GLY B C 1
ATOM 5260 O O . GLY B 1 325 ? 13.422 -17.453 -20.75 1 96.06 325 GLY B O 1
ATOM 5261 N N . GLY B 1 326 ? 15.289 -16.344 -20.031 1 91.19 326 GLY B N 1
ATOM 5262 C CA . GLY B 1 326 ? 16.094 -16.766 -21.172 1 91.19 326 GLY B CA 1
ATOM 5263 C C . GLY B 1 326 ? 17.578 -16.594 -20.953 1 91.19 326 GLY B C 1
ATOM 5264 O O . GLY B 1 326 ? 18 -15.922 -20.016 1 91.19 326 GLY B O 1
ATOM 5265 N N . GLY B 1 327 ? 18.375 -17.297 -21.844 1 89.94 327 GLY B N 1
ATOM 5266 C CA . GLY B 1 327 ? 19.828 -17.141 -21.797 1 89.94 327 GLY B CA 1
ATOM 5267 C C . GLY B 1 327 ? 20.547 -18.328 -21.188 1 89.94 327 GLY B C 1
ATOM 5268 O O . GLY B 1 327 ? 21.75 -18.484 -21.344 1 89.94 327 GLY B O 1
ATOM 5269 N N . GLY B 1 328 ? 19.812 -19.188 -20.469 1 89.06 328 GLY B N 1
ATOM 5270 C CA . GLY B 1 328 ? 20.359 -20.469 -20 1 89.06 328 GLY B CA 1
ATOM 5271 C C . GLY B 1 328 ? 21.281 -20.312 -18.812 1 89.06 328 GLY B C 1
ATOM 5272 O O . GLY B 1 328 ? 21.188 -19.344 -18.062 1 89.06 328 GLY B O 1
ATOM 5273 N N . PRO B 1 329 ? 22.172 -21.25 -18.641 1 93.75 329 PRO B N 1
ATOM 5274 C CA . PRO B 1 329 ? 23.016 -21.312 -17.453 1 93.75 329 PRO B CA 1
ATOM 5275 C C . PRO B 1 329 ? 23.984 -20.141 -17.344 1 93.75 329 PRO B C 1
ATOM 5277 O O . PRO B 1 329 ? 24.266 -19.672 -16.234 1 93.75 329 PRO B O 1
ATOM 5280 N N . ALA B 1 330 ? 24.422 -19.609 -18.422 1 95.5 330 ALA B N 1
ATOM 5281 C CA . ALA B 1 330 ? 25.359 -18.5 -18.406 1 95.5 330 ALA B CA 1
ATOM 5282 C C . ALA B 1 330 ? 24.719 -17.25 -17.781 1 95.5 330 ALA B C 1
ATOM 5284 O O . ALA B 1 330 ? 25.359 -16.547 -17 1 95.5 330 ALA B O 1
ATOM 5285 N N . VAL B 1 331 ? 23.516 -17.031 -18.141 1 97.75 331 VAL B N 1
ATOM 5286 C CA . VAL B 1 331 ? 22.812 -15.875 -17.609 1 97.75 331 VAL B CA 1
ATOM 5287 C C . VAL B 1 331 ? 22.5 -16.094 -16.125 1 97.75 331 VAL B C 1
ATOM 5289 O O . VAL B 1 331 ? 22.672 -15.188 -15.312 1 97.75 331 VAL B O 1
ATOM 5292 N N . VAL B 1 332 ? 22.078 -17.281 -15.766 1 98.06 332 VAL B N 1
ATOM 5293 C CA . VAL B 1 332 ? 21.781 -17.609 -14.375 1 98.06 332 VAL B CA 1
ATOM 5294 C C . VAL B 1 332 ? 23.031 -17.406 -13.523 1 98.06 332 VAL B C 1
ATOM 5296 O O . VAL B 1 332 ? 22.953 -16.828 -12.43 1 98.06 332 VAL B O 1
ATOM 5299 N N . SER B 1 333 ? 24.156 -17.812 -14.039 1 97.31 333 SER B N 1
ATOM 5300 C CA . SER B 1 333 ? 25.406 -17.641 -13.32 1 97.31 333 SER B CA 1
ATOM 5301 C C . SER B 1 333 ? 25.734 -16.172 -13.109 1 97.31 333 SER B C 1
ATOM 5303 O O . SER B 1 333 ? 26.109 -15.758 -12.008 1 97.31 333 SER B O 1
ATOM 5305 N N . ALA B 1 334 ? 25.594 -15.406 -14.172 1 98 334 ALA B N 1
ATOM 5306 C CA . ALA B 1 334 ? 25.875 -13.977 -14.094 1 98 334 ALA B CA 1
ATOM 5307 C C . ALA B 1 334 ? 24.938 -13.289 -13.102 1 98 334 ALA B C 1
ATOM 5309 O O . ALA B 1 334 ? 25.359 -12.398 -12.359 1 98 334 ALA B O 1
ATOM 5310 N N . VAL B 1 335 ? 23.703 -13.695 -13.094 1 98.5 335 VAL B N 1
ATOM 5311 C CA . VAL B 1 335 ? 22.719 -13.141 -12.164 1 98.5 335 VAL B CA 1
ATOM 5312 C C . VAL B 1 335 ? 23.094 -13.531 -10.734 1 98.5 335 VAL B C 1
ATOM 5314 O O . VAL B 1 335 ? 23.078 -12.688 -9.828 1 98.5 335 VAL B O 1
ATOM 5317 N N . ALA B 1 336 ? 23.422 -14.805 -10.539 1 98.12 336 ALA B N 1
ATOM 5318 C CA . ALA B 1 336 ? 23.766 -15.305 -9.219 1 98.12 336 ALA B CA 1
ATOM 5319 C C . ALA B 1 336 ? 24.984 -14.562 -8.648 1 98.12 336 ALA B C 1
ATOM 5321 O O . ALA B 1 336 ? 25.078 -14.367 -7.434 1 98.12 336 ALA B O 1
ATOM 5322 N N . ASP B 1 337 ? 25.844 -14.117 -9.523 1 97.5 337 ASP B N 1
ATOM 5323 C CA . ASP B 1 337 ? 27.031 -13.367 -9.109 1 97.5 337 ASP B CA 1
ATOM 5324 C C . ASP B 1 337 ? 26.625 -12.023 -8.484 1 97.5 337 ASP B C 1
ATOM 5326 O O . ASP B 1 337 ? 27.375 -11.469 -7.676 1 97.5 337 ASP B O 1
ATOM 5330 N N . ARG B 1 338 ? 25.422 -11.539 -8.812 1 97.69 338 ARG B N 1
ATOM 5331 C CA . ARG B 1 338 ? 24.953 -10.266 -8.281 1 97.69 338 ARG B CA 1
ATOM 5332 C C . ARG B 1 338 ? 24.266 -10.453 -6.93 1 97.69 338 ARG B C 1
ATOM 5334 O O . ARG B 1 338 ? 23.922 -9.477 -6.266 1 97.69 338 ARG B O 1
ATOM 5341 N N . ARG B 1 339 ? 23.984 -11.664 -6.562 1 97.38 339 ARG B N 1
ATOM 5342 C CA . ARG B 1 339 ? 23.516 -12.109 -5.254 1 97.38 339 ARG B CA 1
ATOM 5343 C C . ARG B 1 339 ? 22.141 -11.523 -4.934 1 97.38 339 ARG B C 1
ATOM 5345 O O . ARG B 1 339 ? 21.922 -10.992 -3.844 1 97.38 339 ARG B O 1
ATOM 5352 N N . PRO B 1 340 ? 21.188 -11.531 -5.906 1 98.19 340 PRO B N 1
ATOM 5353 C CA . PRO B 1 340 ? 19.828 -11.203 -5.5 1 98.19 340 PRO B CA 1
ATOM 5354 C C . PRO B 1 340 ? 19.266 -12.164 -4.457 1 98.19 340 PRO B C 1
ATOM 5356 O O . PRO B 1 340 ? 19.734 -13.305 -4.352 1 98.19 340 PRO B O 1
ATOM 5359 N N . GLN B 1 341 ? 18.328 -11.688 -3.693 1 97.12 341 GLN B N 1
ATOM 5360 C CA . GLN B 1 341 ? 17.766 -12.484 -2.605 1 97.12 341 GLN B CA 1
ATOM 5361 C C . GLN B 1 341 ? 17.125 -13.758 -3.137 1 97.12 341 GLN B C 1
ATOM 5363 O O . GLN B 1 341 ? 17.188 -14.805 -2.494 1 97.12 341 GLN B O 1
ATOM 5368 N N . CYS B 1 342 ? 16.484 -13.648 -4.277 1 98.06 342 CYS B N 1
ATOM 5369 C CA . CYS B 1 342 ? 15.766 -14.773 -4.859 1 98.06 342 CYS B CA 1
ATOM 5370 C C . CYS B 1 342 ? 15.859 -14.758 -6.383 1 98.06 342 CYS B C 1
ATOM 5372 O O . CYS B 1 342 ? 15.789 -13.695 -7 1 98.06 342 CYS B O 1
ATOM 5374 N N . ILE B 1 343 ? 16.047 -15.914 -6.941 1 98.62 343 ILE B N 1
ATOM 5375 C CA . ILE B 1 343 ? 16.109 -16.094 -8.383 1 98.62 343 ILE B CA 1
ATOM 5376 C C . ILE B 1 343 ? 15.133 -17.188 -8.812 1 98.62 343 ILE B C 1
ATOM 5378 O O . ILE B 1 343 ? 15.07 -18.25 -8.18 1 98.62 343 ILE B O 1
ATOM 5382 N N . VAL B 1 344 ? 14.328 -16.922 -9.82 1 98.56 344 VAL B N 1
ATOM 5383 C CA . VAL B 1 344 ? 13.555 -18 -10.43 1 98.56 344 VAL B CA 1
ATOM 5384 C C . VAL B 1 344 ? 13.961 -18.156 -11.898 1 98.56 344 VAL B C 1
ATOM 5386 O O . VAL B 1 344 ? 14.281 -17.188 -12.57 1 98.56 344 VAL B O 1
ATOM 5389 N N . ALA B 1 345 ? 13.984 -19.344 -12.336 1 98.19 345 ALA B N 1
ATOM 5390 C CA . ALA B 1 345 ? 14.234 -19.734 -13.719 1 98.19 345 ALA B CA 1
ATOM 5391 C C . ALA B 1 345 ? 13.383 -20.938 -14.109 1 98.19 345 ALA B C 1
ATOM 5393 O O . ALA B 1 345 ? 12.75 -21.562 -13.258 1 98.19 345 ALA B O 1
ATOM 5394 N N . HIS B 1 346 ? 13.281 -21.156 -15.367 1 97.44 346 HIS B N 1
ATOM 5395 C CA . HIS B 1 346 ? 12.57 -22.344 -15.828 1 97.44 346 HIS B CA 1
ATOM 5396 C C . HIS B 1 346 ? 13.336 -23.047 -16.938 1 97.44 346 HIS B C 1
ATOM 5398 O O . HIS B 1 346 ? 14.234 -22.469 -17.547 1 97.44 346 HIS B O 1
ATOM 5404 N N . ALA B 1 347 ? 13.07 -24.328 -17.078 1 96.25 347 ALA B N 1
ATOM 5405 C CA . ALA B 1 347 ? 13.68 -25.156 -18.125 1 96.25 347 ALA B CA 1
ATOM 5406 C C . ALA B 1 347 ? 12.641 -26.047 -18.797 1 96.25 347 ALA B C 1
ATOM 5408 O O . ALA B 1 347 ? 11.664 -26.453 -18.156 1 96.25 347 ALA B O 1
ATOM 5409 N N . ALA B 1 348 ? 12.922 -26.359 -20.031 1 93.81 348 ALA B N 1
ATOM 5410 C CA . ALA B 1 348 ? 12.023 -27.234 -20.781 1 93.81 348 ALA B CA 1
ATOM 5411 C C . ALA B 1 348 ? 12.422 -28.703 -20.609 1 93.81 348 ALA B C 1
ATOM 5413 O O . ALA B 1 348 ? 11.602 -29.594 -20.812 1 93.81 348 ALA B O 1
ATOM 5414 N N . THR B 1 349 ? 13.734 -28.938 -20.297 1 93.81 349 THR B N 1
ATOM 5415 C CA . THR B 1 349 ? 14.219 -30.297 -20.156 1 93.81 349 THR B CA 1
ATOM 5416 C C . THR B 1 349 ? 14.844 -30.516 -18.781 1 93.81 349 THR B C 1
ATOM 5418 O O . THR B 1 349 ? 15.289 -29.562 -18.141 1 93.81 349 THR B O 1
ATOM 5421 N N . ARG B 1 350 ? 14.875 -31.734 -18.438 1 94.06 350 ARG B N 1
ATOM 5422 C CA . ARG B 1 350 ? 15.469 -32.094 -17.156 1 94.06 350 ARG B CA 1
ATOM 5423 C C . ARG B 1 350 ? 16.953 -31.75 -17.125 1 94.06 350 ARG B C 1
ATOM 5425 O O . ARG B 1 350 ? 17.469 -31.266 -16.109 1 94.06 350 ARG B O 1
ATOM 5432 N N . ASP B 1 351 ? 17.625 -32 -18.203 1 94.62 351 ASP B N 1
ATOM 5433 C CA . ASP B 1 351 ? 19.062 -31.75 -18.281 1 94.62 351 ASP B CA 1
ATOM 5434 C C . ASP B 1 351 ? 19.359 -30.266 -18.016 1 94.62 351 ASP B C 1
ATOM 5436 O O . ASP B 1 351 ? 20.266 -29.938 -17.266 1 94.62 351 ASP B O 1
ATOM 5440 N N . GLU B 1 352 ? 18.578 -29.469 -18.609 1 94.75 352 GLU B N 1
ATOM 5441 C CA . GLU B 1 352 ? 18.734 -28.031 -18.406 1 94.75 352 GLU B CA 1
ATOM 5442 C C . GLU B 1 352 ? 18.438 -27.641 -16.953 1 94.75 352 GLU B C 1
ATOM 5444 O O . GLU B 1 352 ? 19.156 -26.844 -16.359 1 94.75 352 GLU B O 1
ATOM 5449 N N . ALA B 1 353 ? 17.422 -28.172 -16.453 1 96.38 353 ALA B N 1
ATOM 5450 C CA . ALA B 1 353 ? 17.047 -27.906 -15.07 1 96.38 353 ALA B CA 1
ATOM 5451 C C . ALA B 1 353 ? 18.172 -28.312 -14.117 1 96.38 353 ALA B C 1
ATOM 5453 O O . ALA B 1 353 ? 18.469 -27.594 -13.164 1 96.38 353 ALA B O 1
ATOM 5454 N N . GLU B 1 354 ? 18.75 -29.438 -14.414 1 95.31 354 GLU B N 1
ATOM 5455 C CA . GLU B 1 354 ? 19.844 -29.922 -13.578 1 95.31 354 GLU B CA 1
ATOM 5456 C C . GLU B 1 354 ? 21.031 -28.969 -13.625 1 95.31 354 GLU B C 1
ATOM 5458 O O . GLU B 1 354 ? 21.641 -28.672 -12.594 1 95.31 354 GLU B O 1
ATOM 5463 N N . LEU B 1 355 ? 21.328 -28.531 -14.781 1 95.62 355 LEU B N 1
ATOM 5464 C CA . LEU B 1 355 ? 22.438 -27.594 -14.953 1 95.62 355 LEU B CA 1
ATOM 5465 C C . LEU B 1 355 ? 22.188 -26.297 -14.203 1 95.62 355 LEU B C 1
ATOM 5467 O O . LEU B 1 355 ? 23.062 -25.797 -13.492 1 95.62 355 LEU B O 1
ATOM 5471 N N . LEU B 1 356 ? 21.016 -25.75 -14.312 1 96.69 356 LEU B N 1
ATOM 5472 C CA . LEU B 1 356 ? 20.641 -24.516 -13.617 1 96.69 356 LEU B CA 1
ATOM 5473 C C . LEU B 1 356 ? 20.688 -24.703 -12.109 1 96.69 356 LEU B C 1
ATOM 5475 O O . LEU B 1 356 ? 21.219 -23.844 -11.391 1 96.69 356 LEU B O 1
ATOM 5479 N N . GLY B 1 357 ? 20.125 -25.797 -11.672 1 96.06 357 GLY B N 1
ATOM 5480 C CA . GLY B 1 357 ? 20.125 -26.094 -10.25 1 96.06 357 GLY B CA 1
ATOM 5481 C C . GLY B 1 357 ? 21.516 -26.188 -9.656 1 96.06 357 GLY B C 1
ATOM 5482 O O . GLY B 1 357 ? 21.766 -25.656 -8.578 1 96.06 357 GLY B O 1
ATOM 5483 N N . ARG B 1 358 ? 22.344 -26.891 -10.344 1 95.25 358 ARG B N 1
ATOM 5484 C CA . ARG B 1 358 ? 23.719 -27.031 -9.898 1 95.25 358 ARG B CA 1
ATOM 5485 C C . ARG B 1 358 ? 24.422 -25.688 -9.82 1 95.25 358 ARG B C 1
ATOM 5487 O O . ARG B 1 358 ? 25.125 -25.406 -8.852 1 95.25 358 ARG B O 1
ATOM 5494 N N . ASP B 1 359 ? 24.203 -24.938 -10.789 1 96 359 ASP B N 1
ATOM 5495 C CA . ASP B 1 359 ? 24.812 -23.609 -10.836 1 96 359 ASP B CA 1
ATOM 5496 C C . ASP B 1 359 ? 24.375 -22.75 -9.656 1 96 359 ASP B C 1
ATOM 5498 O O . ASP B 1 359 ? 25.203 -22.141 -8.977 1 96 359 ASP B O 1
ATOM 5502 N N . LEU B 1 360 ? 23.125 -22.688 -9.383 1 97.19 360 LEU B N 1
ATOM 5503 C CA . LEU B 1 360 ? 22.594 -21.922 -8.273 1 97.19 360 LEU B CA 1
ATOM 5504 C C . LEU B 1 360 ? 23.125 -22.438 -6.941 1 97.19 360 LEU B C 1
ATOM 5506 O O . LEU B 1 360 ? 23.516 -21.641 -6.074 1 97.19 360 LEU B O 1
ATOM 5510 N N . THR B 1 361 ? 23.156 -23.734 -6.855 1 96.5 361 THR B N 1
ATOM 5511 C CA . THR B 1 361 ? 23.672 -24.344 -5.633 1 96.5 361 THR B CA 1
ATOM 5512 C C . THR B 1 361 ? 25.125 -23.969 -5.41 1 96.5 361 THR B C 1
ATOM 5514 O O . THR B 1 361 ? 25.531 -23.641 -4.289 1 96.5 361 THR B O 1
ATOM 5517 N N . GLU B 1 362 ? 25.859 -24.016 -6.434 1 96.25 362 GLU B N 1
ATOM 5518 C CA . GLU B 1 362 ? 27.281 -23.688 -6.352 1 96.25 362 GLU B CA 1
ATOM 5519 C C . GLU B 1 362 ? 27.469 -22.234 -5.938 1 96.25 362 GLU B C 1
ATOM 5521 O O . GLU B 1 362 ? 28.5 -21.875 -5.359 1 96.25 362 GLU B O 1
ATOM 5526 N N . HIS B 1 363 ? 26.5 -21.375 -6.199 1 97.31 363 HIS B N 1
ATOM 5527 C CA . HIS B 1 363 ? 26.594 -19.969 -5.824 1 97.31 363 HIS B CA 1
ATOM 5528 C C . HIS B 1 363 ? 26.047 -19.75 -4.418 1 97.31 363 HIS B C 1
ATOM 5530 O O . HIS B 1 363 ? 25.938 -18.609 -3.965 1 97.31 363 HIS B O 1
ATOM 5536 N N . GLY B 1 364 ? 25.594 -20.812 -3.777 1 96.38 364 GLY B N 1
ATOM 5537 C CA . GLY B 1 364 ? 25.219 -20.734 -2.375 1 96.38 364 GLY B CA 1
ATOM 5538 C C . GLY B 1 364 ? 23.719 -20.578 -2.168 1 96.38 364 GLY B C 1
ATOM 5539 O O . GLY B 1 364 ? 23.266 -20.297 -1.054 1 96.38 364 GLY B O 1
ATOM 5540 N N . TYR B 1 365 ? 22.922 -20.766 -3.203 1 97.62 365 TYR B N 1
ATOM 5541 C CA . TYR B 1 365 ? 21.484 -20.641 -3.072 1 97.62 365 TYR B CA 1
ATOM 5542 C C . TYR B 1 365 ? 20.859 -21.953 -2.592 1 97.62 365 TYR B C 1
ATOM 5544 O O . TYR B 1 365 ? 21.312 -23.031 -2.969 1 97.62 365 TYR B O 1
ATOM 5552 N N . ALA B 1 366 ? 19.906 -21.859 -1.683 1 96.25 366 ALA B N 1
ATOM 5553 C CA . ALA B 1 366 ? 19 -22.984 -1.464 1 96.25 366 ALA B CA 1
ATOM 5554 C C . ALA B 1 366 ? 18.047 -23.156 -2.648 1 96.25 366 ALA B C 1
ATOM 5556 O O . ALA B 1 366 ? 17.234 -22.297 -2.938 1 96.25 366 ALA B O 1
ATOM 5557 N N . VAL B 1 367 ? 18.141 -24.328 -3.285 1 96.62 367 VAL B N 1
ATOM 5558 C CA . VAL B 1 367 ? 17.484 -24.5 -4.574 1 96.62 367 VAL B CA 1
ATOM 5559 C C . VAL B 1 367 ? 16.297 -25.453 -4.43 1 96.62 367 VAL B C 1
ATOM 5561 O O . VAL B 1 367 ? 16.406 -26.484 -3.775 1 96.62 367 VAL B O 1
ATOM 5564 N N . GLU B 1 368 ? 15.188 -25.078 -4.969 1 95 368 GLU B N 1
ATOM 5565 C CA . GLU B 1 368 ? 14.031 -25.953 -5.16 1 95 368 GLU B CA 1
ATOM 5566 C C . GLU B 1 368 ? 13.695 -26.094 -6.641 1 95 368 GLU B C 1
ATOM 5568 O O . GLU B 1 368 ? 13.875 -25.172 -7.426 1 95 368 GLU B O 1
ATOM 5573 N N . CYS B 1 369 ? 13.25 -27.266 -6.996 1 96.5 369 CYS B N 1
ATOM 5574 C CA . CYS B 1 369 ? 12.852 -27.547 -8.367 1 96.5 369 CYS B CA 1
ATOM 5575 C C . CYS B 1 369 ? 11.562 -28.359 -8.406 1 96.5 369 CYS B C 1
ATOM 5577 O O . CYS B 1 369 ? 11.383 -29.281 -7.605 1 96.5 369 CYS B O 1
ATOM 5579 N N . ALA B 1 370 ? 10.703 -28 -9.273 1 96.38 370 ALA B N 1
ATOM 5580 C CA . ALA B 1 370 ? 9.469 -28.75 -9.477 1 96.38 370 ALA B CA 1
ATOM 5581 C C . ALA B 1 370 ? 9.102 -28.828 -10.953 1 96.38 370 ALA B C 1
ATOM 5583 O O . ALA B 1 370 ? 9.305 -27.859 -11.695 1 96.38 370 ALA B O 1
ATOM 5584 N N . LEU B 1 371 ? 8.617 -30 -11.359 1 96.94 371 LEU B N 1
ATOM 5585 C CA . LEU B 1 371 ? 7.977 -30.125 -12.664 1 96.94 371 LEU B CA 1
ATOM 5586 C C . LEU B 1 371 ? 6.516 -29.703 -12.594 1 96.94 371 LEU B C 1
ATOM 5588 O O . LEU B 1 371 ? 5.73 -30.297 -11.844 1 96.94 371 LEU B O 1
ATOM 5592 N N . LEU B 1 372 ? 6.195 -28.641 -13.312 1 96.94 372 LEU B N 1
ATOM 5593 C CA . LEU B 1 372 ? 4.836 -28.125 -13.352 1 96.94 372 LEU B CA 1
ATOM 5594 C C . LEU B 1 372 ? 4.137 -28.5 -14.648 1 96.94 372 LEU B C 1
ATOM 5596 O O . LEU B 1 372 ? 4.715 -28.375 -15.727 1 96.94 372 LEU B O 1
ATOM 5600 N N . GLN B 1 373 ? 2.943 -28.969 -14.508 1 95.38 373 GLN B N 1
ATOM 5601 C CA . GLN B 1 373 ? 2.113 -29.297 -15.664 1 95.38 373 GLN B CA 1
ATOM 5602 C C . GLN B 1 373 ? 0.695 -28.75 -15.492 1 95.38 373 GLN B C 1
ATOM 5604 O O . GLN B 1 373 ? 0.134 -28.828 -14.391 1 95.38 373 GLN B O 1
ATOM 5609 N N . SER B 1 374 ? 0.217 -28.156 -16.516 1 94.94 374 SER B N 1
ATOM 5610 C CA . SER B 1 374 ? -1.168 -27.703 -16.531 1 94.94 374 SER B CA 1
ATOM 5611 C C . SER B 1 374 ? -1.865 -28.109 -17.828 1 94.94 374 SER B C 1
ATOM 5613 O O . SER B 1 374 ? -1.271 -28.062 -18.906 1 94.94 374 SER B O 1
ATOM 5615 N N . VAL B 1 375 ? -3.062 -28.625 -17.688 1 94.62 375 VAL B N 1
ATOM 5616 C CA . VAL B 1 375 ? -3.922 -28.922 -18.828 1 94.62 375 VAL B CA 1
ATOM 5617 C C . VAL B 1 375 ? -5.223 -28.125 -18.719 1 94.62 375 VAL B C 1
ATOM 5619 O O . VAL B 1 375 ? -6.035 -28.375 -17.828 1 94.62 375 VAL B O 1
ATOM 5622 N N . GLU B 1 376 ? -5.34 -27.203 -19.594 1 92.25 376 GLU B N 1
ATOM 5623 C CA . GLU B 1 376 ? -6.594 -26.453 -19.625 1 92.25 376 GLU B CA 1
ATOM 5624 C C . GLU B 1 376 ? -7.727 -27.312 -20.188 1 92.25 376 GLU B C 1
ATOM 5626 O O . GLU B 1 376 ? -7.539 -28.031 -21.172 1 92.25 376 GLU B O 1
ATOM 5631 N N . LEU B 1 377 ? -8.875 -27.141 -19.531 1 92.19 377 LEU B N 1
ATOM 5632 C CA . LEU B 1 377 ? -10.023 -27.922 -19.969 1 92.19 377 LEU B CA 1
ATOM 5633 C C . LEU B 1 377 ? -11.133 -27.016 -20.484 1 92.19 377 LEU B C 1
ATOM 5635 O O . LEU B 1 377 ? -11.375 -25.938 -19.938 1 92.19 377 LEU B O 1
ATOM 5639 N N . ASP B 1 378 ? -11.68 -27.375 -21.578 1 87.19 378 ASP B N 1
ATOM 5640 C CA . ASP B 1 378 ? -12.922 -26.75 -22.031 1 87.19 378 ASP B CA 1
ATOM 5641 C C . ASP B 1 378 ? -14.086 -27.141 -21.125 1 87.19 378 ASP B C 1
ATOM 5643 O O . ASP B 1 378 ? -14.484 -28.312 -21.094 1 87.19 378 ASP B O 1
ATOM 5647 N N . THR B 1 379 ? -14.617 -26.312 -20.406 1 82.69 379 THR B N 1
ATOM 5648 C CA . THR B 1 379 ? -15.617 -26.641 -19.391 1 82.69 379 THR B CA 1
ATOM 5649 C C . THR B 1 379 ? -16.953 -27.016 -20.031 1 82.69 379 THR B C 1
ATOM 5651 O O . THR B 1 379 ? -17.859 -27.516 -19.359 1 82.69 379 THR B O 1
ATOM 5654 N N . ARG B 1 380 ? -17.266 -26.797 -21.375 1 80.12 380 ARG B N 1
ATOM 5655 C CA . ARG B 1 380 ? -18.484 -27.172 -22.062 1 80.12 380 ARG B CA 1
ATOM 5656 C C . ARG B 1 380 ? -18.422 -28.625 -22.516 1 80.12 380 ARG B C 1
ATOM 5658 O O . ARG B 1 380 ? -19.359 -29.406 -22.281 1 80.12 380 ARG B O 1
ATOM 5665 N N . ALA B 1 381 ? -17.109 -28.875 -23.047 1 81.31 381 ALA B N 1
ATOM 5666 C CA . ALA B 1 381 ? -16.969 -30.203 -23.609 1 81.31 381 ALA B CA 1
ATOM 5667 C C . ALA B 1 381 ? -16.078 -31.094 -22.734 1 81.31 381 ALA B C 1
ATOM 5669 O O . ALA B 1 381 ? -16.031 -32.312 -22.906 1 81.31 381 ALA B O 1
ATOM 5670 N N . TRP B 1 382 ? -15.43 -30.453 -21.797 1 81.94 382 TRP B N 1
ATOM 5671 C CA . TRP B 1 382 ? -14.5 -31.094 -20.875 1 81.94 382 TRP B CA 1
ATOM 5672 C C . TRP B 1 382 ? -13.438 -31.891 -21.609 1 81.94 382 TRP B C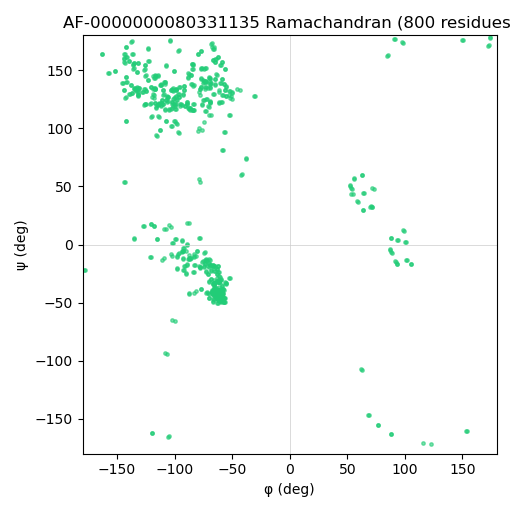 1
ATOM 5674 O O . TRP B 1 382 ? -13.172 -33.031 -21.281 1 81.94 382 TRP B O 1
ATOM 5684 N N . THR B 1 383 ? -12.969 -31.281 -22.609 1 85.81 383 THR B N 1
ATOM 5685 C CA . THR B 1 383 ? -11.836 -31.797 -23.391 1 85.81 383 THR B CA 1
ATOM 5686 C C . THR B 1 383 ? -10.586 -30.969 -23.125 1 85.81 383 THR B C 1
ATOM 5688 O O . THR B 1 383 ? -10.68 -29.812 -22.703 1 85.81 383 THR B O 1
ATOM 5691 N N . GLU B 1 384 ? -9.477 -31.656 -23.328 1 87.88 384 GLU B N 1
ATOM 5692 C CA . GLU B 1 384 ? -8.203 -30.984 -23.125 1 87.88 384 GLU B CA 1
ATOM 5693 C C . GLU B 1 384 ? -7.934 -29.953 -24.219 1 87.88 384 GLU B C 1
ATOM 5695 O O . GLU B 1 384 ? -8.211 -30.203 -25.391 1 87.88 384 GLU B O 1
ATOM 5700 N N . LYS B 1 385 ? -7.5 -28.797 -23.859 1 86 385 LYS B N 1
ATOM 5701 C CA . LYS B 1 385 ? -7.105 -27.75 -24.781 1 86 385 LYS B CA 1
ATOM 5702 C C . LYS B 1 385 ? -5.586 -27.578 -24.812 1 86 385 LYS B C 1
ATOM 5704 O O . LYS B 1 385 ? -4.887 -28.297 -25.531 1 86 385 LYS B O 1
ATOM 5709 N N . GLU B 1 386 ? -5.082 -26.719 -24.062 1 84.81 386 GLU B N 1
ATOM 5710 C CA . GLU B 1 386 ? -3.662 -26.375 -24.062 1 84.81 386 GLU B CA 1
ATOM 5711 C C . GLU B 1 386 ? -2.936 -27.031 -22.891 1 84.81 386 GLU B C 1
ATOM 5713 O O . GLU B 1 386 ? -3.469 -27.094 -21.781 1 84.81 386 GLU B O 1
ATOM 5718 N N . ARG B 1 387 ? -1.836 -27.609 -23.234 1 90 387 ARG B N 1
ATOM 5719 C CA . ARG B 1 387 ? -0.973 -28.203 -22.219 1 90 387 ARG B CA 1
ATOM 5720 C C . ARG B 1 387 ? 0.341 -27.438 -22.094 1 90 387 ARG B C 1
ATOM 5722 O O . ARG B 1 387 ? 0.909 -27.016 -23.109 1 90 387 ARG B O 1
ATOM 5729 N N . SER B 1 388 ? 0.74 -27.234 -20.859 1 92.5 388 SER B N 1
ATOM 5730 C CA . SER B 1 388 ? 2.037 -26.625 -20.594 1 92.5 388 SER B CA 1
ATOM 5731 C C . SER B 1 388 ? 2.826 -27.422 -19.562 1 92.5 388 SER B C 1
ATOM 5733 O O . SER B 1 388 ? 2.25 -27.969 -18.609 1 92.5 388 SER B O 1
ATOM 5735 N N . VAL B 1 389 ? 4.133 -27.625 -19.875 1 94.69 389 VAL B N 1
ATOM 5736 C CA . VAL B 1 389 ? 5.047 -28.344 -18.984 1 94.69 389 VAL B CA 1
ATOM 5737 C C . VAL B 1 389 ? 6.355 -27.562 -18.859 1 94.69 389 VAL B C 1
ATOM 5739 O O . VAL B 1 389 ? 6.902 -27.094 -19.859 1 94.69 389 VAL B O 1
ATOM 5742 N N . ALA B 1 390 ? 6.77 -27.406 -17.641 1 96.5 390 ALA B N 1
ATOM 5743 C CA . ALA B 1 390 ? 8.047 -26.734 -17.422 1 96.5 390 ALA B CA 1
ATOM 5744 C C . ALA B 1 390 ? 8.648 -27.109 -16.078 1 96.5 390 ALA B C 1
ATOM 5746 O O . ALA B 1 390 ? 7.926 -27.375 -15.117 1 96.5 390 ALA B O 1
ATOM 5747 N N . PHE B 1 391 ? 9.969 -27.141 -16.078 1 96.81 391 PHE B N 1
ATOM 5748 C CA . PHE B 1 391 ? 10.68 -27.203 -14.805 1 96.81 391 PHE B CA 1
ATOM 5749 C C . PHE B 1 391 ? 10.836 -25.812 -14.203 1 96.81 391 PHE B C 1
ATOM 5751 O O . PHE B 1 391 ? 11.352 -24.906 -14.859 1 96.81 391 PHE B O 1
ATOM 5758 N N . LEU B 1 392 ? 10.32 -25.609 -13.039 1 97.81 392 LEU B N 1
ATOM 5759 C CA . LEU B 1 392 ? 10.523 -24.359 -12.312 1 97.81 392 LEU B CA 1
ATOM 5760 C C . LEU B 1 392 ? 11.641 -24.516 -11.281 1 97.81 392 LEU B C 1
ATOM 5762 O O . LEU B 1 392 ? 11.602 -25.422 -10.453 1 97.81 392 LEU B O 1
ATOM 5766 N N . LEU B 1 393 ? 12.609 -23.672 -11.375 1 97.5 393 LEU B N 1
ATOM 5767 C CA . LEU B 1 393 ? 13.68 -23.594 -10.383 1 97.5 393 LEU B CA 1
ATOM 5768 C C . LEU B 1 393 ? 13.602 -22.297 -9.594 1 97.5 393 LEU B C 1
ATOM 5770 O O . LEU B 1 393 ? 13.336 -21.234 -10.164 1 97.5 393 LEU B O 1
ATOM 5774 N N . SER B 1 394 ? 13.797 -22.406 -8.352 1 97.38 394 SER B N 1
ATOM 5775 C CA . SER B 1 394 ? 13.914 -21.234 -7.488 1 97.38 394 SER B CA 1
ATOM 5776 C C . SER B 1 394 ? 15.125 -21.328 -6.57 1 97.38 394 SER B C 1
ATOM 5778 O O . SER B 1 394 ? 15.414 -22.406 -6.031 1 97.38 394 SER B O 1
ATOM 5780 N N . GLY B 1 395 ? 15.906 -20.312 -6.5 1 97.5 395 GLY B N 1
ATOM 5781 C CA . GLY B 1 395 ? 17.031 -20.188 -5.578 1 97.5 395 GLY B CA 1
ATOM 5782 C C . GLY B 1 395 ? 16.875 -19.031 -4.602 1 97.5 395 GLY B C 1
ATOM 5783 O O . GLY B 1 395 ? 16.578 -17.906 -5 1 97.5 395 GLY B O 1
ATOM 5784 N N . ARG B 1 396 ? 17.031 -19.297 -3.291 1 96.88 396 ARG B N 1
ATOM 5785 C CA . ARG B 1 396 ? 16.969 -18.266 -2.252 1 96.88 396 ARG B CA 1
ATOM 5786 C C . ARG B 1 396 ? 18.266 -18.188 -1.463 1 96.88 396 ARG B C 1
ATOM 5788 O O . ARG B 1 396 ? 18.828 -19.219 -1.093 1 96.88 396 ARG B O 1
ATOM 5795 N N . LEU B 1 397 ? 18.688 -16.984 -1.257 1 95.38 397 LEU B N 1
ATOM 5796 C CA . LEU B 1 397 ? 19.859 -16.812 -0.402 1 95.38 397 LEU B CA 1
ATOM 5797 C C . LEU B 1 397 ? 19.484 -16.984 1.067 1 95.38 397 LEU B C 1
ATOM 5799 O O . LEU B 1 397 ? 18.531 -16.359 1.545 1 95.38 397 LEU B O 1
ATOM 5803 N N . PRO B 1 398 ? 20.109 -17.922 1.678 1 86.5 398 PRO B N 1
ATOM 5804 C CA . PRO B 1 398 ? 19.797 -18.109 3.1 1 86.5 398 PRO B CA 1
ATOM 5805 C C . PRO B 1 398 ? 20.078 -16.859 3.93 1 86.5 398 PRO B C 1
ATOM 5807 O O . PRO B 1 398 ? 20.969 -16.078 3.596 1 86.5 398 PRO B O 1
ATOM 5810 N N . GLU B 1 399 ? 19.094 -16.438 4.707 1 74 399 GLU B N 1
ATOM 5811 C CA . GLU B 1 399 ? 19.297 -15.273 5.574 1 74 399 GLU B CA 1
ATOM 5812 C C . GLU B 1 399 ? 20.547 -15.438 6.422 1 74 399 GLU B C 1
ATOM 5814 O O . GLU B 1 399 ? 20.828 -16.516 6.945 1 74 399 GLU B O 1
ATOM 5819 N N . ARG B 1 400 ? 21.578 -14.617 6.141 1 53.34 400 ARG B N 1
ATOM 5820 C CA . ARG B 1 400 ? 22.766 -14.672 6.996 1 53.34 400 ARG B CA 1
ATOM 5821 C C . ARG B 1 400 ? 22.391 -14.422 8.453 1 53.34 400 ARG B C 1
ATOM 5823 O O . ARG B 1 400 ? 21.625 -13.508 8.766 1 53.34 400 ARG B O 1
ATOM 5830 N N . SER B 1 401 ? 22.219 -15.586 9.234 1 39.91 401 SER B N 1
ATOM 5831 C CA . SER B 1 401 ? 22.172 -15.344 10.672 1 39.91 401 SER B CA 1
ATOM 5832 C C . SER B 1 401 ? 23.031 -14.141 11.055 1 39.91 401 SER B C 1
ATOM 5834 O O . SER B 1 401 ? 24.156 -14 10.57 1 39.91 401 SER B O 1
ATOM 5836 N N . PRO B 1 402 ? 22.469 -13.227 11.758 1 36.56 402 PRO B N 1
ATOM 5837 C CA . PRO B 1 402 ? 23.484 -12.352 12.352 1 36.56 402 PRO B CA 1
ATOM 5838 C C . PRO B 1 402 ? 24.641 -13.133 12.992 1 36.56 402 PRO B C 1
ATOM 5840 O O . PRO B 1 402 ? 24.453 -14.266 13.43 1 36.56 402 PRO B O 1
#

pLDDT: mean 93.39, std 8.31, range [36.12, 98.88]

Secondary structure (DSSP, 8-state):
-PEEEEEEEE-SSPPPHHHHHHHHT-SEEEE-HHHHT-TTS-TTSEEEE-S-HHHHHHHHHH--S-EEEEEES-TTSSSHHHHHT-GGG-EEEEEE----HHHHHHHHHT---TT-EEEE--TTTHHHHHHHHHH-SEEEEE-BTTBSHHHHHHHTTTS--EEEEEESTTSTT-EEEEEEHHHHTTS--PSSEEEEEE-S--------SBSSS-TTSS-SSSS--GGGGTS---GGG-HHHHHHHHHHH---TT-EEEEES-TTSHHHHHHHHTT-EEEEEES-HHHHHHHHHHHHHHT---EEEES-TTGGGGGSPPPSEEEE-SSHHHHHHHHHHT--SEEEEEESSHHHHHHHHHHHHHTT-EEEEEEEEEEEE-TTT--EEEEEEEEEEEEE------/-PEEEEEEEE-SSPPPHHHHHHHHT-SEEEE-HHHHT-TTS-TTSEEEE-S-HHHHHHHHHH--S-EEEEEES-TTSSSHHHHHT-GGG-EEEEEE----HHHHHHHHHT---TT-EEEE--TTTHHHHHHHHHH-SEEEEE-BTTBSHHHHHHHTTTS--EEEEEESTTSTT-EEEEEEHHHHTTS--PSSEEEEEE-S--------SBSSS-TTSS-SSSS--GGGGTS---GGG-HHHHHHHHHHH---TT-EEEEES-TTSHHHHHHHHTT-EEEEEES-HHHHHHHHHHHHHHT---EEEES-TTGGGGGSPPPSEEEE-SSHHHHHHHHHHT--SEEEEEESSHHHHHHHHHHHHHTT-EEEEEEEEEEEE-TTT--EEEEEEEEEEEEE------